Protein AF-0000000082426633 (afdb_homodimer)

Secondary structure (DSSP, 8-state):
-GGGTB--GGGGGGB--HHHHHHHH--SEEEEEE--BTTBS--SHHHHHHHHHHHHH---EEEEEESSS--HHHHHHHTT-GGGEEEEES---SHHHHHHHHTTSSB-----HHHHHHHHHTTSS-EEEEEEEEEEE-TTS-EEE-SB-BTHHHHHHHEEEEEEEEETTS---TTSEEB--PPTT------STT---SBSSB---GGGEEEEEEE---PPPPTT-PPP-HHHHHHHHHHHHHHHHHHHTTTTHHHHHTT-EEEE--SHHHHHHHHHHHTTS---EEEE-SEEEGGGGGGBTTTEEEEEESEEE--TT-HHHHHHHHHTGGGGBTTEEEEBHHHHT-HHHHHHTT-EEEEE-SEEETTS-EE-SEETBEESS--TTHHHHTTT-SEEEEE--SB-TTS-SBSEESS-S--SB-TTT--EEEETTEEEE-TT--HHHHHHHHHHHHS-HHHHHHHHHHHHHHHHHT-SSS---HHHHHHHHH-/-GGGTB--GGGGGGB--HHHHHHHH--SEEEEEE--BTTBS--SHHHHHHHHHHHHH---EEEEEESSS--HHHHHHHTT-GGGEEEEES---SHHHHHHHHTTSSB-----HHHHHHHHHTTSS-EEEEEEEEEEE-TTS-EEE-SB-BTHHHHHHHEEEEEEEEETTS---TTSEEB--PPTT------STT---SBSSB---GGGEEEEEEE---PPPPTT-PPP-HHHHHHHHHHHHHHHHHHHTTTTHHHHHTT-EEEE--SHHHHHHHHHHHTTS---EEEE-SEEEGGGGGGBTTTEEEEEESEEE--TT-HHHHHHHHHTGGGGBTTEEEEBHHHHT-HHHHHHTT-EEEEE-SEEETTS-EE-SEETTEESS--TTHHHHTTT-SEEEEE--SB-TTS-SBSEESS-S--SB-TTT--EEEETTEEEE-TT--HHHHHHHHHHHHS-HHHHHHHHHHHHHHHHHT-SSS---HHHHHHHHH-

Organism: NCBI:txid62609

Sequence (982 aa):
MVMDRVKCGLLDGLVMDASDAVRRLVPRVGTIATGGMSGVAVPKEFPRALADYVGEVGGFSLTLLTGGATSAAYEDALSRIPNAVRARYPYLSGGLYKELANRGSLSFFDYGLNKFNKLVRRGFIKVDLAVFEATAVMDDCGVVPSISLDAVPSFIQGADKVVIEVNESKPVLEGLHDTYSPGDGEVIPIRNVTDRVGGARIMLPREKIGAVIITNAGEGVTKSYKPPARVESEIAEKAVEFMAEEAGRGFFGRLREAGRLVMQPGGGPLASALADAVQGSGLSLGVWAETLPVKWTELIGGPINGISASALYALPGEEPRLDKFLGDYRDFVGRVVIRGQEVSNNPEVIQRLGVISIQQALEVDIYGNANISHIGGDVYNGVGGSVDFAPSASLLIIALPSTTSDGLVSRIVPATGHVDVPEHYVDVVVTEQGVADLRGLPPRDRARAIIENCAHPRFRDGLLKYYEAVVERRGGHEPYDLGLAGKWLNDMVMDRVKCGLLDGLVMDASDAVRRLVPRVGTIATGGMSGVAVPKEFPRALADYVGEVGGFSLTLLTGGATSAAYEDALSRIPNAVRARYPYLSGGLYKELANRGSLSFFDYGLNKFNKLVRRGFIKVDLAVFEATAVMDDCGVVPSISLDAVPSFIQGADKVVIEVNESKPVLEGLHDTYSPGDGEVIPIRNVTDRVGGARIMLPREKIGAVIITNAGEGVTKSYKPPARVESEIAEKAVEFMAEEAGRGFFGRLREAGRLVMQPGGGPLASALADAVQGSGLSLGVWAETLPVKWTELIGGPINGISASALYALPGEEPRLDKFLGDYRDFVGRVVIRGQEVSNNPEVIQRLGVISIQQALEVDIYGNANISHIGGDVYNGVGGSVDFAPSASLLIIALPSTTSDGLVSRIVPATGHVDVPEHYVDVVVTEQGVADLRGLPPRDRARAIIENCAHPRFRDGLLKYYEAVVERRGGHEPYDLGLAGKWLND

Structure (mmCIF, N/CA/C/O backbone):
data_AF-0000000082426633-model_v1
#
loop_
_entity.id
_entity.type
_entity.pdbx_description
1 polymer 'Acetyl-CoA hydrolase'
#
loop_
_atom_site.group_PDB
_atom_site.id
_atom_site.type_symbol
_atom_site.label_atom_id
_atom_site.label_alt_id
_atom_site.label_comp_id
_atom_site.label_asym_id
_atom_site.label_entity_id
_atom_site.label_seq_id
_atom_site.pdbx_PDB_ins_code
_atom_site.Cartn_x
_atom_site.Cartn_y
_atom_site.Cartn_z
_atom_site.occupancy
_atom_site.B_iso_or_equiv
_atom_site.auth_seq_id
_atom_site.auth_comp_id
_atom_site.auth_asym_id
_atom_site.auth_atom_id
_atom_site.pdbx_PDB_model_num
ATOM 1 N N . MET A 1 1 ? -7.223 -34.125 -35.281 1 35.47 1 MET A N 1
ATOM 2 C CA . MET A 1 1 ? -5.934 -33.688 -35.844 1 35.47 1 MET A CA 1
ATOM 3 C C . MET A 1 1 ? -5.359 -32.531 -35.062 1 35.47 1 MET A C 1
ATOM 5 O O . MET A 1 1 ? -6.066 -31.547 -34.781 1 35.47 1 MET A O 1
ATOM 9 N N . VAL A 1 2 ? -4.359 -32.688 -34.156 1 47.91 2 VAL A N 1
ATOM 10 C CA . VAL A 1 2 ? -3.5 -31.812 -33.375 1 47.91 2 VAL A CA 1
ATOM 11 C C . VAL A 1 2 ? -3.395 -30.453 -34.062 1 47.91 2 VAL A C 1
ATOM 13 O O . VAL A 1 2 ? -3.273 -29.422 -33.406 1 47.91 2 VAL A O 1
ATOM 16 N N . MET A 1 3 ? -3.439 -30.438 -35.375 1 59.34 3 MET A N 1
ATOM 17 C CA . MET A 1 3 ? -3.068 -29.359 -36.281 1 59.34 3 MET A CA 1
ATOM 18 C C . MET A 1 3 ? -4.125 -28.266 -36.312 1 59.34 3 MET A C 1
ATOM 20 O O . MET A 1 3 ? -3.854 -27.141 -36.75 1 59.34 3 MET A O 1
ATOM 24 N N . ASP A 1 4 ? -5.219 -28.562 -35.469 1 83.56 4 ASP A N 1
ATOM 25 C CA . ASP A 1 4 ? -6.254 -27.547 -35.656 1 83.56 4 ASP A CA 1
ATOM 26 C C . ASP A 1 4 ? -6.109 -26.406 -34.656 1 83.56 4 ASP A C 1
ATOM 28 O O . ASP A 1 4 ? -6.543 -25.281 -34.938 1 83.56 4 ASP A O 1
ATOM 32 N N . ARG A 1 5 ? -5.285 -26.672 -33.625 1 94.69 5 ARG A N 1
ATOM 33 C CA . ARG A 1 5 ? -5.18 -25.641 -32.594 1 94.69 5 ARG A CA 1
ATOM 34 C C . ARG A 1 5 ? -3.889 -24.844 -32.75 1 94.69 5 ARG A C 1
ATOM 36 O O . ARG A 1 5 ? -3.727 -23.781 -32.156 1 94.69 5 ARG A O 1
ATOM 43 N N . VAL A 1 6 ? -2.922 -25.422 -33.5 1 97 6 VAL A N 1
ATOM 44 C CA . VAL A 1 6 ? -1.692 -24.703 -33.812 1 97 6 VAL A CA 1
ATOM 45 C C . VAL A 1 6 ? -1.661 -24.375 -35.312 1 97 6 VAL A C 1
ATOM 47 O O . VAL A 1 6 ? -1.228 -25.188 -36.125 1 97 6 VAL A O 1
ATOM 50 N N . LYS A 1 7 ? -1.961 -23.156 -35.656 1 96 7 LYS A N 1
ATOM 51 C CA . LYS A 1 7 ? -2.225 -22.797 -37.031 1 96 7 LYS A CA 1
ATOM 52 C C . LYS A 1 7 ? -1.036 -22.062 -37.656 1 96 7 LYS A C 1
ATOM 54 O O . LYS A 1 7 ? -0.954 -21.922 -38.875 1 96 7 LYS A O 1
ATOM 59 N N . CYS A 1 8 ? -0.202 -21.641 -36.812 1 95.44 8 CYS A N 1
ATOM 60 C CA . CYS A 1 8 ? 0.958 -20.891 -37.312 1 95.44 8 CYS A CA 1
ATOM 61 C C . CYS A 1 8 ? 2.006 -21.844 -37.875 1 95.44 8 CYS A C 1
ATOM 63 O O . CYS A 1 8 ? 2.75 -22.484 -37.156 1 95.44 8 CYS A O 1
ATOM 65 N N . GLY A 1 9 ? 2.189 -21.766 -39.156 1 94.38 9 GLY A N 1
ATOM 66 C CA . GLY A 1 9 ? 3.117 -22.656 -39.844 1 94.38 9 GLY A CA 1
ATOM 67 C C . GLY A 1 9 ? 4.547 -22.516 -39.344 1 94.38 9 GLY A C 1
ATOM 68 O O . GLY A 1 9 ? 5.32 -23.469 -39.375 1 94.38 9 GLY A O 1
ATOM 69 N N . LEU A 1 10 ? 4.902 -21.391 -38.875 1 94.12 10 LEU A N 1
ATOM 70 C CA . LEU A 1 10 ? 6.254 -21.109 -38.438 1 94.12 10 LEU A CA 1
ATOM 71 C C . LEU A 1 10 ? 6.59 -21.938 -37.188 1 94.12 10 LEU A C 1
ATOM 73 O O . LEU A 1 10 ? 7.762 -22.047 -36.812 1 94.12 10 LEU A O 1
ATOM 77 N N . LEU A 1 11 ? 5.586 -22.531 -36.531 1 95.31 11 LEU A N 1
ATOM 78 C CA . LEU A 1 11 ? 5.809 -23.219 -35.25 1 95.31 11 LEU A CA 1
ATOM 79 C C . LEU A 1 11 ? 5.738 -24.734 -35.469 1 95.31 11 LEU A C 1
ATOM 81 O O . LEU A 1 11 ? 5.918 -25.5 -34.5 1 95.31 11 LEU A O 1
ATOM 85 N N . ASP A 1 12 ? 5.586 -25.188 -36.625 1 94.38 12 ASP A N 1
ATOM 86 C CA . ASP A 1 12 ? 5.41 -26.609 -36.906 1 94.38 12 ASP A CA 1
ATOM 87 C C . ASP A 1 12 ? 6.59 -27.422 -36.375 1 94.38 12 ASP A C 1
ATOM 89 O O . ASP A 1 12 ? 6.402 -28.469 -35.781 1 94.38 12 ASP A O 1
ATOM 93 N N . GLY A 1 13 ? 7.742 -26.953 -36.594 1 95.12 13 GLY A N 1
ATOM 94 C CA . GLY A 1 13 ? 8.945 -27.672 -36.188 1 95.12 13 GLY A CA 1
ATOM 95 C C . GLY A 1 13 ? 9.172 -27.641 -34.688 1 95.12 13 GLY A C 1
ATOM 96 O O . GLY A 1 13 ? 10.055 -28.344 -34.188 1 95.12 13 GLY A O 1
ATOM 97 N N . LEU A 1 14 ? 8.391 -26.875 -34.031 1 97.06 14 LEU A N 1
ATOM 98 C CA . LEU A 1 14 ? 8.57 -26.719 -32.562 1 97.06 14 LEU A CA 1
ATOM 99 C C . LEU A 1 14 ? 7.539 -27.547 -31.812 1 97.06 14 LEU A C 1
ATOM 101 O O . LEU A 1 14 ? 7.59 -27.609 -30.578 1 97.06 14 LEU A O 1
ATOM 105 N N . VAL A 1 15 ? 6.562 -28.141 -32.469 1 97.38 15 VAL A N 1
ATOM 106 C CA . VAL A 1 15 ? 5.602 -29.016 -31.828 1 97.38 15 VAL A CA 1
ATOM 107 C C . VAL A 1 15 ? 6.281 -30.328 -31.453 1 97.38 15 VAL A C 1
ATOM 109 O O . VAL A 1 15 ? 6.848 -31.016 -32.312 1 97.38 15 VAL A O 1
ATOM 112 N N . MET A 1 16 ? 6.281 -30.672 -30.203 1 98 16 MET A N 1
ATOM 113 C CA . MET A 1 16 ? 6.969 -31.875 -29.719 1 98 16 MET A CA 1
ATOM 114 C C . MET A 1 16 ? 6.352 -32.375 -28.422 1 98 16 MET A C 1
ATOM 116 O O . MET A 1 16 ? 5.492 -31.703 -27.844 1 98 16 MET A O 1
ATOM 120 N N . ASP A 1 17 ? 6.758 -33.531 -27.969 1 97.75 17 ASP A N 1
ATOM 121 C CA . ASP A 1 17 ? 6.305 -34.094 -26.703 1 97.75 17 ASP A CA 1
ATOM 122 C C . ASP A 1 17 ? 6.926 -33.344 -25.531 1 97.75 17 ASP A C 1
ATOM 124 O O . ASP A 1 17 ? 8.039 -32.844 -25.625 1 97.75 17 ASP A O 1
ATOM 128 N N . ALA A 1 18 ? 6.227 -33.406 -24.438 1 98.62 18 ALA A N 1
ATOM 129 C CA . ALA A 1 18 ? 6.691 -32.719 -23.234 1 98.62 18 ALA A CA 1
ATOM 130 C C . ALA A 1 18 ? 8.062 -33.25 -22.812 1 98.62 18 ALA A C 1
ATOM 132 O O . ALA A 1 18 ? 8.914 -32.469 -22.359 1 98.62 18 ALA A O 1
ATOM 133 N N . SER A 1 19 ? 8.281 -34.5 -22.891 1 98.5 19 SER A N 1
ATOM 134 C CA . SER A 1 19 ? 9.555 -35.094 -22.5 1 98.5 19 SER A CA 1
ATOM 135 C C . SER A 1 19 ? 10.703 -34.531 -23.312 1 98.5 19 SER A C 1
ATOM 137 O O . SER A 1 19 ? 11.781 -34.25 -22.781 1 98.5 19 SER A O 1
ATOM 139 N N . ASP A 1 20 ? 10.516 -34.375 -24.609 1 98.56 20 ASP A N 1
ATOM 140 C CA . ASP A 1 20 ? 11.539 -33.781 -25.469 1 98.56 20 ASP A CA 1
ATOM 141 C C . ASP A 1 20 ? 11.789 -32.312 -25.109 1 98.56 20 ASP A C 1
ATOM 143 O O . ASP A 1 20 ? 12.93 -31.859 -25.094 1 98.56 20 ASP A O 1
ATOM 147 N N . ALA A 1 21 ? 10.703 -31.609 -24.906 1 98.75 21 ALA A N 1
ATOM 148 C CA . ALA A 1 21 ? 10.82 -30.203 -24.547 1 98.75 21 ALA A CA 1
ATOM 149 C C . ALA A 1 21 ? 11.656 -30.031 -23.281 1 98.75 21 ALA A C 1
ATOM 151 O O . ALA A 1 21 ? 12.539 -29.172 -23.219 1 98.75 21 ALA A O 1
ATOM 152 N N . VAL A 1 22 ? 11.383 -30.812 -22.25 1 98.75 22 VAL A N 1
ATOM 153 C CA . VAL A 1 22 ? 12.078 -30.719 -20.969 1 98.75 22 VAL A CA 1
ATOM 154 C C . VAL A 1 22 ? 13.555 -31.062 -21.156 1 98.75 22 VAL A C 1
ATOM 156 O O . VAL A 1 22 ? 14.43 -30.344 -20.656 1 98.75 22 VAL A O 1
ATOM 159 N N . ARG A 1 23 ? 13.859 -32.125 -21.859 1 98.25 23 ARG A N 1
ATOM 160 C CA . ARG A 1 23 ? 15.242 -32.562 -22.078 1 98.25 23 ARG A CA 1
ATOM 161 C C . ARG A 1 23 ? 16.031 -31.469 -22.812 1 98.25 23 ARG A C 1
ATOM 163 O O . ARG A 1 23 ? 17.219 -31.266 -22.531 1 98.25 23 ARG A O 1
ATOM 170 N N . ARG A 1 24 ? 15.367 -30.781 -23.641 1 98.12 24 ARG A N 1
ATOM 171 C CA . ARG A 1 24 ? 16.031 -29.828 -24.516 1 98.12 24 ARG A CA 1
ATOM 172 C C . ARG A 1 24 ? 16.188 -28.469 -23.812 1 98.12 24 ARG A C 1
ATOM 174 O O . ARG A 1 24 ? 17.172 -27.766 -24.031 1 98.12 24 ARG A O 1
ATOM 181 N N . LEU A 1 25 ? 15.219 -28.109 -23 1 98.69 25 LEU A N 1
ATOM 182 C CA . LEU A 1 25 ? 15.125 -26.688 -22.688 1 98.69 25 LEU A CA 1
ATOM 183 C C . LEU A 1 25 ? 15.391 -26.438 -21.203 1 98.69 25 LEU A C 1
ATOM 185 O O . LEU A 1 25 ? 15.695 -25.312 -20.797 1 98.69 25 LEU A O 1
ATOM 189 N N . VAL A 1 26 ? 15.234 -27.406 -20.344 1 98.69 26 VAL A N 1
ATOM 190 C CA . VAL A 1 26 ? 15.336 -27.172 -18.906 1 98.69 26 VAL A CA 1
ATOM 191 C C . VAL A 1 26 ? 16.797 -27 -18.516 1 98.69 26 VAL A C 1
ATOM 193 O O . VAL A 1 26 ? 17.641 -27.844 -18.828 1 98.69 26 VAL A O 1
ATOM 196 N N . PRO A 1 27 ? 17.125 -25.938 -17.797 1 98.25 27 PRO A N 1
ATOM 197 C CA . PRO A 1 27 ? 18.5 -25.734 -17.344 1 98.25 27 PRO A CA 1
ATOM 198 C C . PRO A 1 27 ? 18.844 -26.594 -16.125 1 98.25 27 PRO A C 1
ATOM 200 O O . PRO A 1 27 ? 17.984 -26.891 -15.305 1 98.25 27 PRO A O 1
ATOM 203 N N . ARG A 1 28 ? 20.078 -26.906 -16.031 1 98.12 28 ARG A N 1
ATOM 204 C CA . ARG A 1 28 ? 20.531 -27.625 -14.836 1 98.12 28 ARG A CA 1
ATOM 205 C C . ARG A 1 28 ? 20.406 -26.75 -13.594 1 98.12 28 ARG A C 1
ATOM 207 O O . ARG A 1 28 ? 20 -27.234 -12.531 1 98.12 28 ARG A O 1
ATOM 214 N N . VAL A 1 29 ? 20.891 -25.531 -13.734 1 98.31 29 VAL A N 1
ATOM 215 C CA . VAL A 1 29 ? 20.766 -24.5 -12.703 1 98.31 29 VAL A CA 1
ATOM 216 C C . VAL A 1 29 ? 20.047 -23.281 -13.281 1 98.31 29 VAL A C 1
ATOM 218 O O . VAL A 1 29 ? 20.516 -22.688 -14.25 1 98.31 29 VAL A O 1
ATOM 221 N N . GLY A 1 30 ? 18.891 -23 -12.719 1 98.25 30 GLY A N 1
ATOM 222 C CA . GLY A 1 30 ? 18.188 -21.844 -13.234 1 98.25 30 GLY A CA 1
ATOM 223 C C . GLY A 1 30 ? 16.75 -21.75 -12.766 1 98.25 30 GLY A C 1
ATOM 224 O O . GLY A 1 30 ? 16.391 -22.344 -11.742 1 98.25 30 GLY A O 1
ATOM 225 N N . THR A 1 31 ? 15.93 -20.906 -13.445 1 98.75 31 THR A N 1
ATOM 226 C CA . THR A 1 31 ? 14.586 -20.578 -13.008 1 98.75 31 THR A CA 1
ATOM 227 C C . THR A 1 31 ? 13.555 -20.984 -14.055 1 98.75 31 THR A C 1
ATOM 229 O O . THR A 1 31 ? 13.695 -20.656 -15.234 1 98.75 31 THR A O 1
ATOM 232 N N . ILE A 1 32 ? 12.555 -21.688 -13.641 1 98.88 32 ILE A N 1
ATOM 233 C CA . ILE A 1 32 ? 11.406 -22.047 -14.477 1 98.88 32 ILE A CA 1
ATOM 234 C C . ILE A 1 32 ? 10.148 -21.375 -13.93 1 98.88 32 ILE A C 1
ATOM 236 O O . ILE A 1 32 ? 9.844 -21.484 -12.742 1 98.88 32 ILE A O 1
ATOM 240 N N . ALA A 1 33 ? 9.461 -20.672 -14.781 1 98.81 33 ALA A N 1
ATOM 241 C CA . ALA A 1 33 ? 8.195 -20.031 -14.422 1 98.81 33 ALA A CA 1
ATOM 242 C C . ALA A 1 33 ? 7.016 -20.75 -15.078 1 98.81 33 ALA A C 1
ATOM 244 O O . ALA A 1 33 ? 7.031 -21.016 -16.281 1 98.81 33 ALA A O 1
ATOM 245 N N . THR A 1 34 ? 6.07 -21.125 -14.266 1 98.69 34 THR A N 1
ATOM 246 C CA . THR A 1 34 ? 4.891 -21.812 -14.758 1 98.69 34 THR A CA 1
ATOM 247 C C . THR A 1 34 ? 3.641 -20.969 -14.57 1 98.69 34 THR A C 1
ATOM 249 O O . THR A 1 34 ? 3.312 -20.578 -13.445 1 98.69 34 THR A O 1
ATOM 252 N N . GLY A 1 35 ? 2.895 -20.734 -15.656 1 98.25 35 GLY A N 1
ATOM 253 C CA . GLY A 1 35 ? 1.646 -19.984 -15.586 1 98.25 35 GLY A CA 1
ATOM 254 C C . GLY A 1 35 ? 0.526 -20.766 -14.922 1 98.25 35 GLY A C 1
ATOM 255 O O . GLY A 1 35 ? 0.66 -21.969 -14.672 1 98.25 35 GLY A O 1
ATOM 256 N N . GLY A 1 36 ? -0.575 -20.047 -14.68 1 96.88 36 GLY A N 1
ATOM 257 C CA . GLY A 1 36 ? -1.735 -20.594 -13.992 1 96.88 36 GLY A CA 1
ATOM 258 C C . GLY A 1 36 ? -1.913 -20.047 -12.586 1 96.88 36 GLY A C 1
ATOM 259 O O . GLY A 1 36 ? -0.944 -19.625 -11.953 1 96.88 36 GLY A O 1
ATOM 260 N N . MET A 1 37 ? -3.104 -20.047 -12.172 1 94.94 37 MET A N 1
ATOM 261 C CA . MET A 1 37 ? -3.436 -19.531 -10.844 1 94.94 37 MET A CA 1
ATOM 262 C C . MET A 1 37 ? -4.727 -20.172 -10.328 1 94.94 37 MET A C 1
ATOM 264 O O . MET A 1 37 ? -5.668 -20.375 -11.094 1 94.94 37 MET A O 1
ATOM 268 N N . SER A 1 38 ? -4.762 -20.422 -9.031 1 93 38 SER A N 1
ATOM 269 C CA . SER A 1 38 ? -5.918 -20.984 -8.344 1 93 38 SER A CA 1
ATOM 270 C C . SER A 1 38 ? -6.305 -22.344 -8.938 1 93 38 SER A C 1
ATOM 272 O O . SER A 1 38 ? -7.492 -22.656 -9.047 1 93 38 SER A O 1
ATOM 274 N N . GLY A 1 39 ? -5.301 -23 -9.406 1 92.88 39 GLY A N 1
ATOM 275 C CA . GLY A 1 39 ? -5.469 -24.375 -9.867 1 92.88 39 GLY A CA 1
ATOM 276 C C . GLY A 1 39 ? -5.891 -24.469 -11.32 1 92.88 39 GLY A C 1
ATOM 277 O O . GLY A 1 39 ? -6.066 -25.562 -11.852 1 92.88 39 GLY A O 1
ATOM 278 N N . VAL A 1 40 ? -6.012 -23.328 -11.969 1 95.06 40 VAL A N 1
ATOM 279 C CA . VAL A 1 40 ? -6.496 -23.375 -13.344 1 95.06 40 VAL A CA 1
ATOM 280 C C . VAL A 1 40 ? -5.398 -22.891 -14.297 1 95.06 40 VAL A C 1
ATOM 282 O O . VAL A 1 40 ? -4.535 -22.094 -13.906 1 95.06 40 VAL A O 1
ATOM 285 N N . ALA A 1 41 ? -5.461 -23.391 -15.484 1 97.25 41 ALA A N 1
ATOM 286 C CA . ALA A 1 41 ? -4.57 -23.016 -16.578 1 97.25 41 ALA A CA 1
ATOM 287 C C . ALA A 1 41 ? -3.115 -23.328 -16.234 1 97.25 41 ALA A C 1
ATOM 289 O O . ALA A 1 41 ? -2.193 -22.781 -16.844 1 97.25 41 ALA A O 1
ATOM 290 N N . VAL A 1 42 ? -2.896 -24.203 -15.25 1 97.25 42 VAL A N 1
ATOM 291 C CA . VAL A 1 42 ? -1.564 -24.719 -14.969 1 97.25 42 VAL A CA 1
ATOM 292 C C . VAL A 1 42 ? -1.208 -25.797 -15.992 1 97.25 42 VAL A C 1
ATOM 294 O O . VAL A 1 42 ? -1.999 -26.719 -16.25 1 97.25 42 VAL A O 1
ATOM 297 N N . PRO A 1 43 ? -0.02 -25.641 -16.578 1 97.88 43 PRO A N 1
ATOM 298 C CA . PRO A 1 43 ? 0.375 -26.688 -17.516 1 97.88 43 PRO A CA 1
ATOM 299 C C . PRO A 1 43 ? 0.252 -28.094 -16.938 1 97.88 43 PRO A C 1
ATOM 301 O O . PRO A 1 43 ? 0.477 -28.297 -15.734 1 97.88 43 PRO A O 1
ATOM 304 N N . LYS A 1 44 ? -0.058 -29.047 -17.812 1 97.06 44 LYS A N 1
ATOM 305 C CA . LYS A 1 44 ? -0.346 -30.406 -17.359 1 97.06 44 LYS A CA 1
ATOM 306 C C . LYS A 1 44 ? 0.806 -31.359 -17.688 1 97.06 44 LYS A C 1
ATOM 308 O O . LYS A 1 44 ? 1.3 -32.062 -16.812 1 97.06 44 LYS A O 1
ATOM 313 N N . GLU A 1 45 ? 1.22 -31.328 -18.859 1 97.88 45 GLU A N 1
ATOM 314 C CA . GLU A 1 45 ? 2.197 -32.281 -19.375 1 97.88 45 GLU A CA 1
ATOM 315 C C . GLU A 1 45 ? 3.613 -31.906 -18.953 1 97.88 45 GLU A C 1
ATOM 317 O O . GLU A 1 45 ? 4.402 -32.75 -18.562 1 97.88 45 GLU A O 1
ATOM 322 N N . PHE A 1 46 ? 3.93 -30.672 -19.031 1 98.56 46 PHE A N 1
ATOM 323 C CA . PHE A 1 46 ? 5.297 -30.219 -18.812 1 98.56 46 PHE A CA 1
ATOM 324 C C . PHE A 1 46 ? 5.746 -30.516 -17.391 1 98.56 46 PHE A C 1
ATOM 326 O O . PHE A 1 46 ? 6.816 -31.094 -17.172 1 98.56 46 PHE A O 1
ATOM 333 N N . PRO A 1 47 ? 4.961 -30.141 -16.344 1 97.88 47 PRO A N 1
ATOM 334 C CA . PRO A 1 47 ? 5.414 -30.422 -14.984 1 97.88 47 PRO A CA 1
ATOM 335 C C . PRO A 1 47 ? 5.648 -31.922 -14.734 1 97.88 47 PRO A C 1
ATOM 337 O O . PRO A 1 47 ? 6.582 -32.281 -14.016 1 97.88 47 PRO A O 1
ATOM 340 N N . ARG A 1 48 ? 4.816 -32.75 -15.305 1 97.62 48 ARG A N 1
ATOM 341 C CA . ARG A 1 48 ? 4.996 -34.219 -15.172 1 97.62 48 ARG A CA 1
ATOM 342 C C . ARG A 1 48 ? 6.297 -34.656 -15.836 1 97.62 48 ARG A C 1
ATOM 344 O O . ARG A 1 48 ? 7.062 -35.438 -15.242 1 97.62 48 ARG A O 1
ATOM 351 N N . ALA A 1 49 ? 6.473 -34.188 -17.031 1 98.75 49 ALA A N 1
ATOM 352 C CA . ALA A 1 49 ? 7.691 -34.531 -17.766 1 98.75 49 ALA A CA 1
ATOM 353 C C . ALA A 1 49 ? 8.93 -34 -17.047 1 98.75 49 ALA A C 1
ATOM 355 O O . ALA A 1 49 ? 9.977 -34.656 -17.047 1 98.75 49 ALA A O 1
ATOM 356 N N . LEU A 1 50 ? 8.836 -32.781 -16.516 1 98.81 50 LEU A N 1
ATOM 357 C CA . LEU A 1 50 ? 9.93 -32.188 -15.75 1 98.81 50 LEU A CA 1
ATOM 358 C C . LEU A 1 50 ? 10.328 -33.094 -14.586 1 98.81 50 LEU A C 1
ATOM 360 O O . LEU A 1 50 ? 11.508 -33.375 -14.398 1 98.81 50 LEU A O 1
ATOM 364 N N . ALA A 1 51 ? 9.32 -33.5 -13.789 1 98.56 51 ALA A N 1
ATOM 365 C CA . ALA A 1 51 ? 9.57 -34.344 -12.633 1 98.56 51 ALA A CA 1
ATOM 366 C C . ALA A 1 51 ? 10.227 -35.656 -13.047 1 98.56 51 ALA A C 1
ATOM 368 O O . ALA A 1 51 ? 11.156 -36.125 -12.391 1 98.56 51 ALA A O 1
ATOM 369 N N . ASP A 1 52 ? 9.711 -36.25 -14.141 1 98.44 52 ASP A N 1
ATOM 370 C CA . ASP A 1 52 ? 10.258 -37.5 -14.633 1 98.44 52 ASP A CA 1
ATOM 371 C C . ASP A 1 52 ? 11.727 -37.344 -15.016 1 98.44 52 ASP A C 1
ATOM 373 O O . ASP A 1 52 ? 12.578 -38.094 -14.586 1 98.44 52 ASP A O 1
ATOM 377 N N . TYR A 1 53 ? 12 -36.344 -15.781 1 98.56 53 TYR A N 1
ATOM 378 C CA . TYR A 1 53 ? 13.344 -36.125 -16.312 1 98.56 53 TYR A CA 1
ATOM 379 C C . TYR A 1 53 ? 14.32 -35.75 -15.203 1 98.56 53 TYR A C 1
ATOM 381 O O . TYR A 1 53 ? 15.391 -36.344 -15.078 1 98.56 53 TYR A O 1
ATOM 389 N N . VAL A 1 54 ? 13.969 -34.781 -14.414 1 98.31 54 VAL A N 1
ATOM 390 C CA . VAL A 1 54 ? 14.812 -34.25 -13.344 1 98.31 54 VAL A CA 1
ATOM 391 C C . VAL A 1 54 ? 15.039 -35.344 -12.305 1 98.31 54 VAL A C 1
ATOM 393 O O . VAL A 1 54 ? 16.141 -35.469 -11.75 1 98.31 54 VAL A O 1
ATOM 396 N N . GLY A 1 55 ? 13.945 -36.094 -12.016 1 97.56 55 GLY A N 1
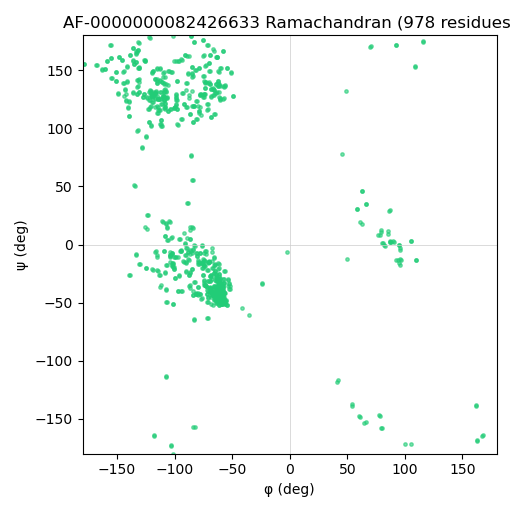ATOM 397 C CA . GLY A 1 55 ? 14.062 -37.219 -11.086 1 97.56 55 GLY A CA 1
ATOM 398 C C . GLY A 1 55 ? 14.992 -38.312 -11.57 1 97.56 55 GLY A C 1
ATOM 399 O O . GLY A 1 55 ? 15.719 -38.906 -10.773 1 97.56 55 GLY A O 1
ATOM 400 N N . GLU A 1 56 ? 14.984 -38.531 -12.797 1 97.31 56 GLU A N 1
ATOM 401 C CA . GLU A 1 56 ? 15.797 -39.594 -13.398 1 97.31 56 GLU A CA 1
ATOM 402 C C . GLU A 1 56 ? 17.25 -39.188 -13.508 1 97.31 56 GLU A C 1
ATOM 404 O O . GLU A 1 56 ? 18.156 -39.938 -13.156 1 97.31 56 GLU A O 1
ATOM 409 N N . VAL A 1 57 ? 17.5 -38.031 -13.977 1 97.19 57 VAL A N 1
ATOM 410 C CA . VAL A 1 57 ? 18.844 -37.562 -14.344 1 97.19 57 VAL A CA 1
ATOM 411 C C . VAL A 1 57 ? 19.547 -37.031 -13.109 1 97.19 57 VAL A C 1
ATOM 413 O O . VAL A 1 57 ? 20.766 -37.188 -12.961 1 97.19 57 VAL A O 1
ATOM 416 N N . GLY A 1 58 ? 18.906 -36.344 -12.258 1 96.69 58 GLY A N 1
ATOM 417 C CA . GLY A 1 58 ? 19.516 -35.719 -11.078 1 96.69 58 GLY A CA 1
ATOM 418 C C . GLY A 1 58 ? 20.422 -34.562 -11.414 1 96.69 58 GLY A C 1
ATOM 419 O O . GLY A 1 58 ? 20.641 -34.25 -12.586 1 96.69 58 GLY A O 1
ATOM 420 N N . GLY A 1 59 ? 20.844 -33.812 -10.375 1 97.31 59 GLY A N 1
ATOM 421 C CA . GLY A 1 59 ? 21.859 -32.781 -10.531 1 97.31 59 GLY A CA 1
ATOM 422 C C . GLY A 1 59 ? 21.281 -31.438 -10.93 1 97.31 59 GLY A C 1
ATOM 423 O O . GLY A 1 59 ? 21.891 -30.688 -11.695 1 97.31 59 GLY A O 1
ATOM 424 N N . PHE A 1 60 ? 20.078 -31.172 -10.523 1 98.38 60 PHE A N 1
ATOM 425 C CA . PHE A 1 60 ? 19.438 -29.906 -10.875 1 98.38 60 PHE A CA 1
ATOM 426 C C . PHE A 1 60 ? 19.297 -29.016 -9.648 1 98.38 60 PHE A C 1
ATOM 428 O O . PHE A 1 60 ? 19.25 -29.516 -8.516 1 98.38 60 PHE A O 1
ATOM 435 N N . SER A 1 61 ? 19.359 -27.719 -9.773 1 98.5 61 SER A N 1
ATOM 436 C CA . SER A 1 61 ? 19.047 -26.688 -8.789 1 98.5 61 SER A CA 1
ATOM 437 C C . SER A 1 61 ? 18.156 -25.609 -9.375 1 98.5 61 SER A C 1
ATOM 439 O O . SER A 1 61 ? 18.625 -24.656 -9.984 1 98.5 61 SER A O 1
ATOM 441 N N . LEU A 1 62 ? 16.859 -25.781 -9.078 1 98.62 62 LEU A N 1
ATOM 442 C CA . LEU A 1 62 ? 15.883 -24.984 -9.805 1 98.62 62 LEU A CA 1
ATOM 443 C C . LEU A 1 62 ? 15.156 -24.031 -8.859 1 98.62 62 LEU A C 1
ATOM 445 O O . LEU A 1 62 ? 14.898 -24.375 -7.703 1 98.62 62 LEU A O 1
ATOM 449 N N . THR A 1 63 ? 14.891 -22.875 -9.312 1 98.5 63 THR A N 1
ATOM 450 C CA . THR A 1 63 ? 13.906 -21.969 -8.742 1 98.5 63 THR A CA 1
ATOM 451 C C . THR A 1 63 ? 12.594 -22.031 -9.523 1 98.5 63 THR A C 1
ATOM 453 O O . THR A 1 63 ? 12.586 -21.969 -10.75 1 98.5 63 THR A O 1
ATOM 456 N N . LEU A 1 64 ? 11.531 -22.219 -8.812 1 98.44 64 LEU A N 1
ATOM 457 C CA . LEU A 1 64 ? 10.219 -22.328 -9.453 1 98.44 64 LEU A CA 1
ATOM 458 C C . LEU A 1 64 ? 9.367 -21.094 -9.164 1 98.44 64 LEU A C 1
ATOM 460 O O . LEU A 1 64 ? 9.172 -20.734 -8 1 98.44 64 LEU A O 1
ATOM 464 N N . LEU A 1 65 ? 8.898 -20.453 -10.219 1 98.44 65 LEU A N 1
ATOM 465 C CA . LEU A 1 65 ? 7.965 -19.328 -10.125 1 98.44 65 LEU A CA 1
ATOM 466 C C . LEU A 1 65 ? 6.582 -19.734 -10.625 1 98.44 65 LEU A C 1
ATOM 468 O O . LEU A 1 65 ? 6.461 -20.469 -11.602 1 98.44 65 LEU A O 1
ATOM 472 N N . THR A 1 66 ? 5.551 -19.297 -9.922 1 97.31 66 THR A N 1
ATOM 473 C CA . THR A 1 66 ? 4.176 -19.531 -10.352 1 97.31 66 THR A CA 1
ATOM 474 C C . THR A 1 66 ? 3.352 -18.25 -10.25 1 97.31 66 THR A C 1
ATOM 476 O O . THR A 1 66 ? 3.799 -17.266 -9.664 1 97.31 66 THR A O 1
ATOM 479 N N . GLY A 1 67 ? 2.184 -18.234 -10.883 1 94.81 67 GLY A N 1
ATOM 480 C CA . GLY A 1 67 ? 1.313 -17.078 -10.812 1 94.81 67 GLY A CA 1
ATOM 481 C C . GLY A 1 67 ? 0.594 -16.953 -9.484 1 94.81 67 GLY A C 1
ATOM 482 O O . GLY A 1 67 ? 0.065 -15.883 -9.156 1 94.81 67 GLY A O 1
ATOM 483 N N . GLY A 1 68 ? 0.523 -17.875 -8.734 1 94.06 68 GLY A N 1
ATOM 484 C CA . GLY A 1 68 ? -0.175 -18.047 -7.469 1 94.06 68 GLY A CA 1
ATOM 485 C C . GLY A 1 68 ? -0.346 -19.5 -7.062 1 94.06 68 GLY A C 1
ATOM 486 O O . GLY A 1 68 ? 0.577 -20.297 -7.211 1 94.06 68 GLY A O 1
ATOM 487 N N . ALA A 1 69 ? -1.523 -19.781 -6.543 1 93.38 69 ALA A N 1
ATOM 488 C CA . ALA A 1 69 ? -1.824 -21.156 -6.184 1 93.38 69 ALA A CA 1
ATOM 489 C C . ALA A 1 69 ? -1.846 -22.047 -7.418 1 93.38 69 ALA A C 1
ATOM 491 O O . ALA A 1 69 ? -2.355 -21.656 -8.469 1 93.38 69 ALA A O 1
ATOM 492 N N . THR A 1 70 ? -1.27 -23.234 -7.273 1 94.94 70 THR A N 1
ATOM 493 C CA . THR A 1 70 ? -1.167 -24.172 -8.391 1 94.94 70 THR A CA 1
ATOM 494 C C . THR A 1 70 ? -2.201 -25.281 -8.25 1 94.94 70 THR A C 1
ATOM 496 O O . THR A 1 70 ? -3.178 -25.141 -7.512 1 94.94 70 THR A O 1
ATOM 499 N N . SER A 1 71 ? -2.137 -26.266 -9.086 1 93.81 71 SER A N 1
ATOM 500 C CA . SER A 1 71 ? -3.057 -27.391 -9.047 1 93.81 71 SER A CA 1
ATOM 501 C C . SER A 1 71 ? -2.475 -28.547 -8.242 1 93.81 71 SER A C 1
ATOM 503 O O . SER A 1 71 ? -1.261 -28.625 -8.031 1 93.81 71 SER A O 1
ATOM 505 N N . ALA A 1 72 ? -3.375 -29.406 -7.797 1 92.56 72 ALA A N 1
ATOM 506 C CA . ALA A 1 72 ? -2.932 -30.609 -7.094 1 92.56 72 ALA A CA 1
ATOM 507 C C . ALA A 1 72 ? -1.967 -31.422 -7.949 1 92.56 72 ALA A C 1
ATOM 509 O O . ALA A 1 72 ? -0.965 -31.938 -7.445 1 92.56 72 ALA A O 1
ATOM 510 N N . ALA A 1 73 ? -2.236 -31.547 -9.211 1 93.56 73 ALA A N 1
ATOM 511 C CA . ALA A 1 73 ? -1.406 -32.312 -10.117 1 93.56 73 ALA A CA 1
ATOM 512 C C . ALA A 1 73 ? -0.01 -31.719 -10.242 1 93.56 73 ALA A C 1
ATOM 514 O O . ALA A 1 73 ? 0.986 -32.438 -10.273 1 93.56 73 ALA A O 1
ATOM 515 N N . TYR A 1 74 ? 0.074 -30.438 -10.359 1 95.75 74 TYR A N 1
ATOM 516 C CA . TYR A 1 74 ? 1.352 -29.734 -10.414 1 95.75 74 TYR A CA 1
ATOM 517 C C . TYR A 1 74 ? 2.17 -30 -9.156 1 95.75 74 TYR A C 1
ATOM 519 O O . TYR A 1 74 ? 3.35 -30.344 -9.234 1 95.75 74 TYR A O 1
ATOM 527 N N . GLU A 1 75 ? 1.536 -29.844 -7.996 1 95.44 75 GLU A N 1
ATOM 528 C CA . GLU A 1 75 ? 2.217 -30.031 -6.719 1 95.44 75 GLU A CA 1
ATOM 529 C C . GLU A 1 75 ? 2.668 -31.469 -6.539 1 95.44 75 GLU A C 1
ATOM 531 O O . GLU A 1 75 ? 3.75 -31.734 -6.008 1 95.44 75 GLU A O 1
ATOM 536 N N . ASP A 1 76 ? 1.806 -32.375 -6.969 1 95.44 76 ASP A N 1
ATOM 537 C CA . ASP A 1 76 ? 2.152 -33.781 -6.891 1 95.44 76 ASP A CA 1
ATOM 538 C C . ASP A 1 76 ? 3.391 -34.094 -7.73 1 95.44 76 ASP A C 1
ATOM 540 O O . ASP A 1 76 ? 4.285 -34.812 -7.289 1 95.44 76 ASP A O 1
ATOM 544 N N . ALA A 1 77 ? 3.412 -33.594 -8.898 1 96.69 77 ALA A N 1
ATOM 545 C CA . ALA A 1 77 ? 4.562 -33.812 -9.773 1 96.69 77 ALA A CA 1
ATOM 546 C C . ALA A 1 77 ? 5.84 -33.25 -9.141 1 96.69 77 ALA A C 1
ATOM 548 O O . ALA A 1 77 ? 6.852 -33.938 -9.062 1 96.69 77 ALA A O 1
ATOM 549 N N . LEU A 1 78 ? 5.82 -32.031 -8.688 1 97.06 78 LEU A N 1
ATOM 550 C CA . LEU A 1 78 ? 7.008 -31.375 -8.164 1 97.06 78 LEU A CA 1
ATOM 551 C C . LEU A 1 78 ? 7.461 -32.031 -6.855 1 97.06 78 LEU A C 1
ATOM 553 O O . LEU A 1 78 ? 8.648 -31.984 -6.512 1 97.06 78 LEU A O 1
ATOM 557 N N . SER A 1 79 ? 6.508 -32.594 -6.098 1 97.31 79 SER A N 1
ATOM 558 C CA . SER A 1 79 ? 6.84 -33.25 -4.832 1 97.31 79 SER A CA 1
ATOM 559 C C . SER A 1 79 ? 7.789 -34.438 -5.047 1 97.31 79 SER A C 1
ATOM 561 O O . SER A 1 79 ? 8.406 -34.906 -4.098 1 97.31 79 SER A O 1
ATOM 563 N N . ARG A 1 80 ? 7.902 -34.906 -6.273 1 97.75 80 ARG A N 1
ATOM 564 C CA . ARG A 1 80 ? 8.758 -36.031 -6.605 1 97.75 80 ARG A CA 1
ATOM 565 C C . ARG A 1 80 ? 10.219 -35.594 -6.746 1 97.75 80 ARG A C 1
ATOM 567 O O . ARG A 1 80 ? 11.117 -36.438 -6.828 1 97.75 80 ARG A O 1
ATOM 574 N N . ILE A 1 81 ? 10.461 -34.281 -6.754 1 98.19 81 ILE A N 1
ATOM 575 C CA . ILE A 1 81 ? 11.82 -33.812 -6.984 1 98.19 81 ILE A CA 1
ATOM 576 C C . ILE A 1 81 ? 12.164 -32.719 -5.984 1 98.19 81 ILE A C 1
ATOM 578 O O . ILE A 1 81 ? 12.656 -31.656 -6.367 1 98.19 81 ILE A O 1
ATOM 582 N N . PRO A 1 82 ? 11.977 -32.875 -4.707 1 96.69 82 PRO A N 1
ATOM 583 C CA . PRO A 1 82 ? 12.195 -31.828 -3.703 1 96.69 82 PRO A CA 1
ATOM 584 C C . PRO A 1 82 ? 13.656 -31.375 -3.631 1 96.69 82 PRO A C 1
ATOM 586 O O . PRO A 1 82 ? 13.93 -30.219 -3.299 1 96.69 82 PRO A O 1
ATOM 589 N N . ASN A 1 83 ? 14.586 -32.25 -3.924 1 96.75 83 ASN A N 1
ATOM 590 C CA . ASN A 1 83 ? 16 -31.922 -3.803 1 96.75 83 ASN A CA 1
ATOM 591 C C . ASN A 1 83 ? 16.484 -31.062 -4.965 1 96.75 83 ASN A C 1
ATOM 593 O O . ASN A 1 83 ? 17.578 -30.484 -4.902 1 96.75 83 ASN A O 1
ATOM 597 N N . ALA A 1 84 ? 15.641 -31.062 -6.027 1 98.31 84 ALA A N 1
ATOM 598 C CA . ALA A 1 84 ? 16.047 -30.312 -7.215 1 98.31 84 ALA A CA 1
ATOM 599 C C . ALA A 1 84 ? 15.555 -28.859 -7.141 1 98.31 84 ALA A C 1
ATOM 601 O O . ALA A 1 84 ? 15.961 -28.016 -7.941 1 98.31 84 ALA A O 1
ATOM 602 N N . VAL A 1 85 ? 14.734 -28.562 -6.191 1 98.38 85 VAL A N 1
ATOM 603 C CA . VAL A 1 85 ? 14.133 -27.234 -6.102 1 98.38 85 VAL A CA 1
ATOM 604 C C . VAL A 1 85 ? 14.742 -26.469 -4.93 1 98.38 85 VAL A C 1
ATOM 606 O O . VAL A 1 85 ? 14.57 -26.859 -3.771 1 98.38 85 VAL A O 1
ATOM 609 N N . ARG A 1 86 ? 15.406 -25.391 -5.227 1 97.69 86 ARG A N 1
ATOM 610 C CA . ARG A 1 86 ? 16.094 -24.641 -4.18 1 97.69 86 ARG A CA 1
ATOM 611 C C . ARG A 1 86 ? 15.234 -23.484 -3.686 1 97.69 86 ARG A C 1
ATOM 613 O O . ARG A 1 86 ? 15.414 -23 -2.564 1 97.69 86 ARG A O 1
ATOM 620 N N . ALA A 1 87 ? 14.328 -22.969 -4.531 1 98.12 87 ALA A N 1
ATOM 621 C CA . ALA A 1 87 ? 13.516 -21.812 -4.172 1 98.12 87 ALA A CA 1
ATOM 622 C C . ALA A 1 87 ? 12.172 -21.844 -4.895 1 98.12 87 ALA A C 1
ATOM 624 O O . ALA A 1 87 ? 12.062 -22.375 -6.004 1 98.12 87 ALA A O 1
ATOM 625 N N . ARG A 1 88 ? 11.164 -21.312 -4.262 1 97.75 88 ARG A N 1
ATOM 626 C CA . ARG A 1 88 ? 9.836 -21.156 -4.855 1 97.75 88 ARG A CA 1
ATOM 627 C C . ARG A 1 88 ? 9.258 -19.781 -4.535 1 97.75 88 ARG A C 1
ATOM 629 O O . ARG A 1 88 ? 9.328 -19.328 -3.395 1 97.75 88 ARG A O 1
ATOM 636 N N . TYR A 1 89 ? 8.766 -19.078 -5.527 1 96.81 89 TYR A N 1
ATOM 637 C CA . TYR A 1 89 ? 8.102 -17.781 -5.414 1 96.81 89 TYR A CA 1
ATOM 638 C C . TYR A 1 89 ? 6.832 -17.75 -6.262 1 96.81 89 TYR A C 1
ATOM 640 O O . TYR A 1 89 ? 6.73 -18.453 -7.27 1 96.81 89 TYR A O 1
ATOM 648 N N . PRO A 1 90 ? 5.887 -16.922 -5.93 1 96.38 90 PRO A N 1
ATOM 649 C CA . PRO A 1 90 ? 5.758 -16.109 -4.719 1 96.38 90 PRO A CA 1
ATOM 650 C C . PRO A 1 90 ? 4.762 -16.688 -3.717 1 96.38 90 PRO A C 1
ATOM 652 O O . PRO A 1 90 ? 4.406 -16.016 -2.742 1 96.38 90 PRO A O 1
ATOM 655 N N . TYR A 1 91 ? 4.23 -17.891 -3.945 1 95.06 91 TYR A N 1
ATOM 656 C CA . TYR A 1 91 ? 3.119 -18.469 -3.211 1 95.06 91 TYR A CA 1
ATOM 657 C C . TYR A 1 91 ? 3.299 -19.984 -3.066 1 95.06 91 TYR A C 1
ATOM 659 O O . TYR A 1 91 ? 3.891 -20.625 -3.934 1 95.06 91 TYR A O 1
ATOM 667 N N . LEU A 1 92 ? 2.811 -20.578 -1.956 1 95.69 92 LEU A N 1
ATOM 668 C CA . LEU A 1 92 ? 2.842 -22.016 -1.73 1 95.69 92 LEU A CA 1
ATOM 669 C C . LEU A 1 92 ? 1.43 -22.594 -1.641 1 95.69 92 LEU A C 1
ATOM 671 O O . LEU A 1 92 ? 0.583 -22.047 -0.925 1 95.69 92 LEU A O 1
ATOM 675 N N . SER A 1 93 ? 1.127 -23.594 -2.34 1 91.94 93 SER A N 1
ATOM 676 C CA . SER A 1 93 ? -0.206 -24.188 -2.379 1 91.94 93 SER A CA 1
ATOM 677 C C . SER A 1 93 ? -0.369 -25.266 -1.301 1 91.94 93 SER A C 1
ATOM 679 O O . SER A 1 93 ? -1.394 -25.953 -1.248 1 91.94 93 SER A O 1
ATOM 681 N N . GLY A 1 94 ? 0.646 -25.438 -0.431 1 90.38 94 GLY A N 1
ATOM 682 C CA . GLY A 1 94 ? 0.631 -26.469 0.606 1 90.38 94 GLY A CA 1
ATOM 683 C C . GLY A 1 94 ? 1.525 -27.641 0.292 1 90.38 94 GLY A C 1
ATOM 684 O O . GLY A 1 94 ? 2.443 -27.547 -0.525 1 90.38 94 GLY A O 1
ATOM 685 N N . GLY A 1 95 ? 1.363 -28.672 1.169 1 92.62 95 GLY A N 1
ATOM 686 C CA . GLY A 1 95 ? 2.068 -29.922 0.906 1 92.62 95 GLY A CA 1
ATOM 687 C C . GLY A 1 95 ? 3.539 -29.859 1.269 1 92.62 95 GLY A C 1
ATOM 688 O O . GLY A 1 95 ? 3.92 -29.203 2.238 1 92.62 95 GLY A O 1
ATOM 689 N N . LEU A 1 96 ? 4.297 -30.562 0.518 1 96.38 96 LEU A N 1
ATOM 690 C CA . LEU A 1 96 ? 5.699 -30.812 0.828 1 96.38 96 LEU A CA 1
ATOM 691 C C . LEU A 1 96 ? 6.5 -29.516 0.8 1 96.38 96 LEU A C 1
ATOM 693 O O . LEU A 1 96 ? 7.32 -29.266 1.688 1 96.38 96 LEU A O 1
ATOM 697 N N . TYR A 1 97 ? 6.285 -28.734 -0.175 1 96.12 97 TYR A N 1
ATOM 698 C CA . TYR A 1 97 ? 7.129 -27.547 -0.335 1 96.12 97 TYR A CA 1
ATOM 699 C C . TYR A 1 97 ? 6.832 -26.516 0.748 1 96.12 97 TYR A C 1
ATOM 701 O O . TYR A 1 97 ? 7.715 -25.75 1.131 1 96.12 97 TYR A O 1
ATOM 709 N N . LYS A 1 98 ? 5.57 -26.469 1.21 1 96.31 98 LYS A N 1
ATOM 710 C CA . LYS A 1 98 ? 5.285 -25.656 2.398 1 96.31 98 LYS A CA 1
ATOM 711 C C . LYS A 1 98 ? 6.066 -26.172 3.605 1 96.31 98 LYS A C 1
ATOM 713 O O . LYS A 1 98 ? 6.625 -25.391 4.371 1 96.31 98 LYS A O 1
ATOM 718 N N . GLU A 1 99 ? 6.098 -27.438 3.768 1 97.19 99 GLU A N 1
ATOM 719 C CA . GLU A 1 99 ? 6.859 -28.047 4.855 1 97.19 99 GLU A CA 1
ATOM 720 C C . GLU A 1 99 ? 8.344 -27.719 4.738 1 97.19 99 GLU A C 1
ATOM 722 O O . GLU A 1 99 ? 8.992 -27.391 5.734 1 97.19 99 GLU A O 1
ATOM 727 N N . LEU A 1 100 ? 8.875 -27.844 3.543 1 97.94 100 LEU A N 1
ATOM 728 C CA . LEU A 1 100 ? 10.289 -27.562 3.307 1 97.94 100 LEU A CA 1
ATOM 729 C C . LEU A 1 100 ? 10.617 -26.109 3.609 1 97.94 100 LEU A C 1
ATOM 731 O O . LEU A 1 100 ? 11.672 -25.812 4.168 1 97.94 100 LEU A O 1
ATOM 735 N N . ALA A 1 101 ? 9.727 -25.188 3.229 1 97.75 101 ALA A N 1
ATOM 736 C CA . ALA A 1 101 ? 9.914 -23.766 3.561 1 97.75 101 ALA A CA 1
ATOM 737 C C . ALA A 1 101 ? 9.938 -23.562 5.07 1 97.75 101 ALA A C 1
ATOM 739 O O . ALA A 1 101 ? 10.789 -22.828 5.586 1 97.75 101 ALA A O 1
ATOM 740 N N . ASN A 1 102 ? 9.047 -24.25 5.77 1 97.44 102 ASN A N 1
ATOM 741 C CA . ASN A 1 102 ? 8.906 -24.078 7.211 1 97.44 102 ASN A CA 1
ATOM 742 C C . ASN A 1 102 ? 10.039 -24.781 7.969 1 97.44 102 ASN A C 1
ATOM 744 O O . ASN A 1 102 ? 10.273 -24.484 9.141 1 97.44 102 ASN A O 1
ATOM 748 N N . ARG A 1 103 ? 10.734 -25.641 7.293 1 95.38 103 ARG A N 1
ATOM 749 C CA . ARG A 1 103 ? 11.891 -26.281 7.902 1 95.38 103 ARG A CA 1
ATOM 750 C C . ARG A 1 103 ? 13.18 -25.547 7.535 1 95.38 103 ARG A C 1
ATOM 752 O O . ARG A 1 103 ? 14.258 -25.891 8.039 1 95.38 103 ARG A O 1
ATOM 759 N N . GLY A 1 104 ? 13.031 -24.578 6.684 1 94.31 104 GLY A N 1
ATOM 760 C CA . GLY A 1 104 ? 14.188 -23.781 6.316 1 94.31 104 GLY A CA 1
ATOM 761 C C . GLY A 1 104 ? 15.008 -24.375 5.191 1 94.31 104 GLY A C 1
ATOM 762 O O . GLY A 1 104 ? 16.078 -23.875 4.867 1 94.31 104 GLY A O 1
ATOM 763 N N . SER A 1 105 ? 14.539 -25.406 4.535 1 95.81 105 SER A N 1
ATOM 764 C CA . SER A 1 105 ? 15.305 -26.078 3.498 1 95.81 105 SER A CA 1
ATOM 765 C C . SER A 1 105 ? 14.914 -25.594 2.107 1 95.81 105 SER A C 1
ATOM 767 O O . SER A 1 105 ? 15.547 -25.953 1.114 1 95.81 105 SER A O 1
ATOM 769 N N . LEU A 1 106 ? 13.891 -24.875 2.012 1 97.5 106 LEU A N 1
ATOM 770 C CA . LEU A 1 106 ? 13.453 -24.219 0.783 1 97.5 106 LEU A CA 1
ATOM 771 C C . LEU A 1 106 ? 13.469 -22.703 0.937 1 97.5 106 LEU A C 1
ATOM 773 O O . LEU A 1 106 ? 12.914 -22.156 1.899 1 97.5 106 LEU A O 1
ATOM 777 N N . SER A 1 107 ? 14.156 -22.031 0.025 1 97.5 107 SER A N 1
ATOM 778 C CA . SER A 1 107 ? 14.094 -20.578 -0.001 1 97.5 107 SER A CA 1
ATOM 779 C C . SER A 1 107 ? 12.734 -20.094 -0.499 1 97.5 107 SER A C 1
ATOM 781 O O . SER A 1 107 ? 12.344 -20.391 -1.631 1 97.5 107 SER A O 1
ATOM 783 N N . PHE A 1 108 ? 12.062 -19.422 0.423 1 97.69 108 PHE A N 1
ATOM 784 C CA . PHE A 1 108 ? 10.742 -18.906 0.069 1 97.69 108 PHE A CA 1
ATOM 785 C C . PHE A 1 108 ? 10.531 -17.516 0.667 1 97.69 108 PHE A C 1
ATOM 787 O O . PHE A 1 108 ? 10.617 -17.344 1.885 1 97.69 108 PHE A O 1
ATOM 794 N N . PHE A 1 109 ? 10.344 -16.531 -0.186 1 95.5 109 PHE A N 1
ATOM 795 C CA . PHE A 1 109 ? 9.867 -15.203 0.207 1 95.5 109 PHE A CA 1
ATOM 796 C C . PHE A 1 109 ? 8.57 -14.859 -0.509 1 95.5 109 PHE A C 1
ATOM 798 O O . PHE A 1 109 ? 8.469 -15.016 -1.728 1 95.5 109 PHE A O 1
ATOM 805 N N . ASP A 1 110 ? 7.594 -14.469 0.266 1 93.56 110 ASP A N 1
ATOM 806 C CA . ASP A 1 110 ? 6.312 -14.133 -0.35 1 93.56 110 ASP A CA 1
ATOM 807 C C . ASP A 1 110 ? 6.277 -12.664 -0.782 1 93.56 110 ASP A C 1
ATOM 809 O O . ASP A 1 110 ? 6.645 -11.773 -0.01 1 93.56 110 ASP A O 1
ATOM 813 N N . TYR A 1 111 ? 5.965 -12.43 -2.018 1 93.94 111 TYR A N 1
ATOM 814 C CA . TYR A 1 111 ? 5.797 -11.109 -2.615 1 93.94 111 TYR A CA 1
ATOM 815 C C . TYR A 1 111 ? 4.328 -10.82 -2.904 1 93.94 111 TYR A C 1
ATOM 817 O O . TYR A 1 111 ? 3.562 -11.734 -3.225 1 93.94 111 TYR A O 1
ATOM 825 N N . GLY A 1 112 ? 3.92 -9.523 -2.717 1 96.19 112 GLY A N 1
ATOM 826 C CA . GLY A 1 112 ? 2.725 -9.148 -3.453 1 96.19 112 GLY A CA 1
ATOM 827 C C . GLY A 1 112 ? 2.83 -9.414 -4.941 1 96.19 112 GLY A C 1
ATOM 828 O O . GLY A 1 112 ? 3.916 -9.32 -5.52 1 96.19 112 GLY A O 1
ATOM 829 N N . LEU A 1 113 ? 1.743 -9.641 -5.559 1 97.25 113 LEU A N 1
ATOM 830 C CA . LEU A 1 113 ? 1.754 -10.125 -6.934 1 97.25 113 LEU A CA 1
ATOM 831 C C . LEU A 1 113 ? 2.16 -9.016 -7.895 1 97.25 113 LEU A C 1
ATOM 833 O O . LEU A 1 113 ? 2.824 -9.266 -8.898 1 97.25 113 LEU A O 1
ATOM 837 N N . ASN A 1 114 ? 1.773 -7.805 -7.629 1 95.38 114 ASN A N 1
ATOM 838 C CA . ASN A 1 114 ? 2.219 -6.684 -8.453 1 95.38 114 ASN A CA 1
ATOM 839 C C . ASN A 1 114 ? 3.736 -6.523 -8.406 1 95.38 114 ASN A C 1
ATOM 841 O O . ASN A 1 114 ? 4.387 -6.438 -9.445 1 95.38 114 ASN A O 1
ATOM 845 N N . LYS A 1 115 ? 4.289 -6.457 -7.219 1 94.81 115 LYS A N 1
ATOM 846 C CA . LYS A 1 115 ? 5.73 -6.324 -7.035 1 94.81 115 LYS A CA 1
ATOM 847 C C . LYS A 1 115 ? 6.473 -7.508 -7.652 1 94.81 115 LYS A C 1
ATOM 849 O O . LYS A 1 115 ? 7.48 -7.32 -8.336 1 94.81 115 LYS A O 1
ATOM 854 N N . PHE A 1 116 ? 5.984 -8.688 -7.41 1 96.94 116 PHE A N 1
ATOM 855 C CA . PHE A 1 116 ? 6.586 -9.898 -7.941 1 96.94 116 PHE A CA 1
ATOM 856 C C . PHE A 1 116 ? 6.719 -9.82 -9.461 1 96.94 116 PHE A C 1
ATOM 858 O O . PHE A 1 116 ? 7.801 -10.039 -10.008 1 96.94 116 PHE A O 1
ATOM 865 N N . ASN A 1 117 ? 5.641 -9.516 -10.125 1 96.38 117 ASN A N 1
ATOM 866 C CA . ASN A 1 117 ? 5.625 -9.445 -11.586 1 96.38 117 ASN A CA 1
ATOM 867 C C . ASN A 1 117 ? 6.566 -8.367 -12.102 1 96.38 117 ASN A C 1
ATOM 869 O O . ASN A 1 117 ? 7.227 -8.547 -13.125 1 96.38 117 ASN A O 1
ATOM 873 N N . LYS A 1 118 ? 6.672 -7.281 -11.43 1 92.88 118 LYS A N 1
ATOM 874 C CA . LYS A 1 118 ? 7.594 -6.219 -11.805 1 92.88 118 LYS A CA 1
ATOM 875 C C . LYS A 1 118 ? 9.047 -6.684 -11.711 1 92.88 118 LYS A C 1
ATOM 877 O O . LYS A 1 118 ? 9.859 -6.395 -12.586 1 92.88 118 LYS A O 1
ATOM 882 N N . LEU A 1 119 ? 9.367 -7.406 -10.594 1 94.25 119 LEU A N 1
ATOM 883 C CA . LEU A 1 119 ? 10.719 -7.91 -10.391 1 94.25 119 LEU A CA 1
ATOM 884 C C . LEU A 1 119 ? 11.109 -8.898 -11.492 1 94.25 119 LEU A C 1
ATOM 886 O O . LEU A 1 119 ? 12.258 -8.922 -11.93 1 94.25 119 LEU A O 1
ATOM 890 N N . VAL A 1 120 ? 10.109 -9.664 -11.922 1 95.19 120 VAL A N 1
ATOM 891 C CA . VAL A 1 120 ? 10.352 -10.625 -13 1 95.19 120 VAL A CA 1
ATOM 892 C C . VAL A 1 120 ? 10.539 -9.875 -14.32 1 95.19 120 VAL A C 1
ATOM 894 O O . VAL A 1 120 ? 11.531 -10.086 -15.016 1 95.19 120 VAL A O 1
ATOM 897 N N . ARG A 1 121 ? 9.641 -8.992 -14.602 1 91.31 121 ARG A N 1
ATOM 898 C CA . ARG A 1 121 ? 9.656 -8.266 -15.875 1 91.31 121 ARG A CA 1
ATOM 899 C C . ARG A 1 121 ? 10.914 -7.422 -16.016 1 91.31 121 ARG A C 1
ATOM 901 O O . ARG A 1 121 ? 11.477 -7.305 -17.109 1 91.31 121 ARG A O 1
ATOM 908 N N . ARG A 1 122 ? 11.391 -6.871 -14.883 1 88.31 122 ARG A N 1
ATOM 909 C CA . ARG A 1 122 ? 12.555 -5.992 -14.906 1 88.31 122 ARG A CA 1
ATOM 910 C C . ARG A 1 122 ? 13.844 -6.797 -14.812 1 88.31 122 ARG A C 1
ATOM 912 O O . ARG A 1 122 ? 14.938 -6.227 -14.82 1 88.31 122 ARG A O 1
ATOM 919 N N . GLY A 1 123 ? 13.766 -8.086 -14.641 1 90.12 123 GLY A N 1
ATOM 920 C CA . GLY A 1 123 ? 14.914 -8.977 -14.734 1 90.12 123 GLY A CA 1
ATOM 921 C C . GLY A 1 123 ? 15.633 -9.172 -13.414 1 90.12 123 GLY A C 1
ATOM 922 O O . GLY A 1 123 ? 16.688 -9.812 -13.359 1 90.12 123 GLY A O 1
ATOM 923 N N . PHE A 1 124 ? 15.102 -8.562 -12.352 1 92.38 124 PHE A N 1
ATOM 924 C CA . PHE A 1 124 ? 15.703 -8.844 -11.055 1 92.38 124 PHE A CA 1
ATOM 925 C C . PHE A 1 124 ? 15.625 -10.336 -10.734 1 92.38 124 PHE A C 1
ATOM 927 O O . PHE A 1 124 ? 16.594 -10.914 -10.242 1 92.38 124 PHE A O 1
ATOM 934 N N . ILE A 1 125 ? 14.414 -10.898 -10.945 1 94.19 125 ILE A N 1
ATOM 935 C CA . ILE A 1 125 ? 14.289 -12.352 -10.938 1 94.19 125 ILE A CA 1
ATOM 936 C C . ILE A 1 125 ? 14.422 -12.891 -12.359 1 94.19 125 ILE A C 1
ATOM 938 O O . ILE A 1 125 ? 13.508 -12.727 -13.172 1 94.19 125 ILE A O 1
ATOM 942 N N . LYS A 1 126 ? 15.438 -13.469 -12.602 1 92.88 126 LYS A N 1
ATOM 943 C CA . LYS A 1 126 ? 15.688 -14 -13.938 1 92.88 126 LYS A CA 1
ATOM 944 C C . LYS A 1 126 ? 14.852 -15.242 -14.203 1 92.88 126 LYS A C 1
ATOM 946 O O . LYS A 1 126 ? 14.672 -16.078 -13.32 1 92.88 126 LYS A O 1
ATOM 951 N N . VAL A 1 127 ? 14.32 -15.344 -15.445 1 98 127 VAL A N 1
ATOM 952 C CA . VAL A 1 127 ? 13.57 -16.531 -15.867 1 98 127 VAL A CA 1
ATOM 953 C C . VAL A 1 127 ? 14.25 -17.156 -17.078 1 98 127 VAL A C 1
ATOM 955 O O . VAL A 1 127 ? 14.422 -16.5 -18.109 1 98 127 VAL A O 1
ATOM 958 N N . ASP A 1 128 ? 14.688 -18.406 -16.906 1 98.75 128 ASP A N 1
ATOM 959 C CA . ASP A 1 128 ? 15.297 -19.109 -18.031 1 98.75 128 ASP A CA 1
ATOM 960 C C . ASP A 1 128 ? 14.227 -19.703 -18.953 1 98.75 128 ASP A C 1
ATOM 962 O O . ASP A 1 128 ? 14.352 -19.625 -20.172 1 98.75 128 ASP A O 1
ATOM 966 N N . LEU A 1 129 ? 13.242 -20.25 -18.391 1 98.88 129 LEU A N 1
ATOM 967 C CA . LEU A 1 129 ? 12.195 -20.938 -19.125 1 98.88 129 LEU A CA 1
ATOM 968 C C . LEU A 1 129 ? 10.82 -20.641 -18.547 1 98.88 129 LEU A C 1
ATOM 970 O O . LEU A 1 129 ? 10.602 -20.781 -17.344 1 98.88 129 LEU A O 1
ATOM 974 N N . ALA A 1 130 ? 9.945 -20.125 -19.359 1 98.81 130 ALA A N 1
ATOM 975 C CA . ALA A 1 130 ? 8.547 -19.953 -18.984 1 98.81 130 ALA A CA 1
ATOM 976 C C . ALA A 1 130 ? 7.66 -20.984 -19.688 1 98.81 130 ALA A C 1
ATOM 978 O O . ALA A 1 130 ? 7.867 -21.266 -20.875 1 98.81 130 ALA A O 1
ATOM 979 N N . VAL A 1 131 ? 6.746 -21.531 -18.953 1 98.88 131 VAL A N 1
ATOM 980 C CA . VAL A 1 131 ? 5.777 -22.484 -19.5 1 98.88 131 VAL A CA 1
ATOM 981 C C . VAL A 1 131 ? 4.359 -22.031 -19.156 1 98.88 131 VAL A C 1
ATOM 983 O O . VAL A 1 131 ? 4.074 -21.703 -18 1 98.88 131 VAL A O 1
ATOM 986 N N . PHE A 1 132 ? 3.486 -21.953 -20.094 1 98.69 132 PHE A N 1
ATOM 987 C CA . PHE A 1 132 ? 2.115 -21.562 -19.797 1 98.69 132 PHE A CA 1
ATOM 988 C C . PHE A 1 132 ? 1.131 -22.281 -20.703 1 98.69 132 PHE A C 1
ATOM 990 O O . PHE A 1 132 ? 1.524 -22.844 -21.734 1 98.69 132 PHE A O 1
ATOM 997 N N . GLU A 1 133 ? -0.076 -22.359 -20.281 1 98.44 133 GLU A N 1
ATOM 998 C CA . GLU A 1 133 ? -1.14 -23.016 -21.031 1 98.44 133 GLU A CA 1
ATOM 999 C C . GLU A 1 133 ? -1.842 -22.031 -21.969 1 98.44 133 GLU A C 1
ATOM 1001 O O . GLU A 1 133 ? -2.09 -20.891 -21.609 1 98.44 133 GLU A O 1
ATOM 1006 N N . ALA A 1 134 ? -2.152 -22.453 -23.141 1 98.5 134 ALA A N 1
ATOM 1007 C CA . ALA A 1 134 ? -2.945 -21.734 -24.141 1 98.5 134 ALA A CA 1
ATOM 1008 C C . ALA A 1 134 ? -4.031 -22.641 -24.719 1 98.5 134 ALA A C 1
ATOM 1010 O O . ALA A 1 134 ? -4.047 -23.844 -24.484 1 98.5 134 ALA A O 1
ATOM 1011 N N . THR A 1 135 ? -4.953 -21.969 -25.438 1 98.19 135 THR A N 1
ATOM 1012 C CA . THR A 1 135 ? -6.008 -22.781 -26.031 1 98.19 135 THR A CA 1
ATOM 1013 C C . THR A 1 135 ? -5.809 -22.891 -27.547 1 98.19 135 THR A C 1
ATOM 1015 O O . THR A 1 135 ? -6.398 -23.75 -28.188 1 98.19 135 THR A O 1
ATOM 1018 N N . ALA A 1 136 ? -5.004 -22 -28.109 1 98.06 136 ALA A N 1
ATOM 1019 C CA . ALA A 1 136 ? -4.691 -22.078 -29.531 1 98.06 136 ALA A CA 1
ATOM 1020 C C . ALA A 1 136 ? -3.529 -21.156 -29.891 1 98.06 136 ALA A C 1
ATOM 1022 O O . ALA A 1 136 ? -3.205 -20.234 -29.125 1 98.06 136 ALA A O 1
ATOM 1023 N N . VAL A 1 137 ? -2.834 -21.5 -30.938 1 97.94 137 VAL A N 1
ATOM 1024 C CA . VAL A 1 137 ? -1.956 -20.594 -31.656 1 97.94 137 VAL A CA 1
ATOM 1025 C C . VAL A 1 137 ? -2.543 -20.297 -33.031 1 97.94 137 VAL A C 1
ATOM 1027 O O . VAL A 1 137 ? -2.703 -21.219 -33.844 1 97.94 137 VAL A O 1
ATOM 1030 N N . MET A 1 138 ? -2.789 -19.031 -33.281 1 96.88 138 MET A N 1
ATOM 1031 C CA . MET A 1 138 ? -3.512 -18.656 -34.5 1 96.88 138 MET A CA 1
ATOM 1032 C C . MET A 1 138 ? -2.557 -18.516 -35.656 1 96.88 138 MET A C 1
ATOM 1034 O O . MET A 1 138 ? -1.351 -18.734 -35.531 1 96.88 138 MET A O 1
ATOM 1038 N N . ASP A 1 139 ? -3.164 -18.172 -36.875 1 95.38 139 ASP A N 1
ATOM 1039 C CA . ASP A 1 139 ? -2.418 -18.141 -38.125 1 95.38 139 ASP A CA 1
ATOM 1040 C C . ASP A 1 139 ? -1.341 -17.062 -38.094 1 95.38 139 ASP A C 1
ATOM 1042 O O . ASP A 1 139 ? -0.285 -17.203 -38.719 1 95.38 139 ASP A O 1
ATOM 1046 N N . ASP A 1 140 ? -1.572 -15.984 -37.375 1 95.31 140 ASP A N 1
ATOM 1047 C CA . ASP A 1 140 ? -0.603 -14.898 -37.25 1 95.31 140 ASP A CA 1
ATOM 1048 C C . ASP A 1 140 ? 0.372 -15.164 -36.125 1 95.31 140 ASP A C 1
ATOM 1050 O O . ASP A 1 140 ? 1.098 -14.266 -35.688 1 95.31 140 ASP A O 1
ATOM 1054 N N . CYS A 1 141 ? 0.301 -16.328 -35.5 1 96.75 141 CYS A N 1
ATOM 1055 C CA . CYS A 1 141 ? 1.153 -16.812 -34.406 1 96.75 141 CYS A CA 1
ATOM 1056 C C . CYS A 1 141 ? 0.76 -16.172 -33.094 1 96.75 141 CYS A C 1
ATOM 1058 O O . CYS A 1 141 ? 1.479 -16.312 -32.094 1 96.75 141 CYS A O 1
ATOM 1060 N N . GLY A 1 142 ? -0.358 -15.461 -33.156 1 97.81 142 GLY A N 1
ATOM 1061 C CA . GLY A 1 142 ? -0.907 -15.008 -31.891 1 97.81 142 GLY A CA 1
ATOM 1062 C C . GLY A 1 142 ? -1.414 -16.141 -31.016 1 97.81 142 GLY A C 1
ATOM 1063 O O . GLY A 1 142 ? -2.045 -17.078 -31.516 1 97.81 142 GLY A O 1
ATOM 1064 N N . VAL A 1 143 ? -1.076 -16.125 -29.734 1 98.44 143 VAL A N 1
ATOM 1065 C CA . VAL A 1 143 ? -1.422 -17.203 -28.812 1 98.44 143 VAL A CA 1
ATOM 1066 C C . VAL A 1 143 ? -2.674 -16.828 -28.031 1 98.44 143 VAL A C 1
ATOM 1068 O O . VAL A 1 143 ? -2.727 -15.758 -27.406 1 98.44 143 VAL A O 1
ATOM 1071 N N . VAL A 1 144 ? -3.727 -17.641 -28.062 1 98.5 144 VAL A N 1
ATOM 1072 C CA . VAL A 1 144 ? -4.934 -17.438 -27.266 1 98.5 144 VAL A CA 1
ATOM 1073 C C . VAL A 1 144 ? -4.758 -18.078 -25.891 1 98.5 144 VAL A C 1
ATOM 1075 O O . VAL A 1 144 ? -4.684 -19.297 -25.781 1 98.5 144 VAL A O 1
ATOM 1078 N N . PRO A 1 145 ? -4.695 -17.234 -24.812 1 98.38 145 PRO A N 1
ATOM 1079 C CA . PRO A 1 145 ? -4.469 -17.797 -23.484 1 98.38 145 PRO A CA 1
ATOM 1080 C C . PRO A 1 145 ? -5.633 -18.656 -23 1 98.38 145 PRO A C 1
ATOM 1082 O O . PRO A 1 145 ? -6.676 -18.719 -23.656 1 98.38 145 PRO A O 1
ATOM 1085 N N . SER A 1 146 ? -5.398 -19.375 -21.953 1 97.81 146 SER A N 1
ATOM 1086 C CA . SER A 1 146 ? -6.43 -20.172 -21.281 1 97.81 146 SER A CA 1
ATOM 1087 C C . SER A 1 146 ? -7.227 -19.312 -20.312 1 97.81 146 SER A C 1
ATOM 1089 O O . SER A 1 146 ? -7.391 -18.109 -20.516 1 97.81 146 SER A O 1
ATOM 1091 N N . ILE A 1 147 ? -7.871 -19.891 -19.297 1 97.25 147 ILE A N 1
ATOM 1092 C CA . ILE A 1 147 ? -8.844 -19.203 -18.453 1 97.25 147 ILE A CA 1
ATOM 1093 C C . ILE A 1 147 ? -8.117 -18.453 -17.344 1 97.25 147 ILE A C 1
ATOM 1095 O O . ILE A 1 147 ? -8.734 -18.047 -16.344 1 97.25 147 ILE A O 1
ATOM 1099 N N . SER A 1 148 ? -6.746 -18.281 -17.484 1 97.5 148 SER A N 1
ATOM 1100 C CA . SER A 1 148 ? -5.906 -17.453 -16.625 1 97.5 148 SER A CA 1
ATOM 1101 C C . SER A 1 148 ? -4.793 -16.781 -17.422 1 97.5 148 SER A C 1
ATOM 1103 O O . SER A 1 148 ? -4.211 -17.391 -18.328 1 97.5 148 SER A O 1
ATOM 1105 N N . LEU A 1 149 ? -4.516 -15.562 -17.141 1 97.94 149 LEU A N 1
ATOM 1106 C CA . LEU A 1 149 ? -3.33 -14.867 -17.641 1 97.94 149 LEU A CA 1
ATOM 1107 C C . LEU A 1 149 ? -2.311 -14.664 -16.531 1 97.94 149 LEU A C 1
ATOM 1109 O O . LEU A 1 149 ? -1.104 -14.797 -16.75 1 97.94 149 LEU A O 1
ATOM 1113 N N . ASP A 1 150 ? -2.811 -14.367 -15.344 1 97.81 150 ASP A N 1
ATOM 1114 C CA . ASP A 1 150 ? -2.049 -14.305 -14.102 1 97.81 150 ASP A CA 1
ATOM 1115 C C . ASP A 1 150 ? -0.688 -13.648 -14.32 1 97.81 150 ASP A C 1
ATOM 1117 O O . ASP A 1 150 ? -0.615 -12.484 -14.711 1 97.81 150 ASP A O 1
ATOM 1121 N N . ALA A 1 151 ? 0.404 -14.297 -14.109 1 98.12 151 ALA A N 1
ATOM 1122 C CA . ALA A 1 151 ? 1.746 -13.734 -14.227 1 98.12 151 ALA A CA 1
ATOM 1123 C C . ALA A 1 151 ? 2.346 -14.016 -15.602 1 98.12 151 ALA A C 1
ATOM 1125 O O . ALA A 1 151 ? 3.482 -13.633 -15.883 1 98.12 151 ALA A O 1
ATOM 1126 N N . VAL A 1 152 ? 1.656 -14.578 -16.484 1 98.06 152 VAL A N 1
ATOM 1127 C CA . VAL A 1 152 ? 2.15 -15.102 -17.75 1 98.06 152 VAL A CA 1
ATOM 1128 C C . VAL A 1 152 ? 2.77 -13.977 -18.562 1 98.06 152 VAL A C 1
ATOM 1130 O O . VAL A 1 152 ? 3.873 -14.117 -19.094 1 98.06 152 VAL A O 1
ATOM 1133 N N . PRO A 1 153 ? 2.133 -12.812 -18.672 1 96.94 153 PRO A N 1
ATOM 1134 C CA . PRO A 1 153 ? 2.768 -11.75 -19.453 1 96.94 153 PRO A CA 1
ATOM 1135 C C . PRO A 1 153 ? 4.16 -11.391 -18.938 1 96.94 153 PRO A C 1
ATOM 1137 O O . PRO A 1 153 ? 5.086 -11.211 -19.719 1 96.94 153 PRO A O 1
ATOM 1140 N N . SER A 1 154 ? 4.344 -11.312 -17.625 1 96.19 154 SER A N 1
ATOM 1141 C CA . SER A 1 154 ? 5.645 -11 -17.031 1 96.19 154 SER A CA 1
ATOM 1142 C C . SER A 1 154 ? 6.637 -12.133 -17.25 1 96.19 154 SER A C 1
ATOM 1144 O O . SER A 1 154 ? 7.812 -11.891 -17.531 1 96.19 154 SER A O 1
ATOM 1146 N N . PHE A 1 155 ? 6.168 -13.406 -17.109 1 97.81 155 PHE A N 1
ATOM 1147 C CA . PHE A 1 155 ? 7.027 -14.57 -17.328 1 97.81 155 PHE A CA 1
ATOM 1148 C C . PHE A 1 155 ? 7.578 -14.578 -18.75 1 97.81 155 PHE A C 1
ATOM 1150 O O . PHE A 1 155 ? 8.781 -14.781 -18.953 1 97.81 155 PHE A O 1
ATOM 1157 N N . ILE A 1 156 ? 6.711 -14.305 -19.688 1 96.81 156 ILE A N 1
ATOM 1158 C CA . ILE A 1 156 ? 7.094 -14.328 -21.094 1 96.81 156 ILE A CA 1
ATOM 1159 C C . ILE A 1 156 ? 8.109 -13.227 -21.375 1 96.81 156 ILE A C 1
ATOM 1161 O O . ILE A 1 156 ? 9.117 -13.453 -22.031 1 96.81 156 ILE A O 1
ATOM 1165 N N . GLN A 1 157 ? 7.867 -12.07 -20.828 1 93.62 157 GLN A N 1
ATOM 1166 C CA . GLN A 1 157 ? 8.758 -10.938 -21.047 1 93.62 157 GLN A CA 1
ATOM 1167 C C . GLN A 1 157 ? 10.133 -11.188 -20.438 1 93.62 157 GLN A C 1
ATOM 1169 O O . GLN A 1 157 ? 11.156 -10.828 -21.031 1 93.62 157 GLN A O 1
ATOM 1174 N N . GLY A 1 158 ? 10.172 -11.828 -19.328 1 93.5 158 GLY A N 1
ATOM 1175 C CA . GLY A 1 158 ? 11.422 -12.023 -18.594 1 93.5 158 GLY A CA 1
ATOM 1176 C C . GLY A 1 158 ? 12.172 -13.273 -19.016 1 93.5 158 GLY A C 1
ATOM 1177 O O . GLY A 1 158 ? 13.359 -13.422 -18.719 1 93.5 158 GLY A O 1
ATOM 1178 N N . ALA A 1 159 ? 11.547 -14.164 -19.766 1 97.5 159 ALA A N 1
ATOM 1179 C CA . ALA A 1 159 ? 12.109 -15.492 -20 1 97.5 159 ALA A CA 1
ATOM 1180 C C . ALA A 1 159 ? 13.023 -15.492 -21.219 1 97.5 159 ALA A C 1
ATOM 1182 O O . ALA A 1 159 ? 12.766 -14.773 -22.203 1 97.5 159 ALA A O 1
ATOM 1183 N N . ASP A 1 160 ? 14.055 -16.312 -21.188 1 97.94 160 ASP A N 1
ATOM 1184 C CA . ASP A 1 160 ? 14.891 -16.578 -22.359 1 97.94 160 ASP A CA 1
ATOM 1185 C C . ASP A 1 160 ? 14.148 -17.438 -23.375 1 97.94 160 ASP A C 1
ATOM 1187 O O . ASP A 1 160 ? 14.195 -17.156 -24.578 1 97.94 160 ASP A O 1
ATOM 1191 N N . LYS A 1 161 ? 13.461 -18.438 -22.938 1 98.62 161 LYS A N 1
ATOM 1192 C CA . LYS A 1 161 ? 12.672 -19.328 -23.781 1 98.62 161 LYS A CA 1
ATOM 1193 C C . LYS A 1 161 ? 11.281 -19.562 -23.188 1 98.62 161 LYS A C 1
ATOM 1195 O O . LYS A 1 161 ? 11.078 -19.391 -21.984 1 98.62 161 LYS A O 1
ATOM 1200 N N . VAL A 1 162 ? 10.391 -19.922 -24.062 1 98.75 162 VAL A N 1
ATOM 1201 C CA . VAL A 1 162 ? 9 -20.141 -23.672 1 98.75 162 VAL A CA 1
ATOM 1202 C C . VAL A 1 162 ? 8.5 -21.469 -24.234 1 98.75 162 VAL A C 1
ATOM 1204 O O . VAL A 1 162 ? 8.812 -21.812 -25.375 1 98.75 162 VAL A O 1
ATOM 1207 N N . VAL A 1 163 ? 7.809 -22.203 -23.422 1 98.88 163 VAL A N 1
ATOM 1208 C CA . VAL A 1 163 ? 7.066 -23.375 -23.859 1 98.88 163 VAL A CA 1
ATOM 1209 C C . VAL A 1 163 ? 5.566 -23.094 -23.781 1 98.88 163 VAL A C 1
ATOM 1211 O O . VAL A 1 163 ? 5.055 -22.672 -22.75 1 98.88 163 VAL A O 1
ATOM 1214 N N . ILE A 1 164 ? 4.883 -23.297 -24.891 1 98.75 164 ILE A N 1
ATOM 1215 C CA . ILE A 1 164 ? 3.436 -23.141 -24.953 1 98.75 164 ILE A CA 1
ATOM 1216 C C . ILE A 1 164 ? 2.764 -24.516 -24.875 1 98.75 164 ILE A C 1
ATOM 1218 O O . ILE A 1 164 ? 3.018 -25.375 -25.719 1 98.75 164 ILE A O 1
ATOM 1222 N N . GLU A 1 165 ? 2.012 -24.75 -23.891 1 98.62 165 GLU A N 1
ATOM 1223 C CA . GLU A 1 165 ? 1.216 -25.984 -23.812 1 98.62 165 GLU A CA 1
ATOM 1224 C C . GLU A 1 165 ? -0.221 -25.719 -24.266 1 98.62 165 GLU A C 1
ATOM 1226 O O . GLU A 1 165 ? -1.023 -25.172 -23.516 1 98.62 165 GLU A O 1
ATOM 1231 N N . VAL A 1 166 ? -0.544 -26.125 -25.438 1 98.44 166 VAL A N 1
ATOM 1232 C CA . VAL A 1 166 ? -1.865 -25.922 -26.016 1 98.44 166 VAL A CA 1
ATOM 1233 C C . VAL A 1 166 ? -2.818 -27.016 -25.531 1 98.44 166 VAL A C 1
ATOM 1235 O O . VAL A 1 166 ? -2.586 -28.203 -25.766 1 98.44 166 VAL A O 1
ATOM 1238 N N . ASN A 1 167 ? -3.865 -26.594 -24.844 1 97.75 167 ASN A N 1
ATOM 1239 C CA . ASN A 1 167 ? -4.809 -27.516 -24.234 1 97.75 167 ASN A CA 1
ATOM 1240 C C . ASN A 1 167 ? -6.105 -27.609 -25.047 1 97.75 167 ASN A C 1
ATOM 1242 O O . ASN A 1 167 ? -6.902 -26.672 -25.047 1 97.75 167 ASN A O 1
ATOM 1246 N N . GLU A 1 168 ? -6.379 -28.75 -25.562 1 96.06 168 GLU A N 1
ATOM 1247 C CA . GLU A 1 168 ? -7.504 -28.969 -26.469 1 96.06 168 GLU A CA 1
ATOM 1248 C C . GLU A 1 168 ? -8.766 -29.344 -25.703 1 96.06 168 GLU A C 1
ATOM 1250 O O . GLU A 1 168 ? -9.852 -29.438 -26.281 1 96.06 168 GLU A O 1
ATOM 1255 N N . SER A 1 169 ? -8.68 -29.484 -24.391 1 94.31 169 SER A N 1
ATOM 1256 C CA . SER A 1 169 ? -9.859 -29.812 -23.594 1 94.31 169 SER A CA 1
ATOM 1257 C C . SER A 1 169 ? -10.773 -28.594 -23.438 1 94.31 169 SER A C 1
ATOM 1259 O O . SER A 1 169 ? -11.93 -28.719 -23.031 1 94.31 169 SER A O 1
ATOM 1261 N N . LYS A 1 170 ? -10.32 -27.438 -23.766 1 95.38 170 LYS A N 1
ATOM 1262 C CA . LYS A 1 170 ? -11.07 -26.188 -23.688 1 95.38 170 LYS A CA 1
ATOM 1263 C C . LYS A 1 170 ? -11.352 -25.625 -25.078 1 95.38 170 LYS A C 1
ATOM 1265 O O . LYS A 1 170 ? -10.625 -25.906 -26.031 1 95.38 170 LYS A O 1
ATOM 1270 N N . PRO A 1 171 ? -12.453 -24.875 -25.188 1 96.12 171 PRO A N 1
ATOM 1271 C CA . PRO A 1 171 ? -12.617 -24.141 -26.438 1 96.12 171 PRO A CA 1
ATOM 1272 C C . PRO A 1 171 ? -11.539 -23.094 -26.656 1 96.12 171 PRO A C 1
ATOM 1274 O O . PRO A 1 171 ? -10.766 -22.797 -25.734 1 96.12 171 PRO A O 1
ATOM 1277 N N . VAL A 1 172 ? -11.391 -22.656 -27.922 1 97.38 172 VAL A N 1
ATOM 1278 C CA . VAL A 1 172 ? -10.523 -21.516 -28.188 1 97.38 172 VAL A CA 1
ATOM 1279 C C . VAL A 1 172 ? -11.133 -20.25 -27.594 1 97.38 172 VAL A C 1
ATOM 1281 O O . VAL A 1 172 ? -12.117 -19.719 -28.109 1 97.38 172 VAL A O 1
ATOM 1284 N N . LEU A 1 173 ? -10.586 -19.734 -26.594 1 97.81 173 LEU A N 1
ATOM 1285 C CA . LEU A 1 173 ? -11.203 -18.734 -25.734 1 97.81 173 LEU A CA 1
ATOM 1286 C C . LEU A 1 173 ? -10.906 -17.328 -26.25 1 97.81 173 LEU A C 1
ATOM 1288 O O . LEU A 1 173 ? -10.695 -16.406 -25.453 1 97.81 173 LEU A O 1
ATOM 1292 N N . GLU A 1 174 ? -10.867 -17.188 -27.484 1 96 174 GLU A N 1
ATOM 1293 C CA . GLU A 1 174 ? -10.562 -15.891 -28.094 1 96 174 GLU A CA 1
ATOM 1294 C C . GLU A 1 174 ? -11.609 -14.844 -27.719 1 96 174 GLU A C 1
ATOM 1296 O O . GLU A 1 174 ? -12.812 -15.109 -27.797 1 96 174 GLU A O 1
ATOM 1301 N N . GLY A 1 175 ? -11.102 -13.703 -27.281 1 96.88 175 GLY A N 1
ATOM 1302 C CA . GLY A 1 175 ? -12 -12.602 -26.984 1 96.88 175 GLY A CA 1
ATOM 1303 C C . GLY A 1 175 ? -12.117 -12.305 -25.5 1 96.88 175 GLY A C 1
ATOM 1304 O O . GLY A 1 175 ? -12.586 -11.234 -25.109 1 96.88 175 GLY A O 1
ATOM 1305 N N . LEU A 1 176 ? -11.672 -13.156 -24.641 1 98.12 176 LEU A N 1
ATOM 1306 C CA . LEU A 1 176 ? -11.844 -12.984 -23.203 1 98.12 176 LEU A CA 1
ATOM 1307 C C . LEU A 1 176 ? -10.664 -12.219 -22.609 1 98.12 176 LEU A C 1
ATOM 1309 O O . LEU A 1 176 ? -10.758 -11.695 -21.5 1 98.12 176 LEU A O 1
ATOM 1313 N N . HIS A 1 177 ? -9.625 -12.133 -23.344 1 98.5 177 HIS A N 1
ATOM 1314 C CA . HIS A 1 177 ? -8.367 -11.727 -22.734 1 98.5 177 HIS A CA 1
ATOM 1315 C C . HIS A 1 177 ? -8.016 -10.289 -23.094 1 98.5 177 HIS A C 1
ATOM 1317 O O . HIS A 1 177 ? -8.391 -9.805 -24.172 1 98.5 177 HIS A O 1
ATOM 1323 N N . ASP A 1 178 ? -7.344 -9.656 -22.203 1 98.44 178 ASP A N 1
ATOM 1324 C CA . ASP A 1 178 ? -6.68 -8.375 -22.406 1 98.44 178 ASP A CA 1
ATOM 1325 C C . ASP A 1 178 ? -5.199 -8.453 -22.047 1 98.44 178 ASP A C 1
ATOM 1327 O O . ASP A 1 178 ? -4.828 -8.242 -20.891 1 98.44 178 ASP A O 1
ATOM 1331 N N . THR A 1 179 ? -4.383 -8.734 -23.031 1 97.38 179 THR A N 1
ATOM 1332 C CA . THR A 1 179 ? -2.957 -8.945 -22.828 1 97.38 179 THR A CA 1
ATOM 1333 C C . THR A 1 179 ? -2.203 -7.621 -22.844 1 97.38 179 THR A C 1
ATOM 1335 O O . THR A 1 179 ? -1.666 -7.223 -23.875 1 97.38 179 THR A O 1
ATOM 1338 N N . TYR A 1 180 ? -2.285 -6.879 -21.797 1 95 180 TYR A N 1
ATOM 1339 C CA . TYR A 1 180 ? -1.62 -5.594 -21.625 1 95 180 TYR A CA 1
ATOM 1340 C C . TYR A 1 180 ? -0.487 -5.699 -20.609 1 95 180 TYR A C 1
ATOM 1342 O O . TYR A 1 180 ? -0.637 -6.336 -19.562 1 95 180 TYR A O 1
ATOM 1350 N N . SER A 1 181 ? 0.672 -5.219 -20.922 1 91.25 181 SER A N 1
ATOM 1351 C CA . SER A 1 181 ? 1.784 -5.051 -19.984 1 91.25 181 SER A CA 1
ATOM 1352 C C . SER A 1 181 ? 2.121 -3.578 -19.797 1 91.25 181 SER A C 1
ATOM 1354 O O . SER A 1 181 ? 2.496 -2.889 -20.75 1 91.25 181 SER A O 1
ATOM 1356 N N . PRO A 1 182 ? 1.99 -3.139 -18.562 1 88.25 182 PRO A N 1
ATOM 1357 C CA . PRO A 1 182 ? 2.275 -1.722 -18.328 1 88.25 182 PRO A CA 1
ATOM 1358 C C . PRO A 1 182 ? 3.742 -1.368 -18.562 1 88.25 182 PRO A C 1
ATOM 1360 O O . PRO A 1 182 ? 4.633 -2.156 -18.25 1 88.25 182 PRO A O 1
ATOM 1363 N N . GLY A 1 183 ? 3.977 -0.27 -19.297 1 81.44 183 GLY A N 1
ATOM 1364 C CA . GLY A 1 183 ? 5.32 0.276 -19.406 1 81.44 183 GLY A CA 1
ATOM 1365 C C . GLY A 1 183 ? 5.699 1.146 -18.219 1 81.44 183 GLY A C 1
ATOM 1366 O O . GLY A 1 183 ? 4.832 1.746 -17.578 1 81.44 183 GLY A O 1
ATOM 1367 N N . ASP A 1 184 ? 6.973 1.212 -17.859 1 80.62 184 ASP A N 1
ATOM 1368 C CA . ASP A 1 184 ? 7.418 2.096 -16.781 1 80.62 184 ASP A CA 1
ATOM 1369 C C . ASP A 1 184 ? 7.117 3.557 -17.109 1 80.62 184 ASP A C 1
ATOM 1371 O O . ASP A 1 184 ? 7.426 4.027 -18.203 1 80.62 184 ASP A O 1
ATOM 1375 N N . GLY A 1 185 ? 6.43 4.203 -16.25 1 86.12 185 GLY A N 1
ATOM 1376 C CA . GLY A 1 185 ? 6.16 5.621 -16.406 1 86.12 185 GLY A CA 1
ATOM 1377 C C . GLY A 1 185 ? 4.922 5.902 -17.25 1 86.12 185 GLY A C 1
ATOM 1378 O O . GLY A 1 185 ? 4.578 7.062 -17.484 1 86.12 185 GLY A O 1
ATOM 1379 N N . GLU A 1 186 ? 4.254 4.867 -17.656 1 91.19 186 GLU A N 1
ATOM 1380 C CA . GLU A 1 186 ? 3.094 5.066 -18.516 1 91.19 186 GLU A CA 1
ATOM 1381 C C . GLU A 1 186 ? 1.793 4.918 -17.734 1 91.19 186 GLU A C 1
ATOM 1383 O O . GLU A 1 186 ? 1.711 4.113 -16.797 1 91.19 186 GLU A O 1
ATOM 1388 N N . VAL A 1 187 ? 0.817 5.695 -18.203 1 94.88 187 VAL A N 1
ATOM 1389 C CA . VAL A 1 187 ? -0.514 5.605 -17.609 1 94.88 187 VAL A CA 1
ATOM 1390 C C . VAL A 1 187 ? -1.194 4.312 -18.062 1 94.88 187 VAL A C 1
ATOM 1392 O O . VAL A 1 187 ? -1.132 3.955 -19.25 1 94.88 187 VAL A O 1
ATOM 1395 N N . ILE A 1 188 ? -1.734 3.531 -17.125 1 96.44 188 ILE A N 1
ATOM 1396 C CA . ILE A 1 188 ? -2.621 2.428 -17.484 1 96.44 188 ILE A CA 1
ATOM 1397 C C . ILE A 1 188 ? -4.031 2.961 -17.734 1 96.44 188 ILE A C 1
ATOM 1399 O O . ILE A 1 188 ? -4.723 3.365 -16.797 1 96.44 188 ILE A O 1
ATOM 1403 N N . PRO A 1 189 ? -4.48 3.004 -18.938 1 95.5 189 PRO A N 1
ATOM 1404 C CA . PRO A 1 189 ? -5.699 3.75 -19.266 1 95.5 189 PRO A CA 1
ATOM 1405 C C . PRO A 1 189 ? -6.969 2.941 -19.016 1 95.5 189 PRO A C 1
ATOM 1407 O O . PRO A 1 189 ? -7.797 2.799 -19.922 1 95.5 189 PRO A O 1
ATOM 1410 N N . ILE A 1 190 ? -7.148 2.461 -17.891 1 96.62 190 ILE A N 1
ATOM 1411 C CA . ILE A 1 190 ? -8.344 1.738 -17.469 1 96.62 190 ILE A CA 1
ATOM 1412 C C . ILE A 1 190 ? -9.164 2.604 -16.516 1 96.62 190 ILE A C 1
ATOM 1414 O O . ILE A 1 190 ? -8.641 3.088 -15.508 1 96.62 190 ILE A O 1
ATOM 1418 N N . ARG A 1 191 ? -10.453 2.848 -16.766 1 94.69 191 ARG A N 1
ATOM 1419 C CA . ARG A 1 191 ? -11.328 3.66 -15.93 1 94.69 191 ARG A CA 1
ATOM 1420 C C . ARG A 1 191 ? -12.57 2.877 -15.508 1 94.69 191 ARG A C 1
ATOM 1422 O O . ARG A 1 191 ? -13.289 3.279 -14.594 1 94.69 191 ARG A O 1
ATOM 1429 N N . ASN A 1 192 ? -12.828 1.801 -16.328 1 95.25 192 ASN A N 1
ATOM 1430 C CA . ASN A 1 192 ? -13.938 0.905 -16.031 1 95.25 192 ASN A CA 1
ATOM 1431 C C . ASN A 1 192 ? -13.484 -0.55 -15.953 1 95.25 192 ASN A C 1
ATOM 1433 O O . ASN A 1 192 ? -12.484 -0.923 -16.578 1 95.25 192 ASN A O 1
ATOM 1437 N N . VAL A 1 193 ? -14.219 -1.382 -15.312 1 97.06 193 VAL A N 1
ATOM 1438 C CA . VAL A 1 193 ? -13.867 -2.766 -15 1 97.06 193 VAL A CA 1
ATOM 1439 C C . VAL A 1 193 ? -13.641 -3.543 -16.297 1 97.06 193 VAL A C 1
ATOM 1441 O O . VAL A 1 193 ? -12.727 -4.371 -16.375 1 97.06 193 VAL A O 1
ATOM 1444 N N . THR A 1 194 ? -14.352 -3.225 -17.391 1 97.44 194 THR A N 1
ATOM 1445 C CA . THR A 1 194 ? -14.289 -4.066 -18.578 1 97.44 194 THR A CA 1
ATOM 1446 C C . THR A 1 194 ? -13.508 -3.371 -19.688 1 97.44 194 THR A C 1
ATOM 1448 O O . THR A 1 194 ? -13.531 -3.814 -20.844 1 97.44 194 THR A O 1
ATOM 1451 N N . ASP A 1 195 ? -12.883 -2.197 -19.391 1 97.44 195 ASP A N 1
ATOM 1452 C CA . ASP A 1 195 ? -12.047 -1.541 -20.406 1 97.44 195 ASP A CA 1
ATOM 1453 C C . ASP A 1 195 ? -10.961 -2.482 -20.906 1 97.44 195 ASP A C 1
ATOM 1455 O O . ASP A 1 195 ? -10.359 -3.227 -20.125 1 97.44 195 ASP A O 1
ATOM 1459 N N . ARG A 1 196 ? -10.75 -2.473 -22.203 1 97.44 196 ARG A N 1
ATOM 1460 C CA . ARG A 1 196 ? -9.656 -3.217 -22.828 1 97.44 196 ARG A CA 1
ATOM 1461 C C . ARG A 1 196 ? -8.578 -2.275 -23.344 1 97.44 196 ARG A C 1
ATOM 1463 O O . ARG A 1 196 ? -8.891 -1.268 -23.984 1 97.44 196 ARG A O 1
ATOM 1470 N N . VAL A 1 197 ? -7.391 -2.627 -23.031 1 96.94 197 VAL A N 1
ATOM 1471 C CA . VAL A 1 197 ? -6.312 -1.713 -23.391 1 96.94 197 VAL A CA 1
ATOM 1472 C C . VAL A 1 197 ? -5.176 -2.486 -24.047 1 96.94 197 VAL A C 1
ATOM 1474 O O . VAL A 1 197 ? -4.195 -1.892 -24.5 1 96.94 197 VAL A O 1
ATOM 1477 N N . GLY A 1 198 ? -5.227 -3.818 -24.047 1 96.75 198 GLY A N 1
ATOM 1478 C CA . GLY A 1 198 ? -4.254 -4.684 -24.703 1 96.75 198 GLY A CA 1
ATOM 1479 C C . GLY A 1 198 ? -4.863 -5.543 -25.797 1 96.75 198 GLY A C 1
ATOM 1480 O O . GLY A 1 198 ? -5.91 -5.199 -26.344 1 96.75 198 GLY A O 1
ATOM 1481 N N . GLY A 1 199 ? -4.148 -6.523 -26.188 1 96.12 199 GLY A N 1
ATOM 1482 C CA . GLY A 1 199 ? -4.613 -7.41 -27.25 1 96.12 199 GLY A CA 1
ATOM 1483 C C . GLY A 1 199 ? -5.395 -8.602 -26.719 1 96.12 199 GLY A C 1
ATOM 1484 O O . GLY A 1 199 ? -5.359 -8.898 -25.531 1 96.12 199 GLY A O 1
ATOM 1485 N N . ALA A 1 200 ? -6.121 -9.219 -27.656 1 96.19 200 ALA A N 1
ATOM 1486 C CA . ALA A 1 200 ? -6.906 -10.406 -27.328 1 96.19 200 ALA A CA 1
ATOM 1487 C C . ALA A 1 200 ? -6.023 -11.648 -27.266 1 96.19 200 ALA A C 1
ATOM 1489 O O . ALA A 1 200 ? -6.434 -12.688 -26.75 1 96.19 200 ALA A O 1
ATOM 1490 N N . ARG A 1 201 ? -4.801 -11.523 -27.844 1 97.94 201 ARG A N 1
ATOM 1491 C CA . ARG A 1 201 ? -3.85 -12.625 -27.938 1 97.94 201 ARG A CA 1
ATOM 1492 C C . ARG A 1 201 ? -2.467 -12.195 -27.469 1 97.94 201 ARG A C 1
ATOM 1494 O O . ARG A 1 201 ? -2.166 -11 -27.422 1 97.94 201 ARG A O 1
ATOM 1501 N N . ILE A 1 202 ? -1.715 -13.156 -26.969 1 97.94 202 ILE A N 1
ATOM 1502 C CA . ILE A 1 202 ? -0.313 -12.906 -26.656 1 97.94 202 ILE A CA 1
ATOM 1503 C C . ILE A 1 202 ? 0.525 -12.984 -27.938 1 97.94 202 ILE A C 1
ATOM 1505 O O . ILE A 1 202 ? 0.465 -13.984 -28.656 1 97.94 202 ILE A O 1
ATOM 1509 N N . MET A 1 203 ? 1.213 -11.961 -28.219 1 95.56 203 MET A N 1
ATOM 1510 C CA . MET A 1 203 ? 2.174 -11.969 -29.312 1 95.56 203 MET A CA 1
ATOM 1511 C C . MET A 1 203 ? 3.588 -12.219 -28.797 1 95.56 203 MET A C 1
ATOM 1513 O O . MET A 1 203 ? 4.094 -11.453 -27.969 1 95.56 203 MET A O 1
ATOM 1517 N N . LEU A 1 204 ? 4.168 -13.258 -29.172 1 92.56 204 LEU A N 1
ATOM 1518 C CA . LEU A 1 204 ? 5.504 -13.648 -28.734 1 92.56 204 LEU A CA 1
ATOM 1519 C C . LEU A 1 204 ? 6.496 -13.594 -29.891 1 92.56 204 LEU A C 1
ATOM 1521 O O . LEU A 1 204 ? 6.168 -13.961 -31.016 1 92.56 204 LEU A O 1
ATOM 1525 N N . PRO A 1 205 ? 7.707 -13.141 -29.562 1 93.19 205 PRO A N 1
ATOM 1526 C CA . PRO A 1 205 ? 8.742 -13.336 -30.578 1 93.19 205 PRO A CA 1
ATOM 1527 C C . PRO A 1 205 ? 9.016 -14.805 -30.891 1 93.19 205 PRO A C 1
ATOM 1529 O O . PRO A 1 205 ? 9.125 -15.617 -29.953 1 93.19 205 PRO A O 1
ATOM 1532 N N . ARG A 1 206 ? 9.133 -15.039 -32.125 1 93.25 206 ARG A N 1
ATOM 1533 C CA . ARG A 1 206 ? 9.336 -16.422 -32.562 1 93.25 206 ARG A CA 1
ATOM 1534 C C . ARG A 1 206 ? 10.586 -17.016 -31.906 1 93.25 206 ARG A C 1
ATOM 1536 O O . ARG A 1 206 ? 10.609 -18.203 -31.562 1 93.25 206 ARG A O 1
ATOM 1543 N N . GLU A 1 207 ? 11.594 -16.203 -31.766 1 95.38 207 GLU A N 1
ATOM 1544 C CA . GLU A 1 207 ? 12.883 -16.672 -31.281 1 95.38 207 GLU A CA 1
ATOM 1545 C C . GLU A 1 207 ? 12.781 -17.125 -29.812 1 95.38 207 GLU A C 1
ATOM 1547 O O . GLU A 1 207 ? 13.641 -17.859 -29.328 1 95.38 207 GLU A O 1
ATOM 1552 N N . LYS A 1 208 ? 11.766 -16.688 -29.094 1 96.88 208 LYS A N 1
ATOM 1553 C CA . LYS A 1 208 ? 11.594 -17.047 -27.688 1 96.88 208 LYS A CA 1
ATOM 1554 C C . LYS A 1 208 ? 10.883 -18.391 -27.547 1 96.88 208 LYS A C 1
ATOM 1556 O O . LYS A 1 208 ? 10.953 -19.031 -26.5 1 96.88 208 LYS A O 1
ATOM 1561 N N . ILE A 1 209 ? 10.195 -18.781 -28.578 1 98.38 209 ILE A N 1
ATOM 1562 C CA . ILE A 1 209 ? 9.414 -20.016 -28.469 1 98.38 209 ILE A CA 1
ATOM 1563 C C . ILE A 1 209 ? 10.328 -21.219 -28.656 1 98.38 209 ILE A C 1
ATOM 1565 O O . ILE A 1 209 ? 10.938 -21.391 -29.719 1 98.38 209 ILE A O 1
ATOM 1569 N N . GLY A 1 210 ? 10.391 -22.031 -27.641 1 98.5 210 GLY A N 1
ATOM 1570 C CA . GLY A 1 210 ? 11.266 -23.203 -27.672 1 98.5 210 GLY A CA 1
ATOM 1571 C C . GLY A 1 210 ? 10.531 -24.484 -28 1 98.5 210 GLY A C 1
ATOM 1572 O O . GLY A 1 210 ? 11.125 -25.422 -28.531 1 98.5 210 GLY A O 1
ATOM 1573 N N . ALA A 1 211 ? 9.25 -24.547 -27.641 1 98.69 211 ALA A N 1
ATOM 1574 C CA . ALA A 1 211 ? 8.461 -25.75 -27.891 1 98.69 211 ALA A CA 1
ATOM 1575 C C . ALA A 1 211 ? 6.969 -25.453 -27.781 1 98.69 211 ALA A C 1
ATOM 1577 O O . ALA A 1 211 ? 6.562 -24.516 -27.094 1 98.69 211 ALA A O 1
ATOM 1578 N N . VAL A 1 212 ? 6.234 -26.172 -28.484 1 98.44 212 VAL A N 1
ATOM 1579 C CA . VAL A 1 212 ? 4.785 -26.25 -28.359 1 98.44 212 VAL A CA 1
ATOM 1580 C C . VAL A 1 212 ? 4.367 -27.672 -28.016 1 98.44 212 VAL A C 1
ATOM 1582 O O . VAL A 1 212 ? 4.738 -28.609 -28.719 1 98.44 212 VAL A O 1
ATOM 1585 N N . ILE A 1 213 ? 3.676 -27.797 -26.922 1 98.31 213 ILE A N 1
ATOM 1586 C CA . ILE A 1 213 ? 3.174 -29.078 -26.453 1 98.31 213 ILE A CA 1
ATOM 1587 C C . ILE A 1 213 ? 1.652 -29.125 -26.578 1 98.31 213 ILE A C 1
ATOM 1589 O O . ILE A 1 213 ? 0.977 -28.141 -26.266 1 98.31 213 ILE A O 1
ATOM 1593 N N . ILE A 1 214 ? 1.129 -30.234 -26.984 1 97.31 214 ILE A N 1
ATOM 1594 C CA . ILE A 1 214 ? -0.319 -30.391 -27.078 1 97.31 214 ILE A CA 1
ATOM 1595 C C . ILE A 1 214 ? -0.819 -31.312 -25.969 1 97.31 214 ILE A C 1
ATOM 1597 O O . ILE A 1 214 ? -0.203 -32.344 -25.688 1 97.31 214 ILE A O 1
ATOM 1601 N N . THR A 1 215 ? -1.845 -30.859 -25.297 1 96.75 215 THR A N 1
ATOM 1602 C CA . THR A 1 215 ? -2.463 -31.688 -24.266 1 96.75 215 THR A CA 1
ATOM 1603 C C . THR A 1 215 ? -3.984 -31.625 -24.359 1 96.75 215 THR A C 1
ATOM 1605 O O . THR A 1 215 ? -4.535 -30.75 -25.016 1 96.75 215 THR A O 1
ATOM 1608 N N . ASN A 1 216 ? -4.664 -32.656 -23.797 1 95.38 216 ASN A N 1
ATOM 1609 C CA . ASN A 1 216 ? -6.117 -32.688 -23.656 1 95.38 216 ASN A CA 1
ATOM 1610 C C . ASN A 1 216 ? -6.543 -32.906 -22.203 1 95.38 216 ASN A C 1
ATOM 1612 O O . ASN A 1 216 ? -7.703 -33.25 -21.938 1 95.38 216 ASN A O 1
ATOM 1616 N N . ALA A 1 217 ? -5.609 -32.75 -21.344 1 94.19 217 ALA A N 1
ATOM 1617 C CA . ALA A 1 217 ? -5.902 -32.969 -19.938 1 94.19 217 ALA A CA 1
ATOM 1618 C C . ALA A 1 217 ? -6.812 -31.875 -19.391 1 94.19 217 ALA A C 1
ATOM 1620 O O . ALA A 1 217 ? -6.633 -30.703 -19.703 1 94.19 217 ALA A O 1
ATOM 1621 N N . GLY A 1 218 ? -7.785 -32.25 -18.547 1 90.19 218 GLY A N 1
ATOM 1622 C CA . GLY A 1 218 ? -8.719 -31.297 -17.953 1 90.19 218 GLY A CA 1
ATOM 1623 C C . GLY A 1 218 ? -8.117 -30.469 -16.828 1 90.19 218 GLY A C 1
ATOM 1624 O O . GLY A 1 218 ? -6.949 -30.656 -16.484 1 90.19 218 GLY A O 1
ATOM 1625 N N . GLU A 1 219 ? -9.016 -29.531 -16.375 1 87.81 219 GLU A N 1
ATOM 1626 C CA . GLU A 1 219 ? -8.562 -28.656 -15.297 1 87.81 219 GLU A CA 1
ATOM 1627 C C . GLU A 1 219 ? -8.477 -29.422 -13.969 1 87.81 219 GLU A C 1
ATOM 1629 O O . GLU A 1 219 ? -9.281 -30.312 -13.703 1 87.81 219 GLU A O 1
ATOM 1634 N N . GLY A 1 220 ? -7.445 -29.078 -13.32 1 75.81 220 GLY A N 1
ATOM 1635 C CA . GLY A 1 220 ? -7.359 -29.578 -11.953 1 75.81 220 GLY A CA 1
ATOM 1636 C C . GLY A 1 220 ? -8.016 -28.656 -10.945 1 75.81 220 GLY A C 1
ATOM 1637 O O . GLY A 1 220 ? -8.469 -27.562 -11.289 1 75.81 220 GLY A O 1
ATOM 1638 N N . VAL A 1 221 ? -8.281 -29.281 -9.766 1 71.69 221 VAL A N 1
ATOM 1639 C CA . VAL A 1 221 ? -8.812 -28.484 -8.664 1 71.69 221 VAL A CA 1
ATOM 1640 C C . VAL A 1 221 ? -7.676 -28.094 -7.715 1 71.69 221 VAL A C 1
ATOM 1642 O O . VAL A 1 221 ? -6.645 -28.766 -7.656 1 71.69 221 VAL A O 1
ATOM 1645 N N . THR A 1 222 ? -7.844 -26.797 -7.258 1 69.62 222 THR A N 1
ATOM 1646 C CA . THR A 1 222 ? -6.91 -26.438 -6.203 1 69.62 222 THR A CA 1
ATOM 1647 C C . THR A 1 222 ? -7.309 -27.078 -4.879 1 69.62 222 THR A C 1
ATOM 1649 O O . THR A 1 222 ? -8.492 -27.156 -4.551 1 69.62 222 THR A O 1
ATOM 1652 N N . LYS A 1 223 ? -6.461 -27.781 -4.195 1 66.25 223 LYS A N 1
ATOM 1653 C CA . LYS A 1 223 ? -6.742 -28.359 -2.887 1 66.25 223 LYS A CA 1
ATOM 1654 C C . LYS A 1 223 ? -6.91 -27.281 -1.826 1 66.25 223 LYS A C 1
ATOM 1656 O O . LYS A 1 223 ? -7.418 -27.547 -0.735 1 66.25 223 LYS A O 1
ATOM 1661 N N . SER A 1 224 ? -6.711 -26.094 -2.266 1 65.81 224 SER A N 1
ATOM 1662 C CA . SER A 1 224 ? -6.613 -25.016 -1.29 1 65.81 224 SER A CA 1
ATOM 1663 C C . SER A 1 224 ? -7.992 -24.469 -0.942 1 65.81 224 SER A C 1
ATOM 1665 O O . SER A 1 224 ? -8.156 -23.781 0.078 1 65.81 224 SER A O 1
ATOM 1667 N N . TYR A 1 225 ? -9.016 -24.891 -1.656 1 72.69 225 TYR A N 1
ATOM 1668 C CA . TYR A 1 225 ? -10.312 -24.281 -1.367 1 72.69 225 TYR A CA 1
ATOM 1669 C C . TYR A 1 225 ? -11.336 -25.344 -0.974 1 72.69 225 TYR A C 1
ATOM 1671 O O . TYR A 1 225 ? -11.391 -26.422 -1.581 1 72.69 225 TYR A O 1
ATOM 1679 N N . LYS A 1 226 ? -12.117 -25.141 0.175 1 74.25 226 LYS A N 1
ATOM 1680 C CA . LYS A 1 226 ? -13.266 -25.938 0.604 1 74.25 226 LYS A CA 1
ATOM 1681 C C . LYS A 1 226 ? -14.578 -25.266 0.218 1 74.25 226 LYS A C 1
ATOM 1683 O O . LYS A 1 226 ? -14.609 -24.062 -0.061 1 74.25 226 LYS A O 1
ATOM 1688 N N . PRO A 1 227 ? -15.688 -26.094 0.13 1 76.38 227 PRO A N 1
ATOM 1689 C CA . PRO A 1 227 ? -16.984 -25.453 -0.067 1 76.38 227 PRO A CA 1
ATOM 1690 C C . PRO A 1 227 ? -17.359 -24.516 1.086 1 76.38 227 PRO A C 1
ATOM 1692 O O . PRO A 1 227 ? -16.953 -24.75 2.227 1 76.38 227 PRO A O 1
ATOM 1695 N N . PRO A 1 228 ? -18.094 -23.484 0.684 1 81.81 228 PRO A N 1
ATOM 1696 C CA . PRO A 1 228 ? -18.516 -22.578 1.755 1 81.81 228 PRO A CA 1
ATOM 1697 C C . PRO A 1 228 ? -19.375 -23.266 2.814 1 81.81 228 PRO A C 1
ATOM 1699 O O . PRO A 1 228 ? -20.219 -24.109 2.484 1 81.81 228 PRO A O 1
ATOM 1702 N N . ALA A 1 229 ? -19.047 -22.938 3.98 1 88.25 229 ALA A N 1
ATOM 1703 C CA . ALA A 1 229 ? -19.859 -23.375 5.117 1 88.25 229 ALA A CA 1
ATOM 1704 C C . ALA A 1 229 ? -20.766 -22.266 5.609 1 88.25 229 ALA A C 1
ATOM 1706 O O . ALA A 1 229 ? -20.828 -21.188 5 1 88.25 229 ALA A O 1
ATOM 1707 N N . ARG A 1 230 ? -21.547 -22.531 6.629 1 92.62 230 ARG A N 1
ATOM 1708 C CA . ARG A 1 230 ? -22.5 -21.578 7.18 1 92.62 230 ARG A CA 1
ATOM 1709 C C . ARG A 1 230 ? -21.797 -20.312 7.656 1 92.62 230 ARG A C 1
ATOM 1711 O O . ARG A 1 230 ? -22.312 -19.203 7.469 1 92.62 230 ARG A O 1
ATOM 1718 N N . VAL A 1 231 ? -20.656 -20.469 8.188 1 95.94 231 VAL A N 1
ATOM 1719 C CA . VAL A 1 231 ? -19.922 -19.344 8.75 1 95.94 231 VAL A CA 1
ATOM 1720 C C . VAL A 1 231 ? -19.562 -18.359 7.645 1 95.94 231 VAL A C 1
ATOM 1722 O O . VAL A 1 231 ? -19.703 -17.141 7.809 1 95.94 231 VAL A O 1
ATOM 1725 N N . GLU A 1 232 ? -19.094 -18.828 6.48 1 95.81 232 GLU A N 1
ATOM 1726 C CA . GLU A 1 232 ? -18.766 -17.969 5.355 1 95.81 232 GLU A CA 1
ATOM 1727 C C . GLU A 1 232 ? -20 -17.219 4.848 1 95.81 232 GLU A C 1
ATOM 1729 O O . GLU A 1 232 ? -19.922 -16.062 4.461 1 95.81 232 GLU A O 1
ATOM 1734 N N . SER A 1 233 ? -21.141 -17.938 4.816 1 96.75 233 SER A N 1
ATOM 1735 C CA . SER A 1 233 ? -22.375 -17.297 4.371 1 96.75 233 SER A CA 1
ATOM 1736 C C . SER A 1 233 ? -22.781 -16.156 5.297 1 96.75 233 SER A C 1
ATOM 1738 O O . SER A 1 233 ? -23.188 -15.094 4.832 1 96.75 233 SER A O 1
ATOM 1740 N N . GLU A 1 234 ? -22.672 -16.375 6.59 1 98.12 234 GLU A N 1
ATOM 1741 C CA . GLU A 1 234 ? -23.016 -15.344 7.566 1 98.12 234 GLU A CA 1
ATOM 1742 C C . GLU A 1 234 ? -22.094 -14.125 7.422 1 98.12 234 GLU A C 1
ATOM 1744 O O . GLU A 1 234 ? -22.562 -12.984 7.457 1 98.12 234 GLU A O 1
ATOM 1749 N N . ILE A 1 235 ? -20.875 -14.367 7.289 1 98.44 235 ILE A N 1
ATOM 1750 C CA . ILE A 1 235 ? -19.891 -13.297 7.113 1 98.44 235 ILE A CA 1
ATOM 1751 C C . ILE A 1 235 ? -20.203 -12.516 5.84 1 98.44 235 ILE A C 1
ATOM 1753 O O . ILE A 1 235 ? -20.219 -11.281 5.848 1 98.44 235 ILE A O 1
ATOM 1757 N N . ALA A 1 236 ? -20.453 -13.258 4.75 1 98.12 236 ALA A N 1
ATOM 1758 C CA . ALA A 1 236 ? -20.75 -12.641 3.463 1 98.12 236 ALA A CA 1
ATOM 1759 C C . ALA A 1 236 ? -21.984 -11.75 3.564 1 98.12 236 ALA A C 1
ATOM 1761 O O . ALA A 1 236 ? -21.984 -10.625 3.061 1 98.12 236 ALA A O 1
ATOM 1762 N N . GLU A 1 237 ? -23 -12.234 4.215 1 98.06 237 GLU A N 1
ATOM 1763 C CA . GLU A 1 237 ? -24.234 -11.469 4.375 1 98.06 237 GLU A CA 1
ATOM 1764 C C . GLU A 1 237 ? -23.969 -10.172 5.141 1 98.06 237 GLU A C 1
ATOM 1766 O O . GLU A 1 237 ? -24.438 -9.102 4.734 1 98.06 237 GLU A O 1
ATOM 1771 N N . LYS A 1 238 ? -23.219 -10.227 6.199 1 98.5 238 LYS A N 1
ATOM 1772 C CA . LYS A 1 238 ? -22.922 -9.055 7.016 1 98.5 238 LYS A CA 1
ATOM 1773 C C . LYS A 1 238 ? -22.078 -8.055 6.242 1 98.5 238 LYS A C 1
ATOM 1775 O O . LYS A 1 238 ? -22.312 -6.844 6.324 1 98.5 238 LYS A O 1
ATOM 1780 N N . ALA A 1 239 ? -21.094 -8.531 5.535 1 98.12 239 ALA A N 1
ATOM 1781 C CA . ALA A 1 239 ? -20.234 -7.656 4.734 1 98.12 239 ALA A CA 1
ATOM 1782 C C . ALA A 1 239 ? -21.047 -6.93 3.664 1 98.12 239 ALA A C 1
ATOM 1784 O O . ALA A 1 239 ? -20.906 -5.715 3.484 1 98.12 239 ALA A O 1
ATOM 1785 N N . VAL A 1 240 ? -21.906 -7.637 2.98 1 97.44 240 VAL A N 1
ATOM 1786 C CA . VAL A 1 240 ? -22.703 -7.066 1.896 1 97.44 240 VAL A CA 1
ATOM 1787 C C . VAL A 1 240 ? -23.719 -6.078 2.463 1 97.44 240 VAL A C 1
ATOM 1789 O O . VAL A 1 240 ? -23.969 -5.027 1.871 1 97.44 240 VAL A O 1
ATOM 1792 N N . GLU A 1 241 ? -24.281 -6.465 3.582 1 96.75 241 GLU A N 1
ATOM 1793 C CA . GLU A 1 241 ? -25.203 -5.535 4.246 1 96.75 241 GLU A CA 1
ATOM 1794 C C . GLU A 1 241 ? -24.484 -4.234 4.605 1 96.75 241 GLU A C 1
ATOM 1796 O O . GLU A 1 241 ? -25.031 -3.146 4.371 1 96.75 241 GLU A O 1
ATOM 1801 N N . PHE A 1 242 ? -23.328 -4.305 5.156 1 96.56 242 PHE A N 1
ATOM 1802 C CA . PHE A 1 242 ? -22.547 -3.121 5.488 1 96.56 242 PHE A CA 1
ATOM 1803 C C . PHE A 1 242 ? -22.281 -2.287 4.242 1 96.56 242 PHE A C 1
ATOM 1805 O O . PHE A 1 242 ? -22.422 -1.062 4.266 1 96.56 242 PHE A O 1
ATOM 1812 N N . MET A 1 243 ? -21.859 -2.949 3.18 1 94.19 243 MET A N 1
ATOM 1813 C CA . MET A 1 243 ? -21.562 -2.266 1.927 1 94.19 243 MET A CA 1
ATOM 1814 C C . MET A 1 243 ? -22.781 -1.535 1.394 1 94.19 243 MET A C 1
ATOM 1816 O O . MET A 1 243 ? -22.688 -0.403 0.918 1 94.19 243 MET A O 1
ATOM 1820 N N . ALA A 1 244 ? -23.875 -2.232 1.438 1 92.06 244 ALA A N 1
ATOM 1821 C CA . ALA A 1 244 ? -25.125 -1.627 0.965 1 92.06 244 ALA A CA 1
ATOM 1822 C C . ALA A 1 244 ? -25.469 -0.387 1.783 1 92.06 244 ALA A C 1
ATOM 1824 O O . ALA A 1 244 ? -25.875 0.638 1.227 1 92.06 244 ALA A O 1
ATOM 1825 N N . GLU A 1 245 ? -25.281 -0.53 3.076 1 91.75 245 GLU A N 1
ATOM 1826 C CA . GLU A 1 245 ? -25.547 0.607 3.953 1 91.75 245 GLU A CA 1
ATOM 1827 C C . GLU A 1 245 ? -24.609 1.769 3.648 1 91.75 245 GLU A C 1
ATOM 1829 O O . GLU A 1 245 ? -25.031 2.922 3.576 1 91.75 245 GLU A O 1
ATOM 1834 N N . GLU A 1 246 ? -23.344 1.451 3.51 1 89.31 246 GLU A N 1
ATOM 1835 C CA . GLU A 1 246 ? -22.344 2.477 3.219 1 89.31 246 GLU A CA 1
ATOM 1836 C C . GLU A 1 246 ? -22.625 3.143 1.873 1 89.31 246 GLU A C 1
ATOM 1838 O O . GLU A 1 246 ? -22.406 4.348 1.717 1 89.31 246 GLU A O 1
ATOM 1843 N N . ALA A 1 247 ? -22.953 2.373 0.953 1 84.94 247 ALA A N 1
ATOM 1844 C CA . ALA A 1 247 ? -23.312 2.918 -0.355 1 84.94 247 ALA A CA 1
ATOM 1845 C C . ALA A 1 247 ? -24.469 3.908 -0.242 1 84.94 247 ALA A C 1
ATOM 1847 O O . ALA A 1 247 ? -24.5 4.914 -0.954 1 84.94 247 ALA A O 1
ATOM 1848 N N . GLY A 1 248 ? -25.312 3.682 0.643 1 80.5 248 GLY A N 1
ATOM 1849 C CA . GLY A 1 248 ? -26.453 4.562 0.858 1 80.5 248 GLY A CA 1
ATOM 1850 C C . GLY A 1 248 ? -26.078 5.855 1.557 1 80.5 248 GLY A C 1
ATOM 1851 O O . GLY A 1 248 ? -26.734 6.887 1.35 1 80.5 248 GLY A O 1
ATOM 1852 N N . ARG A 1 249 ? -24.984 5.871 2.359 1 79.56 249 ARG A N 1
ATOM 1853 C CA . ARG A 1 249 ? -24.578 7.035 3.139 1 79.56 249 ARG A CA 1
ATOM 1854 C C . ARG A 1 249 ? -23.75 7.996 2.287 1 79.56 249 ARG A C 1
ATOM 1856 O O . ARG A 1 249 ? -23.359 9.062 2.76 1 79.56 249 ARG A O 1
ATOM 1863 N N . GLY A 1 250 ? -23.438 7.711 1.144 1 72.56 250 GLY A N 1
ATOM 1864 C CA . GLY A 1 250 ? -22.797 8.648 0.225 1 72.56 250 GLY A CA 1
ATOM 1865 C C . GLY A 1 250 ? -21.281 8.523 0.198 1 72.56 250 GLY A C 1
ATOM 1866 O O . GLY A 1 250 ? -20.609 9.281 -0.501 1 72.56 250 GLY A O 1
ATOM 1867 N N . PHE A 1 251 ? -20.641 7.727 0.948 1 73.94 251 PHE A N 1
ATOM 1868 C CA . PHE A 1 251 ? -19.188 7.59 0.983 1 73.94 251 PHE A CA 1
ATOM 1869 C C . PHE A 1 251 ? -18.625 7.332 -0.413 1 73.94 251 PHE A C 1
ATOM 1871 O O . PHE A 1 251 ? -17.578 7.867 -0.781 1 73.94 251 PHE A O 1
ATOM 1878 N N . PHE A 1 252 ? -19.375 6.629 -1.103 1 71.88 252 PHE A N 1
ATOM 1879 C CA . PHE A 1 252 ? -18.969 6.312 -2.467 1 71.88 252 PHE A CA 1
ATOM 1880 C C . PHE A 1 252 ? -19.75 7.152 -3.473 1 71.88 252 PHE A C 1
ATOM 1882 O O . PHE A 1 252 ? -19.891 6.762 -4.633 1 71.88 252 PHE A O 1
ATOM 1889 N N . GLY A 1 253 ? -20.297 8.219 -2.971 1 66.5 253 GLY A N 1
ATOM 1890 C CA . GLY A 1 253 ? -21.359 8.984 -3.617 1 66.5 253 GLY A CA 1
ATOM 1891 C C . GLY A 1 253 ? -21.219 9.031 -5.129 1 66.5 253 GLY A C 1
ATOM 1892 O O . GLY A 1 253 ? -22.031 8.461 -5.852 1 66.5 253 GLY A O 1
ATOM 1893 N N . ARG A 1 254 ? -20.172 9.547 -5.578 1 67.75 254 ARG A N 1
ATOM 1894 C CA . ARG A 1 254 ? -20.047 9.766 -7.016 1 67.75 254 ARG A CA 1
ATOM 1895 C C . ARG A 1 254 ? -19.922 8.445 -7.766 1 67.75 254 ARG A C 1
ATOM 1897 O O . ARG A 1 254 ? -20.516 8.273 -8.836 1 67.75 254 ARG A O 1
ATOM 1904 N N . LEU A 1 255 ? -19.234 7.516 -7.172 1 72.69 255 LEU A N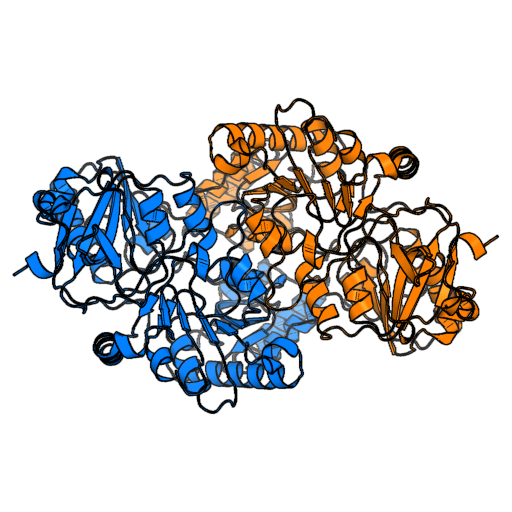 1
ATOM 1905 C CA . LEU A 1 255 ? -19.062 6.215 -7.812 1 72.69 255 LEU A CA 1
ATOM 1906 C C . LEU A 1 255 ? -20.375 5.449 -7.859 1 72.69 255 LEU A C 1
ATOM 1908 O O . LEU A 1 255 ? -20.703 4.828 -8.875 1 72.69 255 LEU A O 1
ATOM 1912 N N . ARG A 1 256 ? -21.125 5.582 -6.848 1 75.56 256 ARG A N 1
ATOM 1913 C CA . ARG A 1 256 ? -22.422 4.914 -6.809 1 75.56 256 ARG A CA 1
ATOM 1914 C C . ARG A 1 256 ? -23.391 5.527 -7.82 1 75.56 256 ARG A C 1
ATOM 1916 O O . ARG A 1 256 ? -24.047 4.809 -8.57 1 75.56 256 ARG A O 1
ATOM 1923 N N . GLU A 1 257 ? -23.359 6.812 -7.828 1 75.25 257 GLU A N 1
ATOM 1924 C CA . GLU A 1 257 ? -24.266 7.516 -8.734 1 75.25 257 GLU A CA 1
ATOM 1925 C C . GLU A 1 257 ? -23.938 7.203 -10.195 1 75.25 257 GLU A C 1
ATOM 1927 O O . GLU A 1 257 ? -24.828 7.117 -11.031 1 75.25 257 GLU A O 1
ATOM 1932 N N . ALA A 1 258 ? -22.734 6.91 -10.398 1 74.25 258 ALA A N 1
ATOM 1933 C CA . ALA A 1 258 ? -22.281 6.629 -11.758 1 74.25 258 ALA A CA 1
ATOM 1934 C C . ALA A 1 258 ? -22.391 5.141 -12.07 1 74.25 258 ALA A C 1
ATOM 1936 O O . ALA A 1 258 ? -22.031 4.707 -13.172 1 74.25 258 ALA A O 1
ATOM 1937 N N . GLY A 1 259 ? -22.875 4.371 -11.109 1 80.44 259 GLY A N 1
ATOM 1938 C CA . GLY A 1 259 ? -22.938 2.936 -11.32 1 80.44 259 GLY A CA 1
ATOM 1939 C C . GLY A 1 259 ? -21.578 2.285 -11.422 1 80.44 259 GLY A C 1
ATOM 1940 O O . GLY A 1 259 ? -21.391 1.331 -12.18 1 80.44 259 GLY A O 1
ATOM 1941 N N . ARG A 1 260 ? -20.625 2.834 -10.625 1 86.5 260 ARG A N 1
ATOM 1942 C CA . ARG A 1 260 ? -19.25 2.402 -10.797 1 86.5 260 ARG A CA 1
ATOM 1943 C C . ARG A 1 260 ? -18.672 1.854 -9.5 1 86.5 260 ARG A C 1
ATOM 1945 O O . ARG A 1 260 ? -17.469 1.908 -9.273 1 86.5 260 ARG A O 1
ATOM 1952 N N . LEU A 1 261 ? -19.656 1.38 -8.664 1 93.81 261 LEU A N 1
ATOM 1953 C CA . LEU A 1 261 ? -19.125 0.7 -7.48 1 93.81 261 LEU A CA 1
ATOM 1954 C C . LEU A 1 261 ? -18.406 -0.584 -7.871 1 93.81 261 LEU A C 1
ATOM 1956 O O . LEU A 1 261 ? -18.906 -1.362 -8.688 1 93.81 261 LEU A O 1
ATOM 1960 N N . VAL A 1 262 ? -17.219 -0.759 -7.418 1 96.69 262 VAL A N 1
ATOM 1961 C CA . VAL A 1 262 ? -16.375 -1.9 -7.789 1 96.69 262 VAL A CA 1
ATOM 1962 C C . VAL A 1 262 ? -16 -2.686 -6.535 1 96.69 262 VAL A C 1
ATOM 1964 O O . VAL A 1 262 ? -15.578 -2.102 -5.535 1 96.69 262 VAL A O 1
ATOM 1967 N N . MET A 1 263 ? -16.141 -3.953 -6.57 1 97.44 263 MET A N 1
ATOM 1968 C CA . MET A 1 263 ? -15.797 -4.824 -5.453 1 97.44 263 MET A CA 1
ATOM 1969 C C . MET A 1 263 ? -14.68 -5.789 -5.836 1 97.44 263 MET A C 1
ATOM 1971 O O . MET A 1 263 ? -14.609 -6.238 -6.984 1 97.44 263 MET A O 1
ATOM 1975 N N . GLN A 1 264 ? -13.812 -6.059 -4.973 1 98.44 264 GLN A N 1
ATOM 1976 C CA . GLN A 1 264 ? -12.875 -7.172 -5.008 1 98.44 264 GLN A CA 1
ATOM 1977 C C . GLN A 1 264 ? -13.18 -8.188 -3.912 1 98.44 264 GLN A C 1
ATOM 1979 O O . GLN A 1 264 ? -12.898 -7.941 -2.736 1 98.44 264 GLN A O 1
ATOM 1984 N N . PRO A 1 265 ? -13.789 -9.367 -4.168 1 96.5 265 PRO A N 1
ATOM 1985 C CA . PRO A 1 265 ? -14.328 -10.273 -3.16 1 96.5 265 PRO A CA 1
ATOM 1986 C C . PRO A 1 265 ? -13.289 -11.25 -2.619 1 96.5 265 PRO A C 1
ATOM 1988 O O . PRO A 1 265 ? -13.633 -12.203 -1.91 1 96.5 265 PRO A O 1
ATOM 1991 N N . GLY A 1 266 ? -12.07 -11.109 -2.787 1 90.06 266 GLY A N 1
ATOM 1992 C CA . GLY A 1 266 ? -11.094 -12.094 -2.342 1 90.06 266 GLY A CA 1
ATOM 1993 C C . GLY A 1 266 ? -11.211 -13.422 -3.055 1 90.06 266 GLY A C 1
ATOM 1994 O O . GLY A 1 266 ? -11.57 -13.477 -4.234 1 90.06 266 GLY A O 1
ATOM 1995 N N . GLY A 1 267 ? -10.797 -14.523 -2.43 1 88.12 267 GLY A N 1
ATOM 1996 C CA . GLY A 1 267 ? -10.844 -15.852 -3.016 1 88.12 267 GLY A CA 1
ATOM 1997 C C . GLY A 1 267 ? -11.461 -16.891 -2.102 1 88.12 267 GLY A C 1
ATOM 1998 O O . GLY A 1 267 ? -11.945 -16.562 -1.017 1 88.12 267 GLY A O 1
ATOM 1999 N N . GLY A 1 268 ? -11.641 -18.031 -2.605 1 87.94 268 GLY A N 1
ATOM 2000 C CA . GLY A 1 268 ? -12.055 -19.156 -1.789 1 87.94 268 GLY A CA 1
ATOM 2001 C C . GLY A 1 268 ? -13.539 -19.172 -1.5 1 87.94 268 GLY A C 1
ATOM 2002 O O . GLY A 1 268 ? -14.328 -18.594 -2.25 1 87.94 268 GLY A O 1
ATOM 2003 N N . PRO A 1 269 ? -13.859 -19.875 -0.426 1 91.62 269 PRO A N 1
ATOM 2004 C CA . PRO A 1 269 ? -15.273 -20.062 -0.097 1 91.62 269 PRO A CA 1
ATOM 2005 C C . PRO A 1 269 ? -15.984 -18.75 0.226 1 91.62 269 PRO A C 1
ATOM 2007 O O . PRO A 1 269 ? -17.172 -18.609 -0.078 1 91.62 269 PRO A O 1
ATOM 2010 N N . LEU A 1 270 ? -15.328 -17.875 0.847 1 94.88 270 LEU A N 1
ATOM 2011 C CA . LEU A 1 270 ? -15.977 -16.594 1.165 1 94.88 270 LEU A CA 1
ATOM 2012 C C . LEU A 1 270 ? -16.359 -15.852 -0.107 1 94.88 270 LEU A C 1
ATOM 2014 O O . LEU A 1 270 ? -17.453 -15.273 -0.179 1 94.88 270 LEU A O 1
ATOM 2018 N N . ALA A 1 271 ? -15.492 -15.844 -1.051 1 95.44 271 ALA A N 1
ATOM 2019 C CA . ALA A 1 271 ? -15.805 -15.195 -2.32 1 95.44 271 ALA A CA 1
ATOM 2020 C C . ALA A 1 271 ? -17.062 -15.789 -2.945 1 95.44 271 ALA A C 1
ATOM 2022 O O . ALA A 1 271 ? -17.875 -15.062 -3.52 1 95.44 271 ALA A O 1
ATOM 2023 N N . SER A 1 272 ? -17.172 -17.094 -2.875 1 94.88 272 SER A N 1
ATOM 2024 C CA . SER A 1 272 ? -18.359 -17.75 -3.4 1 94.88 272 SER A CA 1
ATOM 2025 C C . SER A 1 272 ? -19.609 -17.359 -2.613 1 94.88 272 SER A C 1
ATOM 2027 O O . SER A 1 272 ? -20.672 -17.125 -3.195 1 94.88 272 SER A O 1
ATOM 2029 N N . ALA A 1 273 ? -19.453 -17.312 -1.314 1 96 273 ALA A N 1
ATOM 2030 C CA . ALA A 1 273 ? -20.562 -16.906 -0.462 1 96 273 ALA A CA 1
ATOM 2031 C C . ALA A 1 273 ? -20.984 -15.469 -0.753 1 96 273 ALA A C 1
ATOM 2033 O O . ALA A 1 273 ? -22.172 -15.133 -0.695 1 96 273 ALA A O 1
ATOM 2034 N N . LEU A 1 274 ? -20.047 -14.617 -0.995 1 97.5 274 LEU A N 1
ATOM 2035 C CA . LEU A 1 274 ? -20.312 -13.227 -1.319 1 97.5 274 LEU A CA 1
ATOM 2036 C C . LEU A 1 274 ? -21.156 -13.117 -2.586 1 97.5 274 LEU A C 1
ATOM 2038 O O . LEU A 1 274 ? -22.031 -12.242 -2.689 1 97.5 274 LEU A O 1
ATOM 2042 N N . ALA A 1 275 ? -20.906 -13.977 -3.586 1 96.81 275 ALA A N 1
ATOM 2043 C CA . ALA A 1 275 ? -21.703 -13.984 -4.812 1 96.81 275 ALA A CA 1
ATOM 2044 C C . ALA A 1 275 ? -23.172 -14.203 -4.504 1 96.81 275 ALA A C 1
ATOM 2046 O O . ALA A 1 275 ? -24.047 -13.562 -5.094 1 96.81 275 ALA A O 1
ATOM 2047 N N . ASP A 1 276 ? -23.422 -15.125 -3.584 1 95.94 276 ASP A N 1
ATOM 2048 C CA . ASP A 1 276 ? -24.797 -15.391 -3.18 1 95.94 276 ASP A CA 1
ATOM 2049 C C . ASP A 1 276 ? -25.406 -14.18 -2.463 1 95.94 276 ASP A C 1
ATOM 2051 O O . ASP A 1 276 ? -26.547 -13.812 -2.721 1 95.94 276 ASP A O 1
ATOM 2055 N N . ALA A 1 277 ? -24.594 -13.586 -1.599 1 96.81 277 ALA A N 1
ATOM 2056 C CA . ALA A 1 277 ? -25.094 -12.508 -0.741 1 96.81 277 ALA A CA 1
ATOM 2057 C C . ALA A 1 277 ? -25.406 -11.258 -1.558 1 96.81 277 ALA A C 1
ATOM 2059 O O . ALA A 1 277 ? -26.297 -10.484 -1.202 1 96.81 277 ALA A O 1
ATOM 2060 N N . VAL A 1 278 ? -24.703 -11.016 -2.607 1 96.75 278 VAL A N 1
ATOM 2061 C CA . VAL A 1 278 ? -24.875 -9.797 -3.389 1 96.75 278 VAL A CA 1
ATOM 2062 C C . VAL A 1 278 ? -26.203 -9.852 -4.141 1 96.75 278 VAL A C 1
ATOM 2064 O O . VAL A 1 278 ? -26.766 -8.805 -4.5 1 96.75 278 VAL A O 1
ATOM 2067 N N . GLN A 1 279 ? -26.625 -11.188 -4.277 1 92.88 279 GLN A N 1
ATOM 2068 C CA . GLN A 1 279 ? -27.906 -11.352 -4.953 1 92.88 279 GLN A CA 1
ATOM 2069 C C . GLN A 1 279 ? -29.031 -10.75 -4.133 1 92.88 279 GLN A C 1
ATOM 2071 O O . GLN A 1 279 ? -29.188 -11.062 -2.949 1 92.88 279 GLN A O 1
ATOM 2076 N N . GLY A 1 280 ? -29.719 -9.734 -4.43 1 87.75 280 GLY A N 1
ATOM 2077 C CA . GLY A 1 280 ? -30.844 -9.125 -3.736 1 87.75 280 GLY A CA 1
ATOM 2078 C C . GLY A 1 280 ? -30.438 -7.984 -2.818 1 87.75 280 GLY A C 1
ATOM 2079 O O . GLY A 1 280 ? -31.25 -7.492 -2.033 1 87.75 280 GLY A O 1
ATOM 2080 N N . SER A 1 281 ? -29.188 -7.707 -2.752 1 90.94 281 SER A N 1
ATOM 2081 C CA . SER A 1 281 ? -28.672 -6.668 -1.866 1 90.94 281 SER A CA 1
ATOM 2082 C C . SER A 1 281 ? -29.078 -5.277 -2.354 1 90.94 281 SER A C 1
ATOM 2084 O O . SER A 1 281 ? -28.984 -4.301 -1.61 1 90.94 281 SER A O 1
ATOM 2086 N N . GLY A 1 282 ? -29.547 -5.188 -3.586 1 89.31 282 GLY A N 1
ATOM 2087 C CA . GLY A 1 282 ? -29.844 -3.906 -4.199 1 89.31 282 GLY A CA 1
ATOM 2088 C C . GLY A 1 282 ? -28.625 -3.193 -4.738 1 89.31 282 GLY A C 1
ATOM 2089 O O . GLY A 1 282 ? -28.734 -2.121 -5.336 1 89.31 282 GLY A O 1
ATOM 2090 N N . LEU A 1 283 ? -27.453 -3.812 -4.629 1 91.44 283 LEU A N 1
ATOM 2091 C CA . LEU A 1 283 ? -26.219 -3.213 -5.129 1 91.44 283 LEU A CA 1
ATOM 2092 C C . LEU A 1 283 ? -26.031 -3.506 -6.613 1 91.44 283 LEU A C 1
ATOM 2094 O O . LEU A 1 283 ? -26.484 -4.539 -7.109 1 91.44 283 LEU A O 1
ATOM 2098 N N . SER A 1 284 ? -25.5 -2.59 -7.324 1 93.56 284 SER A N 1
ATOM 2099 C CA . SER A 1 284 ? -24.984 -2.746 -8.68 1 93.56 284 SER A CA 1
ATOM 2100 C C . SER A 1 284 ? -23.469 -2.557 -8.711 1 93.56 284 SER A C 1
ATOM 2102 O O . SER A 1 284 ? -22.969 -1.469 -8.414 1 93.56 284 SER A O 1
ATOM 2104 N N . LEU A 1 285 ? -22.797 -3.633 -9.07 1 95.44 285 LEU A N 1
ATOM 2105 C CA . LEU A 1 285 ? -21.359 -3.631 -8.844 1 95.44 285 LEU A CA 1
ATOM 2106 C C . LEU A 1 285 ? -20.609 -4.109 -10.094 1 95.44 285 LEU A C 1
ATOM 2108 O O . LEU A 1 285 ? -21.125 -4.934 -10.852 1 95.44 285 LEU A O 1
ATOM 2112 N N . GLY A 1 286 ? -19.453 -3.473 -10.367 1 97.12 286 GLY A N 1
ATOM 2113 C CA . GLY A 1 286 ? -18.406 -4.164 -11.094 1 97.12 286 GLY A CA 1
ATOM 2114 C C . GLY A 1 286 ? -17.516 -5.004 -10.203 1 97.12 286 GLY A C 1
ATOM 2115 O O . GLY A 1 286 ? -17.391 -4.73 -9 1 97.12 286 GLY A O 1
ATOM 2116 N N . VAL A 1 287 ? -16.922 -6.059 -10.766 1 98.5 287 VAL A N 1
ATOM 2117 C CA . VAL A 1 287 ? -16 -6.891 -10 1 98.5 287 VAL A CA 1
ATOM 2118 C C . VAL A 1 287 ? -14.586 -6.73 -10.555 1 98.5 287 VAL A C 1
ATOM 2120 O O . VAL A 1 287 ? -14.375 -6.844 -11.766 1 98.5 287 VAL A O 1
ATOM 2123 N N . TRP A 1 288 ? -13.656 -6.387 -9.719 1 98.5 288 TRP A N 1
ATOM 2124 C CA . TRP A 1 288 ? -12.227 -6.305 -10.023 1 98.5 288 TRP A CA 1
ATOM 2125 C C . TRP A 1 288 ? -11.422 -7.246 -9.133 1 98.5 288 TRP A C 1
ATOM 2127 O O . TRP A 1 288 ? -11.141 -6.922 -7.977 1 98.5 288 TRP A O 1
ATOM 2137 N N . ALA A 1 289 ? -11.008 -8.391 -9.688 1 97.75 289 ALA A N 1
ATOM 2138 C CA . ALA A 1 289 ? -10.445 -9.438 -8.836 1 97.75 289 ALA A CA 1
ATOM 2139 C C . ALA A 1 289 ? -9.125 -9.953 -9.406 1 97.75 289 ALA A C 1
ATOM 2141 O O . ALA A 1 289 ? -8.859 -9.82 -10.602 1 97.75 289 ALA A O 1
ATOM 2142 N N . GLU A 1 290 ? -8.25 -10.445 -8.5 1 96.62 290 GLU A N 1
ATOM 2143 C CA . GLU A 1 290 ? -7.105 -11.25 -8.906 1 96.62 290 GLU A CA 1
ATOM 2144 C C . GLU A 1 290 ? -7.543 -12.633 -9.375 1 96.62 290 GLU A C 1
ATOM 2146 O O . GLU A 1 290 ? -7.402 -12.969 -10.555 1 96.62 290 GLU A O 1
ATOM 2151 N N . THR A 1 291 ? -8.117 -13.445 -8.562 1 95.94 291 THR A N 1
ATOM 2152 C CA . THR A 1 291 ? -8.797 -14.695 -8.875 1 95.94 291 THR A CA 1
ATOM 2153 C C . THR A 1 291 ? -10.266 -14.625 -8.469 1 95.94 291 THR A C 1
ATOM 2155 O O . THR A 1 291 ? -10.625 -13.891 -7.543 1 95.94 291 THR A O 1
ATOM 2158 N N . LEU A 1 292 ? -11.109 -15.328 -9.188 1 97.56 292 LEU A N 1
ATOM 2159 C CA . LEU A 1 292 ? -12.547 -15.195 -8.945 1 97.56 292 LEU A CA 1
ATOM 2160 C C . LEU A 1 292 ? -13.266 -16.5 -9.25 1 97.56 292 LEU A C 1
ATOM 2162 O O . LEU A 1 292 ? -13.07 -17.094 -10.305 1 97.56 292 LEU A O 1
ATOM 2166 N N . PRO A 1 293 ? -14.109 -16.969 -8.305 1 96.25 293 PRO A N 1
ATOM 2167 C CA . PRO A 1 293 ? -14.969 -18.094 -8.672 1 96.25 293 PRO A CA 1
ATOM 2168 C C . PRO A 1 293 ? -15.844 -17.812 -9.883 1 96.25 293 PRO A C 1
ATOM 2170 O O . PRO A 1 293 ? -16.469 -16.734 -9.961 1 96.25 293 PRO A O 1
ATOM 2173 N N . VAL A 1 294 ? -15.898 -18.75 -10.742 1 96.56 294 VAL A N 1
ATOM 2174 C CA . VAL A 1 294 ? -16.625 -18.609 -12 1 96.56 294 VAL A CA 1
ATOM 2175 C C . VAL A 1 294 ? -18.109 -18.375 -11.727 1 96.56 294 VAL A C 1
ATOM 2177 O O . VAL A 1 294 ? -18.812 -17.797 -12.555 1 96.56 294 VAL A O 1
ATOM 2180 N N . LYS A 1 295 ? -18.531 -18.734 -10.555 1 95.44 295 LYS A N 1
ATOM 2181 C CA . LYS A 1 295 ? -19.906 -18.547 -10.117 1 95.44 295 LYS A CA 1
ATOM 2182 C C . LYS A 1 295 ? -20.344 -17.094 -10.297 1 95.44 295 LYS A C 1
ATOM 2184 O O . LYS A 1 295 ? -21.516 -16.828 -10.594 1 95.44 295 LYS A O 1
ATOM 2189 N N . TRP A 1 296 ? -19.516 -16.156 -10.141 1 97.88 296 TRP A N 1
ATOM 2190 C CA . TRP A 1 296 ? -19.828 -14.727 -10.234 1 97.88 296 TRP A CA 1
ATOM 2191 C C . TRP A 1 296 ? -20.312 -14.359 -11.633 1 97.88 296 TRP A C 1
ATOM 2193 O O . TRP A 1 296 ? -21.094 -13.422 -11.797 1 97.88 296 TRP A O 1
ATOM 2203 N N . THR A 1 297 ? -19.875 -15.039 -12.664 1 98.12 297 THR A N 1
ATOM 2204 C CA . THR A 1 297 ? -20.266 -14.734 -14.039 1 98.12 297 THR A CA 1
ATOM 2205 C C . THR A 1 297 ? -21.75 -14.977 -14.242 1 98.12 297 THR A C 1
ATOM 2207 O O . THR A 1 297 ? -22.359 -14.383 -15.141 1 98.12 297 THR A O 1
ATOM 2210 N N . GLU A 1 298 ? -22.328 -15.805 -13.414 1 97 298 GLU A N 1
ATOM 2211 C CA . GLU A 1 298 ? -23.75 -16.109 -13.508 1 97 298 GLU A CA 1
ATOM 2212 C C . GLU A 1 298 ? -24.609 -14.906 -13.078 1 97 298 GLU A C 1
ATOM 2214 O O . GLU A 1 298 ? -25.812 -14.867 -13.336 1 97 298 GLU A O 1
ATOM 2219 N N . LEU A 1 299 ? -23.969 -13.977 -12.422 1 97.38 299 LEU A N 1
ATOM 2220 C CA . LEU A 1 299 ? -24.703 -12.836 -11.875 1 97.38 299 LEU A CA 1
ATOM 2221 C C . LEU A 1 299 ? -24.672 -11.664 -12.852 1 97.38 299 LEU A C 1
ATOM 2223 O O . LEU A 1 299 ? -25.297 -10.633 -12.602 1 97.38 299 LEU A O 1
ATOM 2227 N N . ILE A 1 300 ? -23.969 -11.758 -13.938 1 96.94 300 ILE A N 1
ATOM 2228 C CA . ILE A 1 300 ? -23.906 -10.703 -14.953 1 96.94 300 ILE A CA 1
ATOM 2229 C C . ILE A 1 300 ? -25.297 -10.484 -15.539 1 96.94 300 ILE A C 1
ATOM 2231 O O . ILE A 1 300 ? -26 -11.445 -15.883 1 96.94 300 ILE A O 1
ATOM 2235 N N . GLY A 1 301 ? -25.625 -9.258 -15.734 1 92.31 301 GLY A N 1
ATOM 2236 C CA . GLY A 1 301 ? -26.969 -8.914 -16.172 1 92.31 301 GLY A CA 1
ATOM 2237 C C . GLY A 1 301 ? -27.922 -8.617 -15.031 1 92.31 301 GLY A C 1
ATOM 2238 O O . GLY A 1 301 ? -29.016 -8.102 -15.25 1 92.31 301 GLY A O 1
ATOM 2239 N N . GLY A 1 302 ? -27.578 -8.938 -13.797 1 95.12 302 GLY A N 1
ATOM 2240 C CA . GLY A 1 302 ? -28.219 -8.539 -12.555 1 95.12 302 GLY A CA 1
ATOM 2241 C C . GLY A 1 302 ? -27.422 -7.531 -11.758 1 95.12 302 GLY A C 1
ATOM 2242 O O . GLY A 1 302 ? -27.172 -6.422 -12.234 1 95.12 302 GLY A O 1
ATOM 2243 N N . PRO A 1 303 ? -26.984 -8.047 -10.578 1 95.19 303 PRO A N 1
ATOM 2244 C CA . PRO A 1 303 ? -26.266 -7.086 -9.734 1 95.19 303 PRO A CA 1
ATOM 2245 C C . PRO A 1 303 ? -24.859 -6.781 -10.25 1 95.19 303 PRO A C 1
ATOM 2247 O O . PRO A 1 303 ? -24.219 -5.824 -9.805 1 95.19 303 PRO A O 1
ATOM 2250 N N . ILE A 1 304 ? -24.391 -7.586 -11.172 1 96.94 304 ILE A N 1
ATOM 2251 C CA . ILE A 1 304 ? -23.016 -7.422 -11.633 1 96.94 304 ILE A CA 1
ATOM 2252 C C . ILE A 1 304 ? -23.016 -6.883 -13.062 1 96.94 304 ILE A C 1
ATOM 2254 O O . ILE A 1 304 ? -23.594 -7.492 -13.961 1 96.94 304 ILE A O 1
ATOM 2258 N N . ASN A 1 305 ? -22.281 -5.824 -13.258 1 95.75 305 ASN A N 1
ATOM 2259 C CA . ASN A 1 305 ? -22.312 -5.176 -14.57 1 95.75 305 ASN A CA 1
ATOM 2260 C C . ASN A 1 305 ? -21.078 -5.551 -15.398 1 95.75 305 ASN A C 1
ATOM 2262 O O . ASN A 1 305 ? -21.047 -5.309 -16.609 1 95.75 305 ASN A O 1
ATOM 2266 N N . GLY A 1 306 ? -20.078 -6.074 -14.828 1 97.75 306 GLY A N 1
ATOM 2267 C CA . GLY A 1 306 ? -18.844 -6.484 -15.5 1 97.75 306 GLY A CA 1
ATOM 2268 C C . GLY A 1 306 ? -17.828 -7.105 -14.562 1 97.75 306 GLY A C 1
ATOM 2269 O O . GLY A 1 306 ? -17.859 -6.855 -13.352 1 97.75 306 GLY A O 1
ATOM 2270 N N . ILE A 1 307 ? -16.984 -7.91 -15.156 1 98.62 307 ILE A N 1
ATOM 2271 C CA . ILE A 1 307 ? -15.992 -8.617 -14.359 1 98.62 307 ILE A CA 1
ATOM 2272 C C . ILE A 1 307 ? -14.617 -8.484 -15.016 1 98.62 307 ILE A C 1
ATOM 2274 O O . ILE A 1 307 ? -14.492 -8.648 -16.234 1 98.62 307 ILE A O 1
ATOM 2278 N N . SER A 1 308 ? -13.664 -8.102 -14.281 1 98.69 308 SER A N 1
ATOM 2279 C CA . SER A 1 308 ? -12.25 -8.25 -14.617 1 98.69 308 SER A CA 1
ATOM 2280 C C . SER A 1 308 ? -11.539 -9.133 -13.602 1 98.69 308 SER A C 1
ATOM 2282 O O . SER A 1 308 ? -11.688 -8.953 -12.391 1 98.69 308 SER A O 1
ATOM 2284 N N . ALA A 1 309 ? -10.812 -10.141 -14.047 1 98.25 309 ALA A N 1
ATOM 2285 C CA . ALA A 1 309 ? -10.023 -11.031 -13.188 1 98.25 309 ALA A CA 1
ATOM 2286 C C . ALA A 1 309 ? -8.773 -11.523 -13.914 1 98.25 309 ALA A C 1
ATOM 2288 O O . ALA A 1 309 ? -8.664 -11.383 -15.133 1 98.25 309 ALA A O 1
ATOM 2289 N N . SER A 1 310 ? -7.805 -12 -13.141 1 97.88 310 SER A N 1
ATOM 2290 C CA . SER A 1 310 ? -6.645 -12.617 -13.773 1 97.88 310 SER A CA 1
ATOM 2291 C C . SER A 1 310 ? -6.883 -14.102 -14.039 1 97.88 310 SER A C 1
ATOM 2293 O O . SER A 1 310 ? -6.242 -14.688 -14.914 1 97.88 310 SER A O 1
ATOM 2295 N N . ALA A 1 311 ? -7.77 -14.695 -13.219 1 97.31 311 ALA A N 1
ATOM 2296 C CA . ALA A 1 311 ? -8.102 -16.109 -13.367 1 97.31 311 ALA A CA 1
ATOM 2297 C C . ALA A 1 311 ? -9.531 -16.391 -12.891 1 97.31 311 ALA A C 1
ATOM 2299 O O . ALA A 1 311 ? -9.992 -15.805 -11.914 1 97.31 311 ALA A O 1
ATOM 2300 N N . LEU A 1 312 ? -10.242 -17.2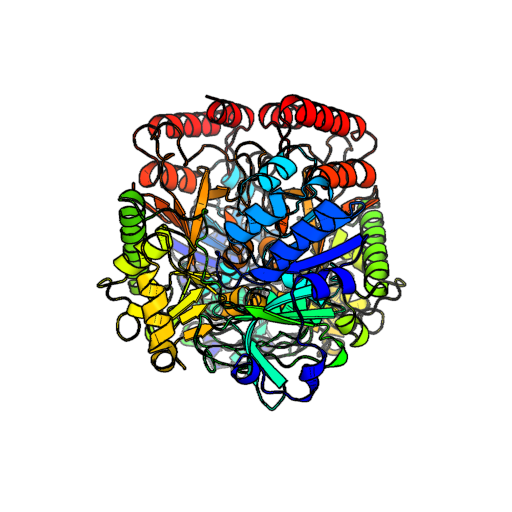5 -13.594 1 97.06 312 LEU A N 1
ATOM 2301 C CA . LEU A 1 312 ? -11.539 -17.766 -13.18 1 97.06 312 LEU A CA 1
ATOM 2302 C C . LEU A 1 312 ? -11.438 -19.234 -12.805 1 97.06 312 LEU A C 1
ATOM 2304 O O . LEU A 1 312 ? -10.875 -20.047 -13.555 1 97.06 312 LEU A O 1
ATOM 2308 N N . TYR A 1 313 ? -11.922 -19.531 -11.633 1 95.31 313 TYR A N 1
ATOM 2309 C CA . TYR A 1 313 ? -11.781 -20.891 -11.141 1 95.31 313 TYR A CA 1
ATOM 2310 C C . TYR A 1 313 ? -13.094 -21.406 -10.555 1 95.31 313 TYR A C 1
ATOM 2312 O O . TYR A 1 313 ? -14.062 -20.641 -10.43 1 95.31 313 TYR A O 1
ATOM 2320 N N . ALA A 1 314 ? -13.18 -22.703 -10.375 1 93.38 314 ALA A N 1
ATOM 2321 C CA . ALA A 1 314 ? -14.312 -23.312 -9.695 1 93.38 314 ALA A CA 1
ATOM 2322 C C . ALA A 1 314 ? -13.875 -23.969 -8.383 1 93.38 314 ALA A C 1
ATOM 2324 O O . ALA A 1 314 ? -12.797 -24.547 -8.305 1 93.38 314 ALA A O 1
ATOM 2325 N N . LEU A 1 315 ? -14.695 -23.797 -7.379 1 90.81 315 LEU A N 1
ATOM 2326 C CA . LEU A 1 315 ? -14.477 -24.547 -6.148 1 90.81 315 LEU A CA 1
ATOM 2327 C C . LEU A 1 315 ? -14.789 -26.016 -6.348 1 90.81 315 LEU A C 1
ATOM 2329 O O . LEU A 1 315 ? -15.5 -26.391 -7.285 1 90.81 315 LEU A O 1
ATOM 2333 N N . PRO A 1 316 ? -14.164 -26.828 -5.484 1 87.44 316 PRO A N 1
ATOM 2334 C CA . PRO A 1 316 ? -14.578 -28.234 -5.543 1 87.44 316 PRO A CA 1
ATOM 2335 C C . PRO A 1 316 ? -16.094 -28.406 -5.508 1 87.44 316 PRO A C 1
ATOM 2337 O O . PRO A 1 316 ? -16.766 -27.828 -4.656 1 87.44 316 PRO A O 1
ATOM 2340 N N . GLY A 1 317 ? -16.578 -29.125 -6.457 1 87.44 317 GLY A N 1
ATOM 2341 C CA . GLY A 1 317 ? -18.016 -29.344 -6.535 1 87.44 317 GLY A CA 1
ATOM 2342 C C . GLY A 1 317 ? -18.719 -28.391 -7.488 1 87.44 317 GLY A C 1
ATOM 2343 O O . GLY A 1 317 ? -19.859 -28.625 -7.879 1 87.44 317 GLY A O 1
ATOM 2344 N N . GLU A 1 318 ? -17.969 -27.344 -7.879 1 89.94 318 GLU A N 1
ATOM 2345 C CA . GLU A 1 318 ? -18.562 -26.359 -8.773 1 89.94 318 GLU A CA 1
ATOM 2346 C C . GLU A 1 318 ? -17.984 -26.469 -10.18 1 89.94 318 GLU A C 1
ATOM 2348 O O . GLU A 1 318 ? -18.125 -25.547 -10.992 1 89.94 318 GLU A O 1
ATOM 2353 N N . GLU A 1 319 ? -17.359 -27.562 -10.508 1 90.38 319 GLU A N 1
ATOM 2354 C CA . GLU A 1 319 ? -16.703 -27.781 -11.789 1 90.38 319 GLU A CA 1
ATOM 2355 C C . GLU A 1 319 ? -17.688 -27.641 -12.945 1 90.38 319 GLU A C 1
ATOM 2357 O O . GLU A 1 319 ? -17.359 -27.125 -14.008 1 90.38 319 GLU A O 1
ATOM 2362 N N . PRO A 1 320 ? -18.953 -28.078 -12.742 1 93.62 320 PRO A N 1
ATOM 2363 C CA . PRO A 1 320 ? -19.906 -27.938 -13.836 1 93.62 320 PRO A CA 1
ATOM 2364 C C . PRO A 1 320 ? -20.156 -26.469 -14.211 1 93.62 320 PRO A C 1
ATOM 2366 O O . PRO A 1 320 ? -20.453 -26.172 -15.367 1 93.62 320 PRO A O 1
ATOM 2369 N N . ARG A 1 321 ? -20.016 -25.609 -13.281 1 94.62 321 ARG A N 1
ATOM 2370 C CA . ARG A 1 321 ? -20.156 -24.188 -13.57 1 94.62 321 ARG A CA 1
ATOM 2371 C C . ARG A 1 321 ? -19.062 -23.703 -14.516 1 94.62 321 ARG A C 1
ATOM 2373 O O . ARG A 1 321 ? -19.312 -22.875 -15.391 1 94.62 321 ARG A O 1
ATOM 2380 N N . LEU A 1 322 ? -17.891 -24.172 -14.266 1 95.38 322 LEU A N 1
ATOM 2381 C CA . LEU A 1 322 ? -16.781 -23.812 -15.133 1 95.38 322 LEU A CA 1
ATOM 2382 C C . LEU A 1 322 ? -16.984 -24.375 -16.547 1 95.38 322 LEU A C 1
ATOM 2384 O O . LEU A 1 322 ? -16.766 -23.672 -17.531 1 95.38 322 LEU A O 1
ATOM 2388 N N . ASP A 1 323 ? -17.438 -25.609 -16.609 1 95 323 ASP A N 1
ATOM 2389 C CA . ASP A 1 323 ? -17.719 -26.219 -17.906 1 95 323 ASP A CA 1
ATOM 2390 C C . ASP A 1 323 ? -18.766 -25.422 -18.672 1 95 323 ASP A C 1
ATOM 2392 O O . ASP A 1 323 ? -18.609 -25.188 -19.875 1 95 323 ASP A O 1
ATOM 2396 N N . LYS A 1 324 ? -19.781 -25.062 -17.953 1 96.88 324 LYS A N 1
ATOM 2397 C CA . LYS A 1 324 ? -20.844 -24.25 -18.562 1 96.88 324 LYS A CA 1
ATOM 2398 C C . LYS A 1 324 ? -20.281 -22.922 -19.078 1 96.88 324 LYS A C 1
ATOM 2400 O O . LYS A 1 324 ? -20.594 -22.516 -20.188 1 96.88 324 LYS A O 1
ATOM 2405 N N . PHE A 1 325 ? -19.547 -22.219 -18.312 1 97.31 325 PHE A N 1
ATOM 2406 C CA . PHE A 1 325 ? -18.938 -20.953 -18.703 1 97.31 325 PHE A CA 1
ATOM 2407 C C . PHE A 1 325 ? -18.094 -21.125 -19.969 1 97.31 325 PHE A C 1
ATOM 2409 O O . PHE A 1 325 ? -18.203 -20.328 -20.891 1 97.31 325 PHE A O 1
ATOM 2416 N N . LEU A 1 326 ? -17.25 -22.172 -19.953 1 97.12 326 LEU A N 1
ATOM 2417 C CA . LEU A 1 326 ? -16.391 -22.438 -21.109 1 97.12 326 LEU A CA 1
ATOM 2418 C C . LEU A 1 326 ? -17.219 -22.719 -22.359 1 97.12 326 LEU A C 1
ATOM 2420 O O . LEU A 1 326 ? -16.891 -22.234 -23.438 1 97.12 326 LEU A O 1
ATOM 2424 N N . GLY A 1 327 ? -18.203 -23.469 -22.172 1 96.56 327 GLY A N 1
ATOM 2425 C CA . GLY A 1 327 ? -19.078 -23.766 -23.312 1 96.56 327 GLY A CA 1
ATOM 2426 C C . GLY A 1 327 ? -19.75 -22.531 -23.875 1 96.56 327 GLY A C 1
ATOM 2427 O O . GLY A 1 327 ? -20 -22.453 -25.078 1 96.56 327 GLY A O 1
ATOM 2428 N N . ASP A 1 328 ? -20.062 -21.516 -23.016 1 97.06 328 ASP A N 1
ATOM 2429 C CA . ASP A 1 328 ? -20.828 -20.328 -23.391 1 97.06 328 ASP A CA 1
ATOM 2430 C C . ASP A 1 328 ? -19.938 -19.094 -23.391 1 97.06 328 ASP A C 1
ATOM 2432 O O . ASP A 1 328 ? -20.422 -17.969 -23.25 1 97.06 328 ASP A O 1
ATOM 2436 N N . TYR A 1 329 ? -18.672 -19.25 -23.453 1 97 329 TYR A N 1
ATOM 2437 C CA . TYR A 1 329 ? -17.75 -18.156 -23.172 1 97 329 TYR A CA 1
ATOM 2438 C C . TYR A 1 329 ? -18.016 -16.969 -24.094 1 97 329 TYR A C 1
ATOM 2440 O O . TYR A 1 329 ? -17.797 -15.82 -23.703 1 97 329 TYR A O 1
ATOM 2448 N N . ARG A 1 330 ? -18.516 -17.125 -25.328 1 97.38 330 ARG A N 1
ATOM 2449 C CA . ARG A 1 330 ? -18.766 -16.047 -26.297 1 97.38 330 ARG A CA 1
ATOM 2450 C C . ARG A 1 330 ? -19.781 -15.047 -25.75 1 97.38 330 ARG A C 1
ATOM 2452 O O . ARG A 1 330 ? -19.703 -13.852 -26.047 1 97.38 330 ARG A O 1
ATOM 2459 N N . ASP A 1 331 ? -20.672 -15.523 -24.938 1 96.75 331 ASP A N 1
ATOM 2460 C CA . ASP A 1 331 ? -21.703 -14.664 -24.344 1 96.75 331 ASP A CA 1
ATOM 2461 C C . ASP A 1 331 ? -21.094 -13.711 -23.328 1 96.75 331 ASP A C 1
ATOM 2463 O O . ASP A 1 331 ? -21.719 -12.727 -22.922 1 96.75 331 ASP A O 1
ATOM 2467 N N . PHE A 1 332 ? -19.906 -14 -22.938 1 97.44 332 PHE A N 1
ATOM 2468 C CA . PHE A 1 332 ? -19.281 -13.227 -21.875 1 97.44 332 PHE A CA 1
ATOM 2469 C C . PHE A 1 332 ? -18.25 -12.258 -22.438 1 97.44 332 PHE A C 1
ATOM 2471 O O . PHE A 1 332 ? -17.719 -11.406 -21.719 1 97.44 332 PHE A O 1
ATOM 2478 N N . VAL A 1 333 ? -17.922 -12.422 -23.75 1 97 333 VAL A N 1
ATOM 2479 C CA . VAL A 1 333 ? -16.984 -11.508 -24.391 1 97 333 VAL A CA 1
ATOM 2480 C C . VAL A 1 333 ? -17.5 -10.07 -24.281 1 97 333 VAL A C 1
ATOM 2482 O O . VAL A 1 333 ? -18.656 -9.789 -24.578 1 97 333 VAL A O 1
ATOM 2485 N N . GLY A 1 334 ? -16.641 -9.203 -23.719 1 96 334 GLY A N 1
ATOM 2486 C CA . GLY A 1 334 ? -17.031 -7.816 -23.516 1 96 334 GLY A CA 1
ATOM 2487 C C . GLY A 1 334 ? -17.562 -7.551 -22.109 1 96 334 GLY A C 1
ATOM 2488 O O . GLY A 1 334 ? -17.656 -6.398 -21.688 1 96 334 GLY A O 1
ATOM 2489 N N . ARG A 1 335 ? -17.938 -8.57 -21.406 1 97.94 335 ARG A N 1
ATOM 2490 C CA . ARG A 1 335 ? -18.484 -8.438 -2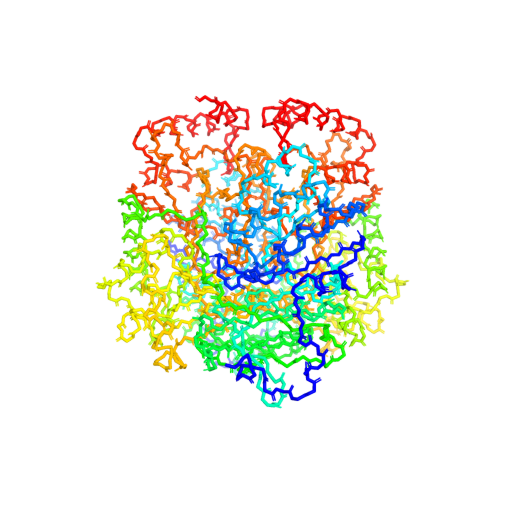0.062 1 97.94 335 ARG A CA 1
ATOM 2491 C C . ARG A 1 335 ? -17.531 -9.031 -19.031 1 97.94 335 ARG A C 1
ATOM 2493 O O . ARG A 1 335 ? -17.594 -8.68 -17.844 1 97.94 335 ARG A O 1
ATOM 2500 N N . VAL A 1 336 ? -16.75 -9.969 -19.469 1 98.56 336 VAL A N 1
ATOM 2501 C CA . VAL A 1 336 ? -15.688 -10.562 -18.656 1 98.56 336 VAL A CA 1
ATOM 2502 C C . VAL A 1 336 ? -14.336 -10.344 -19.344 1 98.56 336 VAL A C 1
ATOM 2504 O O . VAL A 1 336 ? -14.18 -10.602 -20.531 1 98.56 336 VAL A O 1
ATOM 2507 N N . VAL A 1 337 ? -13.422 -9.812 -18.609 1 98.75 337 VAL A N 1
ATOM 2508 C CA . VAL A 1 337 ? -12.078 -9.586 -19.125 1 98.75 337 VAL A CA 1
ATOM 2509 C C . VAL A 1 337 ? -11.062 -10.32 -18.266 1 98.75 337 VAL A C 1
ATOM 2511 O O . VAL A 1 337 ? -11.039 -10.141 -17.047 1 98.75 337 VAL A O 1
ATOM 2514 N N . ILE A 1 338 ? -10.258 -11.164 -18.828 1 98.62 338 ILE A N 1
ATOM 2515 C CA . ILE A 1 338 ? -9.156 -11.836 -18.141 1 98.62 338 ILE A CA 1
ATOM 2516 C C . ILE A 1 338 ? -7.848 -11.109 -18.453 1 98.62 338 ILE A C 1
ATOM 2518 O O . ILE A 1 338 ? -7.453 -10.992 -19.609 1 98.62 338 ILE A O 1
ATOM 2522 N N . ARG A 1 339 ? -7.129 -10.609 -17.469 1 98.31 339 ARG A N 1
ATOM 2523 C CA . ARG A 1 339 ? -5.93 -9.805 -17.688 1 98.31 339 ARG A CA 1
ATOM 2524 C C . ARG A 1 339 ? -4.809 -10.227 -16.734 1 98.31 339 ARG A C 1
ATOM 2526 O O . ARG A 1 339 ? -5.035 -10.984 -15.797 1 98.31 339 ARG A O 1
ATOM 2533 N N . GLY A 1 340 ? -3.617 -9.75 -16.953 1 97.69 340 GLY A N 1
ATOM 2534 C CA . GLY A 1 340 ? -2.467 -10.109 -16.141 1 97.69 340 GLY A CA 1
ATOM 2535 C C . GLY A 1 340 ? -2.463 -9.438 -14.781 1 97.69 340 GLY A C 1
ATOM 2536 O O . GLY A 1 340 ? -3.092 -8.398 -14.602 1 97.69 340 GLY A O 1
ATOM 2537 N N . GLN A 1 341 ? -1.658 -9.984 -13.867 1 97.5 341 GLN A N 1
ATOM 2538 C CA . GLN A 1 341 ? -1.6 -9.547 -12.477 1 97.5 341 GLN A CA 1
ATOM 2539 C C . GLN A 1 341 ? -0.984 -8.156 -12.359 1 97.5 341 GLN A C 1
ATOM 2541 O O . GLN A 1 341 ? -1.256 -7.43 -11.406 1 97.5 341 GLN A O 1
ATOM 2546 N N . GLU A 1 342 ? -0.122 -7.758 -13.289 1 95.56 342 GLU A N 1
ATOM 2547 C CA . GLU A 1 342 ? 0.451 -6.418 -13.242 1 95.56 342 GLU A CA 1
ATOM 2548 C C . GLU A 1 342 ? -0.62 -5.352 -13.453 1 95.56 342 GLU A C 1
ATOM 2550 O O . GLU A 1 342 ? -0.39 -4.168 -13.18 1 95.56 342 GLU A O 1
ATOM 2555 N N . VAL A 1 343 ? -1.757 -5.805 -13.992 1 97.31 343 VAL A N 1
ATOM 2556 C CA . VAL A 1 343 ? -2.869 -4.875 -14.148 1 97.31 343 VAL A CA 1
ATOM 2557 C C . VAL A 1 343 ? -3.889 -5.09 -13.031 1 97.31 343 VAL A C 1
ATOM 2559 O O . VAL A 1 343 ? -4.211 -4.16 -12.289 1 97.31 343 VAL A O 1
ATOM 2562 N N . SER A 1 344 ? -4.312 -6.332 -12.844 1 97.81 344 SER A N 1
ATOM 2563 C CA . SER A 1 344 ? -5.363 -6.621 -11.875 1 97.81 344 SER A CA 1
ATOM 2564 C C . SER A 1 344 ? -4.941 -6.223 -10.469 1 97.81 344 SER A C 1
ATOM 2566 O O . SER A 1 344 ? -5.781 -5.836 -9.648 1 97.81 344 SER A O 1
ATOM 2568 N N . ASN A 1 345 ? -3.633 -6.32 -10.164 1 97.56 345 ASN A N 1
ATOM 2569 C CA . ASN A 1 345 ? -3.137 -6.051 -8.82 1 97.56 345 ASN A CA 1
ATOM 2570 C C . ASN A 1 345 ? -2.389 -4.719 -8.758 1 97.56 345 ASN A C 1
ATOM 2572 O O . ASN A 1 345 ? -1.687 -4.445 -7.781 1 97.56 345 ASN A O 1
ATOM 2576 N N . ASN A 1 346 ? -2.541 -3.871 -9.781 1 97.5 346 ASN A N 1
ATOM 2577 C CA . ASN A 1 346 ? -1.797 -2.619 -9.875 1 97.5 346 ASN A CA 1
ATOM 2578 C C . ASN A 1 346 ? -2.391 -1.546 -8.969 1 97.5 346 ASN A C 1
ATOM 2580 O O . ASN A 1 346 ? -3.58 -1.24 -9.055 1 97.5 346 ASN A O 1
ATOM 2584 N N . PRO A 1 347 ? -1.48 -0.923 -8.133 1 96.5 347 PRO A N 1
ATOM 2585 C CA . PRO A 1 347 ? -1.983 0.121 -7.238 1 96.5 347 PRO A CA 1
ATOM 2586 C C . PRO A 1 347 ? -2.674 1.258 -7.988 1 96.5 347 PRO A C 1
ATOM 2588 O O . PRO A 1 347 ? -3.654 1.822 -7.492 1 96.5 347 PRO A O 1
ATOM 2591 N N . GLU A 1 348 ? -2.203 1.636 -9.172 1 96.62 348 GLU A N 1
ATOM 2592 C CA . GLU A 1 348 ? -2.785 2.713 -9.969 1 96.62 348 GLU A CA 1
ATOM 2593 C C . GLU A 1 348 ? -4.246 2.426 -10.297 1 96.62 348 GLU A C 1
ATOM 2595 O O . GLU A 1 348 ? -5.117 3.27 -10.078 1 96.62 348 GLU A O 1
ATOM 2600 N N . VAL A 1 349 ? -4.477 1.248 -10.703 1 97.12 349 VAL A N 1
ATOM 2601 C CA . VAL A 1 349 ? -5.812 0.902 -11.188 1 97.12 349 VAL A CA 1
ATOM 2602 C C . VAL A 1 349 ? -6.746 0.682 -10 1 97.12 349 VAL A C 1
ATOM 2604 O O . VAL A 1 349 ? -7.883 1.162 -10 1 97.12 349 VAL A O 1
ATOM 2607 N N . ILE A 1 350 ? -6.254 -0.014 -8.961 1 97.25 350 ILE A N 1
ATOM 2608 C CA . ILE A 1 350 ? -7.055 -0.309 -7.781 1 97.25 350 ILE A CA 1
ATOM 2609 C C . ILE A 1 350 ? -7.535 0.993 -7.141 1 97.25 350 ILE A C 1
ATOM 2611 O O . ILE A 1 350 ? -8.719 1.143 -6.836 1 97.25 350 ILE A O 1
ATOM 2615 N N . GLN A 1 351 ? -6.617 1.902 -6.953 1 95 351 GLN A N 1
ATOM 2616 C CA . GLN A 1 351 ? -6.949 3.184 -6.344 1 95 351 GLN A CA 1
ATOM 2617 C C . GLN A 1 351 ? -7.934 3.965 -7.211 1 95 351 GLN A C 1
ATOM 2619 O O . GLN A 1 351 ? -8.891 4.555 -6.699 1 95 351 GLN A O 1
ATOM 2624 N N . ARG A 1 352 ? -7.738 4.035 -8.461 1 94.38 352 ARG A N 1
ATOM 2625 C CA . ARG A 1 352 ? -8.547 4.809 -9.398 1 94.38 352 ARG A CA 1
ATOM 2626 C C . ARG A 1 352 ? -9.992 4.305 -9.414 1 94.38 352 ARG A C 1
ATOM 2628 O O . ARG A 1 352 ? -10.93 5.102 -9.414 1 94.38 352 ARG A O 1
ATOM 2635 N N . LEU A 1 353 ? -10.133 2.996 -9.383 1 95.31 353 LEU A N 1
ATOM 2636 C CA . LEU A 1 353 ? -11.453 2.391 -9.516 1 95.31 353 LEU A CA 1
ATOM 2637 C C . LEU A 1 353 ? -12.227 2.486 -8.203 1 95.31 353 LEU A C 1
ATOM 2639 O O . LEU A 1 353 ? -13.414 2.146 -8.148 1 95.31 353 LEU A O 1
ATOM 2643 N N . GLY A 1 354 ? -11.57 2.938 -7.145 1 93.88 354 GLY A N 1
ATOM 2644 C CA . GLY A 1 354 ? -12.258 3.031 -5.863 1 93.88 354 GLY A CA 1
ATOM 2645 C C . GLY A 1 354 ? -12.719 1.688 -5.336 1 93.88 354 GLY A C 1
ATOM 2646 O O . GLY A 1 354 ? -13.859 1.553 -4.883 1 93.88 354 GLY A O 1
ATOM 2647 N N . VAL A 1 355 ? -11.875 0.671 -5.371 1 96.38 355 VAL A N 1
ATOM 2648 C CA . VAL A 1 355 ? -12.219 -0.723 -5.109 1 96.38 355 VAL A CA 1
ATOM 2649 C C . VAL A 1 355 ? -12.57 -0.902 -3.633 1 96.38 355 VAL A C 1
ATOM 2651 O O . VAL A 1 355 ? -11.836 -0.445 -2.754 1 96.38 355 VAL A O 1
ATOM 2654 N N . ILE A 1 356 ? -13.711 -1.477 -3.361 1 96.94 356 ILE A N 1
ATOM 2655 C CA . ILE A 1 356 ? -14.039 -2.031 -2.051 1 96.94 356 ILE A CA 1
ATOM 2656 C C . ILE A 1 356 ? -13.484 -3.451 -1.94 1 96.94 356 ILE A C 1
ATOM 2658 O O . ILE A 1 356 ? -14.016 -4.379 -2.557 1 96.94 356 ILE A O 1
ATOM 2662 N N . SER A 1 357 ? -12.453 -3.578 -1.203 1 98.19 357 SER A N 1
ATOM 2663 C CA . SER A 1 357 ? -11.75 -4.852 -1.15 1 98.19 357 SER A CA 1
ATOM 2664 C C . SER A 1 357 ? -12.148 -5.656 0.084 1 98.19 357 SER A C 1
ATOM 2666 O O . SER A 1 357 ? -12.117 -5.137 1.202 1 98.19 357 SER A O 1
ATOM 2668 N N . ILE A 1 358 ? -12.562 -6.875 -0.115 1 98.31 358 ILE A N 1
ATOM 2669 C CA . ILE A 1 358 ? -12.82 -7.82 0.965 1 98.31 358 ILE A CA 1
ATOM 2670 C C . ILE A 1 358 ? -11.703 -8.867 1.013 1 98.31 358 ILE A C 1
ATOM 2672 O O . ILE A 1 358 ? -11.547 -9.656 0.08 1 98.31 358 ILE A O 1
ATOM 2676 N N . GLN A 1 359 ? -10.984 -8.852 2.074 1 97.44 359 GLN A N 1
ATOM 2677 C CA . GLN A 1 359 ? -9.844 -9.75 2.227 1 97.44 359 GLN A CA 1
ATOM 2678 C C . GLN A 1 359 ? -10.016 -10.664 3.438 1 97.44 359 GLN A C 1
ATOM 2680 O O . GLN A 1 359 ? -10.656 -10.281 4.422 1 97.44 359 GLN A O 1
ATOM 2685 N N . GLN A 1 360 ? -9.492 -11.797 3.33 1 96.69 360 GLN A N 1
ATOM 2686 C CA . GLN A 1 360 ? -9.523 -12.742 4.441 1 96.69 360 GLN A CA 1
ATOM 2687 C C . GLN A 1 360 ? -8.227 -12.695 5.246 1 96.69 360 GLN A C 1
ATOM 2689 O O . GLN A 1 360 ? -7.203 -12.219 4.75 1 96.69 360 GLN A O 1
ATOM 2694 N N . ALA A 1 361 ? -8.305 -13.125 6.457 1 97.44 361 ALA A N 1
ATOM 2695 C CA . ALA A 1 361 ? -7.141 -13.203 7.336 1 97.44 361 ALA A CA 1
ATOM 2696 C C . ALA A 1 361 ? -7.18 -14.461 8.195 1 97.44 361 ALA A C 1
ATOM 2698 O O . ALA A 1 361 ? -8.242 -15.047 8.406 1 97.44 361 ALA A O 1
ATOM 2699 N N . LEU A 1 362 ? -5.992 -14.93 8.609 1 97.06 362 LEU A N 1
ATOM 2700 C CA . LEU A 1 36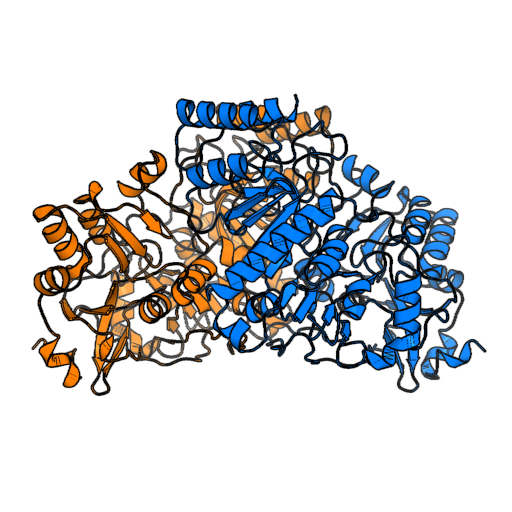2 ? -5.879 -16.016 9.578 1 97.06 362 LEU A CA 1
ATOM 2701 C C . LEU A 1 362 ? -6.285 -15.547 10.969 1 97.06 362 LEU A C 1
ATOM 2703 O O . LEU A 1 362 ? -6.965 -16.281 11.703 1 97.06 362 LEU A O 1
ATOM 2707 N N . GLU A 1 363 ? -5.918 -14.391 11.305 1 97.56 363 GLU A N 1
ATOM 2708 C CA . GLU A 1 363 ? -6.297 -13.75 12.562 1 97.56 363 GLU A CA 1
ATOM 2709 C C . GLU A 1 363 ? -6.164 -12.234 12.477 1 97.56 363 GLU A C 1
ATOM 2711 O O . GLU A 1 363 ? -5.469 -11.719 11.602 1 97.56 363 GLU A O 1
ATOM 2716 N N . VAL A 1 364 ? -6.852 -11.547 13.312 1 98.44 364 VAL A N 1
ATOM 2717 C CA . VAL A 1 364 ? -6.801 -10.102 13.469 1 98.44 364 VAL A CA 1
ATOM 2718 C C . VAL A 1 364 ? -6.641 -9.742 14.945 1 98.44 364 VAL A C 1
ATOM 2720 O O . VAL A 1 364 ? -7.289 -10.336 15.805 1 98.44 364 VAL A O 1
ATOM 2723 N N . ASP A 1 365 ? -5.711 -8.875 15.234 1 97.5 365 ASP A N 1
ATOM 2724 C CA . ASP A 1 365 ? -5.598 -8.492 16.641 1 97.5 365 ASP A CA 1
ATOM 2725 C C . ASP A 1 365 ? -6.605 -7.398 17 1 97.5 365 ASP A C 1
ATOM 2727 O O . ASP A 1 365 ? -7.332 -6.914 16.125 1 97.5 365 ASP A O 1
ATOM 2731 N N . ILE A 1 366 ? -6.707 -7.027 18.219 1 98.12 366 ILE A N 1
ATOM 2732 C CA . ILE A 1 366 ? -7.797 -6.199 18.719 1 98.12 366 ILE A CA 1
ATOM 2733 C C . ILE A 1 366 ? -7.617 -4.762 18.234 1 98.12 366 ILE A C 1
ATOM 2735 O O . ILE A 1 366 ? -8.508 -3.926 18.422 1 98.12 366 ILE A O 1
ATOM 2739 N N . TYR A 1 367 ? -6.535 -4.402 17.562 1 98.12 367 TYR A N 1
ATOM 2740 C CA . TYR A 1 367 ? -6.328 -3.053 17.047 1 98.12 367 TYR A CA 1
ATOM 2741 C C . TYR A 1 367 ? -6.566 -3 15.539 1 98.12 367 TYR A C 1
ATOM 2743 O O . TYR A 1 367 ? -6.562 -1.922 14.938 1 98.12 367 TYR A O 1
ATOM 2751 N N . GLY A 1 368 ? -6.738 -4.156 14.898 1 98.44 368 GLY A N 1
ATOM 2752 C CA . GLY A 1 368 ? -7.062 -4.211 13.484 1 98.44 368 GLY A CA 1
ATOM 2753 C C . GLY A 1 368 ? -5.891 -4.629 12.617 1 98.44 368 GLY A C 1
ATOM 2754 O O . GLY A 1 368 ? -5.973 -4.582 11.391 1 98.44 368 GLY A O 1
ATOM 2755 N N . ASN A 1 369 ? -4.707 -4.969 13.195 1 98.12 369 ASN A N 1
ATOM 2756 C CA . ASN A 1 369 ? -3.631 -5.57 12.414 1 98.12 369 ASN A CA 1
ATOM 2757 C C . ASN A 1 369 ? -3.99 -6.98 11.961 1 98.12 369 ASN A C 1
ATOM 2759 O O . ASN A 1 369 ? -4.445 -7.801 12.758 1 98.12 369 ASN A O 1
ATOM 2763 N N . ALA A 1 370 ? -3.752 -7.262 10.703 1 98.56 370 ALA A N 1
ATOM 2764 C CA . ALA A 1 370 ? -4.188 -8.547 10.156 1 98.56 370 ALA A CA 1
ATOM 2765 C C . ALA A 1 370 ? -2.994 -9.43 9.812 1 98.56 370 ALA A C 1
ATOM 2767 O O . ALA A 1 370 ? -2.041 -8.969 9.18 1 98.56 370 ALA A O 1
ATOM 2768 N N . ASN A 1 371 ? -3.035 -10.656 10.25 1 97.38 371 ASN A N 1
ATOM 2769 C CA . ASN A 1 371 ? -2.137 -11.734 9.852 1 97.38 371 ASN A CA 1
ATOM 2770 C C . ASN A 1 371 ? -2.779 -12.641 8.812 1 97.38 371 ASN A C 1
ATOM 2772 O O . ASN A 1 371 ? -3.764 -13.328 9.102 1 97.38 371 ASN A O 1
ATOM 2776 N N . ILE A 1 372 ? -2.156 -12.672 7.684 1 96.62 372 ILE A N 1
ATOM 2777 C CA . ILE A 1 372 ? -2.775 -13.414 6.59 1 96.62 372 ILE A CA 1
ATOM 2778 C C . ILE A 1 372 ? -1.899 -14.609 6.211 1 96.62 372 ILE A C 1
ATOM 2780 O O . ILE A 1 372 ? -2.357 -15.531 5.531 1 96.62 372 ILE A O 1
ATOM 2784 N N . SER A 1 373 ? -0.713 -14.703 6.73 1 96.56 373 SER A N 1
ATOM 2785 C CA . SER A 1 373 ? 0.223 -15.586 6.035 1 96.56 373 SER A CA 1
ATOM 2786 C C . SER A 1 373 ? 0.893 -16.547 7.004 1 96.56 373 SER A C 1
ATOM 2788 O O . SER A 1 373 ? 1.498 -17.547 6.582 1 96.56 373 SER A O 1
ATOM 2790 N N . HIS A 1 374 ? 0.85 -16.297 8.289 1 95.75 374 HIS A N 1
ATOM 2791 C CA . HIS A 1 374 ? 1.662 -17.141 9.156 1 95.75 374 HIS A CA 1
ATOM 2792 C C . HIS A 1 374 ? 0.846 -17.656 10.336 1 95.75 374 HIS A C 1
ATOM 2794 O O . HIS A 1 374 ? -0.034 -16.969 10.844 1 95.75 374 HIS A O 1
ATOM 2800 N N . ILE A 1 375 ? 1.021 -18.812 10.68 1 92.25 375 ILE A N 1
ATOM 2801 C CA . ILE A 1 375 ? 0.58 -19.406 11.938 1 92.25 375 ILE A CA 1
ATOM 2802 C C . ILE A 1 375 ? 1.794 -19.766 12.789 1 92.25 375 ILE A C 1
ATOM 2804 O O . ILE A 1 375 ? 2.539 -20.688 12.445 1 92.25 375 ILE A O 1
ATOM 2808 N N . GLY A 1 376 ? 1.833 -19.172 13.734 1 83.06 376 GLY A N 1
ATOM 2809 C CA . GLY A 1 376 ? 3.111 -19.406 14.391 1 83.06 376 GLY A CA 1
ATOM 2810 C C . GLY A 1 376 ? 4.297 -19.266 13.453 1 83.06 376 GLY A C 1
ATOM 2811 O O . GLY A 1 376 ? 4.121 -19.047 12.25 1 83.06 376 GLY A O 1
ATOM 2812 N N . GLY A 1 377 ? 5.297 -18.734 13.484 1 90.75 377 GLY A N 1
ATOM 2813 C CA . GLY A 1 377 ? 6.488 -18.547 12.672 1 90.75 377 GLY A CA 1
ATOM 2814 C C . GLY A 1 377 ? 6.449 -19.328 11.375 1 90.75 377 GLY A C 1
ATOM 2815 O O . GLY A 1 377 ? 7.301 -19.141 10.5 1 90.75 377 GLY A O 1
ATOM 2816 N N . ASP A 1 378 ? 5.348 -20.266 11.133 1 95.75 378 ASP A N 1
ATOM 2817 C CA . ASP A 1 378 ? 5.207 -21.062 9.922 1 95.75 378 ASP A CA 1
ATOM 2818 C C . ASP A 1 378 ? 4.387 -20.328 8.867 1 95.75 378 ASP A C 1
ATOM 2820 O O . ASP A 1 378 ? 3.314 -19.797 9.172 1 95.75 378 ASP A O 1
ATOM 2824 N N . VAL A 1 379 ? 4.902 -20.328 7.672 1 97.19 379 VAL A N 1
ATOM 2825 C CA . VAL A 1 379 ? 4.133 -19.75 6.582 1 97.19 379 VAL A CA 1
ATOM 2826 C C . VAL A 1 379 ? 2.992 -20.672 6.191 1 97.19 379 VAL A C 1
ATOM 2828 O O . VAL A 1 379 ? 3.172 -21.891 6.137 1 97.19 379 VAL A O 1
ATOM 2831 N N . TYR A 1 380 ? 1.823 -20.125 6.008 1 95.38 380 TYR A N 1
ATOM 2832 C CA . TYR A 1 380 ? 0.678 -20.906 5.547 1 95.38 380 TYR A CA 1
ATOM 2833 C C . TYR A 1 380 ? 0.691 -21.047 4.031 1 95.38 380 TYR A C 1
ATOM 2835 O O . TYR A 1 380 ? 0.939 -22.141 3.506 1 95.38 380 TYR A O 1
ATOM 2843 N N . ASN A 1 381 ? 0.558 -19.969 3.217 1 93.12 381 ASN A N 1
ATOM 2844 C CA . ASN A 1 381 ? 0.635 -20.016 1.761 1 93.12 381 ASN A CA 1
ATOM 2845 C C . ASN A 1 381 ? 1.407 -18.828 1.203 1 93.12 381 ASN A C 1
ATOM 2847 O O . ASN A 1 381 ? 1.983 -18.906 0.117 1 93.12 381 ASN A O 1
ATOM 2851 N N . GLY A 1 382 ? 1.443 -17.703 1.924 1 94.12 382 GLY A N 1
ATOM 2852 C CA . GLY A 1 382 ? 1.919 -16.422 1.438 1 94.12 382 GLY A CA 1
ATOM 2853 C C . GLY A 1 382 ? 0.835 -15.359 1.397 1 94.12 382 GLY A C 1
ATOM 2854 O O . GLY A 1 382 ? -0.333 -15.641 1.666 1 94.12 382 GLY A O 1
ATOM 2855 N N . VAL A 1 383 ? 1.17 -14.141 1.087 1 95.38 383 VAL A N 1
ATOM 2856 C CA . VAL A 1 383 ? 0.253 -13.008 1.202 1 95.38 383 VAL A CA 1
ATOM 2857 C C . VAL A 1 383 ? -0.578 -12.883 -0.073 1 95.38 383 VAL A C 1
ATOM 2859 O O . VAL A 1 383 ? -1.685 -12.344 -0.05 1 95.38 383 VAL A O 1
ATOM 2862 N N . GLY A 1 384 ? -0.053 -13.414 -1.218 1 92.5 384 GLY A N 1
ATOM 2863 C CA . GLY A 1 384 ? -0.753 -13.227 -2.479 1 92.5 384 GLY A CA 1
ATOM 2864 C C . GLY A 1 384 ? -1.04 -11.773 -2.797 1 92.5 384 GLY A C 1
ATOM 2865 O O . GLY A 1 384 ? -0.166 -10.922 -2.652 1 92.5 384 GLY A O 1
ATOM 2866 N N . GLY A 1 385 ? -2.279 -11.547 -3.33 1 95.31 385 GLY A N 1
ATOM 2867 C CA . GLY A 1 385 ? -2.654 -10.203 -3.75 1 95.31 385 GLY A CA 1
ATOM 2868 C C . GLY A 1 385 ? -3.143 -9.336 -2.605 1 95.31 385 GLY A C 1
ATOM 2869 O O . GLY A 1 385 ? -3.408 -8.148 -2.793 1 95.31 385 GLY A O 1
ATOM 2870 N N . SER A 1 386 ? -3.203 -9.859 -1.394 1 96.25 386 SER A N 1
ATOM 2871 C CA . SER A 1 386 ? -3.756 -9.117 -0.267 1 96.25 386 SER A CA 1
ATOM 2872 C C . SER A 1 386 ? -2.98 -7.824 -0.026 1 96.25 386 SER A C 1
ATOM 2874 O O . SER A 1 386 ? -3.576 -6.766 0.181 1 96.25 386 SER A O 1
ATOM 2876 N N . VAL A 1 387 ? -1.639 -7.875 -0.117 1 97.12 387 VAL A N 1
ATOM 2877 C CA . VAL A 1 387 ? -0.805 -6.723 0.215 1 97.12 387 VAL A CA 1
ATOM 2878 C C . VAL A 1 387 ? -0.767 -5.754 -0.966 1 97.12 387 VAL A C 1
ATOM 2880 O O . VAL A 1 387 ? -0.182 -4.672 -0.871 1 97.12 387 VAL A O 1
ATOM 2883 N N . ASP A 1 388 ? -1.356 -6.184 -2.117 1 97.44 388 ASP A N 1
ATOM 2884 C CA . ASP A 1 388 ? -1.534 -5.277 -3.25 1 97.44 388 ASP A CA 1
ATOM 2885 C C . ASP A 1 388 ? -2.805 -4.445 -3.096 1 97.44 388 ASP A C 1
ATOM 2887 O O . ASP A 1 388 ? -2.785 -3.23 -3.291 1 97.44 388 ASP A O 1
ATOM 2891 N N . PHE A 1 389 ? -3.873 -5.07 -2.689 1 98.06 389 PHE A N 1
ATOM 2892 C CA . PHE A 1 389 ? -5.18 -4.43 -2.623 1 98.06 389 PHE A CA 1
ATOM 2893 C C . PHE A 1 389 ? -5.301 -3.576 -1.366 1 98.06 389 PHE A C 1
ATOM 2895 O O . PHE A 1 389 ? -5.891 -2.492 -1.399 1 98.06 389 PHE A O 1
ATOM 2902 N N . ALA A 1 390 ? -4.746 -4.02 -0.303 1 97.88 390 ALA A N 1
ATOM 2903 C CA . ALA A 1 390 ? -4.996 -3.439 1.015 1 97.88 390 ALA A CA 1
ATOM 2904 C C . ALA A 1 390 ? -4.613 -1.962 1.045 1 97.88 390 ALA A C 1
ATOM 2906 O O . ALA A 1 390 ? -5.434 -1.109 1.393 1 97.88 390 ALA A O 1
ATOM 2907 N N . PRO A 1 391 ? -3.414 -1.595 0.612 1 97.5 391 PRO A N 1
ATOM 2908 C CA . PRO A 1 391 ? -3.047 -0.183 0.745 1 97.5 391 PRO A CA 1
ATOM 2909 C C . PRO A 1 391 ? -3.758 0.71 -0.268 1 97.5 391 PRO A C 1
ATOM 2911 O O . PRO A 1 391 ? -3.812 1.93 -0.091 1 97.5 391 PRO A O 1
ATOM 2914 N N . SER A 1 392 ? -4.301 0.154 -1.342 1 96.44 392 SER A N 1
ATOM 2915 C CA . SER A 1 392 ? -4.781 0.969 -2.453 1 96.44 392 SER A CA 1
ATOM 2916 C C . SER A 1 392 ? -6.305 0.955 -2.531 1 96.44 392 SER A C 1
ATOM 2918 O O . SER A 1 392 ? -6.898 1.703 -3.309 1 96.44 392 SER A O 1
ATOM 2920 N N . ALA A 1 393 ? -6.953 0.151 -1.697 1 96.62 393 ALA A N 1
ATOM 2921 C CA . ALA A 1 393 ? -8.414 0.063 -1.698 1 96.62 393 ALA A CA 1
ATOM 2922 C C . ALA A 1 393 ? -9.039 1.346 -1.16 1 96.62 393 ALA A C 1
ATOM 2924 O O . ALA A 1 393 ? -8.445 2.025 -0.317 1 96.62 393 ALA A O 1
ATOM 2925 N N . SER A 1 394 ? -10.219 1.665 -1.663 1 94.12 394 SER A N 1
ATOM 2926 C CA . SER A 1 394 ? -11 2.773 -1.121 1 94.12 394 SER A CA 1
ATOM 2927 C C . SER A 1 394 ? -11.578 2.424 0.245 1 94.12 394 SER A C 1
ATOM 2929 O O . SER A 1 394 ? -11.766 3.305 1.089 1 94.12 394 SER A O 1
ATOM 2931 N N . LEU A 1 395 ? -11.938 1.245 0.37 1 96.25 395 LEU A N 1
ATOM 2932 C CA . LEU A 1 395 ? -12.414 0.645 1.609 1 96.25 395 LEU A CA 1
ATOM 2933 C C . LEU A 1 395 ? -11.922 -0.791 1.748 1 96.25 395 LEU A C 1
ATOM 2935 O O . LEU A 1 395 ? -12.102 -1.604 0.84 1 96.25 395 LEU A O 1
ATOM 2939 N N . LEU A 1 396 ? -11.266 -1.075 2.814 1 98.12 396 LEU A N 1
ATOM 2940 C CA . LEU A 1 396 ? -10.781 -2.43 3.057 1 98.12 396 LEU A CA 1
ATOM 2941 C C . LEU A 1 396 ? -11.578 -3.102 4.172 1 98.12 396 LEU A C 1
ATOM 2943 O O . LEU A 1 396 ? -11.633 -2.59 5.293 1 98.12 396 LEU A O 1
ATOM 2947 N N . ILE A 1 397 ? -12.18 -4.191 3.875 1 98.62 397 ILE A N 1
ATOM 2948 C CA . ILE A 1 397 ? -12.891 -5.043 4.824 1 98.62 397 ILE A CA 1
ATOM 2949 C C . ILE A 1 397 ? -12.094 -6.324 5.059 1 98.62 397 ILE A C 1
ATOM 2951 O O . ILE A 1 397 ? -11.805 -7.062 4.113 1 98.62 397 ILE A O 1
ATOM 2955 N N . ILE A 1 398 ? -11.672 -6.547 6.27 1 98.88 398 ILE A N 1
ATOM 2956 C CA . ILE A 1 398 ? -11.094 -7.832 6.633 1 98.88 398 ILE A CA 1
ATOM 2957 C C . ILE A 1 398 ? -12.18 -8.758 7.172 1 98.88 398 ILE A C 1
ATOM 2959 O O . ILE A 1 398 ? -12.844 -8.43 8.156 1 98.88 398 ILE A O 1
ATOM 2963 N N . ALA A 1 399 ? -12.352 -9.891 6.512 1 98.62 399 ALA A N 1
ATOM 2964 C CA . ALA A 1 399 ? -13.383 -10.852 6.867 1 98.62 399 ALA A CA 1
ATOM 2965 C C . ALA A 1 399 ? -12.773 -12.188 7.301 1 98.62 399 ALA A C 1
ATOM 2967 O O . ALA A 1 399 ? -11.906 -12.734 6.609 1 98.62 399 ALA A O 1
ATOM 2968 N N . LEU A 1 400 ? -13.164 -12.719 8.398 1 98.38 400 LEU A N 1
ATOM 2969 C CA . LEU A 1 400 ? -12.656 -13.992 8.906 1 98.38 400 LEU A CA 1
ATOM 2970 C C . LEU A 1 400 ? -13.625 -14.594 9.93 1 98.38 400 LEU A C 1
ATOM 2972 O O . LEU A 1 400 ? -14.352 -13.867 10.602 1 98.38 400 LEU A O 1
ATOM 2976 N N . PRO A 1 401 ? -13.641 -15.953 10.031 1 98.19 401 PRO A N 1
ATOM 2977 C CA . PRO A 1 401 ? -14.367 -16.531 11.164 1 98.19 401 PRO A CA 1
ATOM 2978 C C . PRO A 1 401 ? -13.805 -16.078 12.508 1 98.19 401 PRO A C 1
ATOM 2980 O O . PRO A 1 401 ? -12.609 -15.789 12.625 1 98.19 401 PRO A O 1
ATOM 2983 N N . SER A 1 402 ? -14.633 -16.047 13.508 1 98.56 402 SER A N 1
ATOM 2984 C CA . SER A 1 402 ? -14.203 -15.578 14.82 1 98.56 402 SER A CA 1
ATOM 2985 C C . SER A 1 402 ? -13.367 -16.641 15.531 1 98.56 402 SER A C 1
ATOM 2987 O O . SER A 1 402 ? -12.656 -16.344 16.5 1 98.56 402 SER A O 1
ATOM 2989 N N . THR A 1 403 ? -13.5 -17.938 15.094 1 97.69 403 THR A N 1
ATOM 2990 C CA . THR A 1 403 ? -12.727 -19.031 15.664 1 97.69 403 THR A CA 1
ATOM 2991 C C . THR A 1 403 ? -12.242 -19.984 14.57 1 97.69 403 THR A C 1
ATOM 2993 O O . THR A 1 403 ? -12.688 -19.891 13.422 1 97.69 403 THR A O 1
ATOM 2996 N N . THR A 1 404 ? -11.25 -20.812 14.938 1 95.38 404 THR A N 1
ATOM 2997 C CA . THR A 1 404 ? -10.953 -21.969 14.086 1 95.38 404 THR A CA 1
ATOM 2998 C C . THR A 1 404 ? -12.188 -22.859 13.93 1 95.38 404 THR A C 1
ATOM 3000 O O . THR A 1 404 ? -13.156 -22.703 14.664 1 95.38 404 THR A O 1
ATOM 3003 N N . SER A 1 405 ? -12.078 -23.75 12.969 1 91.81 405 SER A N 1
ATOM 3004 C CA . SER A 1 405 ? -13.242 -24.547 12.602 1 91.81 405 SER A CA 1
ATOM 3005 C C . SER A 1 405 ? -13.727 -25.391 13.773 1 91.81 405 SER A C 1
ATOM 3007 O O . SER A 1 405 ? -14.922 -25.672 13.898 1 91.81 405 SER A O 1
ATOM 3009 N N . ASP A 1 406 ? -12.812 -25.703 14.695 1 93.5 406 ASP A N 1
ATOM 3010 C CA . ASP A 1 406 ? -13.172 -26.531 15.844 1 93.5 406 ASP A CA 1
ATOM 3011 C C . ASP A 1 406 ? -13.688 -25.672 17 1 93.5 406 ASP A C 1
ATOM 3013 O O . ASP A 1 406 ? -14.094 -26.203 18.031 1 93.5 406 ASP A O 1
ATOM 3017 N N . GLY A 1 407 ? -13.594 -24.422 16.828 1 93.5 407 GLY A N 1
ATOM 3018 C CA . GLY A 1 407 ? -14.125 -23.5 17.828 1 93.5 407 GLY A CA 1
ATOM 3019 C C . GLY A 1 407 ? -13.203 -23.344 19.016 1 93.5 407 GLY A C 1
ATOM 3020 O O . GLY A 1 407 ? -13.578 -22.703 20.016 1 93.5 407 GLY A O 1
ATOM 3021 N N . LEU A 1 408 ? -11.953 -23.812 18.953 1 93.75 408 LEU A N 1
ATOM 3022 C CA . LEU A 1 408 ? -11.117 -23.922 20.141 1 93.75 408 LEU A CA 1
ATOM 3023 C C . LEU A 1 408 ? -10.125 -22.75 20.219 1 93.75 408 LEU A C 1
ATOM 3025 O O . LEU A 1 408 ? -9.562 -22.484 21.281 1 93.75 408 LEU A O 1
ATOM 3029 N N . VAL A 1 409 ? -9.906 -22.172 19.094 1 95 409 VAL A N 1
ATOM 3030 C CA . VAL A 1 409 ? -8.914 -21.094 19.062 1 95 409 VAL A CA 1
ATOM 3031 C C . VAL A 1 409 ? -9.555 -19.828 18.5 1 95 409 VAL A C 1
ATOM 3033 O O . VAL A 1 409 ? -10.188 -19.859 17.438 1 95 409 VAL A O 1
ATOM 3036 N N . SER A 1 410 ? -9.445 -18.719 19.234 1 97.38 410 SER A N 1
ATOM 3037 C CA . SER A 1 410 ? -9.945 -17.422 18.766 1 97.38 410 SER A CA 1
ATOM 3038 C C . SER A 1 410 ? -9.102 -16.891 17.609 1 97.38 410 SER A C 1
ATOM 3040 O O . SER A 1 410 ? -7.875 -17 17.641 1 97.38 410 SER A O 1
ATOM 3042 N N . ARG A 1 411 ? -9.773 -16.328 16.594 1 97.88 411 ARG A N 1
ATOM 3043 C CA . ARG A 1 411 ? -9.055 -15.695 15.477 1 97.88 411 ARG A CA 1
ATOM 3044 C C . ARG A 1 411 ? -9.016 -14.18 15.641 1 97.88 411 ARG A C 1
ATOM 3046 O O . ARG A 1 411 ? -8.375 -13.484 14.852 1 97.88 411 ARG A O 1
ATOM 3053 N N . ILE A 1 412 ? -9.797 -13.664 16.609 1 98.5 412 ILE A N 1
ATOM 3054 C CA . ILE A 1 412 ? -9.547 -12.344 17.172 1 98.5 412 ILE A CA 1
ATOM 3055 C C . ILE A 1 412 ? -8.594 -12.469 18.359 1 98.5 412 ILE A C 1
ATOM 3057 O O . ILE A 1 412 ? -8.898 -13.148 19.344 1 98.5 412 ILE A O 1
ATOM 3061 N N . VAL A 1 413 ? -7.391 -11.828 18.266 1 96.38 413 VAL A N 1
ATOM 3062 C CA . VAL A 1 413 ? -6.352 -12.086 19.25 1 96.38 413 VAL A CA 1
ATOM 3063 C C . VAL A 1 413 ? -5.887 -10.766 19.875 1 96.38 413 VAL A C 1
ATOM 3065 O O . VAL A 1 413 ? -6.109 -9.695 19.297 1 96.38 413 VAL A O 1
ATOM 3068 N N . PRO A 1 414 ? -5.312 -10.805 21.047 1 94.94 414 PRO A N 1
ATOM 3069 C CA . PRO A 1 414 ? -4.816 -9.57 21.672 1 94.94 414 PRO A CA 1
ATOM 3070 C C . PRO A 1 414 ? -3.775 -8.859 20.812 1 94.94 414 PRO A C 1
ATOM 3072 O O . PRO A 1 414 ? -3.854 -7.641 20.625 1 94.94 414 PRO A O 1
ATOM 3075 N N . ALA A 1 415 ? -2.791 -9.547 20.375 1 92.06 415 ALA A N 1
ATOM 3076 C CA . ALA A 1 415 ? -1.733 -9.117 19.469 1 92.06 415 ALA A CA 1
ATOM 3077 C C . ALA A 1 415 ? -1.336 -10.234 18.516 1 92.06 415 ALA A C 1
ATOM 3079 O O . ALA A 1 415 ? -1.253 -11.398 18.922 1 92.06 415 ALA A O 1
ATOM 3080 N N . THR A 1 416 ? -1.227 -9.914 17.281 1 91.19 416 THR A N 1
ATOM 3081 C CA . THR A 1 416 ? -0.779 -10.938 16.344 1 91.19 416 THR A CA 1
ATOM 3082 C C . THR A 1 416 ? 0.745 -11.008 16.312 1 91.19 416 THR A C 1
ATOM 3084 O O . THR A 1 416 ? 1.424 -9.992 16.484 1 91.19 416 THR A O 1
ATOM 3087 N N . GLY A 1 417 ? 1.275 -12.203 16.094 1 85.88 417 GLY A N 1
ATOM 3088 C CA . GLY A 1 417 ? 2.717 -12.391 16.031 1 85.88 417 GLY A CA 1
ATOM 3089 C C . GLY A 1 417 ? 3.307 -11.992 14.688 1 85.88 417 GLY A C 1
ATOM 3090 O O . GLY A 1 417 ? 4.527 -11.875 14.555 1 85.88 417 GLY A O 1
ATOM 3091 N N . HIS A 1 418 ? 2.465 -11.82 13.758 1 93.69 418 HIS A N 1
ATOM 3092 C CA . HIS A 1 418 ? 2.873 -11.469 12.406 1 93.69 418 HIS A CA 1
ATOM 3093 C C . HIS A 1 418 ? 1.879 -10.508 11.766 1 93.69 418 HIS A C 1
ATOM 3095 O O . HIS A 1 418 ? 0.669 -10.742 11.797 1 93.69 418 HIS A O 1
ATOM 3101 N N . VAL A 1 419 ? 2.342 -9.383 11.227 1 96.75 419 VAL A N 1
ATOM 3102 C CA . VAL A 1 419 ? 1.463 -8.391 10.617 1 96.75 419 VAL A CA 1
ATOM 3103 C C . VAL A 1 419 ? 1.745 -8.289 9.117 1 96.75 419 VAL A C 1
ATOM 3105 O O . VAL A 1 419 ? 2.834 -7.879 8.711 1 96.75 419 VAL A O 1
ATOM 3108 N N . ASP A 1 420 ? 0.786 -8.703 8.32 1 97.88 420 ASP A N 1
ATOM 3109 C CA . ASP A 1 420 ? 0.876 -8.555 6.867 1 97.88 420 ASP A CA 1
ATOM 3110 C C . ASP A 1 420 ? 0.195 -7.266 6.406 1 97.88 420 ASP A C 1
ATOM 3112 O O . ASP A 1 420 ? 0.652 -6.621 5.461 1 97.88 420 ASP A O 1
ATOM 3116 N N . VAL A 1 421 ? -0.944 -6.973 7.02 1 98.25 421 VAL A N 1
ATOM 3117 C CA . VAL A 1 421 ? -1.704 -5.754 6.75 1 98.25 421 VAL A CA 1
ATOM 3118 C C . VAL A 1 421 ? -1.874 -4.957 8.039 1 98.25 421 VAL A C 1
ATOM 3120 O O . VAL A 1 421 ? -2.676 -5.32 8.906 1 98.25 421 VAL A O 1
ATOM 3123 N N .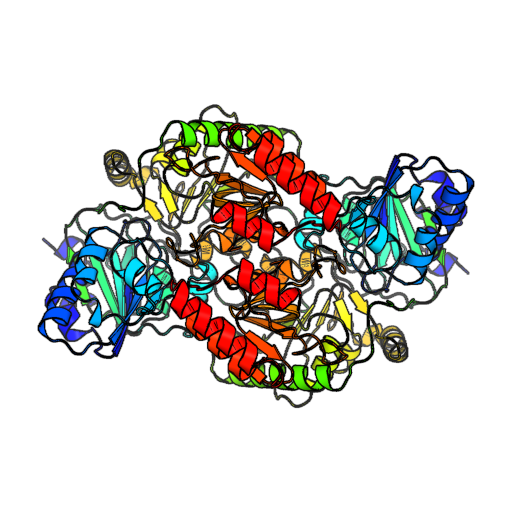 PRO A 1 422 ? -1.161 -3.889 8.18 1 98.06 422 PRO A N 1
ATOM 3124 C CA . PRO A 1 422 ? -1.231 -3.092 9.406 1 98.06 422 PRO A CA 1
ATOM 3125 C C . PRO A 1 422 ? -2.562 -2.361 9.562 1 98.06 422 PRO A C 1
ATOM 3127 O O . PRO A 1 422 ? -3.281 -2.166 8.578 1 98.06 422 PRO A O 1
ATOM 3130 N N . GLU A 1 423 ? -2.848 -1.922 10.711 1 97.62 423 GLU A N 1
ATOM 3131 C CA . GLU A 1 423 ? -4.09 -1.273 11.125 1 97.62 423 GLU A CA 1
ATOM 3132 C C . GLU A 1 423 ? -4.379 -0.047 10.258 1 97.62 423 GLU A C 1
ATOM 3134 O O . GLU A 1 423 ? -5.539 0.32 10.07 1 97.62 423 GLU A O 1
ATOM 3139 N N . HIS A 1 424 ? -3.361 0.521 9.648 1 96.19 424 HIS A N 1
ATOM 3140 C CA . HIS A 1 424 ? -3.504 1.77 8.906 1 96.19 424 HIS A CA 1
ATOM 3141 C C . HIS A 1 424 ? -4.395 1.585 7.68 1 96.19 424 HIS A C 1
ATOM 3143 O O . HIS A 1 424 ? -4.996 2.545 7.195 1 96.19 424 HIS A O 1
ATOM 3149 N N . TYR A 1 425 ? -4.461 0.385 7.219 1 97.75 425 TYR A N 1
ATOM 3150 C CA . TYR A 1 425 ? -5.184 0.121 5.98 1 97.75 425 TYR A CA 1
ATOM 3151 C C . TYR A 1 425 ? -6.559 -0.472 6.27 1 97.75 425 TYR A C 1
ATOM 3153 O O . TYR A 1 425 ? -7.438 -0.462 5.406 1 97.75 425 TYR A O 1
ATOM 3161 N N . VAL A 1 426 ? -6.773 -1.02 7.445 1 98.62 426 VAL A N 1
ATOM 3162 C CA . VAL A 1 426 ? -7.973 -1.79 7.758 1 98.62 426 VAL A CA 1
ATOM 3163 C C . VAL A 1 426 ? -9.102 -0.847 8.18 1 98.62 426 VAL A C 1
ATOM 3165 O O . VAL A 1 426 ? -8.984 -0.144 9.18 1 98.62 426 VAL A O 1
ATOM 3168 N N . ASP A 1 427 ? -10.195 -0.854 7.434 1 98.12 427 ASP A N 1
ATOM 3169 C CA . ASP A 1 427 ? -11.32 0.043 7.699 1 98.12 427 ASP A CA 1
ATOM 3170 C C . ASP A 1 427 ? -12.406 -0.662 8.508 1 98.12 427 ASP A C 1
ATOM 3172 O O . ASP A 1 427 ? -13.055 -0.044 9.352 1 98.12 427 ASP A O 1
ATOM 3176 N N . VAL A 1 428 ? -12.625 -1.936 8.141 1 98.75 428 VAL A N 1
ATOM 3177 C CA . VAL A 1 428 ? -13.734 -2.689 8.719 1 98.75 428 VAL A CA 1
ATOM 3178 C C . VAL A 1 428 ? -13.297 -4.133 8.977 1 98.75 428 VAL A C 1
ATOM 3180 O O . VAL A 1 428 ? -12.562 -4.715 8.18 1 98.75 428 VAL A O 1
ATOM 3183 N N . VAL A 1 429 ? -13.711 -4.68 10.062 1 98.94 429 VAL A N 1
ATOM 3184 C CA . VAL A 1 429 ? -13.539 -6.102 10.359 1 98.94 429 VAL A CA 1
ATOM 3185 C C . VAL A 1 429 ? -14.906 -6.773 10.469 1 98.94 429 VAL A C 1
ATOM 3187 O O . VAL A 1 429 ? -15.812 -6.246 11.109 1 98.94 429 VAL A O 1
ATOM 3190 N N . VAL A 1 430 ? -15.062 -7.883 9.797 1 98.88 430 VAL A N 1
ATOM 3191 C CA . VAL A 1 430 ? -16.328 -8.602 9.797 1 98.88 430 VAL A CA 1
ATOM 3192 C C . VAL A 1 430 ? -16.094 -10.062 10.188 1 98.88 430 VAL A C 1
ATOM 3194 O O . VAL A 1 430 ? -15.219 -10.719 9.641 1 98.88 430 VAL A O 1
ATOM 3197 N N . THR A 1 431 ? -16.797 -10.594 11.172 1 98.88 431 THR A N 1
ATOM 3198 C CA . THR A 1 431 ? -16.938 -12.016 11.469 1 98.88 431 THR A CA 1
ATOM 3199 C C . THR A 1 431 ? -18.406 -12.422 11.445 1 98.88 431 THR A C 1
ATOM 3201 O O . THR A 1 431 ? -19.281 -11.602 11.156 1 98.88 431 THR A O 1
ATOM 3204 N N . GLU A 1 432 ? -18.609 -13.758 11.68 1 98.5 432 GLU A N 1
ATOM 3205 C CA . GLU A 1 432 ? -20 -14.203 11.75 1 98.5 432 GLU A CA 1
ATOM 3206 C C . GLU A 1 432 ? -20.703 -13.602 12.961 1 98.5 432 GLU A C 1
ATOM 3208 O O . GLU A 1 432 ? -21.938 -13.625 13.031 1 98.5 432 GLU A O 1
ATOM 3213 N N . GLN A 1 433 ? -19.938 -12.977 13.891 1 98.69 433 GLN A N 1
ATOM 3214 C CA . GLN A 1 433 ? -20.5 -12.367 15.094 1 98.69 433 GLN A CA 1
ATOM 3215 C C . GLN A 1 433 ? -21.031 -10.961 14.797 1 98.69 433 GLN A C 1
ATOM 3217 O O . GLN A 1 433 ? -21.938 -10.484 15.469 1 98.69 433 GLN A O 1
ATOM 3222 N N . GLY A 1 434 ? -20.391 -10.289 13.875 1 98.75 434 GLY A N 1
ATOM 3223 C CA . GLY A 1 434 ? -20.812 -8.93 13.586 1 98.75 434 GLY A CA 1
ATOM 3224 C C . GLY A 1 434 ? -19.766 -8.133 12.828 1 98.75 434 GLY A C 1
ATOM 3225 O O . GLY A 1 434 ? -18.859 -8.703 12.219 1 98.75 434 GLY A O 1
ATOM 3226 N N . VAL A 1 435 ? -20 -6.793 12.75 1 98.81 435 VAL A N 1
ATOM 3227 C CA . VAL A 1 435 ? -19.188 -5.863 11.977 1 98.81 435 VAL A CA 1
ATOM 3228 C C . VAL A 1 435 ? -18.609 -4.797 12.898 1 98.81 435 VAL A C 1
ATOM 3230 O O . VAL A 1 435 ? -19.312 -4.227 13.727 1 98.81 435 VAL A O 1
ATOM 3233 N N . ALA A 1 436 ? -17.328 -4.562 12.812 1 98.88 436 ALA A N 1
ATOM 3234 C CA . ALA A 1 436 ? -16.672 -3.439 13.484 1 98.88 436 ALA A CA 1
ATOM 3235 C C . ALA A 1 436 ? -16.172 -2.418 12.469 1 98.88 436 ALA A C 1
ATOM 3237 O O . ALA A 1 436 ? -15.211 -2.684 11.734 1 98.88 436 ALA A O 1
ATOM 3238 N N . ASP A 1 437 ? -16.812 -1.26 12.352 1 98.06 437 ASP A N 1
ATOM 3239 C CA . ASP A 1 437 ? -16.312 -0.13 11.57 1 98.06 437 ASP A CA 1
ATOM 3240 C C . ASP A 1 437 ? -15.242 0.633 12.336 1 98.06 437 ASP A C 1
ATOM 3242 O O . ASP A 1 437 ? -15.531 1.271 13.352 1 98.06 437 ASP A O 1
ATOM 3246 N N . LEU A 1 438 ? -13.992 0.629 11.836 1 98.56 438 LEU A N 1
ATOM 3247 C CA . LEU A 1 438 ? -12.836 1.102 12.594 1 98.56 438 LEU A CA 1
ATOM 3248 C C . LEU A 1 438 ? -12.422 2.5 12.141 1 98.56 438 LEU A C 1
ATOM 3250 O O . LEU A 1 438 ? -11.523 3.105 12.727 1 98.56 438 LEU A O 1
ATOM 3254 N N . ARG A 1 439 ? -12.953 3.092 11.109 1 96.38 439 ARG A N 1
ATOM 3255 C CA . ARG A 1 439 ? -12.562 4.383 10.547 1 96.38 439 ARG A CA 1
ATOM 3256 C C . ARG A 1 439 ? -12.758 5.504 11.562 1 96.38 439 ARG A C 1
ATOM 3258 O O . ARG A 1 439 ? -13.812 5.605 12.188 1 96.38 439 ARG A O 1
ATOM 3265 N N . GLY A 1 440 ? -11.648 6.238 11.742 1 95.44 440 GLY A N 1
ATOM 3266 C CA . GLY A 1 440 ? -11.711 7.41 12.602 1 95.44 440 GLY A CA 1
ATOM 3267 C C . GLY A 1 440 ? -11.578 7.078 14.078 1 95.44 440 GLY A C 1
ATOM 3268 O O . GLY A 1 440 ? -11.578 7.973 14.922 1 95.44 440 GLY A O 1
ATOM 3269 N N . LEU A 1 441 ? -11.445 5.781 14.414 1 97.69 441 LEU A N 1
ATOM 3270 C CA . LEU A 1 441 ? -11.359 5.375 15.812 1 97.69 441 LEU A CA 1
ATOM 3271 C C . LEU A 1 441 ? -9.906 5.281 16.266 1 97.69 441 LEU A C 1
ATOM 3273 O O . LEU A 1 441 ? -9.078 4.691 15.57 1 97.69 441 LEU A O 1
ATOM 3277 N N . PRO A 1 442 ? -9.578 5.922 17.422 1 97.62 442 PRO A N 1
ATOM 3278 C CA . PRO A 1 442 ? -8.258 5.645 17.984 1 97.62 442 PRO A CA 1
ATOM 3279 C C . PRO A 1 442 ? -8.086 4.184 18.406 1 97.62 442 PRO A C 1
ATOM 3281 O O . PRO A 1 442 ? -9.07 3.471 18.578 1 97.62 442 PRO A O 1
ATOM 3284 N N . PRO A 1 443 ? -6.832 3.678 18.578 1 97.44 443 PRO A N 1
ATOM 3285 C CA . PRO A 1 443 ? -6.578 2.266 18.859 1 97.44 443 PRO A CA 1
ATOM 3286 C C . PRO A 1 443 ? -7.387 1.749 20.047 1 97.44 443 PRO A C 1
ATOM 3288 O O . PRO A 1 443 ? -7.895 0.625 20.016 1 97.44 443 PRO A O 1
ATOM 3291 N N . ARG A 1 444 ? -7.582 2.502 21.094 1 97.44 444 ARG A N 1
ATOM 3292 C CA . ARG A 1 444 ? -8.328 2.061 22.266 1 97.44 444 ARG A CA 1
ATOM 3293 C C . ARG A 1 444 ? -9.781 1.773 21.922 1 97.44 444 ARG A C 1
ATOM 3295 O O . ARG A 1 444 ? -10.352 0.779 22.375 1 97.44 444 ARG A O 1
ATOM 3302 N N . ASP A 1 445 ? -10.352 2.637 21.125 1 98 445 ASP A N 1
ATOM 3303 C CA . ASP A 1 445 ? -11.734 2.434 20.703 1 98 445 ASP A CA 1
ATOM 3304 C C . ASP A 1 445 ? -11.828 1.312 19.672 1 98 445 ASP A C 1
ATOM 3306 O O . ASP A 1 445 ? -12.82 0.586 19.625 1 98 445 ASP A O 1
ATOM 3310 N N . ARG A 1 446 ? -10.836 1.161 18.797 1 98.56 446 ARG A N 1
ATOM 3311 C CA . ARG A 1 446 ? -10.805 0.038 17.859 1 98.56 446 ARG A CA 1
ATOM 3312 C C . ARG A 1 446 ? -10.852 -1.292 18.609 1 98.56 446 ARG A C 1
ATOM 3314 O O . ARG A 1 446 ? -11.578 -2.207 18.203 1 98.56 446 ARG A O 1
ATOM 3321 N N . ALA A 1 447 ? -10.039 -1.351 19.672 1 98.38 447 ALA A N 1
ATOM 3322 C CA . ALA A 1 447 ? -9.984 -2.578 20.453 1 98.38 447 ALA A CA 1
ATOM 3323 C C . ALA A 1 447 ? -11.375 -2.961 20.969 1 98.38 447 ALA A C 1
ATOM 3325 O O . ALA A 1 447 ? -11.812 -4.098 20.797 1 98.38 447 ALA A O 1
ATOM 3326 N N . ARG A 1 448 ? -12.062 -2.027 21.531 1 98.31 448 ARG A N 1
ATOM 3327 C CA . ARG A 1 448 ? -13.398 -2.287 22.062 1 98.31 448 ARG A CA 1
ATOM 3328 C C . ARG A 1 448 ? -14.367 -2.672 20.953 1 98.31 448 ARG A C 1
ATOM 3330 O O . ARG A 1 448 ? -15.148 -3.613 21.109 1 98.31 448 ARG A O 1
ATOM 3337 N N . ALA A 1 449 ? -14.289 -1.913 19.828 1 98.81 449 ALA A N 1
ATOM 3338 C CA . ALA A 1 449 ? -15.18 -2.182 18.719 1 98.81 449 ALA A CA 1
ATOM 3339 C C . ALA A 1 449 ? -15 -3.605 18.188 1 98.81 449 ALA A C 1
ATOM 3341 O O . ALA A 1 449 ? -15.977 -4.316 17.953 1 98.81 449 ALA A O 1
ATOM 3342 N N . ILE A 1 450 ? -13.773 -4.059 18.062 1 98.94 450 ILE A N 1
ATOM 3343 C CA . ILE A 1 450 ? -13.484 -5.379 17.516 1 98.94 450 ILE A CA 1
ATOM 3344 C C . ILE A 1 450 ? -13.898 -6.453 18.516 1 98.94 450 ILE A C 1
ATOM 3346 O O . ILE A 1 450 ? -14.555 -7.43 18.156 1 98.94 450 ILE A O 1
ATOM 3350 N N . ILE A 1 451 ? -13.547 -6.266 19.797 1 98.81 451 ILE A N 1
ATOM 3351 C CA . ILE A 1 451 ? -13.844 -7.262 20.828 1 98.81 451 ILE A CA 1
ATOM 3352 C C . ILE A 1 451 ? -15.359 -7.422 20.969 1 98.81 451 ILE A C 1
ATOM 3354 O O . ILE A 1 451 ? -15.875 -8.539 20.938 1 98.81 451 ILE A O 1
ATOM 3358 N N . GLU A 1 452 ? -16.078 -6.359 21.016 1 98.62 452 GLU A N 1
ATOM 3359 C CA . GLU A 1 452 ? -17.516 -6.379 21.312 1 98.62 452 GLU A CA 1
ATOM 3360 C C . GLU A 1 452 ? -18.312 -6.883 20.109 1 98.62 452 GLU A C 1
ATOM 3362 O O . GLU A 1 452 ? -19.344 -7.547 20.281 1 98.62 452 GLU A O 1
ATOM 3367 N N . ASN A 1 453 ? -17.781 -6.609 18.906 1 98.81 453 ASN A N 1
ATOM 3368 C CA . ASN A 1 453 ? -18.641 -6.863 17.75 1 98.81 453 ASN A CA 1
ATOM 3369 C C . ASN A 1 453 ? -18.156 -8.086 16.969 1 98.81 453 ASN A C 1
ATOM 3371 O O . ASN A 1 453 ? -18.953 -8.703 16.25 1 98.81 453 ASN A O 1
ATOM 3375 N N . CYS A 1 454 ? -16.875 -8.453 17.047 1 98.88 454 CYS A N 1
ATOM 3376 C CA . CYS A 1 454 ? -16.359 -9.422 16.094 1 98.88 454 CYS A CA 1
ATOM 3377 C C . CYS A 1 454 ? -15.859 -10.672 16.797 1 98.88 454 CYS A C 1
ATOM 3379 O O . CYS A 1 454 ? -15.688 -11.719 16.172 1 98.88 454 CYS A O 1
ATOM 3381 N N . ALA A 1 455 ? -15.523 -10.633 18.062 1 98.81 455 ALA A N 1
ATOM 3382 C CA . ALA A 1 455 ? -15 -11.789 18.797 1 98.81 455 ALA A CA 1
ATOM 3383 C C . ALA A 1 455 ? -16.109 -12.789 19.109 1 98.81 455 ALA A C 1
ATOM 3385 O O . ALA A 1 455 ? -17.25 -12.406 19.391 1 98.81 455 ALA A O 1
ATOM 3386 N N . HIS A 1 456 ? -15.758 -14.109 19.078 1 98.5 456 HIS A N 1
ATOM 3387 C CA . HIS A 1 456 ? -16.688 -15.133 19.547 1 98.5 456 HIS A CA 1
ATOM 3388 C C . HIS A 1 456 ? -17.016 -14.953 21.031 1 98.5 456 HIS A C 1
ATOM 3390 O O . HIS A 1 456 ? -16.125 -14.648 21.828 1 98.5 456 HIS A O 1
ATOM 3396 N N . PRO A 1 457 ? -18.25 -15.18 21.359 1 98 457 PRO A N 1
ATOM 3397 C CA . PRO A 1 457 ? -18.656 -14.977 22.75 1 98 457 PRO A CA 1
ATOM 3398 C C . PRO A 1 457 ? -17.781 -15.75 23.734 1 98 457 PRO A C 1
ATOM 3400 O O . PRO A 1 457 ? -17.516 -15.273 24.844 1 98 457 PRO A O 1
ATOM 3403 N N . ARG A 1 458 ? -17.25 -16.875 23.344 1 96.69 458 ARG A N 1
ATOM 3404 C CA . ARG A 1 458 ? -16.422 -17.719 24.188 1 96.69 458 ARG A CA 1
ATOM 3405 C C . ARG A 1 458 ? -15.125 -17.016 24.594 1 96.69 458 ARG A C 1
ATOM 3407 O O . ARG A 1 458 ? -14.555 -17.312 25.641 1 96.69 458 ARG A O 1
ATOM 3414 N N . PHE A 1 459 ? -14.688 -16.109 23.812 1 97.62 459 PHE A N 1
ATOM 3415 C CA . PHE A 1 459 ? -13.367 -15.539 24.031 1 97.62 459 PHE A CA 1
ATOM 3416 C C . PHE A 1 459 ? -13.461 -14.047 24.359 1 97.62 459 PHE A C 1
ATOM 3418 O O . PHE A 1 459 ? -12.461 -13.406 24.672 1 97.62 459 PHE A O 1
ATOM 3425 N N . ARG A 1 460 ? -14.617 -13.453 24.297 1 97.62 460 ARG A N 1
ATOM 3426 C CA . ARG A 1 460 ? -14.82 -12.016 24.438 1 97.62 460 ARG A CA 1
ATOM 3427 C C . ARG A 1 460 ? -14.391 -11.523 25.812 1 97.62 460 ARG A C 1
ATOM 3429 O O . ARG A 1 460 ? -13.648 -10.547 25.922 1 97.62 460 ARG A O 1
ATOM 3436 N N . ASP A 1 461 ? -14.805 -12.219 26.828 1 96.94 461 ASP A N 1
ATOM 3437 C CA . ASP A 1 461 ? -14.469 -11.82 28.203 1 96.94 461 ASP A CA 1
ATOM 3438 C C . ASP A 1 461 ? -12.961 -11.867 28.422 1 96.94 461 ASP A C 1
ATOM 3440 O O . ASP A 1 461 ? -12.398 -10.977 29.078 1 96.94 461 ASP A O 1
ATOM 3444 N N . GLY A 1 462 ? -12.367 -12.938 27.922 1 95.88 462 GLY A N 1
ATOM 3445 C CA . GLY A 1 462 ? -10.922 -13.047 28.031 1 95.88 462 GLY A CA 1
ATOM 3446 C C . GLY A 1 462 ? -10.18 -11.914 27.344 1 95.88 462 GLY A C 1
ATOM 3447 O O . GLY A 1 462 ? -9.211 -11.383 27.875 1 95.88 462 GLY A O 1
ATOM 3448 N N . LEU A 1 463 ? -10.633 -11.523 26.203 1 97.25 463 LEU A N 1
ATOM 3449 C CA . LEU A 1 463 ? -10.023 -10.43 25.438 1 97.25 463 LEU A CA 1
ATOM 3450 C C . LEU A 1 463 ? -10.211 -9.102 26.172 1 97.25 463 LEU A C 1
ATOM 3452 O O . LEU A 1 463 ? -9.289 -8.281 26.203 1 97.25 463 LEU A O 1
ATOM 3456 N N . LEU A 1 464 ? -11.406 -8.922 26.719 1 96.75 464 LEU A N 1
ATOM 3457 C CA . LEU A 1 464 ? -11.672 -7.695 27.469 1 96.75 464 LEU A CA 1
ATOM 3458 C C . LEU A 1 464 ? -10.781 -7.617 28.703 1 96.75 464 LEU A C 1
ATOM 3460 O O . LEU A 1 464 ? -10.258 -6.547 29.031 1 96.75 464 LEU A O 1
ATOM 3464 N N . LYS A 1 465 ? -10.633 -8.734 29.375 1 95.25 465 LYS A N 1
ATOM 3465 C CA . LYS A 1 465 ? -9.766 -8.789 30.547 1 95.25 465 LYS A CA 1
ATOM 3466 C C . LYS A 1 465 ? -8.32 -8.461 30.172 1 95.25 465 LYS A C 1
ATOM 3468 O O . LYS A 1 465 ? -7.648 -7.703 30.891 1 95.25 465 LYS A O 1
ATOM 3473 N N . TYR A 1 466 ? -7.84 -9.023 29.094 1 94.25 466 TYR A N 1
ATOM 3474 C CA . TYR A 1 466 ? -6.512 -8.688 28.594 1 94.25 466 TYR A CA 1
ATOM 3475 C C . TYR A 1 466 ? -6.387 -7.191 28.344 1 94.25 466 TYR A C 1
ATOM 3477 O O . TYR A 1 466 ? -5.43 -6.555 28.781 1 94.25 466 TYR A O 1
ATOM 3485 N N . TYR A 1 467 ? -7.383 -6.672 27.625 1 96 467 TYR A N 1
ATOM 3486 C CA . TYR A 1 467 ? -7.328 -5.273 27.219 1 96 467 TYR A CA 1
ATOM 3487 C C . TYR A 1 467 ? -7.301 -4.355 28.438 1 96 467 TYR A C 1
ATOM 3489 O O . TYR A 1 467 ? -6.484 -3.43 28.5 1 96 467 TYR A O 1
ATOM 3497 N N . GLU A 1 468 ? -8.109 -4.613 29.359 1 95.81 468 GLU A N 1
ATOM 3498 C CA . GLU A 1 468 ? -8.18 -3.805 30.578 1 95.81 468 GLU A CA 1
ATOM 3499 C C . GLU A 1 468 ? -6.871 -3.885 31.359 1 95.81 468 GLU A C 1
ATOM 3501 O O . GLU A 1 468 ? -6.402 -2.879 31.891 1 95.81 468 GLU A O 1
ATOM 3506 N N . ALA A 1 469 ? -6.285 -5.02 31.375 1 94.25 469 ALA A N 1
ATOM 3507 C CA . ALA A 1 469 ? -5.035 -5.223 32.125 1 94.25 469 ALA A CA 1
ATOM 3508 C C . ALA A 1 469 ? -3.9 -4.414 31.484 1 94.25 469 ALA A C 1
ATOM 3510 O O . ALA A 1 469 ? -3.105 -3.795 32.188 1 94.25 469 ALA A O 1
ATOM 3511 N N . VAL A 1 470 ? -3.844 -4.449 30.172 1 93.62 470 VAL A N 1
ATOM 3512 C CA . VAL A 1 470 ? -2.732 -3.764 29.516 1 93.62 470 VAL A CA 1
ATOM 3513 C C . VAL A 1 470 ? -2.957 -2.254 29.578 1 93.62 470 VAL A C 1
ATOM 3515 O O . VAL A 1 470 ? -1.999 -1.48 29.656 1 93.62 470 VAL A O 1
ATOM 3518 N N . VAL A 1 471 ? -4.184 -1.789 29.5 1 94.81 471 VAL A N 1
ATOM 3519 C CA . VAL A 1 471 ? -4.48 -0.367 29.641 1 94.81 471 VAL A CA 1
ATOM 3520 C C . VAL A 1 471 ? -4.035 0.116 31.031 1 94.81 471 VAL A C 1
ATOM 3522 O O . VAL A 1 471 ? -3.42 1.179 31.141 1 94.81 471 VAL A O 1
ATOM 3525 N N . GLU A 1 472 ? -4.336 -0.656 32 1 93.19 472 GLU A N 1
ATOM 3526 C CA . GLU A 1 472 ? -3.99 -0.293 33.375 1 93.19 472 GLU A CA 1
ATOM 3527 C C . GLU A 1 472 ? -2.479 -0.338 33.594 1 93.19 472 GLU A C 1
ATOM 3529 O O . GLU A 1 472 ? -1.911 0.551 34.219 1 93.19 472 GLU A O 1
ATOM 3534 N N . ARG A 1 473 ? -1.812 -1.286 33.062 1 89.44 473 ARG A N 1
ATOM 3535 C CA . ARG A 1 473 ? -0.399 -1.534 33.344 1 89.44 473 ARG A CA 1
ATOM 3536 C C . ARG A 1 473 ? 0.488 -0.609 32.531 1 89.44 473 ARG A C 1
ATOM 3538 O O . ARG A 1 473 ? 1.505 -0.114 33 1 89.44 473 ARG A O 1
ATOM 3545 N N . ARG A 1 474 ? 0.136 -0.448 31.266 1 88.31 474 ARG A N 1
ATOM 3546 C CA . ARG A 1 474 ? 1.06 0.198 30.344 1 88.31 474 ARG A CA 1
ATOM 3547 C C . ARG A 1 474 ? 0.531 1.56 29.906 1 88.31 474 ARG A C 1
ATOM 3549 O O . ARG A 1 474 ? 1.307 2.498 29.703 1 88.31 474 ARG A O 1
ATOM 3556 N N . GLY A 1 475 ? -0.83 1.615 29.781 1 93.19 475 GLY A N 1
ATOM 3557 C CA . GLY A 1 475 ? -1.392 2.807 29.172 1 93.19 475 GLY A CA 1
ATOM 3558 C C . GLY A 1 475 ? -0.911 3.025 27.75 1 93.19 475 GLY A C 1
ATOM 3559 O O . GLY A 1 475 ? -0.739 2.068 26.984 1 93.19 475 GLY A O 1
ATOM 3560 N N . GLY A 1 476 ? -0.79 4.309 27.312 1 95.38 476 GLY A N 1
ATOM 3561 C CA . GLY A 1 476 ? -0.309 4.629 25.984 1 95.38 476 GLY A CA 1
ATOM 3562 C C . GLY A 1 476 ? -1.424 4.766 24.969 1 95.38 476 GLY A C 1
ATOM 3563 O O . GLY A 1 476 ? -2.594 4.539 25.281 1 95.38 476 GLY A O 1
ATOM 3564 N N . HIS A 1 477 ? -1.056 5.207 23.812 1 97.31 477 HIS A N 1
ATOM 3565 C CA . HIS A 1 477 ? -1.972 5.371 22.703 1 97.31 477 HIS A CA 1
ATOM 3566 C C . HIS A 1 477 ? -2.514 4.023 22.234 1 97.31 477 HIS A C 1
ATOM 3568 O O . HIS A 1 477 ? -3.699 3.904 21.906 1 97.31 477 HIS A O 1
ATOM 3574 N N . GLU A 1 478 ? -1.682 3.061 22.125 1 96.81 478 GLU A N 1
ATOM 3575 C CA . GLU A 1 478 ? -1.998 1.687 21.75 1 96.81 478 GLU A CA 1
ATOM 3576 C C . GLU A 1 478 ? -1.418 0.691 22.75 1 96.81 478 GLU A C 1
ATOM 3578 O O . GLU A 1 478 ? -0.375 0.085 22.5 1 96.81 478 GLU A O 1
ATOM 3583 N N . PRO A 1 479 ? -2.133 0.478 23.844 1 93.94 479 PRO A N 1
ATOM 3584 C CA . PRO A 1 479 ? -1.624 -0.395 24.891 1 93.94 479 PRO A CA 1
ATOM 3585 C C . PRO A 1 479 ? -1.46 -1.843 24.438 1 93.94 479 PRO A C 1
ATOM 3587 O O . PRO A 1 479 ? -2.369 -2.408 23.828 1 93.94 479 PRO A O 1
ATOM 3590 N N . TYR A 1 480 ? -0.296 -2.365 24.719 1 86.12 480 TYR A N 1
ATOM 3591 C CA . TYR A 1 480 ? -0.07 -3.781 24.453 1 86.12 480 TYR A CA 1
ATOM 3592 C C . TYR A 1 480 ? 1.032 -4.336 25.344 1 86.12 480 TYR A C 1
ATOM 3594 O O . TYR A 1 480 ? 1.77 -3.574 25.969 1 86.12 480 TYR A O 1
ATOM 3602 N N . ASP A 1 481 ? 1.057 -5.551 25.484 1 85.19 481 ASP A N 1
ATOM 3603 C CA . ASP A 1 481 ? 2.096 -6.312 26.172 1 85.19 481 ASP A CA 1
ATOM 3604 C C . ASP A 1 481 ? 2.418 -7.602 25.422 1 85.19 481 ASP A C 1
ATOM 3606 O O . ASP A 1 481 ? 1.618 -8.539 25.422 1 85.19 481 ASP A O 1
ATOM 3610 N N . LEU A 1 482 ? 3.676 -7.625 24.828 1 81.06 482 LEU A N 1
ATOM 3611 C CA . LEU A 1 482 ? 4.039 -8.766 24 1 81.06 482 LEU A CA 1
ATOM 3612 C C . LEU A 1 482 ? 4.133 -10.039 24.844 1 81.06 482 LEU A C 1
ATOM 3614 O O . LEU A 1 482 ? 3.82 -11.133 24.359 1 81.06 482 LEU A O 1
ATOM 3618 N N . GLY A 1 483 ? 4.586 -9.906 26.016 1 81 483 GLY A N 1
ATOM 3619 C CA . GLY A 1 483 ? 4.66 -11.062 26.906 1 81 483 GLY A CA 1
ATOM 3620 C C . GLY A 1 483 ? 3.301 -11.656 27.219 1 81 483 GLY A C 1
ATOM 3621 O O . GLY A 1 483 ? 3.104 -12.867 27.078 1 81 483 GLY A O 1
ATOM 3622 N N . LEU A 1 484 ? 2.33 -10.797 27.562 1 80.62 484 LEU A N 1
ATOM 3623 C CA . LEU A 1 484 ? 0.976 -11.25 27.859 1 80.62 484 LEU A CA 1
ATOM 3624 C C . LEU A 1 484 ? 0.285 -11.773 26.609 1 80.62 484 LEU A C 1
ATOM 3626 O O . LEU A 1 484 ? -0.459 -12.75 26.672 1 80.62 484 LEU A O 1
ATOM 3630 N N . ALA A 1 485 ? 0.527 -11.117 25.516 1 81.31 485 ALA A N 1
ATOM 3631 C CA . ALA A 1 485 ? -0.036 -11.578 24.25 1 81.31 485 ALA A CA 1
ATOM 3632 C C . ALA A 1 485 ? 0.502 -12.953 23.875 1 81.31 485 ALA A C 1
ATOM 3634 O O . ALA A 1 485 ? -0.244 -13.812 23.391 1 81.31 485 ALA A O 1
ATOM 3635 N N . GLY A 1 486 ? 1.804 -13.094 24.062 1 77.69 486 GLY A N 1
ATOM 3636 C CA . GLY A 1 486 ? 2.406 -14.398 23.812 1 77.69 486 GLY A CA 1
ATOM 3637 C C . GLY A 1 486 ? 1.802 -15.508 24.641 1 77.69 486 GLY A C 1
ATOM 3638 O O . GLY A 1 486 ? 1.595 -16.625 24.141 1 77.69 486 GLY A O 1
ATOM 3639 N N . LYS A 1 487 ? 1.488 -15.227 25.875 1 78.5 487 LYS A N 1
ATOM 3640 C CA . LYS A 1 487 ? 0.855 -16.219 26.75 1 78.5 487 LYS A CA 1
ATOM 3641 C C . LYS A 1 487 ? -0.516 -16.625 26.219 1 78.5 487 LYS A C 1
ATOM 3643 O O . LYS A 1 487 ? -0.87 -17.797 26.234 1 78.5 487 LYS A O 1
ATOM 3648 N N . TRP A 1 488 ? -1.268 -15.703 25.734 1 78.88 488 TRP A N 1
ATOM 3649 C CA . TRP A 1 488 ? -2.574 -15.969 25.156 1 78.88 488 TRP A CA 1
ATOM 3650 C C . TRP A 1 488 ? -2.447 -16.891 23.938 1 78.88 488 TRP A C 1
ATOM 3652 O O . TRP A 1 488 ? -3.219 -17.844 23.797 1 78.88 488 TRP A O 1
ATOM 3662 N N . LEU A 1 489 ? -1.484 -16.578 23.125 1 70.75 489 LEU A N 1
ATOM 3663 C CA . LEU A 1 489 ? -1.334 -17.328 21.891 1 70.75 489 LEU A CA 1
ATOM 3664 C C . LEU A 1 489 ? -0.886 -18.75 22.156 1 70.75 489 LEU A C 1
ATOM 3666 O O . LEU A 1 489 ? -1.176 -19.656 21.375 1 70.75 489 LEU A O 1
ATOM 3670 N N . ASN A 1 490 ? -0.187 -18.938 23.297 1 68.94 490 ASN A N 1
ATOM 3671 C CA . ASN A 1 490 ? 0.337 -20.25 23.625 1 68.94 490 ASN A CA 1
ATOM 3672 C C . ASN A 1 490 ? -0.668 -21.062 24.438 1 68.94 490 ASN A C 1
ATOM 3674 O O . ASN A 1 490 ? -0.543 -22.297 24.547 1 68.94 490 ASN A O 1
ATOM 3678 N N . ASP A 1 491 ? -1.624 -20.422 25.141 1 67.69 491 ASP A N 1
ATOM 3679 C CA . ASP A 1 491 ? -2.643 -21.125 25.922 1 67.69 491 ASP A CA 1
ATOM 3680 C C . ASP A 1 491 ? -3.775 -21.625 25.016 1 67.69 491 ASP A C 1
ATOM 3682 O O . ASP A 1 491 ? -4.375 -22.656 25.297 1 67.69 491 ASP A O 1
ATOM 3686 N N . MET B 1 1 ? -0.14 49.25 2.1 1 35.91 1 MET B N 1
ATOM 3687 C CA . MET B 1 1 ? -1.598 49.156 2.084 1 35.91 1 MET B CA 1
ATOM 3688 C C . MET B 1 1 ? -2.064 47.719 1.882 1 35.91 1 MET B C 1
ATOM 3690 O O . MET B 1 1 ? -1.502 47 1.065 1 35.91 1 MET B O 1
ATOM 3694 N N . VAL B 1 2 ? -2.627 47.031 2.889 1 48.5 2 VAL B N 1
ATOM 3695 C CA . VAL B 1 2 ? -3.287 45.75 2.992 1 48.5 2 VAL B CA 1
ATOM 3696 C C . VAL B 1 2 ? -3.869 45.344 1.636 1 48.5 2 VAL B C 1
ATOM 3698 O O . VAL B 1 2 ? -3.857 44.156 1.267 1 48.5 2 VAL B O 1
ATOM 3701 N N . MET B 1 3 ? -4.32 46.312 0.87 1 59.69 3 MET B N 1
ATOM 3702 C CA . MET B 1 3 ? -5.184 46.219 -0.304 1 59.69 3 MET B CA 1
ATOM 3703 C C . MET B 1 3 ? -4.414 45.719 -1.519 1 59.69 3 MET B C 1
ATOM 3705 O O . MET B 1 3 ? -5.008 45.219 -2.477 1 59.69 3 MET B O 1
ATOM 3709 N N . ASP B 1 4 ? -3.039 45.5 -1.214 1 83.75 4 ASP B N 1
ATOM 3710 C CA . ASP B 1 4 ? -2.324 45.156 -2.441 1 83.75 4 ASP B CA 1
ATOM 3711 C C . ASP B 1 4 ? -2.275 43.656 -2.656 1 83.75 4 ASP B C 1
ATOM 3713 O O . ASP B 1 4 ? -2.15 43.188 -3.791 1 83.75 4 ASP B O 1
ATOM 3717 N N . ARG B 1 5 ? -2.594 42.906 -1.56 1 94.75 5 ARG B N 1
ATOM 3718 C CA . ARG B 1 5 ? -2.49 41.469 -1.709 1 94.75 5 ARG B CA 1
ATOM 3719 C C . ARG B 1 5 ? -3.865 40.812 -1.908 1 94.75 5 ARG B C 1
ATOM 3721 O O . ARG B 1 5 ? -3.971 39.656 -2.285 1 94.75 5 ARG B O 1
ATOM 3728 N N . VAL B 1 6 ? -4.918 41.594 -1.547 1 96.94 6 VAL B N 1
ATOM 3729 C CA . VAL B 1 6 ? -6.285 41.125 -1.799 1 96.94 6 VAL B CA 1
ATOM 3730 C C . VAL B 1 6 ? -6.926 42 -2.877 1 96.94 6 VAL B C 1
ATOM 3732 O O . VAL B 1 6 ? -7.488 43.062 -2.576 1 96.94 6 VAL B O 1
ATOM 3735 N N . LYS B 1 7 ? -6.988 41.531 -4.074 1 95.94 7 LYS B N 1
ATOM 3736 C CA . LYS B 1 7 ? -7.328 42.344 -5.219 1 95.94 7 LYS B CA 1
ATOM 3737 C C . LYS B 1 7 ? -8.766 42.125 -5.664 1 95.94 7 LYS B C 1
ATOM 3739 O O . LYS B 1 7 ? -9.328 42.906 -6.426 1 95.94 7 LYS B O 1
ATOM 3744 N N . CYS B 1 8 ? -9.297 41.094 -5.195 1 95.44 8 CYS B N 1
ATOM 3745 C CA . CYS B 1 8 ? -10.664 40.75 -5.578 1 95.44 8 CYS B CA 1
ATOM 3746 C C . CYS B 1 8 ? -11.672 41.625 -4.828 1 95.44 8 CYS B C 1
ATOM 3748 O O . CYS B 1 8 ? -11.961 41.375 -3.656 1 95.44 8 CYS B O 1
ATOM 3750 N N . GLY B 1 9 ? -12.312 42.469 -5.539 1 94.25 9 GLY B N 1
ATOM 3751 C CA . GLY B 1 9 ? -13.25 43.375 -4.926 1 94.25 9 GLY B CA 1
ATOM 3752 C C . GLY B 1 9 ? -14.406 42.688 -4.23 1 94.25 9 GLY B C 1
ATOM 3753 O O . GLY B 1 9 ? -14.953 43.219 -3.256 1 94.25 9 GLY B O 1
ATOM 3754 N N . LEU B 1 10 ? -14.75 41.562 -4.652 1 94 10 LEU B N 1
ATOM 3755 C CA . LEU B 1 10 ? -15.867 40.781 -4.098 1 94 10 LEU B CA 1
ATOM 3756 C C . LEU B 1 10 ? -15.57 40.375 -2.664 1 94 10 LEU B C 1
ATOM 3758 O O . LEU B 1 10 ? -16.484 39.969 -1.932 1 94 10 LEU B O 1
ATOM 3762 N N . LEU B 1 11 ? -14.305 40.438 -2.227 1 95.25 11 LEU B N 1
ATOM 3763 C CA . LEU B 1 11 ? -13.922 39.938 -0.915 1 95.25 11 LEU B CA 1
ATOM 3764 C C . LEU B 1 11 ? -13.664 41.062 0.059 1 95.25 11 LEU B C 1
ATOM 3766 O O . LEU B 1 11 ? -13.344 40.844 1.227 1 95.25 11 LEU B O 1
ATOM 3770 N N . ASP B 1 12 ? -13.883 42.25 -0.333 1 94.38 12 ASP B N 1
ATOM 3771 C CA . ASP B 1 12 ? -13.57 43.438 0.489 1 94.38 12 ASP B CA 1
ATOM 3772 C C . ASP B 1 12 ? -14.312 43.375 1.823 1 94.38 12 ASP B C 1
ATOM 3774 O O . ASP B 1 12 ? -13.734 43.656 2.875 1 94.38 12 ASP B O 1
ATOM 3778 N N . GLY B 1 13 ? -15.523 43 1.793 1 95.06 13 GLY B N 1
ATOM 3779 C CA . GLY B 1 13 ? -16.344 42.969 2.994 1 95.06 13 GLY B CA 1
ATOM 3780 C C . GLY B 1 13 ? -16 41.812 3.91 1 95.06 13 GLY B C 1
ATOM 3781 O O . GLY B 1 13 ? -16.484 41.75 5.039 1 95.06 13 GLY B O 1
ATOM 3782 N N . LEU B 1 14 ? -15.164 40.969 3.441 1 97 14 LEU B N 1
ATOM 3783 C CA . LEU B 1 14 ? -14.82 39.781 4.211 1 97 14 LEU B CA 1
ATOM 3784 C C . LEU B 1 14 ? -13.445 39.906 4.859 1 97 14 LEU B C 1
ATOM 3786 O O . LEU B 1 14 ? -13.023 39.031 5.629 1 97 14 LEU B O 1
ATOM 3790 N N . VAL B 1 15 ? -12.703 40.969 4.547 1 97.38 15 VAL B N 1
ATOM 3791 C CA . VAL B 1 15 ? -11.43 41.25 5.207 1 97.38 15 VAL B CA 1
ATOM 3792 C C . VAL B 1 15 ? -11.68 41.688 6.641 1 97.38 15 VAL B C 1
ATOM 3794 O O . VAL B 1 15 ? -12.391 42.688 6.875 1 97.38 15 VAL B O 1
ATOM 3797 N N . MET B 1 16 ? -11.156 41 7.605 1 98 16 MET B N 1
ATOM 3798 C CA . MET B 1 16 ? -11.398 41.312 9.008 1 98 16 MET B CA 1
ATOM 3799 C C . MET B 1 16 ? -10.266 40.781 9.891 1 98 16 MET B C 1
ATOM 3801 O O . MET B 1 16 ? -9.383 40.062 9.414 1 98 16 MET B O 1
ATOM 3805 N N . ASP B 1 17 ? -10.266 41.125 11.148 1 97.75 17 ASP B N 1
ATOM 3806 C CA . ASP B 1 17 ? -9.289 40.656 12.109 1 97.75 17 ASP B CA 1
ATOM 3807 C C . ASP B 1 17 ? -9.547 39.188 12.469 1 97.75 17 ASP B C 1
ATOM 3809 O O . ASP B 1 17 ? -10.695 38.719 12.445 1 97.75 17 ASP B O 1
ATOM 3813 N N . ALA B 1 18 ? -8.492 38.562 12.852 1 98.62 18 ALA B N 1
ATOM 3814 C CA . ALA B 1 18 ? -8.594 37.125 13.203 1 98.62 18 ALA B CA 1
ATOM 3815 C C . ALA B 1 18 ? -9.594 36.906 14.336 1 98.62 18 ALA B C 1
ATOM 3817 O O . ALA B 1 18 ? -10.336 35.938 14.336 1 98.62 18 ALA B O 1
ATOM 3818 N N . SER B 1 19 ? -9.594 37.781 15.32 1 98.5 19 SER B N 1
ATOM 3819 C CA . SER B 1 19 ? -10.508 37.656 16.453 1 98.5 19 SER B CA 1
ATOM 3820 C C . SER B 1 19 ? -11.961 37.688 15.984 1 98.5 19 SER B C 1
ATOM 3822 O O . SER B 1 19 ? -12.789 36.906 16.484 1 98.5 19 SER B O 1
ATOM 3824 N N . ASP B 1 20 ? -12.289 38.562 15.07 1 98.56 20 ASP B N 1
ATOM 3825 C CA . ASP B 1 20 ? -13.648 38.625 14.539 1 98.56 20 ASP B CA 1
ATOM 3826 C C . ASP B 1 20 ? -14 37.375 13.75 1 98.56 20 ASP B C 1
ATOM 3828 O O . ASP B 1 20 ? -15.117 36.875 13.859 1 98.56 20 ASP B O 1
ATOM 3832 N N . ALA B 1 21 ? -13.07 36.938 12.93 1 98.75 21 ALA B N 1
ATOM 3833 C CA . ALA B 1 21 ? -13.289 35.75 12.141 1 98.75 21 ALA B CA 1
ATOM 3834 C C . ALA B 1 21 ? -13.609 34.562 13.039 1 98.75 21 ALA B C 1
ATOM 3836 O O . ALA B 1 21 ? -14.547 33.781 12.773 1 98.75 21 ALA B O 1
ATOM 3837 N N . VAL B 1 22 ? -12.836 34.344 14.109 1 98.75 22 VAL B N 1
ATOM 3838 C CA . VAL B 1 22 ? -13.008 33.219 15.023 1 98.75 22 VAL B CA 1
ATOM 3839 C C . VAL B 1 22 ? -14.367 33.344 15.711 1 98.75 22 VAL B C 1
ATOM 3841 O O . VAL B 1 22 ? -15.102 32.344 15.789 1 98.75 22 VAL B O 1
ATOM 3844 N N . ARG B 1 23 ? -14.719 34.5 16.234 1 98.25 23 ARG B N 1
ATOM 3845 C CA . ARG B 1 23 ? -15.992 34.719 16.922 1 98.25 23 ARG B CA 1
ATOM 3846 C C . ARG B 1 23 ? -17.172 34.406 16 1 98.25 23 ARG B C 1
ATOM 3848 O O . ARG B 1 23 ? -18.172 33.844 16.453 1 98.25 23 ARG B O 1
ATOM 3855 N N . ARG B 1 24 ? -16.984 34.656 14.789 1 98.12 24 ARG B N 1
ATOM 3856 C CA . ARG B 1 24 ? -18.094 34.562 13.836 1 98.12 24 ARG B CA 1
ATOM 3857 C C . ARG B 1 24 ? -18.219 33.125 13.297 1 98.12 24 ARG B C 1
ATOM 3859 O O . ARG B 1 24 ? -19.312 32.656 13.016 1 98.12 24 ARG B O 1
ATOM 3866 N N . LEU B 1 25 ? -17.094 32.469 13.125 1 98.69 25 LEU B N 1
ATOM 3867 C CA . LEU B 1 25 ? -17.125 31.312 12.219 1 98.69 25 LEU B CA 1
ATOM 3868 C C . LEU B 1 25 ? -16.859 30.016 12.977 1 98.69 25 LEU B C 1
ATOM 3870 O O . LEU B 1 25 ? -17.188 28.938 12.492 1 98.69 25 LEU B O 1
ATOM 3874 N N . VAL B 1 26 ? -16.234 30.047 14.102 1 98.69 26 VAL B N 1
ATOM 3875 C CA . VAL B 1 26 ? -15.836 28.812 14.789 1 98.69 26 VAL B CA 1
ATOM 3876 C C . VAL B 1 26 ? -17.062 28.156 15.43 1 98.69 26 VAL B C 1
ATOM 3878 O O . VAL B 1 26 ? -17.797 28.797 16.188 1 98.69 26 VAL B O 1
ATOM 3881 N N . PRO B 1 27 ? -17.266 26.891 15.18 1 98.25 27 PRO B N 1
ATOM 3882 C CA . PRO B 1 27 ? -18.391 26.188 15.805 1 98.25 27 PRO B CA 1
ATOM 3883 C C . PRO B 1 27 ? -18.109 25.797 17.25 1 98.25 27 PRO B C 1
ATOM 3885 O O . PRO B 1 27 ? -16.953 25.531 17.609 1 98.25 27 PRO B O 1
ATOM 3888 N N . ARG B 1 28 ? -19.141 25.719 18 1 98.12 28 ARG B N 1
ATOM 3889 C CA . ARG B 1 28 ? -18.984 25.234 19.375 1 98.12 28 ARG B CA 1
ATOM 3890 C C . ARG B 1 28 ? -18.562 23.766 19.391 1 98.12 28 ARG B C 1
ATOM 3892 O O . ARG B 1 28 ? -17.719 23.375 20.203 1 98.12 28 ARG B O 1
ATOM 3899 N N . VAL B 1 29 ? -19.266 22.984 18.578 1 98.31 29 VAL B N 1
ATOM 3900 C CA . VAL B 1 29 ? -18.953 21.578 18.359 1 98.31 29 VAL B CA 1
ATOM 3901 C C . VAL B 1 29 ? -18.734 21.328 16.875 1 98.31 29 VAL B C 1
ATOM 3903 O O . VAL B 1 29 ? -19.625 21.562 16.062 1 98.31 29 VAL B O 1
ATOM 3906 N N . GLY B 1 30 ? -17.516 20.922 16.547 1 98.25 30 GLY B N 1
ATOM 3907 C CA . GLY B 1 30 ? -17.266 20.672 15.141 1 98.25 30 GLY B CA 1
ATOM 3908 C C . GLY B 1 30 ? -15.797 20.516 14.805 1 98.25 30 GLY B C 1
ATOM 3909 O O . GLY B 1 30 ? -14.992 20.203 15.68 1 98.25 30 GLY B O 1
ATOM 3910 N N . THR B 1 31 ? -15.453 20.594 13.492 1 98.75 31 THR B N 1
ATOM 3911 C CA . THR B 1 31 ? -14.117 20.281 12.992 1 98.75 31 THR B CA 1
ATOM 3912 C C . THR B 1 31 ? -13.5 21.5 12.32 1 98.75 31 THR B C 1
ATOM 3914 O O . THR B 1 31 ? -14.125 22.125 11.461 1 98.75 31 THR B O 1
ATOM 3917 N N . ILE B 1 32 ? -12.312 21.844 12.695 1 98.88 32 ILE B N 1
ATOM 3918 C CA . ILE B 1 32 ? -11.516 22.875 12.07 1 98.88 32 ILE B CA 1
ATOM 3919 C C . ILE B 1 32 ? -10.273 22.266 11.422 1 98.88 32 ILE B C 1
ATOM 3921 O O . ILE B 1 32 ? -9.531 21.516 12.07 1 98.88 32 ILE B O 1
ATOM 3925 N N . ALA B 1 33 ? -10.086 22.531 10.156 1 98.81 33 ALA B N 1
ATOM 3926 C CA . ALA B 1 33 ? -8.914 22.078 9.422 1 98.81 33 ALA B CA 1
ATOM 3927 C C . ALA B 1 33 ? -7.957 23.234 9.141 1 98.81 33 ALA B C 1
ATOM 3929 O O . ALA B 1 33 ? -8.367 24.297 8.664 1 98.81 33 ALA B O 1
ATOM 3930 N N . THR B 1 34 ? -6.719 23.047 9.523 1 98.69 34 THR B N 1
ATOM 3931 C CA . THR B 1 34 ? -5.703 24.078 9.312 1 98.69 34 THR B CA 1
ATOM 3932 C C . THR B 1 34 ? -4.645 23.594 8.328 1 98.69 34 THR B C 1
ATOM 3934 O O . THR B 1 34 ? -4 22.562 8.555 1 98.69 34 THR B O 1
ATOM 3937 N N . GLY B 1 35 ? -4.41 24.359 7.266 1 98.25 35 GLY B N 1
ATOM 3938 C CA . GLY B 1 35 ? -3.373 24.047 6.297 1 98.25 35 GLY B CA 1
ATOM 3939 C C . GLY B 1 35 ? -1.97 24.25 6.832 1 98.25 35 GLY B C 1
ATOM 3940 O O . GLY B 1 35 ? -1.79 24.828 7.91 1 98.25 35 GLY B O 1
ATOM 3941 N N . GLY B 1 36 ? -1.001 23.797 6.027 1 96.81 36 GLY B N 1
ATOM 3942 C CA . GLY B 1 36 ? 0.407 23.859 6.387 1 96.81 36 GLY B CA 1
ATOM 3943 C C . GLY B 1 36 ? 0.997 22.5 6.707 1 96.81 36 GLY B C 1
ATOM 3944 O O . GLY B 1 36 ? 0.277 21.594 7.121 1 96.81 36 GLY B O 1
ATOM 3945 N N . MET B 1 37 ? 2.242 22.406 6.504 1 94.88 37 MET B N 1
ATOM 3946 C CA . MET B 1 37 ? 2.947 21.156 6.746 1 94.88 37 MET B CA 1
ATOM 3947 C C . MET B 1 37 ? 4.426 21.406 7.023 1 94.88 37 MET B C 1
ATOM 3949 O O . MET B 1 37 ? 5.039 22.266 6.398 1 94.88 37 MET B O 1
ATOM 3953 N N . SER B 1 38 ? 4.984 20.609 7.93 1 92.88 38 SER B N 1
ATOM 3954 C CA . SER B 1 38 ? 6.395 20.672 8.312 1 92.88 38 SER B CA 1
ATOM 3955 C C . SER B 1 38 ? 6.758 22.062 8.836 1 92.88 38 SER B C 1
ATOM 3957 O O . SER B 1 38 ? 7.859 22.562 8.57 1 92.88 38 SER B O 1
ATOM 3959 N N . GLY B 1 39 ? 5.781 22.672 9.43 1 92.69 39 GLY B N 1
ATOM 3960 C CA . GLY B 1 39 ? 5.996 23.938 10.117 1 92.69 39 GLY B CA 1
ATOM 3961 C C . GLY B 1 39 ? 5.867 25.141 9.211 1 92.69 39 GLY B C 1
ATOM 3962 O O . GLY B 1 39 ? 6.023 26.281 9.656 1 92.69 39 GLY B O 1
ATOM 3963 N N . VAL B 1 40 ? 5.535 24.891 7.961 1 94.94 40 VAL B N 1
ATOM 3964 C CA . VAL B 1 40 ? 5.477 26.016 7.027 1 94.94 40 VAL B CA 1
ATOM 3965 C C . VAL B 1 40 ? 4.043 26.203 6.547 1 94.94 40 VAL B C 1
ATOM 3967 O O . VAL B 1 40 ? 3.258 25.266 6.508 1 94.94 40 VAL B O 1
ATOM 3970 N N . ALA B 1 41 ? 3.744 27.422 6.227 1 97.12 41 ALA B N 1
ATOM 3971 C CA . ALA B 1 41 ? 2.459 27.828 5.66 1 97.12 41 ALA B CA 1
ATOM 3972 C C . ALA B 1 41 ? 1.316 27.547 6.633 1 97.12 41 ALA B C 1
ATOM 3974 O O . ALA B 1 41 ? 0.152 27.484 6.23 1 97.12 41 ALA B O 1
ATOM 3975 N N . VAL B 1 42 ? 1.631 27.344 7.902 1 97.19 42 VAL B N 1
ATOM 3976 C CA . VAL B 1 42 ? 0.61 27.25 8.945 1 97.19 42 VAL B CA 1
ATOM 3977 C C . VAL B 1 42 ? 0.095 28.641 9.289 1 97.19 42 VAL B C 1
ATOM 3979 O O . VAL B 1 42 ? 0.883 29.562 9.531 1 97.19 42 VAL B O 1
ATOM 3982 N N . PRO B 1 43 ? -1.227 28.766 9.281 1 97.88 43 PRO B N 1
ATOM 3983 C CA . PRO B 1 43 ? -1.756 30.078 9.664 1 97.88 43 PRO B CA 1
ATOM 3984 C C . PRO B 1 43 ? -1.184 30.594 10.984 1 97.88 43 PRO B C 1
ATOM 3986 O O . PRO B 1 43 ? -0.907 29.797 11.891 1 97.88 43 PRO B O 1
ATOM 3989 N N . LYS B 1 44 ? -1.065 31.906 11.07 1 97 44 LYS B N 1
ATOM 3990 C CA . LYS B 1 44 ? -0.402 32.5 12.227 1 97 44 LYS B CA 1
ATOM 3991 C C . LYS B 1 44 ? -1.412 33.188 13.156 1 97 44 LYS B C 1
ATOM 3993 O O . LYS B 1 44 ? -1.425 32.906 14.359 1 97 44 LYS B O 1
ATOM 3998 N N . GLU B 1 45 ? -2.229 33.969 12.625 1 97.88 45 GLU B N 1
ATOM 3999 C CA . GLU B 1 45 ? -3.137 34.781 13.406 1 97.88 45 GLU B CA 1
ATOM 4000 C C . GLU B 1 45 ? -4.344 34 13.891 1 97.88 45 GLU B C 1
ATOM 4002 O O . GLU B 1 45 ? -4.77 34.125 15.039 1 97.88 45 GLU B O 1
ATOM 4007 N N . PHE B 1 46 ? -4.875 33.188 13.055 1 98.56 46 PHE B N 1
ATOM 4008 C CA . PHE B 1 46 ? -6.121 32.5 13.352 1 98.56 46 PHE B CA 1
ATOM 4009 C C . PHE B 1 46 ? -5.949 31.562 14.547 1 98.56 46 PHE B C 1
ATOM 4011 O O . PHE B 1 46 ? -6.746 31.594 15.484 1 98.56 46 PHE B O 1
ATOM 4018 N N . PRO B 1 47 ? -4.918 30.688 14.57 1 97.88 47 PRO B N 1
ATOM 4019 C CA . PRO B 1 47 ? -4.777 29.781 15.719 1 97.88 47 PRO B CA 1
ATOM 4020 C C . PRO B 1 47 ? -4.633 30.531 17.031 1 97.88 47 PRO B C 1
ATOM 4022 O O . PRO B 1 47 ? -5.152 30.094 18.062 1 97.88 47 PRO B O 1
ATOM 4025 N N . ARG B 1 48 ? -3.934 31.672 17.031 1 97.56 48 ARG B N 1
ATOM 4026 C CA . ARG B 1 48 ? -3.793 32.469 18.219 1 97.56 48 ARG B CA 1
ATOM 4027 C C . ARG B 1 48 ? -5.141 33.031 18.672 1 97.56 48 ARG B C 1
ATOM 4029 O O . ARG B 1 48 ? -5.484 32.969 19.859 1 97.56 48 ARG B O 1
ATOM 4036 N N . ALA B 1 49 ? -5.836 33.562 17.703 1 98.75 49 ALA B N 1
ATOM 4037 C CA . ALA B 1 49 ? -7.156 34.125 18 1 98.75 49 ALA B CA 1
ATOM 4038 C C . ALA B 1 49 ? -8.109 33.031 18.484 1 98.75 49 ALA B C 1
ATOM 4040 O O . ALA B 1 49 ? -8.945 33.281 19.359 1 98.75 49 ALA B O 1
ATOM 4041 N N . LEU B 1 50 ? -8.039 31.859 17.859 1 98.81 50 LEU B N 1
ATOM 4042 C CA . LEU B 1 50 ? -8.852 30.719 18.266 1 98.81 50 LEU B CA 1
ATOM 4043 C C . LEU B 1 50 ? -8.625 30.391 19.734 1 98.81 50 LEU B C 1
ATOM 4045 O O . LEU B 1 50 ? -9.578 30.234 20.5 1 98.81 50 LEU B O 1
ATOM 4049 N N . ALA B 1 51 ? -7.336 30.25 20.109 1 98.56 51 ALA B N 1
ATOM 4050 C CA . ALA B 1 51 ? -6.984 29.906 21.484 1 98.56 51 ALA B CA 1
ATOM 4051 C C . ALA B 1 51 ? -7.504 30.953 22.469 1 98.56 51 ALA B C 1
ATOM 4053 O O . ALA B 1 51 ? -8.023 30.625 23.531 1 98.56 51 ALA B O 1
ATOM 4054 N N . ASP B 1 52 ? -7.344 32.219 22.062 1 98.44 52 ASP B N 1
ATOM 4055 C CA . ASP B 1 52 ? -7.809 33.312 22.922 1 98.44 52 ASP B CA 1
ATOM 4056 C C . ASP B 1 52 ? -9.32 33.25 23.125 1 98.44 52 ASP B C 1
ATOM 4058 O O . ASP B 1 52 ? -9.797 33.281 24.266 1 98.44 52 ASP B O 1
ATOM 4062 N N . TYR B 1 53 ? -10.031 33.125 22.078 1 98.56 53 TYR B N 1
ATOM 4063 C CA . TYR B 1 53 ? -11.492 33.125 22.125 1 98.56 53 TYR B CA 1
ATOM 4064 C C . TYR B 1 53 ? -12.031 31.906 22.844 1 98.56 53 TYR B C 1
ATOM 4066 O O . TYR B 1 53 ? -12.852 32 23.75 1 98.56 53 TYR B O 1
ATOM 4074 N N . VAL B 1 54 ? -11.586 30.734 22.422 1 98.31 54 VAL B N 1
ATOM 4075 C CA . VAL B 1 54 ? -12.047 29.469 22.984 1 98.31 54 VAL B CA 1
ATOM 4076 C C . VAL B 1 54 ? -11.672 29.375 24.453 1 98.31 54 VAL B C 1
ATOM 4078 O O . VAL B 1 54 ? -12.445 28.859 25.266 1 98.31 54 VAL B O 1
ATOM 4081 N N . GLY B 1 55 ? -10.438 29.844 24.75 1 97.44 55 GLY B N 1
ATOM 4082 C CA . GLY B 1 55 ? -10.008 29.859 26.141 1 97.44 55 GLY B CA 1
ATOM 4083 C C . GLY B 1 55 ? -10.844 30.766 27.016 1 97.44 55 GLY B C 1
ATOM 4084 O O . GLY B 1 55 ? -11.094 30.453 28.188 1 97.44 55 GLY B O 1
ATOM 4085 N N . GLU B 1 56 ? -11.25 31.828 26.5 1 97.25 56 GLU B N 1
ATOM 4086 C CA . GLU B 1 56 ? -12.023 32.812 27.234 1 97.25 56 GLU B CA 1
ATOM 4087 C C . GLU B 1 56 ? -13.477 32.375 27.406 1 97.25 56 GLU B C 1
ATOM 4089 O O . GLU B 1 56 ? -14.031 32.438 28.5 1 97.25 56 GLU B O 1
ATOM 4094 N N . VAL B 1 57 ? -14.07 31.922 26.391 1 97.12 57 VAL B N 1
ATOM 4095 C CA . VAL B 1 57 ? -15.508 31.672 26.359 1 97.12 57 VAL B CA 1
ATOM 4096 C C . VAL B 1 57 ? -15.797 30.266 26.891 1 97.12 57 VAL B C 1
ATOM 4098 O O . VAL B 1 57 ? -16.828 30.047 27.547 1 97.12 57 VAL B O 1
ATOM 4101 N N . GLY B 1 58 ? -15.023 29.297 26.641 1 96.56 58 GLY B N 1
ATOM 4102 C CA . GLY B 1 58 ? -15.234 27.922 27.078 1 96.56 58 GLY B CA 1
ATOM 4103 C C . GLY B 1 58 ? -16.391 27.25 26.359 1 96.56 58 GLY B C 1
ATOM 4104 O O . GLY B 1 58 ? -17.078 27.859 25.547 1 96.56 58 GLY B O 1
ATOM 4105 N N . GLY B 1 59 ? -16.531 25.922 26.562 1 97.25 59 GLY B N 1
ATOM 4106 C CA . GLY B 1 59 ? -17.688 25.188 26.078 1 97.25 59 GLY B CA 1
ATOM 4107 C C . GLY B 1 59 ? -17.547 24.703 24.656 1 97.25 59 GLY B C 1
ATOM 4108 O O . GLY B 1 59 ? -18.516 24.656 23.906 1 97.25 59 GLY B O 1
ATOM 4109 N N . PHE B 1 60 ? -16.344 24.453 24.25 1 98.38 60 PHE B N 1
ATOM 4110 C CA . PHE B 1 60 ? -16.109 24 22.891 1 98.38 60 PHE B CA 1
ATOM 4111 C C . PHE B 1 60 ? -15.688 22.531 22.875 1 98.38 60 PHE B C 1
ATOM 4113 O O . PHE B 1 60 ? -15.133 22.031 23.844 1 98.38 60 PHE B O 1
ATOM 4120 N N . SER B 1 61 ? -16.016 21.766 21.859 1 98.5 61 SER B N 1
ATOM 4121 C CA . SER B 1 61 ? -15.555 20.422 21.547 1 98.5 61 SER B CA 1
ATOM 4122 C C . SER B 1 61 ? -15.133 20.297 20.094 1 98.5 61 SER B C 1
ATOM 4124 O O . SER B 1 61 ? -15.969 20.031 19.219 1 98.5 61 SER B O 1
ATOM 4126 N N . LEU B 1 62 ? -13.82 20.406 19.906 1 98.62 62 LEU B N 1
ATOM 4127 C CA . LEU B 1 62 ? -13.336 20.594 18.547 1 98.62 62 LEU B CA 1
ATOM 4128 C C . LEU B 1 62 ? -12.492 19.406 18.109 1 98.62 62 LEU B C 1
ATOM 4130 O O . LEU B 1 62 ? -11.766 18.812 18.906 1 98.62 62 LEU B O 1
ATOM 4134 N N . THR B 1 63 ? -12.633 19.016 16.891 1 98.5 63 THR B N 1
ATOM 4135 C CA . THR B 1 63 ? -11.68 18.172 16.188 1 98.5 63 THR B CA 1
ATOM 4136 C C . THR B 1 63 ? -10.758 19.016 15.305 1 98.5 63 THR B C 1
ATOM 4138 O O . THR B 1 63 ? -11.227 19.875 14.555 1 98.5 63 THR B O 1
ATOM 4141 N N . LEU B 1 64 ? -9.492 18.797 15.445 1 98.38 64 LEU B N 1
ATOM 4142 C CA . LEU B 1 64 ? -8.516 19.562 14.68 1 98.38 64 LEU B CA 1
ATOM 4143 C C . LEU B 1 64 ? -7.848 18.703 13.617 1 98.38 64 LEU B C 1
ATOM 4145 O O . LEU B 1 64 ? -7.305 17.641 13.938 1 98.38 64 LEU B O 1
ATOM 4149 N N . LEU B 1 65 ? -7.922 19.141 12.367 1 98.44 65 LEU B N 1
ATOM 4150 C CA . LEU B 1 65 ? -7.23 18.5 11.25 1 98.44 65 LEU B CA 1
ATOM 4151 C C . LEU B 1 65 ? -6.082 19.375 10.75 1 98.44 65 LEU B C 1
ATOM 4153 O O . LEU B 1 65 ? -6.207 20.594 10.703 1 98.44 65 LEU B O 1
ATOM 4157 N N . THR B 1 66 ? -4.957 18.75 10.445 1 97.31 66 THR B N 1
ATOM 4158 C CA . THR B 1 66 ? -3.822 19.469 9.867 1 97.31 66 THR B CA 1
ATOM 4159 C C . THR B 1 66 ? -3.264 18.703 8.672 1 97.31 66 THR B C 1
ATOM 4161 O O . THR B 1 66 ? -3.643 17.562 8.422 1 97.31 66 THR B O 1
ATOM 4164 N N . GLY B 1 67 ? -2.42 19.359 7.879 1 95 67 GLY B N 1
ATOM 4165 C CA . GLY B 1 67 ? -1.81 18.703 6.73 1 95 67 GLY B CA 1
ATOM 4166 C C . GLY B 1 67 ? -0.687 17.766 7.109 1 95 67 GLY B C 1
ATOM 4167 O O . GLY B 1 67 ? -0.278 16.922 6.305 1 95 67 GLY B O 1
ATOM 4168 N N . GLY B 1 68 ? -0.188 17.828 8.195 1 94 68 GLY B N 1
ATOM 4169 C CA . GLY B 1 68 ? 0.944 17.109 8.766 1 94 68 GLY B CA 1
ATOM 4170 C C . GLY B 1 68 ? 1.515 17.781 10 1 94 68 GLY B C 1
ATOM 4171 O O . GLY B 1 68 ? 0.766 18.25 10.867 1 94 68 GLY B O 1
ATOM 4172 N N . ALA B 1 69 ? 2.838 17.797 10.062 1 93.12 69 ALA B N 1
ATOM 4173 C CA . ALA B 1 69 ? 3.496 18.484 11.172 1 93.12 69 ALA B CA 1
ATOM 4174 C C . ALA B 1 69 ? 3.211 19.984 11.133 1 93.12 69 ALA B C 1
ATOM 4176 O O . ALA B 1 69 ? 3.203 20.594 10.062 1 93.12 69 ALA B O 1
ATOM 4177 N N . THR B 1 70 ? 2.949 20.531 12.297 1 94.81 70 THR B N 1
ATOM 4178 C CA . THR B 1 70 ? 2.605 21.938 12.398 1 94.81 70 THR B CA 1
ATOM 4179 C C . THR B 1 70 ? 3.793 22.75 12.922 1 94.81 70 THR B C 1
ATOM 4181 O O . THR B 1 70 ? 4.93 22.281 12.891 1 94.81 70 THR B O 1
ATOM 4184 N N . SER B 1 71 ? 3.594 24 13.188 1 93.44 71 SER B N 1
ATOM 4185 C CA . SER B 1 71 ? 4.645 24.875 13.703 1 93.44 71 SER B CA 1
ATOM 4186 C C . SER B 1 71 ? 4.613 24.938 15.227 1 93.44 71 SER B C 1
ATOM 4188 O O . SER B 1 71 ? 3.592 24.625 15.844 1 93.44 71 SER B O 1
ATOM 4190 N N . ALA B 1 72 ? 5.746 25.328 15.773 1 92.38 72 ALA B N 1
ATOM 4191 C CA . ALA B 1 72 ? 5.812 25.516 17.219 1 92.38 72 ALA B CA 1
ATOM 4192 C C . ALA B 1 72 ? 4.758 26.516 17.688 1 92.38 72 ALA B C 1
ATOM 4194 O O . ALA B 1 72 ? 4.117 26.312 18.719 1 92.38 72 ALA B O 1
ATOM 4195 N N . ALA B 1 73 ? 4.559 27.578 16.953 1 93.31 73 ALA B N 1
ATOM 4196 C CA . ALA B 1 73 ? 3.604 28.625 17.312 1 93.31 73 ALA B CA 1
ATOM 4197 C C . ALA B 1 73 ? 2.178 28.078 17.328 1 93.31 73 ALA B C 1
ATOM 4199 O O . ALA B 1 73 ? 1.385 28.406 18.203 1 93.31 73 ALA B O 1
ATOM 4200 N N . TYR B 1 74 ? 1.833 27.297 16.344 1 95.5 74 TYR B N 1
ATOM 4201 C CA . TYR B 1 74 ? 0.525 26.656 16.281 1 95.5 74 TYR B CA 1
ATOM 4202 C C . TYR B 1 74 ? 0.292 25.766 17.5 1 95.5 74 TYR B C 1
ATOM 4204 O O . TYR B 1 74 ? -0.753 25.844 18.141 1 95.5 74 TYR B O 1
ATOM 4212 N N . GLU B 1 75 ? 1.271 24.922 17.797 1 95.25 75 GLU B N 1
ATOM 4213 C CA . GLU B 1 75 ? 1.157 23.984 18.922 1 95.25 75 GLU B CA 1
ATOM 4214 C C . GLU B 1 75 ? 1.066 24.734 20.25 1 95.25 75 GLU B C 1
ATOM 4216 O O . GLU B 1 75 ? 0.323 24.328 21.141 1 95.25 75 GLU B O 1
ATOM 4221 N N . ASP B 1 76 ? 1.85 25.781 20.344 1 95.25 76 ASP B N 1
ATOM 4222 C CA . ASP B 1 76 ? 1.813 26.594 21.562 1 95.25 76 ASP B CA 1
ATOM 4223 C C . ASP B 1 76 ? 0.43 27.203 21.766 1 95.25 76 ASP B C 1
ATOM 4225 O O . ASP B 1 76 ? -0.092 27.203 22.891 1 95.25 76 ASP B O 1
ATOM 4229 N N . ALA B 1 77 ? -0.11 27.719 20.734 1 96.56 77 ALA B N 1
ATOM 4230 C CA . ALA B 1 77 ? -1.444 28.312 20.828 1 96.56 77 ALA B CA 1
ATOM 4231 C C . ALA B 1 77 ? -2.475 27.266 21.266 1 96.56 77 ALA B C 1
ATOM 4233 O O . ALA B 1 77 ? -3.248 27.5 22.188 1 96.56 77 ALA B O 1
ATOM 4234 N N . LEU B 1 78 ? -2.502 26.141 20.625 1 96.94 78 LEU B N 1
ATOM 4235 C CA . LEU B 1 78 ? -3.512 25.125 20.875 1 96.94 78 LEU B CA 1
ATOM 4236 C C . LEU B 1 78 ? -3.324 24.5 22.266 1 96.94 78 LEU B C 1
ATOM 4238 O O . LEU B 1 78 ? -4.281 24.016 22.859 1 96.94 78 LEU B O 1
ATOM 4242 N N . SER B 1 79 ? -2.066 24.484 22.766 1 97.19 79 SER B N 1
ATOM 4243 C CA . SER B 1 79 ? -1.785 23.922 24.078 1 97.19 79 SER B CA 1
ATOM 4244 C C . SER B 1 79 ? -2.521 24.688 25.172 1 97.19 79 SER B C 1
ATOM 4246 O O . SER B 1 79 ? -2.643 24.203 26.297 1 97.19 79 SER B O 1
ATOM 4248 N N . ARG B 1 80 ? -3.004 25.875 24.875 1 97.62 80 ARG B N 1
ATOM 4249 C CA . ARG B 1 80 ? -3.709 26.719 25.844 1 97.62 80 ARG B CA 1
ATOM 4250 C C . ARG B 1 80 ? -5.164 26.281 25.984 1 97.62 80 ARG B C 1
ATOM 4252 O O . ARG B 1 80 ? -5.867 26.734 26.891 1 97.62 80 ARG B O 1
ATOM 4259 N N . ILE B 1 81 ? -5.621 25.391 25.109 1 98.12 81 ILE B N 1
ATOM 4260 C CA . ILE B 1 81 ? -7.031 25.016 25.141 1 98.12 81 ILE B CA 1
ATOM 4261 C C . ILE B 1 81 ? -7.164 23.5 25.016 1 98.12 81 ILE B C 1
ATOM 4263 O O . ILE B 1 81 ? -7.945 23 24.203 1 98.12 81 ILE B O 1
ATOM 4267 N N . PRO B 1 82 ? -6.496 22.703 25.781 1 96.69 82 PRO B N 1
ATOM 4268 C CA . PRO B 1 82 ? -6.504 21.234 25.672 1 96.69 82 PRO B CA 1
ATOM 4269 C C . PRO B 1 82 ? -7.887 20.641 25.922 1 96.69 82 PRO B C 1
ATOM 4271 O O . PRO B 1 82 ? -8.219 19.594 25.344 1 96.69 82 PRO B O 1
ATOM 4274 N N . ASN B 1 83 ? -8.695 21.25 26.719 1 96.75 83 ASN B N 1
ATOM 4275 C CA . ASN B 1 83 ? -10 20.703 27.094 1 96.75 83 ASN B CA 1
ATOM 4276 C C . ASN B 1 83 ? -11.023 20.922 25.984 1 96.75 83 ASN B C 1
ATOM 4278 O O . ASN B 1 83 ? -12.094 20.312 25.984 1 96.75 83 ASN B O 1
ATOM 4282 N N . ALA B 1 84 ? -10.641 21.828 25.062 1 98.31 84 ALA B N 1
ATOM 4283 C CA . ALA B 1 84 ? -11.578 22.141 23.984 1 98.31 84 ALA B CA 1
ATOM 4284 C C . ALA B 1 84 ? -11.367 21.234 22.781 1 98.31 84 ALA B C 1
ATOM 4286 O O . ALA B 1 84 ? -12.188 21.203 21.859 1 98.31 84 ALA B O 1
ATOM 4287 N N . VAL B 1 85 ? -10.32 20.469 22.797 1 98.31 85 VAL B N 1
ATOM 4288 C CA . VAL B 1 85 ? -9.977 19.641 21.641 1 98.31 85 VAL B CA 1
ATOM 4289 C C . VAL B 1 85 ? -10.227 18.172 21.969 1 98.31 85 VAL B C 1
ATOM 4291 O O . VAL B 1 85 ? -9.578 17.609 22.844 1 98.31 85 VAL B O 1
ATOM 4294 N N . ARG B 1 86 ? -11.125 17.578 21.25 1 97.69 86 ARG B N 1
ATOM 4295 C CA . ARG B 1 86 ? -11.492 16.203 21.547 1 97.69 86 ARG B CA 1
ATOM 4296 C C . ARG B 1 86 ? -10.734 15.219 20.672 1 97.69 86 ARG B C 1
ATOM 4298 O O . ARG B 1 86 ? -10.562 14.055 21.016 1 97.69 86 ARG B O 1
ATOM 4305 N N . ALA B 1 87 ? -10.32 15.656 19.469 1 98.06 87 ALA B N 1
ATOM 4306 C CA . ALA B 1 87 ? -9.648 14.781 18.516 1 98.06 87 ALA B CA 1
ATOM 4307 C C . ALA B 1 87 ? -8.688 15.562 17.625 1 98.06 87 ALA B C 1
ATOM 4309 O O . ALA B 1 87 ? -8.914 16.75 17.359 1 98.06 87 ALA B O 1
ATOM 4310 N N . ARG B 1 88 ? -7.625 14.93 17.219 1 97.69 88 ARG B N 1
ATOM 4311 C CA . ARG B 1 88 ? -6.668 15.484 16.266 1 97.69 88 ARG B CA 1
ATOM 4312 C C . ARG B 1 88 ? -6.262 14.453 15.227 1 97.69 88 ARG B C 1
ATOM 4314 O O . ARG B 1 88 ? -5.984 13.305 15.562 1 97.69 88 ARG B O 1
ATOM 4321 N N . TYR B 1 89 ? -6.301 14.812 13.969 1 96.88 89 TYR B N 1
ATOM 4322 C CA . TYR B 1 89 ? -5.875 14 12.828 1 96.88 89 TYR B CA 1
ATOM 4323 C C . TYR B 1 89 ? -5.035 14.82 11.859 1 96.88 89 TYR B C 1
ATOM 4325 O O . TYR B 1 89 ? -5.188 16.047 11.773 1 96.88 89 TYR B O 1
ATOM 4333 N N . PRO B 1 90 ? -4.199 14.203 11.094 1 96.44 90 PRO B N 1
ATOM 4334 C CA . PRO B 1 90 ? -3.783 12.797 11.109 1 96.44 90 PRO B CA 1
ATOM 4335 C C . PRO B 1 90 ? -2.404 12.594 11.734 1 96.44 90 PRO B C 1
ATOM 4337 O O . PRO B 1 90 ? -1.842 11.5 11.664 1 96.44 90 PRO B O 1
ATOM 4340 N N . TYR B 1 91 ? -1.782 13.633 12.281 1 94.94 91 TYR B N 1
ATOM 4341 C CA . TYR B 1 91 ? -0.393 13.672 12.727 1 94.94 91 TYR B CA 1
ATOM 4342 C C . TYR B 1 91 ? -0.243 14.523 13.984 1 94.94 91 TYR B C 1
ATOM 4344 O O . TYR B 1 91 ? -1.008 15.461 14.195 1 94.94 91 TYR B O 1
ATOM 4352 N N . LEU B 1 92 ? 0.728 14.195 14.867 1 95.44 92 LEU B N 1
ATOM 4353 C CA . LEU B 1 92 ? 1.035 14.969 16.062 1 95.44 92 LEU B CA 1
ATOM 4354 C C . LEU B 1 92 ? 2.457 15.516 16 1 95.44 92 LEU B C 1
ATOM 4356 O O . LEU B 1 92 ? 3.395 14.789 15.664 1 95.44 92 LEU B O 1
ATOM 4360 N N . SER B 1 93 ? 2.654 16.75 16.25 1 91.25 93 SER B N 1
ATOM 4361 C CA . SER B 1 93 ? 3.961 17.391 16.156 1 91.25 93 SER B CA 1
ATOM 4362 C C . SER B 1 93 ? 4.68 17.359 17.5 1 91.25 93 SER B C 1
ATOM 4364 O O . SER B 1 93 ? 5.703 18.016 17.688 1 91.25 93 SER B O 1
ATOM 4366 N N . GLY B 1 94 ? 4.148 16.594 18.5 1 89.31 94 GLY B N 1
ATOM 4367 C CA . GLY B 1 94 ? 4.715 16.516 19.844 1 89.31 94 GLY B CA 1
ATOM 4368 C C . GLY B 1 94 ? 3.986 17.391 20.844 1 89.31 94 GLY B C 1
ATOM 4369 O O . GLY B 1 94 ? 2.836 17.781 20.625 1 89.31 94 GLY B O 1
ATOM 4370 N N . GLY B 1 95 ? 4.641 17.453 22.047 1 92.12 95 GLY B N 1
ATOM 4371 C CA . GLY B 1 95 ? 4.109 18.344 23.062 1 92.12 95 GLY B CA 1
ATOM 4372 C C . GLY B 1 95 ? 2.898 17.781 23.781 1 92.12 95 GLY B C 1
ATOM 4373 O O . GLY B 1 95 ? 2.809 16.578 24 1 92.12 95 GLY B O 1
ATOM 4374 N N . LEU B 1 96 ? 2.051 18.672 24.156 1 96.19 96 LEU B N 1
ATOM 4375 C CA . LEU B 1 96 ? 0.932 18.359 25.031 1 96.19 96 LEU B CA 1
ATOM 4376 C C . LEU B 1 96 ? -0.033 17.391 24.359 1 96.19 96 LEU B C 1
ATOM 4378 O O . LEU B 1 96 ? -0.49 16.422 24.984 1 96.19 96 LEU B O 1
ATOM 4382 N N . TYR B 1 97 ? -0.336 17.625 23.172 1 95.94 97 TYR B N 1
ATOM 4383 C CA . TYR B 1 97 ? -1.372 16.812 22.531 1 95.94 97 TYR B CA 1
ATOM 4384 C C . TYR B 1 97 ? -0.88 15.398 22.266 1 95.94 97 TYR B C 1
ATOM 4386 O O . TYR B 1 97 ? -1.674 14.453 22.25 1 95.94 97 TYR B O 1
ATOM 4394 N N . LYS B 1 98 ? 0.426 15.234 22.016 1 96.19 98 LYS B N 1
ATOM 4395 C CA . LYS B 1 98 ? 0.989 13.891 22 1 96.19 98 LYS B CA 1
ATOM 4396 C C . LYS B 1 98 ? 0.816 13.203 23.344 1 96.19 98 LYS B C 1
ATOM 4398 O O . LYS B 1 98 ? 0.453 12.023 23.406 1 96.19 98 LYS B O 1
ATOM 4403 N N . GLU B 1 99 ? 1.072 13.914 24.391 1 97.06 99 GLU B N 1
ATOM 4404 C CA . GLU B 1 99 ? 0.89 13.383 25.734 1 97.06 99 GLU B CA 1
ATOM 4405 C C . GLU B 1 99 ? -0.565 12.992 25.984 1 97.06 99 GLU B C 1
ATOM 4407 O O . GLU B 1 99 ? -0.845 11.938 26.547 1 97.06 99 GLU B O 1
ATOM 4412 N N . LEU B 1 100 ? -1.469 13.859 25.594 1 97.88 100 LEU B N 1
ATOM 4413 C CA . LEU B 1 100 ? -2.893 13.609 25.781 1 97.88 100 LEU B CA 1
ATOM 4414 C C . LEU B 1 100 ? -3.338 12.375 25 1 97.88 100 LEU B C 1
ATOM 4416 O O . LEU B 1 100 ? -4.148 11.586 25.5 1 97.88 100 LEU B O 1
ATOM 4420 N N . ALA B 1 101 ? -2.836 12.203 23.781 1 97.69 101 ALA B N 1
ATOM 4421 C CA . ALA B 1 101 ? -3.131 11 23 1 97.69 101 ALA B CA 1
ATOM 4422 C C . ALA B 1 101 ? -2.633 9.75 23.719 1 97.69 101 ALA B C 1
ATOM 4424 O O . ALA B 1 101 ? -3.344 8.742 23.797 1 97.69 101 ALA B O 1
ATOM 4425 N N . ASN B 1 102 ? -1.436 9.828 24.281 1 97.44 102 ASN B N 1
ATOM 4426 C CA . ASN B 1 102 ? -0.804 8.688 24.922 1 97.44 102 ASN B CA 1
ATOM 4427 C C . ASN B 1 102 ? -1.438 8.383 26.281 1 97.44 102 ASN B C 1
ATOM 4429 O O . ASN B 1 102 ? -1.285 7.285 26.812 1 97.44 102 ASN B O 1
ATOM 4433 N N . ARG B 1 103 ? -2.152 9.344 26.797 1 95.38 103 ARG B N 1
ATOM 4434 C CA . ARG B 1 103 ? -2.867 9.117 28.047 1 95.38 103 ARG B CA 1
ATOM 4435 C C . ARG B 1 103 ? -4.305 8.688 27.781 1 95.38 103 ARG B C 1
ATOM 4437 O O . ARG B 1 103 ? -5.039 8.352 28.719 1 95.38 103 ARG B O 1
ATOM 4444 N N . GLY B 1 104 ? -4.668 8.703 26.531 1 94.25 104 GLY B N 1
ATOM 4445 C CA . GLY B 1 104 ? -5.996 8.242 26.156 1 94.25 104 GLY B CA 1
ATOM 4446 C C . GLY B 1 104 ? -7.055 9.328 26.281 1 94.25 104 GLY B C 1
ATOM 4447 O O . GLY B 1 104 ? -8.25 9.055 26.141 1 94.25 104 GLY B O 1
ATOM 4448 N N . SER B 1 105 ? -6.688 10.562 26.469 1 95.81 105 SER B N 1
ATOM 4449 C CA . SER B 1 105 ? -7.652 11.641 26.672 1 95.81 105 SER B CA 1
ATOM 4450 C C . SER B 1 105 ? -7.898 12.406 25.375 1 95.81 105 SER B C 1
ATOM 4452 O O . SER B 1 105 ? -8.781 13.266 25.312 1 95.81 105 SER B O 1
ATOM 4454 N N . LEU B 1 106 ? -7.133 12.18 24.406 1 97.5 106 LEU B N 1
ATOM 4455 C CA . LEU B 1 106 ? -7.301 12.727 23.062 1 97.5 106 LEU B CA 1
ATOM 4456 C C . LEU B 1 106 ? -7.527 11.617 22.047 1 97.5 106 LEU B C 1
ATOM 4458 O O . LEU B 1 106 ? -6.762 10.648 22 1 97.5 106 LEU B O 1
ATOM 4462 N N . SER B 1 107 ? -8.625 11.727 21.312 1 97.5 107 SER B N 1
ATOM 4463 C CA . SER B 1 107 ? -8.828 10.797 20.203 1 97.5 107 SER B CA 1
ATOM 4464 C C . SER B 1 107 ? -7.863 11.086 19.047 1 97.5 107 SER B C 1
ATOM 4466 O O . SER B 1 107 ? -7.871 12.18 18.484 1 97.5 107 SER B O 1
ATOM 4468 N N . PHE B 1 108 ? -7.02 10.078 18.812 1 97.69 108 PHE B N 1
ATOM 4469 C CA . PHE B 1 108 ? -6.047 10.227 17.75 1 97.69 108 PHE B CA 1
ATOM 4470 C C . PHE B 1 108 ? -5.875 8.914 16.984 1 97.69 108 PHE B C 1
ATOM 4472 O O . PHE B 1 108 ? -5.52 7.891 17.578 1 97.69 108 PHE B O 1
ATOM 4479 N N . PHE B 1 109 ? -6.203 8.922 15.711 1 95.56 109 PHE B N 1
ATOM 4480 C CA . PHE B 1 109 ? -5.867 7.852 14.781 1 95.56 109 PHE B CA 1
ATOM 4481 C C . PHE B 1 109 ? -5.004 8.383 13.641 1 95.56 109 PHE B C 1
ATOM 4483 O O . PHE B 1 109 ? -5.336 9.398 13.023 1 95.56 109 PHE B O 1
ATOM 4490 N N . ASP B 1 110 ? -3.889 7.742 13.43 1 93.62 110 ASP B N 1
ATOM 4491 C CA . ASP B 1 110 ? -3.014 8.203 12.359 1 93.62 110 ASP B CA 1
ATOM 4492 C C . ASP B 1 110 ? -3.398 7.566 11.023 1 93.62 110 ASP B C 1
ATOM 4494 O O . ASP B 1 110 ? -3.639 6.359 10.953 1 93.62 110 ASP B O 1
ATOM 4498 N N . TYR B 1 111 ? -3.572 8.383 10.031 1 94.06 111 TYR B N 1
ATOM 4499 C CA . TYR B 1 111 ? -3.867 7.988 8.656 1 94.06 111 TYR B CA 1
ATOM 4500 C C . TYR B 1 111 ? -2.684 8.273 7.742 1 94.06 111 TYR B C 1
ATOM 4502 O O . TYR B 1 111 ? -1.952 9.242 7.949 1 94.06 111 TYR B O 1
ATOM 4510 N N . GLY B 1 112 ? -2.467 7.352 6.73 1 96.25 112 GLY B N 1
ATOM 4511 C CA . GLY B 1 112 ? -1.723 7.855 5.586 1 96.25 112 GLY B CA 1
ATOM 4512 C C . GLY B 1 112 ? -2.334 9.102 4.977 1 96.25 112 GLY B C 1
ATOM 4513 O O . GLY B 1 112 ? -3.557 9.273 4.992 1 96.25 112 GLY B O 1
ATOM 4514 N N . LEU B 1 113 ? -1.543 9.898 4.395 1 97.31 113 LEU B N 1
ATOM 4515 C CA . LEU B 1 113 ? -1.987 11.227 3.979 1 97.31 113 LEU B CA 1
ATOM 4516 C C . LEU B 1 113 ? -2.908 11.133 2.766 1 97.31 113 LEU B C 1
ATOM 4518 O O . LEU B 1 113 ? -3.848 11.922 2.633 1 97.31 113 LEU B O 1
ATOM 4522 N N . ASN B 1 114 ? -2.668 10.211 1.876 1 95.5 114 ASN B N 1
ATOM 4523 C CA . ASN B 1 114 ? -3.574 10.008 0.75 1 95.5 114 ASN B CA 1
ATOM 4524 C C . ASN B 1 114 ? -4.969 9.602 1.22 1 95.5 114 ASN B C 1
ATOM 4526 O O . ASN B 1 114 ? -5.965 10.195 0.806 1 95.5 114 ASN B O 1
ATOM 4530 N N . LYS B 1 115 ? -5.039 8.586 2.053 1 95.06 115 LYS B N 1
ATOM 4531 C CA . LYS B 1 115 ? -6.309 8.109 2.596 1 95.06 115 LYS B CA 1
ATOM 4532 C C . LYS B 1 115 ? -7.012 9.203 3.391 1 95.06 115 LYS B C 1
ATOM 4534 O O . LYS B 1 115 ? -8.219 9.414 3.236 1 95.06 115 LYS B O 1
ATOM 4539 N N . PHE B 1 116 ? -6.273 9.883 4.219 1 97 116 PHE B N 1
ATOM 4540 C CA . PHE B 1 116 ? -6.809 10.961 5.035 1 97 116 PHE B CA 1
ATOM 4541 C C . PHE B 1 116 ? -7.508 12 4.168 1 97 116 PHE B C 1
ATOM 4543 O O . PHE B 1 116 ? -8.664 12.359 4.418 1 97 116 PHE B O 1
ATOM 4550 N N . ASN B 1 117 ? -6.828 12.484 3.16 1 96.44 117 ASN B N 1
ATOM 4551 C CA . ASN B 1 117 ? -7.367 13.516 2.283 1 96.44 117 ASN B CA 1
ATOM 4552 C C . ASN B 1 117 ? -8.609 13.023 1.537 1 96.44 117 ASN B C 1
ATOM 4554 O O . ASN B 1 117 ? -9.562 13.781 1.345 1 96.44 117 ASN B O 1
ATOM 4558 N N . LYS B 1 118 ? -8.633 11.805 1.159 1 92.94 118 LYS B N 1
ATOM 4559 C CA . LYS B 1 118 ? -9.805 11.227 0.502 1 92.94 118 LYS B CA 1
ATOM 4560 C C . LYS B 1 118 ? -11.008 11.203 1.439 1 92.94 118 LYS B C 1
ATOM 4562 O O . LYS B 1 118 ? -12.125 11.516 1.028 1 92.94 118 LYS B O 1
ATOM 4567 N N . LEU B 1 119 ? -10.766 10.805 2.723 1 94.38 119 LEU B N 1
ATOM 4568 C CA . LEU B 1 119 ? -11.836 10.742 3.711 1 94.38 119 LEU B CA 1
ATOM 4569 C C . LEU B 1 119 ? -12.43 12.133 3.955 1 94.38 119 LEU B C 1
ATOM 4571 O O . LEU B 1 119 ? -13.641 12.266 4.152 1 94.38 119 LEU B O 1
ATOM 4575 N N . VAL B 1 120 ? -11.539 13.125 3.914 1 95.25 120 VAL B N 1
ATOM 4576 C CA . VAL B 1 120 ? -11.992 14.5 4.094 1 95.25 120 VAL B CA 1
ATOM 4577 C C . VAL B 1 120 ? -12.789 14.953 2.869 1 95.25 120 VAL B C 1
ATOM 4579 O O . VAL B 1 120 ? -13.914 15.438 2.994 1 95.25 120 VAL B O 1
ATOM 4582 N N . ARG B 1 121 ? -12.234 14.742 1.715 1 91.31 121 ARG B N 1
ATOM 4583 C CA . ARG B 1 121 ? -12.844 15.203 0.471 1 91.31 121 ARG B CA 1
ATOM 4584 C C . ARG B 1 121 ? -14.195 14.531 0.245 1 91.31 121 ARG B C 1
ATOM 4586 O O . ARG B 1 121 ? -15.133 15.156 -0.255 1 91.31 121 ARG B O 1
ATOM 4593 N N . ARG B 1 122 ? -14.297 13.258 0.652 1 88.25 122 ARG B N 1
ATOM 4594 C CA . ARG B 1 122 ? -15.516 12.492 0.429 1 88.25 122 ARG B CA 1
ATOM 4595 C C . ARG B 1 122 ? -16.531 12.727 1.551 1 88.25 122 ARG B C 1
ATOM 4597 O O . ARG B 1 122 ? -17.625 12.172 1.534 1 88.25 122 ARG B O 1
ATOM 4604 N N . GLY B 1 123 ? -16.156 13.461 2.576 1 90.06 123 GLY B N 1
ATOM 4605 C CA . GLY B 1 123 ? -17.094 13.914 3.6 1 90.06 123 GLY B CA 1
ATOM 4606 C C . GLY B 1 123 ? -17.219 12.945 4.762 1 90.06 123 GLY B C 1
ATOM 4607 O O . GLY B 1 123 ? -18.047 13.141 5.652 1 90.06 123 GLY B O 1
ATOM 4608 N N . PHE B 1 124 ? -16.438 11.852 4.719 1 92.38 124 PHE B N 1
ATOM 4609 C CA . PHE B 1 124 ? -16.453 10.977 5.883 1 92.38 124 PHE B CA 1
ATOM 4610 C C . PHE B 1 124 ? -16 11.727 7.129 1 92.38 124 PHE B C 1
ATOM 4612 O O . PHE B 1 124 ? -16.594 11.57 8.203 1 92.38 124 PHE B O 1
ATOM 4619 N N . ILE B 1 125 ? -14.891 12.461 6.965 1 94.19 125 ILE B N 1
ATOM 4620 C CA . ILE B 1 125 ? -14.508 13.422 7.992 1 94.19 125 ILE B CA 1
ATOM 4621 C C . ILE B 1 125 ? -15.055 14.805 7.637 1 94.19 125 ILE B C 1
ATOM 4623 O O . ILE B 1 125 ? -14.555 15.461 6.715 1 94.19 125 ILE B O 1
ATOM 4627 N N . LYS B 1 126 ? -15.969 15.188 8.305 1 92.81 126 LYS B N 1
ATOM 4628 C CA . LYS B 1 126 ? -16.594 16.469 8.031 1 92.81 126 LYS B CA 1
ATOM 4629 C C . LYS B 1 126 ? -15.711 17.625 8.484 1 92.81 126 LYS B C 1
ATOM 4631 O O . LYS B 1 126 ? -15.062 17.547 9.523 1 92.81 126 LYS B O 1
ATOM 4636 N N . VAL B 1 127 ? -15.688 18.703 7.668 1 98.06 127 VAL B N 1
ATOM 4637 C CA . VAL B 1 127 ? -14.953 19.922 8.016 1 98.06 127 VAL B CA 1
ATOM 4638 C C . VAL B 1 127 ? -15.914 21.109 8.047 1 98.06 127 VAL B C 1
ATOM 4640 O O . VAL B 1 127 ? -16.562 21.406 7.047 1 98.06 127 VAL B O 1
ATOM 4643 N N . ASP B 1 128 ? -16.031 21.719 9.219 1 98.75 128 ASP B N 1
ATOM 4644 C CA . ASP B 1 128 ? -16.891 22.906 9.336 1 98.75 128 ASP B CA 1
ATOM 4645 C C . ASP B 1 128 ? -16.156 24.156 8.852 1 98.75 128 ASP B C 1
ATOM 4647 O O . ASP B 1 128 ? -16.734 24.984 8.148 1 98.75 128 ASP B O 1
ATOM 4651 N N . LEU B 1 129 ? -14.945 24.266 9.211 1 98.88 129 LEU B N 1
ATOM 4652 C CA . LEU B 1 129 ? -14.141 25.453 8.906 1 98.88 129 LEU B CA 1
ATOM 4653 C C . LEU B 1 129 ? -12.727 25.062 8.5 1 98.88 129 LEU B C 1
ATOM 4655 O O . LEU B 1 129 ? -12.062 24.297 9.211 1 98.88 129 LEU B O 1
ATOM 4659 N N . ALA B 1 130 ? -12.32 25.484 7.344 1 98.81 130 ALA B N 1
ATOM 4660 C CA . ALA B 1 130 ? -10.93 25.328 6.918 1 98.81 130 ALA B CA 1
ATOM 4661 C C . ALA B 1 130 ? -10.211 26.688 6.934 1 98.81 130 ALA B C 1
ATOM 4663 O O . ALA B 1 130 ? -10.789 27.703 6.562 1 98.81 130 ALA B O 1
ATOM 4664 N N . VAL B 1 131 ? -9 26.672 7.418 1 98.88 131 VAL B N 1
ATOM 4665 C CA . VAL B 1 131 ? -8.156 27.859 7.445 1 98.88 131 VAL B CA 1
ATOM 4666 C C . VAL B 1 131 ? -6.812 27.547 6.785 1 98.88 131 VAL B C 1
ATOM 4668 O O . VAL B 1 131 ? -6.184 26.531 7.082 1 98.88 131 VAL B O 1
ATOM 4671 N N . PHE B 1 132 ? -6.371 28.328 5.871 1 98.69 132 PHE B N 1
ATOM 4672 C CA . PHE B 1 132 ? -5.078 28.094 5.25 1 98.69 132 PHE B CA 1
ATOM 4673 C C . PHE B 1 132 ? -4.395 29.406 4.891 1 98.69 132 PHE B C 1
ATOM 4675 O O . PHE B 1 132 ? -5.035 30.453 4.871 1 98.69 132 PHE B O 1
ATOM 4682 N N . GLU B 1 133 ? -3.125 29.359 4.734 1 98.44 133 GLU B N 1
ATOM 4683 C CA . GLU B 1 133 ? -2.318 30.531 4.402 1 98.44 133 GLU B CA 1
ATOM 4684 C C . GLU B 1 133 ? -2.197 30.703 2.891 1 98.44 133 GLU B C 1
ATOM 4686 O O . GLU B 1 133 ? -2.037 29.719 2.158 1 98.44 133 GLU B O 1
ATOM 4691 N N . ALA B 1 134 ? -2.279 31.891 2.418 1 98.5 134 ALA B N 1
ATOM 4692 C CA . ALA B 1 134 ? -2.053 32.281 1.033 1 98.5 134 ALA B CA 1
ATOM 4693 C C . ALA B 1 134 ? -1.122 33.5 0.959 1 98.5 134 ALA B C 1
ATOM 4695 O O . ALA B 1 134 ? -0.802 34.094 1.982 1 98.5 134 ALA B O 1
ATOM 4696 N N . THR B 1 135 ? -0.668 33.75 -0.275 1 98.19 135 THR B N 1
ATOM 4697 C CA . THR B 1 135 ? 0.212 34.906 -0.417 1 98.19 135 THR B CA 1
ATOM 4698 C C . THR B 1 135 ? -0.51 36.062 -1.115 1 98.19 135 THR B C 1
ATOM 4700 O O . THR B 1 135 ? -0.06 37.219 -1.061 1 98.19 135 THR B O 1
ATOM 4703 N N . ALA B 1 136 ? -1.604 35.75 -1.779 1 98.06 136 ALA B N 1
ATOM 4704 C CA . ALA B 1 136 ? -2.406 36.812 -2.414 1 98.06 136 ALA B CA 1
ATOM 4705 C C . ALA B 1 136 ? -3.758 36.25 -2.863 1 98.06 136 ALA B C 1
ATOM 4707 O O . ALA B 1 136 ? -3.932 35.031 -2.994 1 98.06 136 ALA B O 1
ATOM 4708 N N . VAL B 1 137 ? -4.727 37.125 -2.951 1 97.94 137 VAL B N 1
ATOM 4709 C CA . VAL B 1 137 ? -5.957 36.906 -3.707 1 97.94 137 VAL B CA 1
ATOM 4710 C C . VAL B 1 137 ? -5.984 37.844 -4.918 1 97.94 137 VAL B C 1
ATOM 4712 O O . VAL B 1 137 ? -5.98 39.062 -4.77 1 97.94 137 VAL B O 1
ATOM 4715 N N . MET B 1 138 ? -6.07 37.219 -6.066 1 96.81 138 MET B N 1
ATOM 4716 C CA . MET B 1 138 ? -5.926 38 -7.301 1 96.81 138 MET B CA 1
ATOM 4717 C C . MET B 1 138 ? -7.258 38.594 -7.715 1 96.81 138 MET B C 1
ATOM 4719 O O . MET B 1 138 ? -8.266 38.438 -7.035 1 96.81 138 MET B O 1
ATOM 4723 N N . ASP B 1 139 ? -7.211 39.375 -8.875 1 95.38 139 ASP B N 1
ATOM 4724 C CA . ASP B 1 139 ? -8.359 40.156 -9.344 1 95.38 139 ASP B CA 1
ATOM 4725 C C . ASP B 1 139 ? -9.523 39.219 -9.719 1 95.38 139 ASP B C 1
ATOM 4727 O O . ASP B 1 139 ? -10.688 39.594 -9.57 1 95.38 139 ASP B O 1
ATOM 4731 N N . ASP B 1 140 ? -9.242 38.031 -10.188 1 95.25 140 ASP B N 1
ATOM 4732 C CA . ASP B 1 140 ? -10.266 37.062 -10.555 1 95.25 140 ASP B CA 1
ATOM 4733 C C . ASP B 1 140 ? -10.688 36.25 -9.352 1 95.25 140 ASP B C 1
ATOM 4735 O O . ASP B 1 140 ? -11.352 35.219 -9.5 1 95.25 140 ASP B O 1
ATOM 4739 N N . CYS B 1 141 ? -10.18 36.562 -8.172 1 96.75 141 CYS B N 1
ATOM 4740 C CA . CYS B 1 141 ? -10.477 35.938 -6.887 1 96.75 141 CYS B CA 1
ATOM 4741 C C . CYS B 1 141 ? -9.734 34.594 -6.746 1 96.75 141 CYS B C 1
ATOM 4743 O O . CYS B 1 141 ? -10.008 33.844 -5.82 1 96.75 141 CYS B O 1
ATOM 4745 N N . GLY B 1 142 ? -8.867 34.375 -7.723 1 97.81 142 GLY B N 1
ATOM 4746 C CA . GLY B 1 142 ? -7.977 33.25 -7.539 1 97.81 142 GLY B CA 1
ATOM 4747 C C . GLY B 1 142 ? -6.996 33.438 -6.398 1 97.81 142 GLY B C 1
ATOM 4748 O O . GLY B 1 142 ? -6.441 34.5 -6.227 1 97.81 142 GLY B O 1
ATOM 4749 N N . VAL B 1 143 ? -6.828 32.406 -5.566 1 98.44 143 VAL B N 1
ATOM 4750 C CA . VAL B 1 143 ? -5.98 32.5 -4.379 1 98.44 143 VAL B CA 1
ATOM 4751 C C . VAL B 1 143 ? -4.613 31.891 -4.676 1 98.44 143 VAL B C 1
ATOM 4753 O O . VAL B 1 143 ? -4.52 30.75 -5.125 1 98.44 143 VAL B O 1
ATOM 4756 N N . VAL B 1 144 ? -3.527 32.625 -4.488 1 98.5 144 VAL B N 1
ATOM 4757 C CA . VAL B 1 144 ? -2.168 32.125 -4.637 1 98.5 144 VAL B CA 1
ATOM 4758 C C . VAL B 1 144 ? -1.701 31.5 -3.326 1 98.5 144 VAL B C 1
ATOM 4760 O O . VAL B 1 144 ? -1.508 32.188 -2.33 1 98.5 144 VAL B O 1
ATOM 4763 N N . PRO B 1 145 ? -1.503 30.156 -3.307 1 98.38 145 PRO B N 1
ATOM 4764 C CA . PRO B 1 145 ? -1.114 29.484 -2.059 1 98.38 145 PRO B CA 1
ATOM 4765 C C . PRO B 1 145 ? 0.276 29.906 -1.58 1 98.38 145 PRO B C 1
ATOM 4767 O O . PRO B 1 145 ? 0.994 30.609 -2.293 1 98.38 145 PRO B O 1
ATOM 4770 N N . SER B 1 146 ? 0.582 29.578 -0.373 1 97.81 146 SER B N 1
ATOM 4771 C CA . SER B 1 146 ? 1.906 29.766 0.207 1 97.81 146 SER B CA 1
ATOM 4772 C C . SER B 1 146 ? 2.852 28.641 -0.168 1 97.81 146 SER B C 1
ATOM 4774 O O . SER B 1 146 ? 2.711 28.031 -1.233 1 97.81 146 SER B O 1
ATOM 4776 N N . ILE B 1 147 ? 3.91 28.375 0.583 1 97.19 147 ILE B N 1
ATOM 4777 C CA . ILE B 1 147 ? 4.988 27.484 0.198 1 97.19 147 ILE B CA 1
ATOM 4778 C C . ILE B 1 147 ? 4.613 26.047 0.552 1 97.19 147 ILE B C 1
ATOM 4780 O O . ILE B 1 147 ? 5.473 25.156 0.597 1 97.19 147 ILE B O 1
ATOM 4784 N N . SER B 1 148 ? 3.268 25.797 0.837 1 97.5 148 SER B N 1
ATOM 4785 C CA . SER B 1 148 ? 2.678 24.484 1.027 1 97.5 148 SER B CA 1
ATOM 4786 C C . SER B 1 148 ? 1.25 24.422 0.494 1 97.5 148 SER B C 1
ATOM 4788 O O . SER B 1 148 ? 0.491 25.391 0.644 1 97.5 148 SER B O 1
ATOM 4790 N N . LEU B 1 149 ? 0.884 23.359 -0.139 1 98 149 LEU B N 1
ATOM 4791 C CA . LEU B 1 149 ? -0.503 23.078 -0.482 1 98 149 LEU B CA 1
ATOM 4792 C C . LEU B 1 149 ? -1.053 21.953 0.39 1 98 149 LEU B C 1
ATOM 4794 O O . LEU B 1 149 ? -2.205 22 0.826 1 98 149 LEU B O 1
ATOM 4798 N N . ASP B 1 150 ? -0.206 20.969 0.632 1 97.81 150 ASP B N 1
ATOM 4799 C CA . ASP B 1 150 ? -0.446 19.875 1.577 1 97.81 150 ASP B CA 1
ATOM 4800 C C . ASP B 1 150 ? -1.882 19.359 1.474 1 97.81 150 ASP B C 1
ATOM 4802 O O . ASP B 1 150 ? -2.297 18.875 0.425 1 97.81 150 ASP B O 1
ATOM 4806 N N . ALA B 1 151 ? -2.697 19.453 2.479 1 98.12 151 ALA B N 1
ATOM 4807 C CA . ALA B 1 151 ? -4.062 18.938 2.5 1 98.12 151 ALA B CA 1
ATOM 4808 C C . ALA B 1 151 ? -5.07 20.031 2.156 1 98.12 151 ALA B C 1
ATOM 4810 O O . ALA B 1 151 ? -6.277 19.781 2.131 1 98.12 151 ALA B O 1
ATOM 4811 N N . VAL B 1 152 ? -4.668 21.172 1.819 1 98.06 152 VAL B N 1
ATOM 4812 C CA . VAL B 1 152 ? -5.496 22.359 1.672 1 98.06 152 VAL B CA 1
ATOM 4813 C C . VAL B 1 152 ? -6.562 22.125 0.607 1 98.06 152 VAL B C 1
ATOM 4815 O O . VAL B 1 152 ? -7.742 22.422 0.821 1 98.06 152 VAL B O 1
ATOM 4818 N N . PRO B 1 153 ? -6.223 21.547 -0.547 1 96.94 153 PRO B N 1
ATOM 4819 C CA . PRO B 1 153 ? -7.277 21.312 -1.537 1 96.94 153 PRO B CA 1
ATOM 4820 C C . PRO B 1 153 ? -8.414 20.453 -0.991 1 96.94 153 PRO B C 1
ATOM 4822 O O . PRO B 1 153 ? -9.586 20.766 -1.23 1 96.94 153 PRO B O 1
ATOM 4825 N N . SER B 1 154 ? -8.117 19.422 -0.23 1 96.19 154 SER B N 1
ATOM 4826 C CA . SER B 1 154 ? -9.133 18.547 0.356 1 96.19 154 SER B CA 1
ATOM 4827 C C . SER B 1 154 ? -9.93 19.281 1.435 1 96.19 154 SER B C 1
ATOM 4829 O O . SER B 1 154 ? -11.148 19.125 1.533 1 96.19 154 SER B O 1
ATOM 4831 N N . PHE B 1 155 ? -9.219 20.094 2.275 1 97.88 155 PHE B N 1
ATOM 4832 C CA . PHE B 1 155 ? -9.875 20.859 3.326 1 97.88 155 PHE B CA 1
ATOM 4833 C C . PHE B 1 155 ? -10.906 21.812 2.736 1 97.88 155 PHE B C 1
ATOM 4835 O O . PHE B 1 155 ? -12.039 21.891 3.217 1 97.88 155 PHE B O 1
ATOM 4842 N N . ILE B 1 156 ? -10.516 22.469 1.684 1 96.81 156 ILE B N 1
ATOM 4843 C CA . ILE B 1 156 ? -11.375 23.469 1.048 1 96.81 156 ILE B CA 1
ATOM 4844 C C . ILE B 1 156 ? -12.602 22.766 0.451 1 96.81 156 ILE B C 1
ATOM 4846 O O . ILE B 1 156 ? -13.727 23.234 0.619 1 96.81 156 ILE B O 1
ATOM 4850 N N . GLN B 1 157 ? -12.383 21.656 -0.185 1 93.69 157 GLN B N 1
ATOM 4851 C CA . GLN B 1 157 ? -13.477 20.922 -0.81 1 93.69 157 GLN B CA 1
ATOM 4852 C C . GLN B 1 157 ? -14.461 20.406 0.236 1 93.69 157 GLN B C 1
ATOM 4854 O O . GLN B 1 157 ? -15.68 20.422 0.021 1 93.69 157 GLN B O 1
ATOM 4859 N N . GLY B 1 158 ? -13.977 19.984 1.349 1 93.56 158 GLY B N 1
ATOM 4860 C CA . GLY B 1 158 ? -14.812 19.359 2.365 1 93.56 158 GLY B CA 1
ATOM 4861 C C . GLY B 1 158 ? -15.43 20.359 3.32 1 93.56 158 GLY B C 1
ATOM 4862 O O . GLY B 1 158 ? -16.375 20.047 4.039 1 93.56 158 GLY B O 1
ATOM 4863 N N . ALA B 1 159 ? -14.977 21.609 3.328 1 97.5 159 ALA B N 1
ATOM 4864 C CA . ALA B 1 159 ? -15.344 22.562 4.383 1 97.5 159 ALA B CA 1
ATOM 4865 C C . ALA B 1 159 ? -16.625 23.297 4.027 1 97.5 159 ALA B C 1
ATOM 4867 O O . ALA B 1 159 ? -16.875 23.594 2.857 1 97.5 159 ALA B O 1
ATOM 4868 N N . ASP B 1 160 ? -17.406 23.625 5.043 1 97.94 160 ASP B N 1
ATOM 4869 C CA . ASP B 1 160 ? -18.562 24.516 4.887 1 97.94 160 ASP B CA 1
ATOM 4870 C C . ASP B 1 160 ? -18.109 25.969 4.66 1 97.94 160 ASP B C 1
ATOM 4872 O O . ASP B 1 160 ? -18.641 26.656 3.797 1 97.94 160 ASP B O 1
ATOM 4876 N N . LYS B 1 161 ? -17.141 26.406 5.395 1 98.62 161 LYS B N 1
ATOM 4877 C CA . LYS B 1 161 ? -16.578 27.75 5.281 1 98.62 161 LYS B CA 1
ATOM 4878 C C . LYS B 1 161 ? -15.055 27.703 5.262 1 98.62 161 LYS B C 1
ATOM 4880 O O . LYS B 1 161 ? -14.453 26.734 5.746 1 98.62 161 LYS B O 1
ATOM 4885 N N . VAL B 1 162 ? -14.5 28.734 4.703 1 98.75 162 VAL B N 1
ATOM 4886 C CA . VAL B 1 162 ? -13.047 28.828 4.559 1 98.75 162 VAL B CA 1
ATOM 4887 C C . VAL B 1 162 ? -12.57 30.203 5.027 1 98.75 162 VAL B C 1
ATOM 4889 O O . VAL B 1 162 ? -13.211 31.219 4.758 1 98.75 162 VAL B O 1
ATOM 4892 N N . VAL B 1 163 ? -11.508 30.203 5.777 1 98.88 163 VAL B N 1
ATOM 4893 C CA . VAL B 1 163 ? -10.789 31.422 6.125 1 98.88 163 VAL B CA 1
ATOM 4894 C C . VAL B 1 163 ? -9.445 31.453 5.402 1 98.88 163 VAL B C 1
ATOM 4896 O O . VAL B 1 163 ? -8.664 30.5 5.484 1 98.88 163 VAL B O 1
ATOM 4899 N N . ILE B 1 164 ? -9.195 32.5 4.664 1 98.75 164 ILE B N 1
ATOM 4900 C CA . ILE B 1 164 ? -7.926 32.688 3.977 1 98.75 164 ILE B CA 1
ATOM 4901 C C . ILE B 1 164 ? -7.051 33.656 4.777 1 98.75 164 ILE B C 1
ATOM 4903 O O . ILE B 1 164 ? -7.441 34.781 5.035 1 98.75 164 ILE B O 1
ATOM 4907 N N . GLU B 1 165 ? -5.953 33.219 5.242 1 98.62 165 GLU B N 1
ATOM 4908 C CA . GLU B 1 165 ? -4.988 34.094 5.883 1 98.62 165 GLU B CA 1
ATOM 4909 C C . GLU B 1 165 ? -3.891 34.531 4.91 1 98.62 165 GLU B C 1
ATOM 4911 O O . GLU B 1 165 ? -2.977 33.75 4.625 1 98.62 165 GLU B O 1
ATOM 4916 N N . VAL B 1 166 ? -3.951 35.688 4.422 1 98.44 166 VAL B N 1
ATOM 4917 C CA . VAL B 1 166 ? -3 36.219 3.451 1 98.44 166 VAL B CA 1
ATOM 4918 C C . VAL B 1 166 ? -1.759 36.75 4.172 1 98.44 166 VAL B C 1
ATOM 4920 O O . VAL B 1 166 ? -1.849 37.656 5 1 98.44 166 VAL B O 1
ATOM 4923 N N . ASN B 1 167 ? -0.627 36.156 3.857 1 97.69 167 ASN B N 1
ATOM 4924 C CA . ASN B 1 167 ? 0.622 36.469 4.539 1 97.69 167 ASN B CA 1
ATOM 4925 C C . ASN B 1 167 ? 1.52 37.344 3.67 1 97.69 167 ASN B C 1
ATOM 4927 O O . ASN B 1 167 ? 2.088 36.875 2.682 1 97.69 167 ASN B O 1
ATOM 4931 N N . GLU B 1 168 ? 1.781 38.531 4.113 1 96 168 GLU B N 1
ATOM 4932 C CA . GLU B 1 168 ? 2.504 39.531 3.338 1 96 168 GLU B CA 1
ATOM 4933 C C . GLU B 1 168 ? 4.008 39.438 3.578 1 96 168 GLU B C 1
ATOM 4935 O O . GLU B 1 168 ? 4.793 40.125 2.904 1 96 168 GLU B O 1
ATOM 4940 N N . SER B 1 169 ? 4.441 38.562 4.449 1 94.25 169 SER B N 1
ATOM 4941 C CA . SER B 1 169 ? 5.867 38.375 4.695 1 94.25 169 SER B CA 1
ATOM 4942 C C . SER B 1 169 ? 6.543 37.625 3.551 1 94.25 169 SER B C 1
ATOM 4944 O O . SER B 1 169 ? 7.77 37.625 3.449 1 94.25 169 SER B O 1
ATOM 4946 N N . LYS B 1 170 ? 5.809 37.031 2.697 1 95.31 170 LYS B N 1
ATOM 4947 C CA . LYS B 1 170 ? 6.301 36.281 1.546 1 95.31 170 LYS B CA 1
ATOM 4948 C C . LYS B 1 170 ? 5.945 36.969 0.238 1 95.31 170 LYS B C 1
ATOM 4950 O O . LYS B 1 170 ? 4.977 37.75 0.179 1 95.31 170 LYS B O 1
ATOM 4955 N N . PRO B 1 171 ? 6.777 36.781 -0.785 1 96.06 171 PRO B N 1
ATOM 4956 C CA . PRO B 1 171 ? 6.328 37.25 -2.096 1 96.06 171 PRO B CA 1
ATOM 4957 C C . PRO B 1 171 ? 5.078 36.531 -2.59 1 96.06 171 PRO B C 1
ATOM 4959 O O . PRO B 1 171 ? 4.668 35.531 -2 1 96.06 171 PRO B O 1
ATOM 4962 N N . VAL B 1 172 ? 4.402 37.156 -3.572 1 97.31 172 VAL B N 1
ATOM 4963 C CA . VAL B 1 172 ? 3.309 36.438 -4.238 1 97.31 172 VAL B CA 1
ATOM 4964 C C . VAL B 1 172 ? 3.863 35.281 -5.059 1 97.31 172 VAL B C 1
ATOM 4966 O O . VAL B 1 172 ? 4.469 35.5 -6.113 1 97.31 172 VAL B O 1
ATOM 4969 N N . LEU B 1 173 ? 3.652 34.125 -4.664 1 97.81 173 LEU B N 1
ATOM 4970 C CA . LEU B 1 173 ? 4.355 32.938 -5.148 1 97.81 173 LEU B CA 1
ATOM 4971 C C . LEU B 1 173 ? 3.648 32.344 -6.367 1 97.81 173 LEU B C 1
ATOM 4973 O O . LEU B 1 173 ? 3.59 31.109 -6.523 1 97.81 173 LEU B O 1
ATOM 4977 N N . GLU B 1 174 ? 3.127 33.156 -7.16 1 95.94 174 GLU B N 1
ATOM 4978 C CA . GLU B 1 174 ? 2.395 32.688 -8.336 1 95.94 174 GLU B CA 1
ATOM 4979 C C . GLU B 1 174 ? 3.305 31.922 -9.289 1 95.94 174 GLU B C 1
ATOM 4981 O O . GLU B 1 174 ? 4.418 32.344 -9.586 1 95.94 174 GLU B O 1
ATOM 4986 N N . GLY B 1 175 ? 2.803 30.766 -9.688 1 96.88 175 GLY B N 1
ATOM 4987 C CA . GLY B 1 175 ? 3.533 29.984 -10.664 1 96.88 175 GLY B CA 1
ATOM 4988 C C . GLY B 1 175 ? 4.145 28.719 -10.086 1 96.88 175 GLY B C 1
ATOM 4989 O O . GLY B 1 175 ? 4.523 27.812 -10.828 1 96.88 175 GLY B O 1
ATOM 4990 N N . LEU B 1 176 ? 4.211 28.578 -8.812 1 98.12 176 LEU B N 1
ATOM 4991 C CA . LEU B 1 176 ? 4.871 27.438 -8.188 1 98.12 176 LEU B CA 1
ATOM 4992 C C . LEU B 1 176 ? 3.887 26.281 -7.969 1 98.12 176 LEU B C 1
ATOM 4994 O O . LEU B 1 176 ? 4.293 25.141 -7.758 1 98.12 176 LEU B O 1
ATOM 4998 N N . HIS B 1 177 ? 2.641 26.594 -8.062 1 98.5 177 HIS B N 1
ATOM 4999 C CA . HIS B 1 177 ? 1.656 25.641 -7.547 1 98.5 177 HIS B CA 1
ATOM 5000 C C . HIS B 1 177 ? 0.942 24.922 -8.68 1 98.5 177 HIS B C 1
ATOM 5002 O O . HIS B 1 177 ? 0.806 25.453 -9.781 1 98.5 177 HIS B O 1
ATOM 5008 N N . ASP B 1 178 ? 0.559 23.719 -8.391 1 98.44 178 ASP B N 1
ATOM 5009 C CA . ASP B 1 178 ? -0.35 22.922 -9.211 1 98.44 178 ASP B CA 1
ATOM 5010 C C . ASP B 1 178 ? -1.548 22.453 -8.391 1 98.44 178 ASP B C 1
ATOM 5012 O O . ASP B 1 178 ? -1.492 21.391 -7.75 1 98.44 178 ASP B O 1
ATOM 5016 N N . THR B 1 179 ? -2.613 23.219 -8.445 1 97.38 179 THR B N 1
ATOM 5017 C CA . THR B 1 179 ? -3.799 22.953 -7.637 1 97.38 179 THR B CA 1
ATOM 5018 C C . THR B 1 179 ? -4.723 21.969 -8.344 1 97.38 179 THR B C 1
ATOM 5020 O O . THR B 1 179 ? -5.645 22.375 -9.055 1 97.38 179 THR B O 1
ATOM 5023 N N . TYR B 1 180 ? -4.398 20.734 -8.32 1 95 180 TYR B N 1
ATOM 5024 C CA . TYR B 1 180 ? -5.16 19.641 -8.922 1 95 180 TYR B CA 1
ATOM 5025 C C . TYR B 1 180 ? -5.801 18.766 -7.852 1 95 180 TYR B C 1
ATOM 5027 O O . TYR B 1 180 ? -5.168 18.438 -6.848 1 95 180 TYR B O 1
ATOM 5035 N N . SER B 1 181 ? -7.066 18.469 -7.953 1 91.25 181 SER B N 1
ATOM 5036 C CA . SER B 1 181 ? -7.766 17.484 -7.137 1 91.25 181 SER B CA 1
ATOM 5037 C C . SER B 1 181 ? -8.25 16.312 -7.984 1 91.25 181 SER B C 1
ATOM 5039 O O . SER B 1 181 ? -9.062 16.5 -8.891 1 91.25 181 SER B O 1
ATOM 5041 N N . PRO B 1 182 ? -7.75 15.148 -7.656 1 88.38 182 PRO B N 1
ATOM 5042 C CA . PRO B 1 182 ? -8.164 14 -8.461 1 88.38 182 PRO B CA 1
ATOM 5043 C C . PRO B 1 182 ? -9.656 13.688 -8.32 1 88.38 182 PRO B C 1
ATOM 5045 O O . PRO B 1 182 ? -10.211 13.797 -7.227 1 88.38 182 PRO B O 1
ATOM 5048 N N . GLY B 1 183 ? -10.328 13.469 -9.469 1 81.56 183 GLY B N 1
ATOM 5049 C CA . GLY B 1 183 ? -11.68 12.945 -9.43 1 81.56 183 GLY B CA 1
ATOM 5050 C C . GLY B 1 183 ? -11.742 11.438 -9.266 1 81.56 183 GLY B C 1
ATOM 5051 O O . GLY B 1 183 ? -10.82 10.727 -9.664 1 81.56 183 GLY B O 1
ATOM 5052 N N . ASP B 1 184 ? -12.789 10.914 -8.641 1 80.69 184 ASP B N 1
ATOM 5053 C CA . ASP B 1 184 ? -12.953 9.469 -8.516 1 80.69 184 ASP B CA 1
ATOM 5054 C C . ASP B 1 184 ? -13.047 8.805 -9.891 1 80.69 184 ASP B C 1
ATOM 5056 O O . ASP B 1 184 ? -13.828 9.242 -10.742 1 80.69 184 ASP B O 1
ATOM 5060 N N . GLY B 1 185 ? -12.203 7.883 -10.117 1 86.06 185 GLY B N 1
ATOM 5061 C CA . GLY B 1 185 ? -12.266 7.121 -11.352 1 86.06 185 GLY B CA 1
ATOM 5062 C C . GLY B 1 185 ? -11.492 7.766 -12.484 1 86.06 185 GLY B C 1
ATOM 5063 O O . GLY B 1 185 ? -11.461 7.242 -13.602 1 86.06 185 GLY B O 1
ATOM 5064 N N . GLU B 1 186 ? -10.859 8.852 -12.219 1 91.12 186 GLU B N 1
ATOM 5065 C CA . GLU B 1 186 ? -10.148 9.562 -13.281 1 91.12 186 GLU B CA 1
ATOM 5066 C C . GLU B 1 186 ? -8.648 9.305 -13.203 1 91.12 186 GLU B C 1
ATOM 5068 O O . GLU B 1 186 ? -8.094 9.148 -12.117 1 91.12 186 GLU B O 1
ATOM 5073 N N . VAL B 1 187 ? -8.062 9.32 -14.398 1 94.94 187 VAL B N 1
ATOM 5074 C CA . VAL B 1 187 ? -6.617 9.18 -14.484 1 94.94 187 VAL B CA 1
ATOM 5075 C C . VAL B 1 187 ? -5.938 10.469 -14.055 1 94.94 187 VAL B C 1
ATOM 5077 O O . VAL B 1 187 ? -6.359 11.562 -14.438 1 94.94 187 VAL B O 1
ATOM 5080 N N . ILE B 1 188 ? -4.965 10.391 -13.133 1 96.44 188 ILE B N 1
ATOM 5081 C CA . ILE B 1 188 ? -4.094 11.523 -12.852 1 96.44 188 ILE B CA 1
ATOM 5082 C C . ILE B 1 188 ? -2.996 11.609 -13.914 1 96.44 188 ILE B C 1
ATOM 5084 O O . ILE B 1 188 ? -2.09 10.773 -13.938 1 96.44 188 ILE B O 1
ATOM 5088 N N . PRO B 1 189 ? -3.039 12.547 -14.781 1 95.5 189 PRO B N 1
ATOM 5089 C CA . PRO B 1 189 ? -2.18 12.508 -15.969 1 95.5 189 PRO B CA 1
ATOM 5090 C C . PRO B 1 189 ? -0.79 13.078 -15.711 1 95.5 189 PRO B C 1
ATOM 5092 O O . PRO B 1 189 ? -0.349 13.992 -16.422 1 95.5 189 PRO B O 1
ATOM 5095 N N . ILE B 1 190 ? -0.129 12.602 -14.789 1 96.69 190 ILE B N 1
ATOM 5096 C CA . ILE B 1 190 ? 1.244 12.969 -14.469 1 96.69 190 ILE B CA 1
ATOM 5097 C C . ILE B 1 190 ? 2.191 11.844 -14.875 1 96.69 190 ILE B C 1
ATOM 5099 O O . ILE B 1 190 ? 2.004 10.688 -14.469 1 96.69 190 ILE B O 1
ATOM 5103 N N . ARG B 1 191 ? 3.242 12.078 -15.672 1 95 191 ARG B N 1
ATOM 5104 C CA . ARG B 1 191 ? 4.211 11.086 -16.125 1 95 191 ARG B CA 1
ATOM 5105 C C . ARG B 1 191 ? 5.633 11.516 -15.781 1 95 191 ARG B C 1
ATOM 5107 O O . ARG B 1 191 ? 6.559 10.695 -15.82 1 95 191 ARG B O 1
ATOM 5114 N N . ASN B 1 192 ? 5.75 12.859 -15.539 1 95.31 192 ASN B N 1
ATOM 5115 C CA . ASN B 1 192 ? 7.031 13.422 -15.117 1 95.31 192 ASN B CA 1
ATOM 5116 C C . ASN B 1 192 ? 6.895 14.242 -13.836 1 95.31 192 ASN B C 1
ATOM 5118 O O . ASN B 1 192 ? 5.816 14.766 -13.539 1 95.31 192 ASN B O 1
ATOM 5122 N N . VAL B 1 193 ? 7.949 14.445 -13.133 1 97.12 193 VAL B N 1
ATOM 5123 C CA . VAL B 1 193 ? 7.988 15.062 -11.812 1 97.12 193 VAL B CA 1
ATOM 5124 C C . VAL B 1 193 ? 7.426 16.484 -11.883 1 97.12 193 VAL B C 1
ATOM 5126 O O . VAL B 1 193 ? 6.711 16.922 -10.977 1 97.12 193 VAL B O 1
ATOM 5129 N N . THR B 1 194 ? 7.617 17.203 -12.984 1 97.5 194 THR B N 1
ATOM 5130 C CA . THR B 1 194 ? 7.262 18.609 -13.016 1 97.5 194 THR B CA 1
ATOM 5131 C C . THR B 1 194 ? 6.02 18.844 -13.875 1 97.5 194 THR B C 1
ATOM 5133 O O . THR B 1 194 ? 5.688 19.984 -14.203 1 97.5 194 THR B O 1
ATOM 5136 N N . ASP B 1 195 ? 5.344 17.75 -14.344 1 97.5 195 ASP B N 1
ATOM 5137 C CA . ASP B 1 195 ? 4.098 17.906 -15.086 1 97.5 195 ASP B CA 1
ATOM 5138 C C . ASP B 1 195 ? 3.08 18.703 -14.273 1 97.5 195 ASP B C 1
ATOM 5140 O O . ASP B 1 195 ? 2.951 18.516 -13.062 1 97.5 195 ASP B O 1
ATOM 5144 N N . ARG B 1 196 ? 2.408 19.625 -14.93 1 97.44 196 ARG B N 1
ATOM 5145 C CA . ARG B 1 196 ? 1.312 20.375 -14.336 1 97.44 196 ARG B CA 1
ATOM 5146 C C . ARG B 1 196 ? -0.03 19.953 -14.922 1 97.44 196 ARG B C 1
ATOM 5148 O O . ARG B 1 196 ? -0.165 19.828 -16.141 1 97.44 196 ARG B O 1
ATOM 5155 N N . VAL B 1 197 ? -0.94 19.75 -14.039 1 96.94 197 VAL B N 1
ATOM 5156 C CA . VAL B 1 197 ? -2.215 19.219 -14.516 1 96.94 197 VAL B CA 1
ATOM 5157 C C . VAL B 1 197 ? -3.365 20.016 -13.898 1 96.94 197 VAL B C 1
ATOM 5159 O O . VAL B 1 197 ? -4.531 19.781 -14.234 1 96.94 197 VAL B O 1
ATOM 5162 N N . GLY B 1 198 ? -3.082 20.891 -12.938 1 96.75 198 GLY B N 1
ATOM 5163 C CA . GLY B 1 198 ? -4.059 21.766 -12.312 1 96.75 198 GLY B CA 1
ATOM 5164 C C . GLY B 1 198 ? -3.764 23.234 -12.523 1 96.75 198 GLY B C 1
ATOM 5165 O O . GLY B 1 198 ? -3.078 23.609 -13.484 1 96.75 198 GLY B O 1
ATOM 5166 N N . GLY B 1 199 ? -4.375 24.047 -11.758 1 96.19 199 GLY B N 1
ATOM 5167 C CA . GLY B 1 199 ? -4.195 25.484 -11.875 1 96.19 199 GLY B CA 1
ATOM 5168 C C . GLY B 1 199 ? -3.076 26.016 -11 1 96.19 199 GLY B C 1
ATOM 5169 O O . GLY B 1 199 ? -2.604 25.328 -10.094 1 96.19 199 GLY B O 1
ATOM 5170 N N . ALA B 1 200 ? -2.664 27.234 -11.344 1 96.19 200 ALA B N 1
ATOM 5171 C CA . ALA B 1 200 ? -1.616 27.906 -10.57 1 96.19 200 ALA B CA 1
ATOM 5172 C C . ALA B 1 200 ? -2.184 28.531 -9.297 1 96.19 200 ALA B C 1
ATOM 5174 O O . ALA B 1 200 ? -1.431 28.906 -8.398 1 96.19 200 ALA B O 1
ATOM 5175 N N . ARG B 1 201 ? -3.531 28.672 -9.266 1 97.94 201 ARG B N 1
ATOM 5176 C CA . ARG B 1 201 ? -4.238 29.281 -8.148 1 97.94 201 A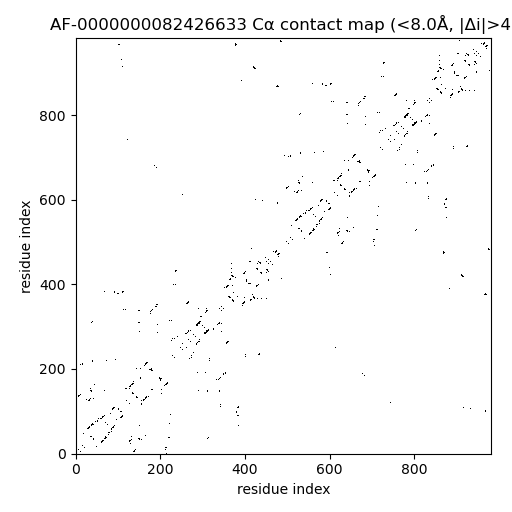RG B CA 1
ATOM 5177 C C . ARG B 1 201 ? -5.398 28.422 -7.68 1 97.94 201 ARG B C 1
ATOM 5179 O O . ARG B 1 201 ? -5.867 27.547 -8.422 1 97.94 201 ARG B O 1
ATOM 5186 N N . ILE B 1 202 ? -5.734 28.562 -6.414 1 97.94 202 ILE B N 1
ATOM 5187 C CA . ILE B 1 202 ? -6.941 27.922 -5.902 1 97.94 202 ILE B CA 1
ATOM 5188 C C . ILE B 1 202 ? -8.164 28.766 -6.25 1 97.94 202 ILE B C 1
ATOM 5190 O O . ILE B 1 202 ? -8.203 29.969 -5.953 1 97.94 202 ILE B O 1
ATOM 5194 N N . MET B 1 203 ? -9.07 28.188 -6.906 1 95.56 203 MET B N 1
ATOM 5195 C CA . MET B 1 203 ? -10.359 28.828 -7.168 1 95.56 203 MET B CA 1
ATOM 5196 C C . MET B 1 203 ? -11.414 28.359 -6.172 1 95.56 203 MET B C 1
ATOM 5198 O O . MET B 1 203 ? -11.703 27.172 -6.086 1 95.56 203 MET B O 1
ATOM 5202 N N . LEU B 1 204 ? -11.906 29.219 -5.398 1 92.62 204 LEU B N 1
ATOM 5203 C CA . LEU B 1 204 ? -12.891 28.922 -4.363 1 92.62 204 LEU B CA 1
ATOM 5204 C C . LEU B 1 204 ? -14.234 29.562 -4.691 1 92.62 204 LEU B C 1
ATOM 5206 O O . LEU B 1 204 ? -14.289 30.688 -5.184 1 92.62 204 LEU B O 1
ATOM 5210 N N . PRO B 1 205 ? -15.297 28.812 -4.395 1 93.12 205 PRO B N 1
ATOM 5211 C CA . PRO B 1 205 ? -16.578 29.516 -4.445 1 93.12 205 PRO B CA 1
ATOM 5212 C C . PRO B 1 205 ? -16.688 30.656 -3.434 1 93.12 205 PRO B C 1
ATOM 5214 O O . PRO B 1 205 ? -16.297 30.484 -2.27 1 93.12 205 PRO B O 1
ATOM 5217 N N . ARG B 1 206 ? -17.203 31.688 -3.918 1 93.25 206 ARG B N 1
ATOM 5218 C CA . ARG B 1 206 ? -17.312 32.875 -3.068 1 93.25 206 ARG B CA 1
ATOM 5219 C C . ARG B 1 206 ? -18.109 32.594 -1.806 1 93.25 206 ARG B C 1
ATOM 5221 O O . ARG B 1 206 ? -17.797 33.094 -0.729 1 93.25 206 ARG B O 1
ATOM 5228 N N . GLU B 1 207 ? -19.109 31.781 -1.941 1 95.38 207 GLU B N 1
ATOM 5229 C CA . GLU B 1 207 ? -20.016 31.5 -0.835 1 95.38 207 GLU B CA 1
ATOM 5230 C C . GLU B 1 207 ? -19.312 30.734 0.281 1 95.38 207 GLU B C 1
ATOM 5232 O O . GLU B 1 207 ? -19.781 30.703 1.419 1 95.38 207 GLU B O 1
ATOM 5237 N N . LYS B 1 208 ? -18.203 30.094 -0.008 1 96.88 208 LYS B N 1
ATOM 5238 C CA . LYS B 1 208 ? -17.469 29.328 0.988 1 96.88 208 LYS B CA 1
ATOM 5239 C C . LYS B 1 208 ? -16.531 30.219 1.789 1 96.88 208 LYS B C 1
ATOM 5241 O O . LYS B 1 208 ? -16.094 29.844 2.881 1 96.88 208 LYS B O 1
ATOM 5246 N N . ILE B 1 209 ? -16.203 31.344 1.244 1 98.38 209 ILE B N 1
ATOM 5247 C CA . ILE B 1 209 ? -15.242 32.219 1.915 1 98.38 209 ILE B CA 1
ATOM 5248 C C . ILE B 1 209 ? -15.922 32.969 3.039 1 98.38 209 ILE B C 1
ATOM 5250 O O . ILE B 1 209 ? -16.844 33.75 2.793 1 98.38 209 ILE B O 1
ATOM 5254 N N . GLY B 1 210 ? -15.461 32.75 4.238 1 98.5 210 GLY B N 1
ATOM 5255 C CA . GLY B 1 210 ? -16.062 33.375 5.398 1 98.5 210 GLY B CA 1
ATOM 5256 C C . GLY B 1 210 ? -15.289 34.594 5.883 1 98.5 210 GLY B C 1
ATOM 5257 O O . GLY B 1 210 ? -15.867 35.5 6.496 1 98.5 210 GLY B O 1
ATOM 5258 N N . ALA B 1 211 ? -13.984 34.594 5.652 1 98.69 211 ALA B N 1
ATOM 5259 C CA . ALA B 1 211 ? -13.141 35.688 6.105 1 98.69 211 ALA B CA 1
ATOM 5260 C C . ALA B 1 211 ? -11.789 35.688 5.391 1 98.69 211 ALA B C 1
ATOM 5262 O O . ALA B 1 211 ? -11.328 34.625 4.941 1 98.69 211 ALA B O 1
ATOM 5263 N N . VAL B 1 212 ? -11.258 36.781 5.242 1 98.44 212 VAL B N 1
ATOM 5264 C CA . VAL B 1 212 ? -9.875 37 4.832 1 98.44 212 VAL B CA 1
ATOM 5265 C C . VAL B 1 212 ? -9.117 37.75 5.918 1 98.44 212 VAL B C 1
ATOM 5267 O O . VAL B 1 212 ? -9.555 38.812 6.352 1 98.44 212 VAL B O 1
ATOM 5270 N N . ILE B 1 213 ? -8.062 37.156 6.379 1 98.31 213 ILE B N 1
ATOM 5271 C CA . ILE B 1 213 ? -7.211 37.75 7.406 1 98.31 213 ILE B CA 1
ATOM 5272 C C . ILE B 1 213 ? -5.859 38.125 6.805 1 98.31 213 ILE B C 1
ATOM 5274 O O . ILE B 1 213 ? -5.297 37.375 6.008 1 98.31 213 ILE B O 1
ATOM 5278 N N . ILE B 1 214 ? -5.34 39.25 7.195 1 97.25 214 ILE B N 1
ATOM 5279 C CA . ILE B 1 214 ? -4.027 39.656 6.715 1 97.25 214 ILE B CA 1
ATOM 5280 C C . ILE B 1 214 ? -3 39.531 7.84 1 97.25 214 ILE B C 1
ATOM 5282 O O . ILE B 1 214 ? -3.277 39.875 8.984 1 97.25 214 ILE B O 1
ATOM 5286 N N . THR B 1 215 ? -1.887 38.906 7.512 1 96.69 215 THR B N 1
ATOM 5287 C CA . THR B 1 215 ? -0.797 38.812 8.477 1 96.69 215 THR B CA 1
ATOM 5288 C C . THR B 1 215 ? 0.543 39.094 7.816 1 96.69 215 THR B C 1
ATOM 5290 O O . THR B 1 215 ? 0.647 39.125 6.586 1 96.69 215 THR B O 1
ATOM 5293 N N . ASN B 1 216 ? 1.555 39.469 8.656 1 95.31 216 ASN B N 1
ATOM 5294 C CA . ASN B 1 216 ? 2.932 39.656 8.203 1 95.31 216 ASN B CA 1
ATOM 5295 C C . ASN B 1 216 ? 3.9 38.812 9.031 1 95.31 216 ASN B C 1
ATOM 5297 O O . ASN B 1 216 ? 5.113 39.031 8.984 1 95.31 216 ASN B O 1
ATOM 5301 N N . ALA B 1 217 ? 3.346 37.906 9.734 1 94.06 217 ALA B N 1
ATOM 5302 C CA . ALA B 1 217 ? 4.18 37.062 10.586 1 94.06 217 ALA B CA 1
ATOM 5303 C C . ALA B 1 217 ? 5.016 36.094 9.75 1 94.06 217 ALA B C 1
ATOM 5305 O O . ALA B 1 217 ? 4.527 35.531 8.773 1 94.06 217 ALA B O 1
ATOM 5306 N N . GLY B 1 218 ? 6.289 35.906 10.125 1 89.88 218 GLY B N 1
ATOM 5307 C CA . GLY B 1 218 ? 7.191 35 9.406 1 89.88 218 GLY B CA 1
ATOM 5308 C C . GLY B 1 218 ? 6.922 33.531 9.672 1 89.88 218 GLY B C 1
ATOM 5309 O O . GLY B 1 218 ? 6.023 33.188 10.445 1 89.88 218 GLY B O 1
ATOM 5310 N N . GLU B 1 219 ? 7.746 32.719 8.906 1 87.31 219 GLU B N 1
ATOM 5311 C CA . GLU B 1 219 ? 7.582 31.297 9.055 1 87.31 219 GLU B CA 1
ATOM 5312 C C . GLU B 1 219 ? 8.148 30.797 10.383 1 87.31 219 GLU B C 1
ATOM 5314 O O . GLU B 1 219 ? 9.141 31.344 10.875 1 87.31 219 GLU B O 1
ATOM 5319 N N . GLY B 1 220 ? 7.398 29.922 10.914 1 75.12 220 GLY B N 1
ATOM 5320 C CA . GLY B 1 220 ? 7.938 29.234 12.07 1 75.12 220 GLY B CA 1
ATOM 5321 C C . GLY B 1 220 ? 8.75 28 11.703 1 75.12 220 GLY B C 1
ATOM 5322 O O . GLY B 1 220 ? 8.836 27.641 10.531 1 75.12 220 GLY B O 1
ATOM 5323 N N . VAL B 1 221 ? 9.547 27.578 12.703 1 70.19 221 VAL B N 1
ATOM 5324 C CA . VAL B 1 221 ? 10.297 26.344 12.531 1 70.19 221 VAL B CA 1
ATOM 5325 C C . VAL B 1 221 ? 9.562 25.188 13.211 1 70.19 221 VAL B C 1
ATOM 5327 O O . VAL B 1 221 ? 8.789 25.406 14.148 1 70.19 221 VAL B O 1
ATOM 5330 N N . THR B 1 222 ? 9.641 24.047 12.445 1 68.94 222 THR B N 1
ATOM 5331 C CA . THR B 1 222 ? 9.125 22.875 13.125 1 68.94 222 THR B CA 1
ATOM 5332 C C . THR B 1 222 ? 10.094 22.391 14.195 1 68.94 222 THR B C 1
ATOM 5334 O O . THR B 1 222 ? 11.312 22.391 13.992 1 68.94 222 THR B O 1
ATOM 5337 N N . LYS B 1 223 ? 9.68 22.219 15.406 1 65.06 223 LYS B N 1
ATOM 5338 C CA . LYS B 1 223 ? 10.523 21.703 16.484 1 65.06 223 LYS B CA 1
ATOM 5339 C C . LYS B 1 223 ? 10.891 20.234 16.234 1 65.06 223 LYS B C 1
ATOM 5341 O O . LYS B 1 223 ? 11.82 19.719 16.859 1 65.06 223 LYS B O 1
ATOM 5346 N N . SER B 1 224 ? 10.297 19.734 15.234 1 64.62 224 SER B N 1
ATOM 5347 C CA . SER B 1 224 ? 10.391 18.281 15.055 1 64.62 224 SER B CA 1
ATOM 5348 C C . SER B 1 224 ? 11.672 17.906 14.32 1 64.62 224 SER B C 1
ATOM 5350 O O . SER B 1 224 ? 12.094 16.75 14.359 1 64.62 224 SER B O 1
ATOM 5352 N N . TYR B 1 225 ? 12.398 18.891 13.836 1 72.56 225 TYR B N 1
ATOM 5353 C CA . TYR B 1 225 ? 13.578 18.5 13.062 1 72.56 225 TYR B CA 1
ATOM 5354 C C . TYR B 1 225 ? 14.844 19.078 13.68 1 72.56 225 TYR B C 1
ATOM 5356 O O . TYR B 1 225 ? 14.859 20.234 14.109 1 72.56 225 TYR B O 1
ATOM 5364 N N . LYS B 1 226 ? 15.953 18.234 13.883 1 74 226 LYS B N 1
ATOM 5365 C CA . LYS B 1 226 ? 17.297 18.641 14.289 1 74 226 LYS B CA 1
ATOM 5366 C C . LYS B 1 226 ? 18.234 18.703 13.086 1 74 226 LYS B C 1
ATOM 5368 O O . LYS B 1 226 ? 17.953 18.125 12.039 1 74 226 LYS B O 1
ATOM 5373 N N . PRO B 1 227 ? 19.359 19.5 13.242 1 76.25 227 PRO B N 1
ATOM 5374 C CA . PRO B 1 227 ? 20.359 19.438 12.172 1 76.25 227 PRO B CA 1
ATOM 5375 C C . PRO B 1 227 ? 20.969 18.047 12.008 1 76.25 227 PRO B C 1
ATOM 5377 O O . PRO B 1 227 ? 21.062 17.297 12.977 1 76.25 227 PRO B O 1
ATOM 5380 N N . PRO B 1 228 ? 21.312 17.812 10.75 1 81.5 228 PRO B N 1
ATOM 5381 C CA . PRO B 1 228 ? 21.922 16.5 10.539 1 81.5 228 PRO B CA 1
ATOM 5382 C C . PRO B 1 228 ? 23.219 16.312 11.328 1 81.5 228 PRO B C 1
ATOM 5384 O O . PRO B 1 228 ? 24.016 17.25 11.445 1 81.5 228 PRO B O 1
ATOM 5387 N N . ALA B 1 229 ? 23.312 15.172 11.875 1 88.06 229 ALA B N 1
ATOM 5388 C CA . ALA B 1 229 ? 24.547 14.75 12.539 1 88.06 229 ALA B CA 1
ATOM 5389 C C . ALA B 1 229 ? 25.359 13.812 11.656 1 88.06 229 ALA B C 1
ATOM 5391 O O . ALA B 1 229 ? 25.016 13.609 10.484 1 88.06 229 ALA B O 1
ATOM 5392 N N . ARG B 1 230 ? 26.469 13.391 12.156 1 92.44 230 ARG B N 1
ATOM 5393 C CA . ARG B 1 230 ? 27.391 12.531 11.414 1 92.44 230 ARG B CA 1
ATOM 5394 C C . ARG B 1 230 ? 26.703 11.227 11 1 92.44 230 ARG B C 1
ATOM 5396 O O . ARG B 1 230 ? 26.906 10.734 9.891 1 92.44 230 ARG B O 1
ATOM 5403 N N . VAL B 1 231 ? 25.875 10.734 11.844 1 95.88 231 VAL B N 1
ATOM 5404 C CA . VAL B 1 231 ? 25.219 9.453 11.594 1 95.88 231 VAL B CA 1
ATOM 5405 C C . VAL B 1 231 ? 24.312 9.57 10.383 1 95.88 231 VAL B C 1
ATOM 5407 O O . VAL B 1 231 ? 24.281 8.68 9.531 1 95.88 231 VAL B O 1
ATOM 5410 N N . GLU B 1 232 ? 23.531 10.656 10.25 1 95.81 232 GLU B N 1
ATOM 5411 C CA . GLU B 1 232 ? 22.672 10.859 9.094 1 95.81 232 GLU B CA 1
ATOM 5412 C C . GLU B 1 232 ? 23.484 10.969 7.805 1 95.81 232 GLU B C 1
ATOM 5414 O O . GLU B 1 232 ? 23.062 10.477 6.754 1 95.81 232 GLU B O 1
ATOM 5419 N N . SER B 1 233 ? 24.625 11.656 7.895 1 96.69 233 SER B N 1
ATOM 5420 C CA . SER B 1 233 ? 25.469 11.789 6.719 1 96.69 233 SER B CA 1
ATOM 5421 C C . SER B 1 233 ? 25.984 10.43 6.25 1 96.69 233 SER B C 1
ATOM 5423 O O . SER B 1 233 ? 26 10.141 5.051 1 96.69 233 SER B O 1
ATOM 5425 N N . GLU B 1 234 ? 26.406 9.594 7.18 1 98.06 234 GLU B N 1
ATOM 5426 C CA . GLU B 1 234 ? 26.906 8.266 6.844 1 98.06 234 GLU B CA 1
ATOM 5427 C C . GLU B 1 234 ? 25.797 7.418 6.207 1 98.06 234 GLU B C 1
ATOM 5429 O O . GLU B 1 234 ? 26.047 6.727 5.215 1 98.06 234 GLU B O 1
ATOM 5434 N N . ILE B 1 235 ? 24.672 7.457 6.758 1 98.44 235 ILE B N 1
ATOM 5435 C CA . ILE B 1 235 ? 23.531 6.719 6.234 1 98.44 235 ILE B CA 1
ATOM 5436 C C . ILE B 1 235 ? 23.203 7.199 4.82 1 98.44 235 ILE B C 1
ATOM 5438 O O . ILE B 1 235 ? 23 6.391 3.914 1 98.44 235 ILE B O 1
ATOM 5442 N N . ALA B 1 236 ? 23.156 8.531 4.664 1 98.12 236 ALA B N 1
ATOM 5443 C CA . ALA B 1 236 ? 22.844 9.133 3.365 1 98.12 236 ALA B CA 1
ATOM 5444 C C . ALA B 1 236 ? 23.844 8.688 2.307 1 98.12 236 ALA B C 1
ATOM 5446 O O . ALA B 1 236 ? 23.469 8.32 1.192 1 98.12 236 ALA B O 1
ATOM 5447 N N . GLU B 1 237 ? 25.094 8.703 2.658 1 98.06 237 GLU B N 1
ATOM 5448 C CA . GLU B 1 237 ? 26.141 8.297 1.729 1 98.06 237 GLU B CA 1
ATOM 5449 C C . GLU B 1 237 ? 25.969 6.84 1.302 1 98.06 237 GLU B C 1
ATOM 5451 O O . GLU B 1 237 ? 26.062 6.523 0.114 1 98.06 237 GLU B O 1
ATOM 5456 N N . LYS B 1 238 ? 25.688 5.969 2.225 1 98.5 238 LYS B N 1
ATOM 5457 C CA . LYS B 1 238 ? 25.516 4.551 1.934 1 98.5 238 LYS B CA 1
ATOM 5458 C C . LYS B 1 238 ? 24.281 4.312 1.068 1 98.5 238 LYS B C 1
ATOM 5460 O O . LYS B 1 238 ? 24.312 3.504 0.139 1 98.5 238 LYS B O 1
ATOM 5465 N N . ALA B 1 239 ? 23.203 4.977 1.379 1 98.12 239 ALA B N 1
ATOM 5466 C CA . ALA B 1 239 ? 21.984 4.844 0.599 1 98.12 239 ALA B CA 1
ATOM 5467 C C . ALA B 1 239 ? 22.188 5.301 -0.841 1 98.12 239 ALA B C 1
ATOM 5469 O O . ALA B 1 239 ? 21.781 4.617 -1.783 1 98.12 239 ALA B O 1
ATOM 5470 N N . VAL B 1 240 ? 22.844 6.422 -1.023 1 97.5 240 VAL B N 1
ATOM 5471 C CA . VAL B 1 240 ? 23.062 6.988 -2.35 1 97.5 240 VAL B CA 1
ATOM 5472 C C . VAL B 1 240 ? 24.031 6.105 -3.135 1 97.5 240 VAL B C 1
ATOM 5474 O O . VAL B 1 240 ? 23.859 5.895 -4.336 1 97.5 240 VAL B O 1
ATOM 5477 N N . GLU B 1 241 ? 25.031 5.629 -2.428 1 96.81 241 GLU B N 1
ATOM 5478 C CA . GLU B 1 241 ? 25.953 4.695 -3.076 1 96.81 241 GLU B CA 1
ATOM 5479 C C . GLU B 1 241 ? 25.219 3.453 -3.57 1 96.81 241 GLU B C 1
ATOM 5481 O O . GLU B 1 241 ? 25.422 3.01 -4.699 1 96.81 241 GLU B O 1
ATOM 5486 N N . PHE B 1 242 ? 24.375 2.891 -2.773 1 96.56 242 PHE B N 1
ATOM 5487 C CA . PHE B 1 242 ? 23.578 1.737 -3.166 1 96.56 242 PHE B CA 1
ATOM 5488 C C . PHE B 1 242 ? 22.719 2.062 -4.383 1 96.56 242 PHE B C 1
ATOM 5490 O O . PHE B 1 242 ? 22.656 1.273 -5.328 1 96.56 242 PHE B O 1
ATOM 5497 N N . MET B 1 243 ? 22.062 3.201 -4.34 1 94.25 243 MET B N 1
ATOM 5498 C CA . MET B 1 243 ? 21.188 3.625 -5.441 1 94.25 243 MET B CA 1
ATOM 5499 C C . MET B 1 243 ? 21.984 3.758 -6.734 1 94.25 243 MET B C 1
ATOM 5501 O O . MET B 1 243 ? 21.516 3.35 -7.801 1 94.25 243 MET B O 1
ATOM 5505 N N . ALA B 1 244 ? 23.125 4.371 -6.613 1 92.12 244 ALA B N 1
ATOM 5506 C CA . ALA B 1 244 ? 23.984 4.543 -7.789 1 92.12 244 ALA B CA 1
ATOM 5507 C C . ALA B 1 244 ? 24.391 3.193 -8.375 1 92.12 244 ALA B C 1
ATOM 5509 O O . ALA B 1 244 ? 24.359 3.006 -9.594 1 92.12 244 ALA B O 1
ATOM 5510 N N . GLU B 1 245 ? 24.719 2.295 -7.461 1 91.81 245 GLU B N 1
ATOM 5511 C CA . GLU B 1 245 ? 25.078 0.953 -7.902 1 91.81 245 GLU B CA 1
ATOM 5512 C C . GLU B 1 245 ? 23.906 0.256 -8.578 1 91.81 245 GLU B C 1
ATOM 5514 O O . GLU B 1 245 ? 24.062 -0.367 -9.633 1 91.81 245 GLU B O 1
ATOM 5519 N N . GLU B 1 246 ? 22.766 0.348 -7.957 1 89.44 246 GLU B N 1
ATOM 5520 C CA . GLU B 1 246 ? 21.562 -0.282 -8.5 1 89.44 246 GLU B CA 1
ATOM 5521 C C . GLU B 1 246 ? 21.188 0.324 -9.852 1 89.44 246 GLU B C 1
ATOM 5523 O O . GLU B 1 246 ? 20.719 -0.384 -10.742 1 89.44 246 GLU B O 1
ATOM 5528 N N . ALA B 1 247 ? 21.281 1.562 -9.938 1 85 247 ALA B N 1
ATOM 5529 C CA . ALA B 1 247 ? 21.016 2.232 -11.203 1 85 247 ALA B CA 1
ATOM 5530 C C . ALA B 1 247 ? 21.922 1.702 -12.305 1 85 247 ALA B C 1
ATOM 5532 O O . ALA B 1 247 ? 21.516 1.583 -13.461 1 85 247 ALA B O 1
ATOM 5533 N N . GLY B 1 248 ? 23.078 1.334 -11.961 1 80.62 248 GLY B N 1
ATOM 5534 C CA . GLY B 1 248 ? 24.031 0.793 -12.914 1 80.62 248 GLY B CA 1
ATOM 5535 C C . GLY B 1 248 ? 23.719 -0.632 -13.328 1 80.62 248 GLY B C 1
ATOM 5536 O O . GLY B 1 248 ? 24.031 -1.046 -14.445 1 80.62 248 GLY B O 1
ATOM 5537 N N . ARG B 1 249 ? 23.016 -1.422 -12.477 1 79.5 249 ARG B N 1
ATOM 5538 C CA . ARG B 1 249 ? 22.719 -2.828 -12.727 1 79.5 249 ARG B CA 1
ATOM 5539 C C . ARG B 1 249 ? 21.484 -2.982 -13.602 1 79.5 249 ARG B C 1
ATOM 5541 O O . ARG B 1 249 ? 21.109 -4.098 -13.969 1 79.5 249 ARG B O 1
ATOM 5548 N N . GLY B 1 250 ? 20.828 -2.027 -13.945 1 72.38 250 GLY B N 1
ATOM 5549 C CA . GLY B 1 250 ? 19.75 -2.086 -14.914 1 72.38 250 GLY B CA 1
ATOM 5550 C C . GLY B 1 250 ? 18.375 -2.234 -14.281 1 72.38 250 GLY B C 1
ATOM 5551 O O . GLY B 1 250 ? 17.359 -2.312 -14.977 1 72.38 250 GLY B O 1
ATOM 5552 N N . PHE B 1 251 ? 18.188 -2.391 -13.031 1 74.06 251 PHE B N 1
ATOM 5553 C CA . PHE B 1 251 ? 16.906 -2.564 -12.367 1 74.06 251 PHE B CA 1
ATOM 5554 C C . PHE B 1 251 ? 15.938 -1.454 -12.766 1 74.06 251 PHE B C 1
ATOM 5556 O O . PHE B 1 251 ? 14.75 -1.706 -12.984 1 74.06 251 PHE B O 1
ATOM 5563 N N . PHE B 1 252 ? 16.484 -0.362 -12.922 1 72.5 252 PHE B N 1
ATOM 5564 C CA . PHE B 1 252 ? 15.672 0.786 -13.312 1 72.5 252 PHE B CA 1
ATOM 5565 C C . PHE B 1 252 ? 15.883 1.118 -14.781 1 72.5 252 PHE B C 1
ATOM 5567 O O . PHE B 1 252 ? 15.688 2.26 -15.203 1 72.5 252 PHE B O 1
ATOM 5574 N N . GLY B 1 253 ? 16.359 0.151 -15.492 1 67.38 253 GLY B N 1
ATOM 5575 C CA . GLY B 1 253 ? 16.984 0.349 -16.797 1 67.38 253 GLY B CA 1
ATOM 5576 C C . GLY B 1 253 ? 16.25 1.359 -17.656 1 67.38 253 GLY B C 1
ATOM 5577 O O . GLY B 1 253 ? 16.797 2.402 -18 1 67.38 253 GLY B O 1
ATOM 5578 N N . ARG B 1 254 ? 15.039 1.168 -17.859 1 68.38 254 ARG B N 1
ATOM 5579 C CA . ARG B 1 254 ? 14.336 2.047 -18.781 1 68.38 254 ARG B CA 1
ATOM 5580 C C . ARG B 1 254 ? 14.188 3.449 -18.203 1 68.38 254 ARG B C 1
ATOM 5582 O O . ARG B 1 254 ? 14.336 4.441 -18.922 1 68.38 254 ARG B O 1
ATOM 5589 N N . LEU B 1 255 ? 13.961 3.51 -16.938 1 73.88 255 LEU B N 1
ATOM 5590 C CA . LEU B 1 255 ? 13.789 4.805 -16.281 1 73.88 255 LEU B CA 1
ATOM 5591 C C . LEU B 1 255 ? 15.109 5.566 -16.25 1 73.88 255 LEU B C 1
ATOM 5593 O O . LEU B 1 255 ? 15.141 6.777 -16.5 1 73.88 255 LEU B O 1
ATOM 5597 N N . ARG B 1 256 ? 16.141 4.863 -16.062 1 76.44 256 ARG B N 1
ATOM 5598 C CA . ARG B 1 256 ? 17.469 5.492 -16.031 1 76.44 256 ARG B CA 1
ATOM 5599 C C . ARG B 1 256 ? 17.844 6 -17.422 1 76.44 256 ARG B C 1
ATOM 5601 O O . ARG B 1 256 ? 18.297 7.137 -17.562 1 76.44 256 ARG B O 1
ATOM 5608 N N . GLU B 1 257 ? 17.594 5.164 -18.359 1 76.44 257 GLU B N 1
ATOM 5609 C CA . GLU B 1 257 ? 17.953 5.523 -19.734 1 76.44 257 GLU B CA 1
ATOM 5610 C C . GLU B 1 257 ? 17.156 6.742 -20.203 1 76.44 257 GLU B C 1
ATOM 5612 O O . GLU B 1 257 ? 17.672 7.574 -20.938 1 76.44 257 GLU B O 1
ATOM 5617 N N . ALA B 1 258 ? 16.031 6.875 -19.641 1 75.38 258 ALA B N 1
ATOM 5618 C CA . ALA B 1 258 ? 15.164 7.984 -20.031 1 75.38 258 ALA B CA 1
ATOM 5619 C C . ALA B 1 258 ? 15.414 9.211 -19.156 1 75.38 258 ALA B C 1
ATOM 5621 O O . ALA B 1 258 ? 14.766 10.242 -19.328 1 75.38 258 ALA B O 1
ATOM 5622 N N . GLY B 1 259 ? 16.359 9.094 -18.234 1 81.12 259 GLY B N 1
ATOM 5623 C CA . GLY B 1 259 ? 16.594 10.203 -17.328 1 81.12 259 GLY B CA 1
ATOM 5624 C C . GLY B 1 259 ? 15.438 10.469 -16.391 1 81.12 259 GLY B C 1
ATOM 5625 O O . GLY B 1 259 ? 15.156 11.617 -16.047 1 81.12 259 GLY B O 1
ATOM 5626 N N . ARG B 1 260 ? 14.773 9.359 -15.977 1 86.88 260 ARG B N 1
ATOM 5627 C CA . ARG B 1 260 ? 13.523 9.539 -15.234 1 86.88 260 ARG B CA 1
ATOM 5628 C C . ARG B 1 260 ? 13.586 8.836 -13.883 1 86.88 260 ARG B C 1
ATOM 5630 O O . ARG B 1 260 ? 12.555 8.43 -13.344 1 86.88 260 ARG B O 1
ATOM 5637 N N . LEU B 1 261 ? 14.867 8.688 -13.422 1 93.88 261 LEU B N 1
ATOM 5638 C CA . LEU B 1 261 ? 14.953 8.172 -12.062 1 93.88 261 LEU B CA 1
ATOM 5639 C C . LEU B 1 261 ? 14.375 9.18 -11.062 1 93.88 261 LEU B C 1
ATOM 5641 O O . LEU B 1 261 ? 14.672 10.375 -11.141 1 93.88 261 LEU B O 1
ATOM 5645 N N . VAL B 1 262 ? 13.492 8.75 -10.234 1 96.69 262 VAL B N 1
ATOM 5646 C CA . VAL B 1 262 ? 12.805 9.625 -9.289 1 96.69 262 VAL B CA 1
ATOM 5647 C C . VAL B 1 262 ? 13.055 9.148 -7.863 1 96.69 262 VAL B C 1
ATOM 5649 O O . VAL B 1 262 ? 12.945 7.957 -7.57 1 96.69 262 VAL B O 1
ATOM 5652 N N . MET B 1 263 ? 13.398 10.031 -7.004 1 97.5 263 MET B N 1
ATOM 5653 C CA . MET B 1 263 ? 13.648 9.719 -5.602 1 97.5 263 MET B CA 1
ATOM 5654 C C . MET B 1 263 ? 12.656 10.43 -4.695 1 97.5 263 MET B C 1
ATOM 5656 O O . MET B 1 263 ? 12.234 11.555 -4.984 1 97.5 263 MET B O 1
ATOM 5660 N N . GLN B 1 264 ? 12.234 9.82 -3.686 1 98.44 264 GLN B N 1
ATOM 5661 C CA . GLN B 1 264 ? 11.555 10.406 -2.535 1 98.44 264 GLN B CA 1
ATOM 5662 C C . GLN B 1 264 ? 12.422 10.312 -1.281 1 98.44 264 GLN B C 1
ATOM 5664 O O . GLN B 1 264 ? 12.562 9.242 -0.693 1 98.44 264 GLN B O 1
ATOM 5669 N N . PRO B 1 265 ? 13.086 11.383 -0.786 1 96.56 265 PRO B N 1
ATOM 5670 C CA . PRO B 1 265 ? 14.125 11.336 0.249 1 96.56 265 PRO B CA 1
ATOM 5671 C C . PRO B 1 265 ? 13.547 11.383 1.663 1 96.56 265 PRO B C 1
ATOM 5673 O O . PRO B 1 265 ? 14.297 11.523 2.633 1 96.56 265 PRO B O 1
ATOM 5676 N N . GLY B 1 266 ? 12.336 11.227 1.913 1 90.12 266 GLY B N 1
ATOM 5677 C CA . GLY B 1 266 ? 11.781 11.359 3.25 1 90.12 266 GLY B CA 1
ATOM 5678 C C . GLY B 1 266 ? 11.859 12.773 3.789 1 90.12 266 GLY B C 1
ATOM 5679 O O . GLY B 1 266 ? 11.75 13.742 3.033 1 90.12 266 GLY B O 1
ATOM 5680 N N . GLY B 1 267 ? 11.922 12.953 5.113 1 87.94 267 GLY B N 1
ATOM 5681 C CA . GLY B 1 267 ? 11.969 14.258 5.75 1 87.94 267 GLY B CA 1
ATOM 5682 C C . GLY B 1 267 ? 13.062 14.367 6.801 1 87.94 267 GLY B C 1
ATOM 5683 O O . GLY B 1 267 ? 13.844 13.438 6.992 1 87.94 267 GLY B O 1
ATOM 5684 N N . GLY B 1 268 ? 13.211 15.508 7.297 1 87.69 268 GLY B N 1
ATOM 5685 C CA . GLY B 1 268 ? 14.094 15.719 8.438 1 87.69 268 GLY B CA 1
ATOM 5686 C C . GLY B 1 268 ? 15.562 15.781 8.055 1 87.69 268 GLY B C 1
ATOM 5687 O O . GLY B 1 268 ? 15.898 16.094 6.914 1 87.69 268 GLY B O 1
ATOM 5688 N N . PRO B 1 269 ? 16.375 15.5 9.055 1 91.44 269 PRO B N 1
ATOM 5689 C CA . PRO B 1 269 ? 17.812 15.641 8.852 1 91.44 269 PRO B CA 1
ATOM 5690 C C . PRO B 1 269 ? 18.359 14.672 7.809 1 91.44 269 PRO B C 1
ATOM 5692 O O . PRO B 1 269 ? 19.312 15.008 7.086 1 91.44 269 PRO B O 1
ATOM 5695 N N . LEU B 1 270 ? 17.844 13.516 7.75 1 94.75 270 LEU B N 1
ATOM 5696 C CA . LEU B 1 270 ? 18.312 12.562 6.754 1 94.75 270 LEU B CA 1
ATOM 5697 C C . LEU B 1 270 ? 18.078 13.086 5.344 1 94.75 270 LEU B C 1
ATOM 5699 O O . LEU B 1 270 ? 18.938 12.945 4.469 1 94.75 270 LEU B O 1
ATOM 5703 N N . ALA B 1 271 ? 16.922 13.625 5.125 1 95.38 271 ALA B N 1
ATOM 5704 C CA . ALA B 1 271 ? 16.625 14.188 3.812 1 95.38 271 ALA B CA 1
ATOM 5705 C C . ALA B 1 271 ? 17.641 15.258 3.43 1 95.38 271 ALA B C 1
ATOM 5707 O O . ALA B 1 271 ? 18.047 15.344 2.27 1 95.38 271 ALA B O 1
ATOM 5708 N N . SER B 1 272 ? 18 16.078 4.383 1 94.75 272 SER B N 1
ATOM 5709 C CA . SER B 1 272 ? 19.016 17.109 4.129 1 94.75 272 SER B CA 1
ATOM 5710 C C . SER B 1 272 ? 20.375 16.484 3.822 1 94.75 272 SER B C 1
ATOM 5712 O O . SER B 1 272 ? 21.078 16.938 2.932 1 94.75 272 SER B O 1
ATOM 5714 N N . ALA B 1 273 ? 20.703 15.469 4.586 1 95.94 273 ALA B N 1
ATOM 5715 C CA . ALA B 1 273 ? 21.953 14.766 4.355 1 95.94 273 ALA B CA 1
ATOM 5716 C C . ALA B 1 273 ? 21.984 14.117 2.979 1 95.94 273 ALA B C 1
ATOM 5718 O O . ALA B 1 273 ? 23.031 14.055 2.326 1 95.94 273 ALA B O 1
ATOM 5719 N N . LEU B 1 274 ? 20.875 13.578 2.562 1 97.5 274 LEU B N 1
ATOM 5720 C CA . LEU B 1 274 ? 20.766 12.953 1.248 1 97.5 274 LEU B CA 1
ATOM 5721 C C . LEU B 1 274 ? 21.047 13.961 0.14 1 97.5 274 LEU B C 1
ATOM 572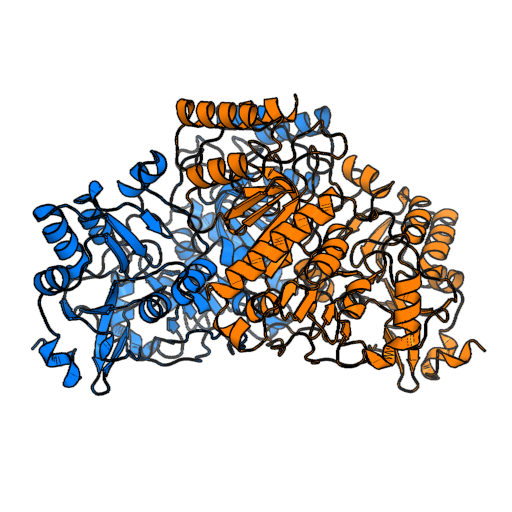3 O O . LEU B 1 274 ? 21.656 13.617 -0.88 1 97.5 274 LEU B O 1
ATOM 5727 N N . ALA B 1 275 ? 20.594 15.219 0.31 1 96.81 275 ALA B N 1
ATOM 5728 C CA . ALA B 1 275 ? 20.859 16.266 -0.67 1 96.81 275 ALA B CA 1
ATOM 5729 C C . ALA B 1 275 ? 22.359 16.438 -0.88 1 96.81 275 ALA B C 1
ATOM 5731 O O . ALA B 1 275 ? 22.828 16.609 -2.012 1 96.81 275 ALA B O 1
ATOM 5732 N N . ASP B 1 276 ? 23.094 16.406 0.221 1 95.88 276 ASP B N 1
ATOM 5733 C CA . ASP B 1 276 ? 24.547 16.516 0.136 1 95.88 276 ASP B CA 1
ATOM 5734 C C . ASP B 1 276 ? 25.156 15.312 -0.571 1 95.88 276 ASP B C 1
ATOM 5736 O O . ASP B 1 276 ? 26.031 15.461 -1.413 1 95.88 276 ASP B O 1
ATOM 5740 N N . ALA B 1 277 ? 24.641 14.141 -0.226 1 96.81 277 ALA B N 1
ATOM 5741 C CA . ALA B 1 277 ? 25.219 12.891 -0.715 1 96.81 277 ALA B CA 1
ATOM 5742 C C . ALA B 1 277 ? 24.984 12.727 -2.215 1 96.81 277 ALA B C 1
ATOM 5744 O O . ALA B 1 277 ? 25.797 12.117 -2.912 1 96.81 277 ALA B O 1
ATOM 5745 N N . VAL B 1 278 ? 23.922 13.227 -2.73 1 96.81 278 VAL B N 1
ATOM 5746 C CA . VAL B 1 278 ? 23.562 13.031 -4.137 1 96.81 278 VAL B CA 1
ATOM 5747 C C . VAL B 1 278 ? 24.516 13.852 -5.016 1 96.81 278 VAL B C 1
ATOM 5749 O O . VAL B 1 278 ? 24.703 13.531 -6.191 1 96.81 278 VAL B O 1
ATOM 5752 N N . GLN B 1 279 ? 25.078 14.891 -4.262 1 92.94 279 GLN B N 1
ATOM 5753 C CA . GLN B 1 279 ? 26.016 15.719 -5 1 92.94 279 GLN B CA 1
ATOM 5754 C C . GLN B 1 279 ? 27.25 14.922 -5.406 1 92.94 279 GLN B C 1
ATOM 5756 O O . GLN B 1 279 ? 27.891 14.273 -4.566 1 92.94 279 GLN B O 1
ATOM 5761 N N . GLY B 1 280 ? 27.594 14.602 -6.57 1 87.81 280 GLY B N 1
ATOM 5762 C CA . GLY B 1 280 ? 28.766 13.891 -7.047 1 87.81 280 GLY B CA 1
ATOM 5763 C C . GLY B 1 280 ? 28.531 12.398 -7.215 1 87.81 280 GLY B C 1
ATOM 5764 O O . GLY B 1 280 ? 29.469 11.641 -7.438 1 87.81 280 GLY B O 1
ATOM 5765 N N . SER B 1 281 ? 27.375 11.945 -6.922 1 91 281 SER B N 1
ATOM 5766 C CA . SER B 1 281 ? 27.047 10.523 -6.996 1 91 281 SER B CA 1
ATOM 5767 C C . SER B 1 281 ? 27 10.047 -8.445 1 91 281 SER B C 1
ATOM 5769 O O . SER B 1 281 ? 27.016 8.844 -8.703 1 91 281 SER B O 1
ATOM 5771 N N . GLY B 1 282 ? 26.938 10.977 -9.383 1 89.44 282 GLY B N 1
ATOM 5772 C CA . GLY B 1 282 ? 26.766 10.641 -10.781 1 89.44 282 GLY B CA 1
ATOM 5773 C C . GLY B 1 282 ? 25.312 10.359 -11.156 1 89.44 282 GLY B C 1
ATOM 5774 O O . GLY B 1 282 ? 25.016 10.125 -12.328 1 89.44 282 GLY B O 1
ATOM 5775 N N . LEU B 1 283 ? 24.406 10.477 -10.211 1 91.5 283 LEU B N 1
ATOM 5776 C CA . LEU B 1 283 ? 22.984 10.242 -10.477 1 91.5 283 LEU B CA 1
ATOM 5777 C C . LEU B 1 283 ? 22.328 11.492 -11.039 1 91.5 283 LEU B C 1
ATOM 5779 O O . LEU B 1 283 ? 22.734 12.609 -10.727 1 91.5 283 LEU B O 1
ATOM 5783 N N . SER B 1 284 ? 21.406 11.328 -11.914 1 93.56 284 SER B N 1
ATOM 5784 C CA . SER B 1 284 ? 20.453 12.336 -12.375 1 93.56 284 SER B CA 1
ATOM 5785 C C . SER B 1 284 ? 19.031 11.969 -11.969 1 93.56 284 SER B C 1
ATOM 5787 O O . SER B 1 284 ? 18.5 10.953 -12.422 1 93.56 284 SER B O 1
ATOM 5789 N N . LEU B 1 285 ? 18.484 12.812 -11.125 1 95.44 285 LEU B N 1
ATOM 5790 C CA . LEU B 1 285 ? 17.25 12.398 -10.469 1 95.44 285 LEU B CA 1
ATOM 5791 C C . LEU B 1 285 ? 16.188 13.5 -10.539 1 95.44 285 LEU B C 1
ATOM 5793 O O . LEU B 1 285 ? 16.531 14.688 -10.555 1 95.44 285 LEU B O 1
ATOM 5797 N N . GLY B 1 286 ? 14.922 13.078 -10.734 1 97.19 286 GLY B N 1
ATOM 5798 C CA . GLY B 1 286 ? 13.812 13.891 -10.25 1 97.19 286 GLY B CA 1
ATOM 5799 C C . GLY B 1 286 ? 13.477 13.617 -8.789 1 97.19 286 GLY B C 1
ATOM 5800 O O . GLY B 1 286 ? 13.781 12.547 -8.266 1 97.19 286 GLY B O 1
ATOM 5801 N N . VAL B 1 287 ? 12.922 14.625 -8.125 1 98.5 287 VAL B N 1
ATOM 5802 C CA . VAL B 1 287 ? 12.508 14.445 -6.734 1 98.5 287 VAL B CA 1
ATOM 5803 C C . VAL B 1 287 ? 10.984 14.508 -6.637 1 98.5 287 VAL B C 1
ATOM 5805 O O . VAL B 1 287 ? 10.359 15.438 -7.156 1 98.5 287 VAL B O 1
ATOM 5808 N N . TRP B 1 288 ? 10.383 13.508 -6.07 1 98.5 288 TRP B N 1
ATOM 5809 C CA . TRP B 1 288 ? 8.953 13.43 -5.77 1 98.5 288 TRP B CA 1
ATOM 5810 C C . TRP B 1 288 ? 8.719 13.25 -4.273 1 98.5 288 TRP B C 1
ATOM 5812 O O . TRP B 1 288 ? 8.844 12.141 -3.75 1 98.5 288 TRP B O 1
ATOM 5822 N N . ALA B 1 289 ? 8.32 14.336 -3.592 1 97.75 289 ALA B N 1
ATOM 5823 C CA . ALA B 1 289 ? 8.305 14.297 -2.131 1 97.75 289 ALA B CA 1
ATOM 5824 C C . ALA B 1 289 ? 6.98 14.82 -1.584 1 97.75 289 ALA B C 1
ATOM 5826 O O . ALA B 1 289 ? 6.281 15.586 -2.26 1 97.75 289 ALA B O 1
ATOM 5827 N N . GLU B 1 290 ? 6.602 14.32 -0.39 1 96.62 290 GLU B N 1
ATOM 5828 C CA . GLU B 1 290 ? 5.543 14.945 0.398 1 96.62 290 GLU B CA 1
ATOM 5829 C C . GLU B 1 290 ? 6.016 16.281 0.989 1 96.62 290 GLU B C 1
ATOM 5831 O O . GLU B 1 290 ? 5.508 17.344 0.624 1 96.62 290 GLU B O 1
ATOM 5836 N N . THR B 1 291 ? 6.992 16.297 1.83 1 95.94 291 THR B N 1
ATOM 5837 C CA . THR B 1 291 ? 7.719 17.469 2.322 1 95.94 291 THR B CA 1
ATOM 5838 C C . THR B 1 291 ? 9.195 17.375 1.955 1 95.94 291 THR B C 1
ATOM 5840 O O . THR B 1 291 ? 9.742 16.281 1.81 1 95.94 291 THR B O 1
ATOM 5843 N N . LEU B 1 292 ? 9.82 18.516 1.756 1 97.5 292 LEU B N 1
ATOM 5844 C CA . LEU B 1 292 ? 11.188 18.5 1.261 1 97.5 292 LEU B CA 1
ATOM 5845 C C . LEU B 1 292 ? 11.969 19.703 1.787 1 97.5 292 LEU B C 1
ATOM 5847 O O . LEU B 1 292 ? 11.492 20.844 1.698 1 97.5 292 LEU B O 1
ATOM 5851 N N . PRO B 1 293 ? 13.164 19.453 2.35 1 96.19 293 PRO B N 1
ATOM 5852 C CA . PRO B 1 293 ? 14.008 20.625 2.658 1 96.19 293 PRO B CA 1
ATOM 5853 C C . PRO B 1 293 ? 14.305 21.469 1.429 1 96.19 293 PRO B C 1
ATOM 5855 O O . PRO B 1 293 ? 14.656 20.938 0.373 1 96.19 293 PRO B O 1
ATOM 5858 N N . VAL B 1 294 ? 14.203 22.734 1.621 1 96.5 294 VAL B N 1
ATOM 5859 C CA . VAL B 1 294 ? 14.367 23.703 0.532 1 96.5 294 VAL B CA 1
ATOM 5860 C C . VAL B 1 294 ? 15.781 23.594 -0.032 1 96.5 294 VAL B C 1
ATOM 5862 O O . VAL B 1 294 ? 16.016 23.953 -1.19 1 96.5 294 VAL B O 1
ATOM 5865 N N . LYS B 1 295 ? 16.672 23.047 0.737 1 95.44 295 LYS B N 1
ATOM 5866 C CA . LYS B 1 295 ? 18.062 22.844 0.337 1 95.44 295 LYS B CA 1
ATOM 5867 C C . LYS B 1 295 ? 18.141 22.094 -0.992 1 95.44 295 LYS B C 1
ATOM 5869 O O . LYS B 1 295 ? 19.047 22.344 -1.789 1 95.44 295 LYS B O 1
ATOM 5874 N N . TRP B 1 296 ? 17.266 21.219 -1.295 1 97.81 296 TRP B N 1
ATOM 5875 C CA . TRP B 1 296 ? 17.266 20.406 -2.506 1 97.81 296 TRP B CA 1
ATOM 5876 C C . TRP B 1 296 ? 17.141 21.281 -3.748 1 97.81 296 TRP B C 1
ATOM 5878 O O . TRP B 1 296 ? 17.625 20.922 -4.824 1 97.81 296 TRP B O 1
ATOM 5888 N N . THR B 1 297 ? 16.469 22.422 -3.674 1 98.06 297 THR B N 1
ATOM 5889 C CA . THR B 1 297 ? 16.266 23.297 -4.82 1 98.06 297 THR B CA 1
ATOM 5890 C C . THR B 1 297 ? 17.594 23.859 -5.312 1 98.06 297 THR B C 1
ATOM 5892 O O . THR B 1 297 ? 17.719 24.234 -6.48 1 98.06 297 THR B O 1
ATOM 5895 N N . GLU B 1 298 ? 18.562 23.891 -4.453 1 97 298 GLU B N 1
ATOM 5896 C CA . GLU B 1 298 ? 19.875 24.406 -4.816 1 97 298 GLU B CA 1
ATOM 5897 C C . GLU B 1 298 ? 20.609 23.453 -5.762 1 97 298 GLU B C 1
ATOM 5899 O O . GLU B 1 298 ? 21.609 23.828 -6.383 1 97 298 GLU B O 1
ATOM 5904 N N . LEU B 1 299 ? 20.109 22.25 -5.84 1 97.38 299 LEU B N 1
ATOM 5905 C CA . LEU B 1 299 ? 20.781 21.234 -6.645 1 97.38 299 LEU B CA 1
ATOM 5906 C C . LEU B 1 299 ? 20.188 21.188 -8.047 1 97.38 299 LEU B C 1
ATOM 5908 O O . LEU B 1 299 ? 20.672 20.438 -8.906 1 97.38 299 LEU B O 1
ATOM 5912 N N . ILE B 1 300 ? 19.141 21.922 -8.328 1 96.88 300 ILE B N 1
ATOM 5913 C CA . ILE B 1 300 ? 18.547 21.969 -9.656 1 96.88 300 ILE B CA 1
ATOM 5914 C C . ILE B 1 300 ? 19.547 22.5 -10.664 1 96.88 300 ILE B C 1
ATOM 5916 O O . ILE B 1 300 ? 20.219 23.5 -10.414 1 96.88 300 ILE B O 1
ATOM 5920 N N . GLY B 1 301 ? 19.578 21.891 -11.797 1 92.38 301 GLY B N 1
ATOM 5921 C CA . GLY B 1 301 ? 20.562 22.234 -12.805 1 92.38 301 GLY B CA 1
ATOM 5922 C C . GLY B 1 301 ? 21.812 21.359 -12.734 1 92.38 301 GLY B C 1
ATOM 5923 O O . GLY B 1 301 ? 22.625 21.375 -13.648 1 92.38 301 GLY B O 1
ATOM 5924 N N . GLY B 1 302 ? 22.016 20.609 -11.672 1 95.12 302 GLY B N 1
ATOM 5925 C CA . GLY B 1 302 ? 22.984 19.547 -11.508 1 95.12 302 GLY B CA 1
ATOM 5926 C C . GLY B 1 302 ? 22.375 18.156 -11.5 1 95.12 302 GLY B C 1
ATOM 5927 O O . GLY B 1 302 ? 21.766 17.734 -12.492 1 95.12 302 GLY B O 1
ATOM 5928 N N . PRO B 1 303 ? 22.5 17.547 -10.289 1 95.31 303 PRO B N 1
ATOM 5929 C CA . PRO B 1 303 ? 22 16.172 -10.242 1 95.31 303 PRO B CA 1
ATOM 5930 C C . PRO B 1 303 ? 20.469 16.109 -10.242 1 95.31 303 PRO B C 1
ATOM 5932 O O . PRO B 1 303 ? 19.891 15.039 -10.453 1 95.31 303 PRO B O 1
ATOM 5935 N N . ILE B 1 304 ? 19.844 17.219 -10 1 97 304 ILE B N 1
ATOM 5936 C CA . ILE B 1 304 ? 18.391 17.219 -9.875 1 97 304 ILE B CA 1
ATOM 5937 C C . ILE B 1 304 ? 17.766 17.922 -11.078 1 97 304 ILE B C 1
ATOM 5939 O O . ILE B 1 304 ? 18.078 19.078 -11.359 1 97 304 ILE B O 1
ATOM 5943 N N . ASN B 1 305 ? 16.844 17.25 -11.688 1 95.75 305 ASN B N 1
ATOM 5944 C CA . ASN B 1 305 ? 16.266 17.797 -12.914 1 95.75 305 ASN B CA 1
ATOM 5945 C C . ASN B 1 305 ? 14.898 18.438 -12.656 1 95.75 305 ASN B C 1
ATOM 5947 O O . ASN B 1 305 ? 14.383 19.156 -13.508 1 95.75 305 ASN B O 1
ATOM 5951 N N . GLY B 1 306 ? 14.281 18.172 -11.578 1 97.75 306 GLY B N 1
ATOM 5952 C CA . GLY B 1 306 ? 12.984 18.719 -11.203 1 97.75 306 GLY B CA 1
ATOM 5953 C C . GLY B 1 306 ? 12.516 18.25 -9.836 1 97.75 306 GLY B C 1
ATOM 5954 O O . GLY B 1 306 ? 12.945 17.219 -9.344 1 97.75 306 GLY B O 1
ATOM 5955 N N . ILE B 1 307 ? 11.664 19.078 -9.266 1 98.62 307 ILE B N 1
ATOM 5956 C CA . ILE B 1 307 ? 11.172 18.781 -7.922 1 98.62 307 ILE B CA 1
ATOM 5957 C C . ILE B 1 307 ? 9.656 18.938 -7.879 1 98.62 307 ILE B C 1
ATOM 5959 O O . ILE B 1 307 ? 9.117 19.922 -8.406 1 98.62 307 ILE B O 1
ATOM 5963 N N . SER B 1 308 ? 8.992 17.984 -7.391 1 98.69 308 SER B N 1
ATOM 5964 C CA . SER B 1 308 ? 7.605 18.078 -6.945 1 98.69 308 SER B CA 1
ATOM 5965 C C . SER B 1 308 ? 7.484 17.781 -5.453 1 98.69 308 SER B C 1
ATOM 5967 O O . SER B 1 308 ? 8.039 16.797 -4.961 1 98.69 308 SER B O 1
ATOM 5969 N N . ALA B 1 309 ? 6.836 18.641 -4.691 1 98.25 309 ALA B N 1
ATOM 5970 C CA . ALA B 1 309 ? 6.59 18.453 -3.264 1 98.25 309 ALA B CA 1
ATOM 5971 C C . ALA B 1 309 ? 5.27 19.094 -2.848 1 98.25 309 ALA B C 1
ATOM 5973 O O . ALA B 1 309 ? 4.688 19.891 -3.598 1 98.25 309 ALA B O 1
ATOM 5974 N N . SER B 1 310 ? 4.762 18.672 -1.698 1 97.88 310 SER B N 1
ATOM 5975 C CA . SER B 1 310 ? 3.57 19.344 -1.174 1 97.88 310 SER B CA 1
ATOM 5976 C C . SER B 1 310 ? 3.943 20.547 -0.321 1 97.88 310 SER B C 1
ATOM 5978 O O . SER B 1 310 ? 3.137 21.469 -0.147 1 97.88 310 SER B O 1
ATOM 5980 N N . ALA B 1 311 ? 5.16 20.484 0.25 1 97.31 311 ALA B N 1
ATOM 5981 C CA . ALA B 1 311 ? 5.66 21.578 1.088 1 97.31 311 ALA B CA 1
ATOM 5982 C C . ALA B 1 311 ? 7.18 21.656 1.034 1 97.31 311 ALA B C 1
ATOM 5984 O O . ALA B 1 311 ? 7.863 20.641 0.993 1 97.31 311 ALA B O 1
ATOM 5985 N N . LEU B 1 312 ? 7.723 22.859 1.004 1 97.06 312 LEU B N 1
ATOM 5986 C CA . LEU B 1 312 ? 9.156 23.125 1.137 1 97.06 312 LEU B CA 1
ATOM 5987 C C . LEU B 1 312 ? 9.461 23.781 2.471 1 97.06 312 LEU B C 1
ATOM 5989 O O . LEU B 1 312 ? 8.82 24.781 2.84 1 97.06 312 LEU B O 1
ATOM 5993 N N . TYR B 1 313 ? 10.375 23.188 3.174 1 95.25 313 TYR B N 1
ATOM 5994 C CA . TYR B 1 313 ? 10.672 23.703 4.508 1 95.25 313 TYR B CA 1
ATOM 5995 C C . TYR B 1 313 ? 12.172 23.844 4.723 1 95.25 313 TYR B C 1
ATOM 5997 O O . TYR B 1 313 ? 12.969 23.438 3.871 1 95.25 313 TYR B O 1
ATOM 6005 N N . ALA B 1 314 ? 12.547 24.562 5.746 1 93.19 314 ALA B N 1
ATOM 6006 C CA . ALA B 1 314 ? 13.945 24.656 6.168 1 93.19 314 ALA B CA 1
ATOM 6007 C C . ALA B 1 314 ? 14.148 24.047 7.551 1 93.19 314 ALA B C 1
ATOM 6009 O O . ALA B 1 314 ? 13.289 24.188 8.43 1 93.19 314 ALA B O 1
ATOM 6010 N N . LEU B 1 315 ? 15.234 23.344 7.688 1 90.62 315 LEU B N 1
ATOM 6011 C CA . LEU B 1 315 ? 15.625 22.891 9.023 1 90.62 315 LEU B CA 1
ATOM 6012 C C . LEU B 1 315 ? 16.094 24.062 9.875 1 90.62 315 LEU B C 1
ATOM 6014 O O . LEU B 1 315 ? 16.469 25.109 9.352 1 90.62 315 LEU B O 1
ATOM 6018 N N . PRO B 1 316 ? 15.992 23.859 11.188 1 87.12 316 PRO B N 1
ATOM 6019 C CA . PRO B 1 316 ? 16.594 24.891 12.031 1 87.12 316 PRO B CA 1
ATOM 6020 C C . PRO B 1 316 ? 18.016 25.234 11.617 1 87.12 316 PRO B C 1
ATOM 6022 O O . PRO B 1 316 ? 18.844 24.344 11.414 1 87.12 316 PRO B O 1
ATOM 6025 N N . GLY B 1 317 ? 18.25 26.484 11.43 1 87.12 317 GLY B N 1
ATOM 6026 C CA . GLY B 1 317 ? 19.562 26.938 11 1 87.12 317 GLY B CA 1
ATOM 6027 C C . GLY B 1 317 ? 19.672 27.125 9.5 1 87.12 317 GLY B C 1
ATOM 6028 O O . GLY B 1 317 ? 20.609 27.766 9.016 1 87.12 317 GLY B O 1
ATOM 6029 N N . GLU B 1 318 ? 18.656 26.594 8.797 1 89.75 318 GLU B N 1
ATOM 6030 C CA . GLU B 1 318 ? 18.688 26.719 7.34 1 89.75 318 GLU B CA 1
ATOM 6031 C C . GLU B 1 318 ? 17.656 27.719 6.84 1 89.75 318 GLU B C 1
ATOM 6033 O O . GLU B 1 318 ? 17.328 27.734 5.648 1 89.75 318 GLU B O 1
ATOM 6038 N N . GLU B 1 319 ? 17.172 28.578 7.691 1 90.19 319 GLU B N 1
ATOM 6039 C CA . GLU B 1 319 ? 16.125 29.531 7.363 1 90.19 319 GLU B CA 1
ATOM 6040 C C . GLU B 1 319 ? 16.578 30.484 6.246 1 90.19 319 GLU B C 1
ATOM 6042 O O . GLU B 1 319 ? 15.773 30.859 5.387 1 90.19 319 GLU B O 1
ATOM 6047 N N . PRO B 1 320 ? 17.875 30.828 6.219 1 93.38 320 PRO B N 1
ATOM 6048 C CA . PRO B 1 320 ? 18.328 31.703 5.133 1 93.38 320 PRO B CA 1
ATOM 6049 C C . PRO B 1 320 ? 18.141 31.062 3.754 1 93.38 320 PRO B C 1
ATOM 6051 O O . PRO B 1 320 ? 17.938 31.781 2.766 1 93.38 320 PRO B O 1
ATOM 6054 N N . ARG B 1 321 ? 18.203 29.781 3.695 1 94.5 321 ARG B N 1
ATOM 6055 C CA . ARG B 1 321 ? 17.984 29.094 2.43 1 94.5 321 ARG B CA 1
ATOM 6056 C C . ARG B 1 321 ? 16.547 29.281 1.942 1 94.5 321 ARG B C 1
ATOM 6058 O O . ARG B 1 321 ? 16.312 29.422 0.741 1 94.5 321 ARG B O 1
ATOM 6065 N N . LEU B 1 322 ? 15.656 29.203 2.871 1 95.25 322 LEU B N 1
ATOM 6066 C CA . LEU B 1 322 ? 14.258 29.422 2.523 1 95.25 322 LEU B CA 1
ATOM 6067 C C . LEU B 1 322 ? 14.023 30.859 2.059 1 95.25 322 LEU B C 1
ATOM 6069 O O . LEU B 1 322 ? 13.328 31.078 1.07 1 95.25 322 LEU B O 1
ATOM 6073 N N . ASP B 1 323 ? 14.625 31.797 2.764 1 94.81 323 ASP B N 1
ATOM 6074 C CA . ASP B 1 323 ? 14.516 33.188 2.375 1 94.81 323 ASP B CA 1
ATOM 6075 C C . ASP B 1 323 ? 15.039 33.406 0.956 1 94.81 323 ASP B C 1
ATOM 6077 O O . ASP B 1 323 ? 14.422 34.125 0.166 1 94.81 323 ASP B O 1
ATOM 6081 N N . LYS B 1 324 ? 16.172 32.812 0.719 1 96.69 324 LYS B N 1
ATOM 6082 C CA . LYS B 1 324 ? 16.766 32.938 -0.612 1 96.69 324 LYS B CA 1
ATOM 6083 C C . LYS B 1 324 ? 15.844 32.344 -1.674 1 96.69 324 LYS B C 1
ATOM 6085 O O . LYS B 1 324 ? 15.633 32.969 -2.727 1 96.69 324 LYS B O 1
ATOM 6090 N N . PHE B 1 325 ? 15.336 31.188 -1.484 1 97.25 325 PHE B N 1
ATOM 6091 C CA . PHE B 1 325 ? 14.406 30.547 -2.41 1 97.25 325 PHE B CA 1
ATOM 6092 C C . PHE B 1 325 ? 13.203 31.453 -2.682 1 97.25 325 PHE B C 1
ATOM 6094 O O . PHE B 1 325 ? 12.805 31.625 -3.836 1 97.25 325 PHE B O 1
ATOM 6101 N N . LEU B 1 326 ? 12.609 31.984 -1.601 1 97 326 LEU B N 1
ATOM 6102 C CA . LEU B 1 326 ? 11.438 32.844 -1.728 1 97 326 LEU B CA 1
ATOM 6103 C C . LEU B 1 326 ? 11.781 34.094 -2.537 1 97 326 LEU B C 1
ATOM 6105 O O . LEU B 1 326 ? 10.992 34.531 -3.387 1 97 326 LEU B O 1
ATOM 6109 N N . GLY B 1 327 ? 12.883 34.625 -2.26 1 96.5 327 GLY B N 1
ATOM 6110 C CA . GLY B 1 327 ? 13.305 35.812 -2.998 1 96.5 327 GLY B CA 1
ATOM 6111 C C . GLY B 1 327 ? 13.508 35.531 -4.48 1 96.5 327 GLY B C 1
ATOM 6112 O O . GLY B 1 327 ? 13.258 36.406 -5.309 1 96.5 327 GLY B O 1
ATOM 6113 N N . ASP B 1 328 ? 13.93 34.281 -4.852 1 97.06 328 ASP B N 1
ATOM 6114 C CA . ASP B 1 328 ? 14.273 33.938 -6.223 1 97.06 328 ASP B CA 1
ATOM 6115 C C . ASP B 1 328 ? 13.25 32.969 -6.805 1 97.06 328 ASP B C 1
ATOM 6117 O O . ASP B 1 328 ? 13.555 32.219 -7.738 1 97.06 328 ASP B O 1
ATOM 6121 N N . TYR B 1 329 ? 12.102 32.906 -6.25 1 96.94 329 TYR B N 1
ATOM 6122 C CA . TYR B 1 329 ? 11.172 31.812 -6.559 1 96.94 329 TYR B CA 1
ATOM 6123 C C . TYR B 1 329 ? 10.875 31.766 -8.055 1 96.94 329 TYR B C 1
ATOM 6125 O O . TYR B 1 329 ? 10.617 30.688 -8.602 1 96.94 329 TYR B O 1
ATOM 6133 N N . ARG B 1 330 ? 10.891 32.875 -8.836 1 97.38 330 ARG B N 1
ATOM 6134 C CA . ARG B 1 330 ? 10.57 32.906 -10.258 1 97.38 330 ARG B CA 1
ATOM 6135 C C . ARG B 1 330 ? 11.523 32.031 -11.062 1 97.38 330 ARG B C 1
ATOM 6137 O O . ARG B 1 330 ? 11.133 31.469 -12.086 1 97.38 330 ARG B O 1
ATOM 6144 N N . ASP B 1 331 ? 12.727 31.891 -10.586 1 96.75 331 ASP B N 1
ATOM 6145 C CA . ASP B 1 331 ? 13.734 31.078 -11.258 1 96.75 331 ASP B CA 1
ATOM 6146 C C . ASP B 1 331 ? 13.383 29.594 -11.156 1 96.75 331 ASP B C 1
ATOM 6148 O O . ASP B 1 331 ? 13.938 28.766 -11.891 1 96.75 331 ASP B O 1
ATOM 6152 N N . PHE B 1 332 ? 12.5 29.297 -10.289 1 97.44 332 PHE B N 1
ATOM 6153 C CA . PHE B 1 332 ? 12.195 27.891 -10.023 1 97.44 332 PHE B CA 1
ATOM 6154 C C . PHE B 1 332 ? 10.867 27.5 -10.672 1 97.44 332 PHE B C 1
ATOM 6156 O O . PHE B 1 332 ? 10.516 26.312 -10.695 1 97.44 332 PHE B O 1
ATOM 6163 N N . VAL B 1 333 ? 10.117 28.531 -11.172 1 97.06 333 VAL B N 1
ATOM 6164 C CA . VAL B 1 333 ? 8.859 28.234 -11.859 1 97.06 333 VAL B CA 1
ATOM 6165 C C . VAL B 1 333 ? 9.117 27.297 -13.031 1 97.06 333 VAL B C 1
ATOM 6167 O O . VAL B 1 333 ? 10.016 27.547 -13.844 1 97.06 333 VAL B O 1
ATOM 6170 N N . GLY B 1 334 ? 8.398 26.172 -13.055 1 96 334 GLY B N 1
ATOM 6171 C CA . GLY B 1 334 ? 8.578 25.172 -14.094 1 96 334 GLY B CA 1
ATOM 6172 C C . GLY B 1 334 ? 9.539 24.062 -13.695 1 96 334 GLY B C 1
ATOM 6173 O O . GLY B 1 334 ? 9.578 23 -14.328 1 96 334 GLY B O 1
ATOM 6174 N N . ARG B 1 335 ? 10.312 24.266 -12.68 1 97.88 335 ARG B N 1
ATOM 6175 C CA . ARG B 1 335 ? 11.289 23.281 -12.219 1 97.88 335 ARG B CA 1
ATOM 6176 C C . ARG B 1 335 ? 10.914 22.75 -10.844 1 97.88 335 ARG B C 1
ATOM 6178 O O . ARG B 1 335 ? 11.352 21.656 -10.453 1 97.88 335 ARG B O 1
ATOM 6185 N N . VAL B 1 336 ? 10.203 23.547 -10.109 1 98.56 336 VAL B N 1
ATOM 6186 C CA . VAL B 1 336 ? 9.641 23.172 -8.812 1 98.56 336 VAL B CA 1
ATOM 6187 C C . VAL B 1 336 ? 8.117 23.281 -8.859 1 98.56 336 VAL B C 1
ATOM 6189 O O . VAL B 1 336 ? 7.578 24.297 -9.281 1 98.56 336 VAL B O 1
ATOM 6192 N N . VAL B 1 337 ? 7.469 22.25 -8.5 1 98.69 337 VAL B N 1
ATOM 6193 C CA . VAL B 1 337 ? 6.008 22.25 -8.461 1 98.69 337 VAL B CA 1
ATOM 6194 C C . VAL B 1 337 ? 5.531 21.906 -7.051 1 98.69 337 VAL B C 1
ATOM 6196 O O . VAL B 1 337 ? 5.934 20.891 -6.48 1 98.69 337 VAL B O 1
ATOM 6199 N N . ILE B 1 338 ? 4.734 22.734 -6.449 1 98.62 338 ILE B N 1
ATOM 6200 C CA . ILE B 1 338 ? 4.098 22.484 -5.164 1 98.62 338 ILE B CA 1
ATOM 6201 C C . ILE B 1 338 ? 2.666 22 -5.383 1 98.62 338 ILE B C 1
ATOM 6203 O O . ILE B 1 338 ? 1.853 22.703 -5.984 1 98.62 338 ILE B O 1
ATOM 6207 N N . ARG B 1 339 ? 2.293 20.812 -4.934 1 98.31 339 ARG B N 1
ATOM 6208 C CA . ARG B 1 339 ? 0.977 20.25 -5.207 1 98.31 339 ARG B CA 1
ATOM 6209 C C . ARG B 1 339 ? 0.378 19.625 -3.947 1 98.31 339 ARG B C 1
ATOM 6211 O O . ARG B 1 339 ? 1.065 19.484 -2.936 1 98.31 339 ARG B O 1
ATOM 6218 N N . GLY B 1 340 ? -0.874 19.281 -3.975 1 97.69 340 GLY B N 1
ATOM 6219 C CA . GLY B 1 340 ? -1.558 18.719 -2.818 1 97.69 340 GLY B CA 1
ATOM 6220 C C . GLY B 1 340 ? -1.173 17.281 -2.535 1 97.69 340 GLY B C 1
ATOM 6221 O O . GLY B 1 340 ? -0.714 16.562 -3.43 1 97.69 340 GLY B O 1
ATOM 6222 N N . GLN B 1 341 ? -1.47 16.812 -1.312 1 97.56 341 GLN B N 1
ATOM 6223 C CA . GLN B 1 341 ? -1.088 15.5 -0.821 1 97.56 341 GLN B CA 1
ATOM 6224 C C . GLN B 1 341 ? -1.85 14.398 -1.553 1 97.56 341 GLN B C 1
ATOM 6226 O O . GLN B 1 341 ? -1.374 13.266 -1.647 1 97.56 341 GLN B O 1
ATOM 6231 N N . GLU B 1 342 ? -3.047 14.672 -2.062 1 95.75 342 GLU B N 1
ATOM 6232 C CA . GLU B 1 342 ? -3.787 13.664 -2.811 1 95.75 342 GLU B CA 1
ATOM 6233 C C . GLU B 1 342 ? -3.07 13.297 -4.105 1 95.75 342 GLU B C 1
ATOM 6235 O O . GLU B 1 342 ? -3.385 12.281 -4.73 1 95.75 342 GLU B O 1
ATOM 6240 N N . VAL B 1 343 ? -2.15 14.188 -4.5 1 97.38 343 VAL B N 1
ATOM 6241 C CA . VAL B 1 343 ? -1.358 13.891 -5.688 1 97.38 343 VAL B CA 1
ATOM 6242 C C . VAL B 1 343 ? 0.024 13.391 -5.277 1 97.38 343 VAL B C 1
ATOM 6244 O O . VAL B 1 343 ? 0.432 12.289 -5.66 1 97.38 343 VAL B O 1
ATOM 6247 N N . SER B 1 344 ? 0.696 14.141 -4.41 1 97.81 344 SER B N 1
ATOM 6248 C CA . SER B 1 344 ? 2.066 13.797 -4.039 1 97.81 344 SER B CA 1
ATOM 6249 C C . SER B 1 344 ? 2.135 12.43 -3.383 1 97.81 344 SER B C 1
ATOM 6251 O O . SER B 1 344 ? 3.135 11.719 -3.516 1 97.81 344 SER B O 1
ATOM 6253 N N . ASN B 1 345 ? 1.072 12.039 -2.652 1 97.62 345 ASN B N 1
ATOM 6254 C CA . ASN B 1 345 ? 1.07 10.781 -1.908 1 97.62 345 ASN B CA 1
ATOM 6255 C C . ASN B 1 345 ? 0.18 9.734 -2.574 1 97.62 345 ASN B C 1
ATOM 6257 O O . ASN B 1 345 ? -0.147 8.719 -1.966 1 97.62 345 ASN B O 1
ATOM 6261 N N . ASN B 1 346 ? -0.21 9.969 -3.832 1 97.56 346 ASN B N 1
ATOM 6262 C CA . ASN B 1 346 ? -1.141 9.086 -4.531 1 97.56 346 ASN B CA 1
ATOM 6263 C C . ASN B 1 346 ? -0.448 7.816 -5.027 1 97.56 346 ASN B C 1
ATOM 6265 O O . ASN B 1 346 ? 0.554 7.895 -5.738 1 97.56 346 ASN B O 1
ATOM 6269 N N . PRO B 1 347 ? -1.085 6.633 -4.676 1 96.5 347 PRO B N 1
ATOM 6270 C CA . PRO B 1 347 ? -0.476 5.383 -5.129 1 96.5 347 PRO B CA 1
ATOM 6271 C C . PRO B 1 347 ? -0.323 5.316 -6.648 1 96.5 347 PRO B C 1
ATOM 6273 O O . PRO B 1 347 ? 0.654 4.754 -7.148 1 96.5 347 PRO B O 1
ATOM 6276 N N . GLU B 1 348 ? -1.25 5.867 -7.418 1 96.69 348 GLU B N 1
ATOM 6277 C CA . GLU B 1 348 ? -1.204 5.848 -8.875 1 96.69 348 GLU B CA 1
ATOM 6278 C C . GLU B 1 348 ? 0.057 6.531 -9.398 1 96.69 348 GLU B C 1
ATOM 6280 O O . GLU B 1 348 ? 0.784 5.965 -10.219 1 96.69 348 GLU B O 1
ATOM 6285 N N . VAL B 1 349 ? 0.323 7.641 -8.852 1 97.19 349 VAL B N 1
ATOM 6286 C CA . VAL B 1 349 ? 1.421 8.453 -9.367 1 97.19 349 VAL B CA 1
ATOM 6287 C C . VAL B 1 349 ? 2.754 7.887 -8.883 1 97.19 349 VAL B C 1
ATOM 6289 O O . VAL B 1 349 ? 3.705 7.77 -9.656 1 97.19 349 VAL B O 1
ATOM 6292 N N . ILE B 1 350 ? 2.805 7.492 -7.59 1 97.25 350 ILE B N 1
ATOM 6293 C CA . ILE B 1 350 ? 4.027 6.953 -7.004 1 97.25 350 ILE B CA 1
ATOM 6294 C C . ILE B 1 350 ? 4.469 5.715 -7.777 1 97.25 350 ILE B C 1
ATOM 6296 O O . ILE B 1 350 ? 5.637 5.594 -8.156 1 97.25 350 ILE B O 1
ATOM 6300 N N . GLN B 1 351 ? 3.539 4.832 -8.008 1 94.94 351 GLN B N 1
ATOM 6301 C CA . GLN B 1 351 ? 3.838 3.6 -8.727 1 94.94 351 GLN B CA 1
ATOM 6302 C C . GLN B 1 351 ? 4.277 3.896 -10.156 1 94.94 351 GLN B C 1
ATOM 6304 O O . GLN B 1 351 ? 5.238 3.301 -10.656 1 94.94 351 GLN B O 1
ATOM 6309 N N . ARG B 1 352 ? 3.629 4.73 -10.844 1 94.31 352 ARG B N 1
ATOM 6310 C CA . ARG B 1 352 ? 3.889 5.059 -12.242 1 94.31 352 ARG B CA 1
ATOM 6311 C C . ARG B 1 352 ? 5.285 5.645 -12.422 1 94.31 352 ARG B C 1
ATOM 6313 O O . ARG B 1 352 ? 6.008 5.281 -13.352 1 94.31 352 ARG B O 1
ATOM 6320 N N . LEU B 1 353 ? 5.656 6.504 -11.492 1 95.31 353 LEU B N 1
ATOM 6321 C CA . LEU B 1 353 ? 6.922 7.223 -11.602 1 95.31 353 LEU B CA 1
ATOM 6322 C C . LEU B 1 353 ? 8.094 6.324 -11.211 1 95.31 353 LEU B C 1
ATOM 6324 O O . LEU B 1 353 ? 9.25 6.711 -11.367 1 95.31 353 LEU B O 1
ATOM 6328 N N . GLY B 1 354 ? 7.805 5.137 -10.703 1 93.94 354 GLY B N 1
ATOM 6329 C CA . GLY B 1 354 ? 8.883 4.254 -10.305 1 93.94 354 GLY B CA 1
ATOM 6330 C C . GLY B 1 354 ? 9.742 4.824 -9.188 1 93.94 354 GLY B C 1
ATOM 6331 O O . GLY B 1 354 ? 10.969 4.777 -9.258 1 93.94 354 GLY B O 1
ATOM 6332 N N . VAL B 1 355 ? 9.141 5.375 -8.141 1 96.38 355 VAL B N 1
ATOM 6333 C CA . VAL B 1 355 ? 9.797 6.156 -7.098 1 96.38 355 VAL B CA 1
ATOM 6334 C C . VAL B 1 355 ? 10.695 5.25 -6.262 1 96.38 355 VAL B C 1
ATOM 6336 O O . VAL B 1 355 ? 10.266 4.176 -5.824 1 96.38 355 VAL B O 1
ATOM 6339 N N . ILE B 1 356 ? 11.938 5.621 -6.113 1 96.94 356 ILE B N 1
ATOM 6340 C CA . ILE B 1 356 ? 12.82 5.078 -5.086 1 96.94 356 ILE B CA 1
ATOM 6341 C C . ILE B 1 356 ? 12.609 5.828 -3.773 1 96.94 356 ILE B C 1
ATOM 6343 O O . ILE B 1 356 ? 13.023 6.984 -3.637 1 96.94 356 ILE B O 1
ATOM 6347 N N . SER B 1 357 ? 11.961 5.188 -2.873 1 98.19 357 SER B N 1
ATOM 6348 C CA . SER B 1 357 ? 11.562 5.859 -1.642 1 98.19 357 SER B CA 1
ATOM 6349 C C . SER B 1 357 ? 12.523 5.543 -0.5 1 98.19 357 SER B C 1
ATOM 6351 O O . SER B 1 357 ? 12.82 4.379 -0.236 1 98.19 357 SER B O 1
ATOM 6353 N N . ILE B 1 358 ? 13.047 6.562 0.128 1 98.31 358 ILE B N 1
ATOM 6354 C CA . ILE B 1 358 ? 13.844 6.43 1.343 1 98.31 358 ILE B CA 1
ATOM 6355 C C . ILE B 1 358 ? 13.023 6.883 2.551 1 98.31 358 ILE B C 1
ATOM 6357 O O . ILE B 1 358 ? 12.672 8.055 2.664 1 98.31 358 ILE B O 1
ATOM 6361 N N . GLN B 1 359 ? 12.75 5.957 3.418 1 97.44 359 GLN B N 1
ATOM 6362 C CA . GLN B 1 359 ? 11.922 6.23 4.586 1 97.44 359 GLN B CA 1
ATOM 6363 C C . GLN B 1 359 ? 12.688 5.965 5.879 1 97.44 359 GLN B C 1
ATOM 6365 O O . GLN B 1 359 ? 13.57 5.109 5.918 1 97.44 359 GLN B O 1
ATOM 6370 N N . GLN B 1 360 ? 12.375 6.707 6.852 1 96.62 360 GLN B N 1
ATOM 6371 C CA . GLN B 1 360 ? 12.984 6.508 8.164 1 96.62 360 GLN B CA 1
ATOM 6372 C C . GLN B 1 360 ? 12.086 5.664 9.062 1 96.62 360 GLN B C 1
ATOM 6374 O O . GLN B 1 360 ? 10.891 5.543 8.82 1 96.62 360 GLN B O 1
ATOM 6379 N N . ALA B 1 361 ? 12.688 5.059 10.039 1 97.44 361 ALA B N 1
ATOM 6380 C CA . ALA B 1 361 ? 11.969 4.254 11.023 1 97.44 361 ALA B CA 1
ATOM 6381 C C . ALA B 1 361 ? 12.547 4.449 12.422 1 97.44 361 ALA B C 1
ATOM 6383 O O . ALA B 1 361 ? 13.695 4.871 12.57 1 97.44 361 ALA B O 1
ATOM 6384 N N . LEU B 1 362 ? 11.703 4.25 13.445 1 97 362 LEU B N 1
ATOM 6385 C CA . LEU B 1 362 ? 12.156 4.227 14.836 1 97 362 LEU B CA 1
ATOM 6386 C C . LEU B 1 362 ? 12.953 2.963 15.125 1 97 362 LEU B C 1
ATOM 6388 O O . LEU B 1 362 ? 13.969 3.016 15.828 1 97 362 LEU B O 1
ATOM 6392 N N . GLU B 1 363 ? 12.539 1.896 14.602 1 97.56 363 GLU B N 1
ATOM 6393 C CA . GLU B 1 363 ? 13.242 0.619 14.703 1 97.56 363 GLU B CA 1
ATOM 6394 C C . GLU B 1 363 ? 12.82 -0.33 13.586 1 97.56 363 GLU B C 1
ATOM 6396 O O . GLU B 1 363 ? 11.773 -0.145 12.969 1 97.56 363 GLU B O 1
ATOM 6401 N N . VAL B 1 364 ? 13.633 -1.272 13.289 1 98.44 364 VAL B N 1
ATOM 6402 C CA . VAL B 1 364 ? 13.391 -2.342 12.328 1 98.44 364 VAL B CA 1
ATOM 6403 C C . VAL B 1 364 ? 13.734 -3.691 12.961 1 98.44 364 VAL B C 1
ATOM 6405 O O . VAL B 1 364 ? 14.75 -3.826 13.648 1 98.44 364 VAL B O 1
ATOM 6408 N N . ASP B 1 365 ? 12.852 -4.633 12.836 1 97.56 365 ASP B N 1
ATOM 6409 C CA . ASP B 1 365 ? 13.195 -5.938 13.391 1 97.56 365 ASP B CA 1
ATOM 6410 C C . ASP B 1 365 ? 14.055 -6.738 12.414 1 97.56 365 ASP B C 1
ATOM 6412 O O . ASP B 1 365 ? 14.312 -6.289 11.289 1 97.56 365 ASP B O 1
ATOM 6416 N N . ILE B 1 366 ? 14.539 -7.859 12.789 1 98.12 366 ILE B N 1
ATOM 6417 C CA . ILE B 1 366 ? 15.578 -8.586 12.055 1 98.12 366 ILE B CA 1
ATOM 6418 C C . ILE B 1 366 ? 14.984 -9.195 10.789 1 98.12 366 ILE B C 1
ATOM 6420 O O . ILE B 1 366 ? 15.711 -9.727 9.945 1 98.12 366 ILE B O 1
ATOM 6424 N N . TYR B 1 367 ? 13.68 -9.117 10.547 1 98.12 367 TYR B N 1
ATOM 6425 C CA . TYR B 1 367 ? 13.062 -9.656 9.336 1 98.12 367 TYR B CA 1
ATOM 6426 C C . TYR B 1 367 ? 12.711 -8.539 8.359 1 98.12 367 TYR B C 1
ATOM 6428 O O . TYR B 1 367 ? 12.297 -8.805 7.23 1 98.12 367 TYR B O 1
ATOM 6436 N N . GLY B 1 368 ? 12.836 -7.285 8.789 1 98.44 368 GLY B N 1
ATOM 6437 C CA . GLY B 1 368 ? 12.617 -6.152 7.906 1 98.44 368 GLY B CA 1
ATOM 6438 C C . GLY B 1 368 ? 11.297 -5.445 8.164 1 98.44 368 GLY B C 1
ATOM 6439 O O . GLY B 1 368 ? 10.914 -4.547 7.41 1 98.44 368 GLY B O 1
ATOM 6440 N N . ASN B 1 369 ? 10.484 -5.855 9.188 1 98.12 369 ASN B N 1
ATOM 6441 C CA . ASN B 1 369 ? 9.32 -5.074 9.586 1 98.12 369 ASN B CA 1
ATOM 6442 C C . ASN B 1 369 ? 9.727 -3.752 10.227 1 98.12 369 ASN B C 1
ATOM 6444 O O . ASN B 1 369 ? 10.586 -3.729 11.117 1 98.12 369 ASN B O 1
ATOM 6448 N N . ALA B 1 370 ? 9.094 -2.682 9.82 1 98.56 370 ALA B N 1
ATOM 6449 C CA . ALA B 1 370 ? 9.516 -1.367 10.297 1 98.56 370 ALA B CA 1
ATOM 6450 C C . ALA B 1 370 ? 8.453 -0.739 11.188 1 98.56 370 ALA B C 1
ATOM 6452 O O . ALA B 1 370 ? 7.266 -0.738 10.844 1 98.56 370 ALA B O 1
ATOM 6453 N N . ASN B 1 371 ? 8.867 -0.258 12.32 1 97.38 371 ASN B N 1
ATOM 6454 C CA . ASN B 1 371 ? 8.086 0.584 13.227 1 97.38 371 ASN B CA 1
ATOM 6455 C C . ASN B 1 371 ? 8.445 2.059 13.062 1 97.38 371 ASN B C 1
ATOM 6457 O O . ASN B 1 371 ? 9.57 2.463 13.367 1 97.38 371 ASN B O 1
ATOM 6461 N N . ILE B 1 372 ? 7.469 2.795 12.688 1 96.62 372 ILE B N 1
ATOM 6462 C CA . ILE B 1 372 ? 7.746 4.195 12.383 1 96.62 372 ILE B CA 1
ATOM 6463 C C . ILE B 1 372 ? 7.023 5.094 13.383 1 96.62 372 ILE B C 1
ATOM 6465 O O . ILE B 1 372 ? 7.363 6.27 13.531 1 96.62 372 ILE B O 1
ATOM 6469 N N . SER B 1 373 ? 6.141 4.574 14.18 1 96.5 373 SER B N 1
ATOM 6470 C CA . SER B 1 373 ? 5.18 5.496 14.781 1 96.5 373 SER B CA 1
ATOM 6471 C C . SER B 1 373 ? 5.102 5.297 16.297 1 96.5 373 SER B C 1
ATOM 6473 O O . SER B 1 373 ? 4.562 6.148 17 1 96.5 373 SER B O 1
ATOM 6475 N N . HIS B 1 374 ? 5.574 4.195 16.812 1 95.69 374 HIS B N 1
ATOM 6476 C CA . HIS B 1 374 ? 5.305 3.961 18.234 1 95.69 374 HIS B CA 1
ATOM 6477 C C . HIS B 1 374 ? 6.578 3.58 18.984 1 95.69 374 HIS B C 1
ATOM 6479 O O . HIS B 1 374 ? 7.453 2.91 18.422 1 95.69 374 HIS B O 1
ATOM 6485 N N . ILE B 1 375 ? 6.719 4.027 20.141 1 92.19 375 ILE B N 1
ATOM 6486 C CA . ILE B 1 375 ? 7.691 3.564 21.125 1 92.19 375 ILE B CA 1
ATOM 6487 C C . ILE B 1 375 ? 6.969 2.982 22.328 1 92.19 375 ILE B C 1
ATOM 6489 O O . ILE B 1 375 ? 6.328 3.715 23.094 1 92.19 375 ILE B O 1
ATOM 6493 N N . GLY B 1 376 ? 7.145 1.857 22.594 1 84.19 376 GLY B N 1
ATOM 6494 C CA . GLY B 1 376 ? 6.375 1.291 23.688 1 84.19 376 GLY B CA 1
ATOM 6495 C C . GLY B 1 376 ? 4.902 1.66 23.641 1 84.19 376 GLY B C 1
ATOM 6496 O O . GLY B 1 376 ? 4.383 2.281 24.562 1 84.19 376 GLY B O 1
ATOM 6497 N N . GLY B 1 377 ? 3.975 1.274 23 1 90.75 377 GLY B N 1
ATOM 6498 C CA . GLY B 1 377 ? 2.551 1.539 22.875 1 90.75 377 GLY B CA 1
ATOM 6499 C C . GLY B 1 377 ? 2.229 3.016 22.734 1 90.75 377 GLY B C 1
ATOM 6500 O O . GLY B 1 377 ? 1.091 3.381 22.422 1 90.75 377 GLY B O 1
ATOM 6501 N N . ASP B 1 378 ? 3.256 3.943 23 1 95.69 378 ASP B N 1
ATOM 6502 C CA . ASP B 1 378 ? 3.07 5.383 22.859 1 95.69 378 ASP B CA 1
ATOM 6503 C C . ASP B 1 378 ? 3.295 5.824 21.406 1 95.69 378 ASP B C 1
ATOM 6505 O O . ASP B 1 378 ? 4.289 5.441 20.781 1 95.69 378 ASP B O 1
ATOM 6509 N N . VAL B 1 379 ? 2.369 6.602 20.938 1 97.12 379 VAL B N 1
ATOM 6510 C CA . VAL B 1 379 ? 2.561 7.156 19.609 1 97.12 379 VAL B CA 1
ATOM 6511 C C . VAL B 1 379 ? 3.619 8.258 19.641 1 97.12 379 VAL B C 1
ATOM 6513 O O . VAL B 1 379 ? 3.648 9.062 20.578 1 97.12 379 VAL B O 1
ATOM 6516 N N . TYR B 1 380 ? 4.523 8.227 18.703 1 95.25 380 TYR B N 1
ATOM 6517 C CA . TYR B 1 380 ? 5.531 9.273 18.594 1 95.25 380 TYR B CA 1
ATOM 6518 C C . TYR B 1 380 ? 4.977 10.477 17.844 1 95.25 380 TYR B C 1
ATOM 6520 O O . TYR B 1 380 ? 4.719 11.523 18.453 1 95.25 380 TYR B O 1
ATOM 6528 N N . ASN B 1 381 ? 4.621 10.406 16.531 1 92.94 381 ASN B N 1
ATOM 6529 C CA . ASN B 1 381 ? 4.004 11.484 15.758 1 92.94 381 ASN B CA 1
ATOM 6530 C C . ASN B 1 381 ? 2.895 10.961 14.852 1 92.94 381 ASN B C 1
ATOM 6532 O O . ASN B 1 381 ? 1.974 11.703 14.5 1 92.94 381 ASN B O 1
ATOM 6536 N N . GLY B 1 382 ? 2.961 9.68 14.453 1 94.12 382 GLY B N 1
ATOM 6537 C CA . GLY B 1 382 ? 2.121 9.102 13.422 1 94.12 382 GLY B CA 1
ATOM 6538 C C . GLY B 1 382 ? 2.906 8.641 12.203 1 94.12 382 GLY B C 1
ATOM 6539 O O . GLY B 1 382 ? 4.125 8.82 12.141 1 94.12 382 GLY B O 1
ATOM 6540 N N . VAL B 1 383 ? 2.271 8.023 11.258 1 95.31 383 VAL B N 1
ATOM 6541 C CA . VAL B 1 383 ? 2.947 7.371 10.141 1 95.31 383 VAL B CA 1
ATOM 6542 C C . VAL B 1 383 ? 3.199 8.383 9.023 1 95.31 383 VAL B C 1
ATOM 6544 O O . VAL B 1 383 ? 4.113 8.211 8.211 1 95.31 383 VAL B O 1
ATOM 6547 N N . GLY B 1 384 ? 2.389 9.484 8.977 1 92.31 384 GLY B N 1
ATOM 6548 C CA . GLY B 1 384 ? 2.514 10.414 7.867 1 92.31 384 GLY B CA 1
ATOM 6549 C C . GLY B 1 384 ? 2.395 9.758 6.508 1 92.31 384 GLY B C 1
ATOM 6550 O O . GLY B 1 384 ? 1.487 8.953 6.281 1 92.31 384 GLY B O 1
ATOM 6551 N N . GLY B 1 385 ? 3.299 10.203 5.582 1 95.31 385 GLY B N 1
ATOM 6552 C CA . GLY B 1 385 ? 3.248 9.695 4.219 1 95.31 385 GLY B CA 1
ATOM 6553 C C . GLY B 1 385 ? 3.963 8.375 4.043 1 95.31 385 GLY B C 1
ATOM 6554 O O . GLY B 1 385 ? 3.928 7.777 2.963 1 95.31 385 GLY B O 1
ATOM 6555 N N . SER B 1 386 ? 4.555 7.824 5.09 1 96.25 386 SER B N 1
ATOM 6556 C CA . SER B 1 386 ? 5.348 6.609 4.969 1 96.25 386 SER B CA 1
ATOM 6557 C C . SER B 1 386 ? 4.508 5.449 4.445 1 96.25 386 SER B C 1
ATOM 6559 O O . SER B 1 386 ? 4.945 4.707 3.564 1 96.25 386 SER B O 1
ATOM 6561 N N . VAL B 1 387 ? 3.268 5.312 4.926 1 97.12 387 VAL B N 1
ATOM 6562 C CA . VAL B 1 387 ? 2.432 4.168 4.574 1 97.12 387 VAL B CA 1
ATOM 6563 C C . VAL B 1 387 ? 1.791 4.398 3.205 1 97.12 387 VAL B C 1
ATOM 6565 O O . VAL B 1 387 ? 1.107 3.52 2.676 1 97.12 387 VAL B O 1
ATOM 6568 N N . ASP B 1 388 ? 1.966 5.629 2.652 1 97.5 388 ASP B N 1
ATOM 6569 C CA . ASP B 1 388 ? 1.552 5.902 1.28 1 97.5 388 ASP B CA 1
ATOM 6570 C C . ASP B 1 388 ? 2.625 5.469 0.285 1 97.5 388 ASP B C 1
ATOM 6572 O O . ASP B 1 388 ? 2.326 4.816 -0.715 1 97.5 388 ASP B O 1
ATOM 6576 N N . PHE B 1 389 ? 3.855 5.77 0.577 1 98.06 389 PHE B N 1
ATOM 6577 C CA . PHE B 1 389 ? 4.961 5.531 -0.343 1 98.06 389 PHE B CA 1
ATOM 6578 C C . PHE B 1 389 ? 5.395 4.07 -0.304 1 98.06 389 PHE B C 1
ATOM 6580 O O . PHE B 1 389 ? 5.73 3.49 -1.338 1 98.06 389 PHE B O 1
ATOM 6587 N N . ALA B 1 390 ? 5.355 3.477 0.833 1 97.88 390 ALA B N 1
ATOM 6588 C CA . ALA B 1 390 ? 5.973 2.17 1.057 1 97.88 390 ALA B CA 1
ATOM 6589 C C . ALA B 1 390 ? 5.375 1.116 0.128 1 97.88 390 ALA B C 1
ATOM 6591 O O . ALA B 1 390 ? 6.102 0.449 -0.611 1 97.88 390 ALA B O 1
ATOM 6592 N N . PRO B 1 391 ? 4.059 0.979 0.065 1 97.5 391 PRO B N 1
ATOM 6593 C CA . PRO B 1 391 ? 3.525 -0.103 -0.764 1 97.5 391 PRO B CA 1
ATOM 6594 C C . PRO B 1 391 ? 3.639 0.187 -2.26 1 97.5 391 PRO B C 1
ATOM 6596 O O . PRO B 1 391 ? 3.547 -0.73 -3.078 1 97.5 391 PRO B O 1
ATOM 6599 N N . SER B 1 392 ? 3.826 1.435 -2.664 1 96.44 392 SER B N 1
ATOM 6600 C CA . SER B 1 392 ? 3.709 1.808 -4.07 1 96.44 392 SER B CA 1
ATOM 6601 C C . SER B 1 392 ? 5.07 2.135 -4.672 1 96.44 392 SER B C 1
ATOM 6603 O O . SER B 1 392 ? 5.191 2.318 -5.887 1 96.44 392 SER B O 1
ATOM 6605 N N . ALA B 1 393 ? 6.109 2.16 -3.85 1 96.62 393 ALA B N 1
ATOM 6606 C CA . ALA B 1 393 ? 7.453 2.469 -4.328 1 96.62 393 ALA B CA 1
ATOM 6607 C C . ALA B 1 393 ? 7.996 1.341 -5.199 1 96.62 393 ALA B C 1
ATOM 6609 O O . ALA B 1 393 ? 7.648 0.174 -5.004 1 96.62 393 ALA B O 1
ATOM 6610 N N . SER B 1 394 ? 8.836 1.704 -6.16 1 94.12 394 SER B N 1
ATOM 6611 C CA . SER B 1 394 ? 9.547 0.712 -6.957 1 94.12 394 SER B CA 1
ATOM 6612 C C . SER B 1 394 ? 10.648 0.038 -6.145 1 94.12 394 SER B C 1
ATOM 6614 O O . SER B 1 394 ? 10.977 -1.127 -6.379 1 94.12 394 SER B O 1
ATOM 6616 N N . LEU B 1 395 ? 11.227 0.788 -5.34 1 96.25 395 LEU B N 1
ATOM 6617 C CA . LEU B 1 395 ? 12.234 0.353 -4.375 1 96.25 395 LEU B CA 1
ATOM 6618 C C . LEU B 1 395 ? 12.086 1.102 -3.057 1 96.25 395 LEU B C 1
ATOM 6620 O O . LEU B 1 395 ? 12.055 2.334 -3.037 1 96.25 395 LEU B O 1
ATOM 6624 N N . LEU B 1 396 ? 11.93 0.387 -2.002 1 98.12 396 LEU B N 1
ATOM 6625 C CA . LEU B 1 396 ? 11.812 1.009 -0.688 1 98.12 396 LEU B CA 1
ATOM 6626 C C . LEU B 1 396 ? 13.07 0.762 0.143 1 98.12 396 LEU B C 1
ATOM 6628 O O . LEU B 1 396 ? 13.445 -0.388 0.378 1 98.12 396 LEU B O 1
ATOM 6632 N N . ILE B 1 397 ? 13.703 1.804 0.553 1 98.62 397 ILE B N 1
ATOM 6633 C CA . ILE B 1 397 ? 14.852 1.784 1.455 1 98.62 397 ILE B CA 1
ATOM 6634 C C . ILE B 1 397 ? 14.438 2.312 2.826 1 98.62 397 ILE B C 1
ATOM 6636 O O . ILE B 1 397 ? 13.953 3.439 2.945 1 98.62 397 ILE B O 1
ATOM 6640 N N . ILE B 1 398 ? 14.539 1.489 3.84 1 98.81 398 ILE B N 1
ATOM 6641 C CA . ILE B 1 398 ? 14.367 1.962 5.211 1 98.81 398 ILE B CA 1
ATOM 6642 C C . ILE B 1 398 ? 15.719 2.355 5.793 1 98.81 398 ILE B C 1
ATOM 6644 O O . ILE B 1 398 ? 16.641 1.532 5.863 1 98.81 398 ILE B O 1
ATOM 6648 N N . ALA B 1 399 ? 15.828 3.617 6.188 1 98.62 399 ALA B N 1
ATOM 6649 C CA . ALA B 1 399 ? 17.078 4.164 6.715 1 98.62 399 ALA B CA 1
ATOM 6650 C C . ALA B 1 399 ? 16.906 4.605 8.164 1 98.62 399 ALA B C 1
ATOM 6652 O O . ALA B 1 399 ? 15.961 5.312 8.5 1 98.62 399 ALA B O 1
ATOM 6653 N N . LEU B 1 400 ? 17.766 4.215 9.039 1 98.38 400 LEU B N 1
ATOM 6654 C CA . LEU B 1 400 ? 17.719 4.582 10.453 1 98.38 400 LEU B CA 1
ATOM 6655 C C . LEU B 1 400 ? 19.078 4.391 11.109 1 98.38 400 LEU B C 1
ATOM 6657 O O . LEU B 1 400 ? 19.875 3.549 10.68 1 98.38 400 LEU B O 1
ATOM 6661 N N . PRO B 1 401 ? 19.375 5.203 12.164 1 98.19 401 PRO B N 1
ATOM 6662 C CA . PRO B 1 401 ? 20.562 4.871 12.961 1 98.19 401 PRO B CA 1
ATOM 6663 C C . PRO B 1 401 ? 20.469 3.486 13.602 1 98.19 401 PRO B C 1
ATOM 6665 O O . PRO B 1 401 ? 19.375 3.004 13.883 1 98.19 401 PRO B O 1
ATOM 6668 N N . SER B 1 402 ? 21.594 2.873 13.828 1 98.56 402 SER B N 1
ATOM 6669 C CA . SER B 1 402 ? 21.609 1.527 14.391 1 98.56 402 SER B CA 1
ATOM 6670 C C . SER B 1 402 ? 21.297 1.549 15.883 1 98.56 402 SER B C 1
ATOM 6672 O O . SER B 1 402 ? 20.953 0.518 16.469 1 98.56 402 SER B O 1
ATOM 6674 N N . THR B 1 403 ? 21.469 2.75 16.547 1 97.69 403 THR B N 1
ATOM 6675 C CA . THR B 1 403 ? 21.172 2.91 17.953 1 97.69 403 THR B CA 1
ATOM 6676 C C . THR B 1 403 ? 20.484 4.25 18.219 1 97.69 403 THR B C 1
ATOM 6678 O O . THR B 1 403 ? 20.453 5.113 17.344 1 97.69 403 THR B O 1
ATOM 6681 N N . THR B 1 404 ? 19.859 4.355 19.406 1 95.38 404 THR B N 1
ATOM 6682 C CA . THR B 1 404 ? 19.469 5.68 19.891 1 95.38 404 THR B CA 1
ATOM 6683 C C . THR B 1 404 ? 20.688 6.59 20 1 95.38 404 THR B C 1
ATOM 6685 O O . THR B 1 404 ? 21.828 6.121 19.938 1 95.38 404 THR B O 1
ATOM 6688 N N . SER B 1 405 ? 20.391 7.863 20.156 1 91.88 405 SER B N 1
ATOM 6689 C CA . SER B 1 405 ? 21.469 8.859 20.109 1 91.88 405 SER B CA 1
ATOM 6690 C C . SER B 1 405 ? 22.484 8.625 21.219 1 91.88 405 SER B C 1
ATOM 6692 O O . SER B 1 405 ? 23.672 8.938 21.047 1 91.88 405 SER B O 1
ATOM 6694 N N . ASP B 1 406 ? 22.062 7.992 22.297 1 93.5 406 ASP B N 1
ATOM 6695 C CA . ASP B 1 406 ? 22.953 7.746 23.422 1 93.5 406 ASP B CA 1
ATOM 6696 C C . ASP B 1 406 ? 23.703 6.426 23.25 1 93.5 406 ASP B C 1
ATOM 6698 O O . ASP B 1 406 ? 24.562 6.078 24.062 1 93.5 406 ASP B O 1
ATOM 6702 N N . GLY B 1 407 ? 23.328 5.719 22.25 1 93.56 407 GLY B N 1
ATOM 6703 C CA . GLY B 1 407 ? 24.031 4.48 21.953 1 93.56 407 GLY B CA 1
ATOM 6704 C C . GLY B 1 407 ? 23.609 3.326 22.844 1 93.56 407 GLY B C 1
ATOM 6705 O O . GLY B 1 407 ? 24.203 2.25 22.797 1 93.56 407 GLY B O 1
ATOM 6706 N N . LEU B 1 408 ? 22.531 3.463 23.625 1 93.69 408 LEU B N 1
ATOM 6707 C CA . LEU B 1 408 ? 22.219 2.512 24.672 1 93.69 408 LEU B CA 1
ATOM 6708 C C . LEU B 1 408 ? 21.141 1.532 24.234 1 93.69 408 LEU B C 1
ATOM 6710 O O . LEU B 1 408 ? 20.969 0.47 24.844 1 93.69 408 LEU B O 1
ATOM 6714 N N . VAL B 1 409 ? 20.422 1.924 23.266 1 95 409 VAL B N 1
ATOM 6715 C CA . VAL B 1 409 ? 19.312 1.086 22.812 1 95 409 VAL B CA 1
ATOM 6716 C C . VAL B 1 409 ? 19.469 0.776 21.328 1 95 409 VAL B C 1
ATOM 6718 O O . VAL B 1 409 ? 19.672 1.685 20.516 1 95 409 VAL B O 1
ATOM 6721 N N . SER B 1 410 ? 19.453 -0.504 20.953 1 97.44 410 SER B N 1
ATOM 6722 C CA . SER B 1 410 ? 19.5 -0.918 19.562 1 97.44 410 SER B CA 1
ATOM 6723 C C . SER B 1 410 ? 18.219 -0.561 18.828 1 97.44 410 SER B C 1
ATOM 6725 O O . SER B 1 410 ? 17.125 -0.719 19.359 1 97.44 410 SER B O 1
ATOM 6727 N N . ARG B 1 411 ? 18.344 -0.06 17.578 1 97.81 411 ARG B N 1
ATOM 6728 C CA . ARG B 1 411 ? 17.172 0.224 16.75 1 97.81 411 ARG B CA 1
ATOM 6729 C C . ARG B 1 411 ? 16.938 -0.891 15.742 1 97.81 411 ARG B C 1
ATOM 6731 O O . ARG B 1 411 ? 15.938 -0.874 15.016 1 97.81 411 ARG B O 1
ATOM 6738 N N . ILE B 1 412 ? 17.922 -1.809 15.617 1 98.5 412 ILE B N 1
ATOM 6739 C CA . ILE B 1 412 ? 17.656 -3.133 15.062 1 98.5 412 ILE B CA 1
ATOM 6740 C C . ILE B 1 412 ? 17.266 -4.094 16.172 1 98.5 412 ILE B C 1
ATOM 6742 O O . ILE B 1 412 ? 18.031 -4.316 17.125 1 98.5 412 ILE B O 1
ATOM 6746 N N . VAL B 1 413 ? 16.016 -4.648 16.094 1 96.44 413 VAL B N 1
ATOM 6747 C CA . VAL B 1 413 ? 15.492 -5.395 17.234 1 96.44 413 VAL B CA 1
ATOM 6748 C C . VAL B 1 413 ? 15.062 -6.789 16.781 1 96.44 413 VAL B C 1
ATOM 6750 O O . VAL B 1 413 ? 14.867 -7.027 15.586 1 96.44 413 VAL B O 1
ATOM 6753 N N . PRO B 1 414 ? 14.984 -7.738 17.688 1 95.06 414 PRO B N 1
ATOM 6754 C CA . PRO B 1 414 ? 14.547 -9.086 17.312 1 95.06 414 PRO B CA 1
ATOM 6755 C C . PRO B 1 414 ? 13.156 -9.102 16.688 1 95.06 414 PRO B C 1
ATOM 6757 O O . PRO B 1 414 ? 12.938 -9.742 15.656 1 95.06 414 PRO B O 1
ATOM 6760 N N . ALA B 1 415 ? 12.211 -8.5 17.328 1 92.19 415 ALA B N 1
ATOM 6761 C CA . ALA B 1 415 ? 10.836 -8.305 16.891 1 92.19 415 ALA B CA 1
ATOM 6762 C C . ALA B 1 415 ? 10.312 -6.934 17.328 1 92.19 415 ALA B C 1
ATOM 6764 O O . ALA B 1 415 ? 10.586 -6.484 18.438 1 92.19 415 ALA B O 1
ATOM 6765 N N . THR B 1 416 ? 9.703 -6.258 16.422 1 91.31 416 THR B N 1
ATOM 6766 C CA . THR B 1 416 ? 9.125 -4.973 16.812 1 91.31 416 THR B CA 1
ATOM 6767 C C . THR B 1 416 ? 7.734 -5.16 17.406 1 91.31 416 THR B C 1
ATOM 6769 O O . THR B 1 416 ? 7.004 -6.074 17.016 1 91.31 416 THR B O 1
ATOM 6772 N N . GLY B 1 417 ? 7.383 -4.309 18.359 1 85.69 417 GLY B N 1
ATOM 6773 C CA . GLY B 1 417 ? 6.078 -4.387 19 1 85.69 417 GLY B CA 1
ATOM 6774 C C . GLY B 1 417 ? 4.973 -3.771 18.156 1 85.69 417 GLY B C 1
ATOM 6775 O O . GLY B 1 417 ? 3.789 -3.965 18.453 1 85.69 417 GLY B O 1
ATOM 6776 N N . HIS B 1 418 ? 5.363 -3.039 17.203 1 93.62 418 HIS B N 1
ATOM 6777 C CA . HIS B 1 418 ? 4.426 -2.348 16.328 1 93.62 418 HIS B CA 1
ATOM 6778 C C . HIS B 1 418 ? 4.926 -2.338 14.883 1 93.62 418 HIS B C 1
ATOM 6780 O O . HIS B 1 418 ? 6.09 -2.021 14.633 1 93.62 418 HIS B O 1
ATOM 6786 N N . VAL B 1 419 ? 4.098 -2.742 13.93 1 96.75 419 VAL B N 1
ATOM 6787 C CA . VAL B 1 419 ? 4.5 -2.797 12.523 1 96.75 419 VAL B CA 1
ATOM 6788 C C . VAL B 1 419 ? 3.67 -1.807 11.711 1 96.75 419 VAL B C 1
ATOM 6790 O O . VAL B 1 419 ? 2.453 -1.964 11.586 1 96.75 419 VAL B O 1
ATOM 6793 N N . ASP B 1 420 ? 4.324 -0.785 11.203 1 97.88 420 ASP B N 1
ATOM 6794 C CA . ASP B 1 420 ? 3.68 0.169 10.305 1 97.88 420 ASP B CA 1
ATOM 6795 C C . ASP B 1 420 ? 3.902 -0.213 8.844 1 97.88 420 ASP B C 1
ATOM 6797 O O . ASP B 1 420 ? 3.021 -0.016 8 1 97.88 420 ASP B O 1
ATOM 6801 N N . VAL B 1 421 ? 5.117 -0.66 8.555 1 98.25 421 VAL B N 1
ATOM 6802 C CA . VAL B 1 421 ? 5.496 -1.125 7.223 1 98.25 421 VAL B CA 1
ATOM 6803 C C . VAL B 1 421 ? 5.992 -2.566 7.301 1 98.25 421 VAL B C 1
ATOM 6805 O O . VAL B 1 421 ? 7.109 -2.82 7.758 1 98.25 421 VAL B O 1
ATOM 6808 N N . PRO B 1 422 ? 5.207 -3.492 6.863 1 98.06 422 PRO B N 1
ATOM 6809 C CA . PRO B 1 422 ? 5.59 -4.902 6.945 1 98.06 422 PRO B CA 1
ATOM 6810 C C . PRO B 1 422 ? 6.734 -5.262 5.996 1 98.06 422 PRO B C 1
ATOM 6812 O O . PRO B 1 422 ? 6.984 -4.543 5.027 1 98.06 422 PRO B O 1
ATOM 6815 N N . GLU B 1 423 ? 7.348 -6.344 6.219 1 97.56 423 GLU B N 1
ATOM 6816 C CA . GLU B 1 423 ? 8.523 -6.848 5.512 1 97.56 423 GLU B CA 1
ATOM 6817 C C . GLU B 1 423 ? 8.258 -6.973 4.016 1 97.56 423 GLU B C 1
ATOM 6819 O O . GLU B 1 423 ? 9.18 -6.859 3.203 1 97.56 423 GLU B O 1
ATOM 6824 N N . HIS B 1 424 ? 6.996 -7.082 3.623 1 96 424 HIS B N 1
ATOM 6825 C CA . HIS B 1 424 ? 6.637 -7.328 2.232 1 96 424 HIS B CA 1
ATOM 6826 C C . HIS B 1 424 ? 7.02 -6.148 1.346 1 96 424 HIS B C 1
ATOM 6828 O O . HIS B 1 424 ? 7.227 -6.309 0.141 1 96 424 HIS B O 1
ATOM 6834 N N . TYR B 1 425 ? 7.109 -5.004 1.947 1 97.75 425 TYR B N 1
ATOM 6835 C CA . TYR B 1 425 ? 7.355 -3.791 1.174 1 97.75 425 TYR B CA 1
ATOM 6836 C C . TYR B 1 425 ? 8.82 -3.375 1.26 1 97.75 425 TYR B C 1
ATOM 6838 O O . TYR B 1 425 ? 9.297 -2.588 0.438 1 97.75 425 TYR B O 1
ATOM 6846 N N . VAL B 1 426 ? 9.547 -3.852 2.246 1 98.62 426 VAL B N 1
ATOM 6847 C CA . VAL B 1 426 ? 10.891 -3.361 2.543 1 98.62 426 VAL B CA 1
ATOM 6848 C C . VAL B 1 426 ? 11.914 -4.086 1.669 1 98.62 426 VAL B C 1
ATOM 6850 O O . VAL B 1 426 ? 12.062 -5.305 1.765 1 98.62 426 VAL B O 1
ATOM 6853 N N . ASP B 1 427 ? 12.633 -3.346 0.848 1 98.12 427 ASP B N 1
ATOM 6854 C CA . ASP B 1 427 ? 13.602 -3.93 -0.079 1 98.12 427 ASP B CA 1
ATOM 6855 C C . ASP B 1 427 ? 15.016 -3.871 0.493 1 98.12 427 ASP B C 1
ATOM 6857 O O . ASP B 1 427 ? 15.82 -4.781 0.27 1 98.12 427 ASP B O 1
ATOM 6861 N N . VAL B 1 428 ? 15.297 -2.732 1.144 1 98.75 428 VAL B N 1
ATOM 6862 C CA . VAL B 1 428 ? 16.656 -2.469 1.614 1 98.75 428 VAL B CA 1
ATOM 6863 C C . VAL B 1 428 ? 16.609 -1.796 2.984 1 98.75 428 VAL B C 1
ATOM 6865 O O . VAL B 1 428 ? 15.742 -0.955 3.238 1 98.75 428 VAL B O 1
ATOM 6868 N N . VAL B 1 429 ? 17.484 -2.168 3.852 1 98.94 429 VAL B N 1
ATOM 6869 C CA . VAL B 1 429 ? 17.688 -1.486 5.125 1 98.94 429 VAL B CA 1
ATOM 6870 C C . VAL B 1 429 ? 19.078 -0.89 5.176 1 98.94 429 VAL B C 1
ATOM 6872 O O . VAL B 1 429 ? 20.062 -1.553 4.816 1 98.94 429 VAL B O 1
ATOM 6875 N N . VAL B 1 430 ? 19.172 0.353 5.562 1 98.88 430 VAL B N 1
ATOM 6876 C CA . VAL B 1 430 ? 20.453 1.044 5.621 1 98.88 430 VAL B CA 1
ATOM 6877 C C . VAL B 1 430 ? 20.641 1.67 7 1 98.88 430 VAL B C 1
ATOM 6879 O O . VAL B 1 430 ? 19.75 2.355 7.504 1 98.88 430 VAL B O 1
ATOM 6882 N N . THR B 1 431 ? 21.734 1.416 7.691 1 98.88 431 THR B N 1
ATOM 6883 C CA . THR B 1 431 ? 22.234 2.148 8.852 1 98.88 431 THR B CA 1
ATOM 6884 C C . THR B 1 431 ? 23.625 2.693 8.586 1 98.88 431 THR B C 1
ATOM 6886 O O . THR B 1 431 ? 24.172 2.518 7.496 1 98.88 431 THR B O 1
ATOM 6889 N N . GLU B 1 432 ? 24.125 3.432 9.625 1 98.5 432 GLU B N 1
ATOM 6890 C CA . GLU B 1 432 ? 25.5 3.914 9.477 1 98.5 432 GLU B CA 1
ATOM 6891 C C . GLU B 1 432 ? 26.5 2.754 9.461 1 98.5 432 GLU B C 1
ATOM 6893 O O . GLU B 1 432 ? 27.641 2.926 9.055 1 98.5 432 GLU B O 1
ATOM 6898 N N . GLN B 1 433 ? 26.031 1.524 9.812 1 98.69 433 GLN B N 1
ATOM 6899 C CA . GLN B 1 433 ? 26.875 0.333 9.828 1 98.69 433 GLN B CA 1
ATOM 6900 C C . GLN B 1 433 ? 27 -0.272 8.43 1 98.69 433 GLN B C 1
ATOM 6902 O O . GLN B 1 433 ? 28.016 -0.921 8.125 1 98.69 433 GLN B O 1
ATOM 6907 N N . GLY B 1 434 ? 25.969 -0.141 7.66 1 98.75 434 GLY B N 1
ATOM 6908 C CA . GLY B 1 434 ? 26.016 -0.745 6.336 1 98.75 434 GLY B CA 1
ATOM 6909 C C . GLY B 1 434 ? 24.641 -0.891 5.711 1 98.75 434 GLY B C 1
ATOM 6910 O O . GLY B 1 434 ? 23.688 -0.227 6.129 1 98.75 434 GLY B O 1
ATOM 6911 N N . VAL B 1 435 ? 24.594 -1.663 4.586 1 98.81 435 VAL B N 1
ATOM 6912 C CA . VAL B 1 435 ? 23.391 -1.846 3.77 1 98.81 435 VAL B CA 1
ATOM 6913 C C . VAL B 1 435 ? 23.016 -3.326 3.723 1 98.81 435 VAL B C 1
ATOM 6915 O O . VAL B 1 435 ? 23.875 -4.184 3.51 1 98.81 435 VAL B O 1
ATOM 6918 N N . ALA B 1 436 ? 21.781 -3.633 3.979 1 98.88 436 ALA B N 1
ATOM 6919 C CA . ALA B 1 436 ? 21.234 -4.973 3.773 1 98.88 436 ALA B CA 1
ATOM 6920 C C . ALA B 1 436 ? 20.219 -4.98 2.635 1 98.88 436 ALA B C 1
ATOM 6922 O O . ALA B 1 436 ? 19.125 -4.43 2.768 1 98.88 436 ALA B O 1
ATOM 6923 N N . ASP B 1 437 ? 20.578 -5.543 1.475 1 98.06 437 ASP B N 1
ATOM 6924 C CA . ASP B 1 437 ? 19.641 -5.797 0.386 1 98.06 437 ASP B CA 1
ATOM 6925 C C . ASP B 1 437 ? 18.812 -7.051 0.659 1 98.06 437 ASP B C 1
ATOM 6927 O O . ASP B 1 437 ? 19.328 -8.164 0.66 1 98.06 437 ASP B O 1
ATOM 6931 N N . LEU B 1 438 ? 17.469 -6.891 0.837 1 98.56 438 LEU B N 1
ATOM 6932 C CA . LEU B 1 438 ? 16.625 -7.961 1.345 1 98.56 438 LEU B CA 1
ATOM 6933 C C . LEU B 1 438 ? 15.836 -8.617 0.213 1 98.56 438 LEU B C 1
ATOM 6935 O O . LEU B 1 438 ? 15.125 -9.594 0.431 1 98.56 438 LEU B O 1
ATOM 6939 N N . ARG B 1 439 ? 15.828 -8.141 -1.007 1 96.38 439 ARG B N 1
ATOM 6940 C CA . ARG B 1 439 ? 15.047 -8.641 -2.131 1 96.38 439 ARG B CA 1
ATOM 6941 C C . ARG B 1 439 ? 15.398 -10.086 -2.455 1 96.38 439 ARG B C 1
ATOM 6943 O O . ARG B 1 439 ? 16.578 -10.43 -2.564 1 96.38 439 ARG B O 1
ATOM 6950 N N . GLY B 1 440 ? 14.328 -10.891 -2.48 1 95.38 440 GLY B N 1
ATOM 6951 C CA . GLY B 1 440 ? 14.492 -12.281 -2.881 1 95.38 440 GLY B CA 1
ATOM 6952 C C . GLY B 1 440 ? 14.977 -13.172 -1.752 1 95.38 440 GLY B C 1
ATOM 6953 O O . GLY B 1 440 ? 15.125 -14.383 -1.931 1 95.38 440 GLY B O 1
ATOM 6954 N N . LEU B 1 441 ? 15.203 -12.594 -0.562 1 97.69 441 LEU B N 1
ATOM 6955 C CA . LEU B 1 441 ? 15.719 -13.375 0.56 1 97.69 441 LEU B CA 1
ATOM 6956 C C . LEU B 1 441 ? 14.57 -13.898 1.424 1 97.69 441 LEU B C 1
ATOM 6958 O O . LEU B 1 441 ? 13.656 -13.148 1.772 1 97.69 441 LEU B O 1
ATOM 6962 N N . PRO B 1 442 ? 14.594 -15.227 1.732 1 97.62 442 PRO B N 1
ATOM 6963 C CA . PRO B 1 442 ? 13.648 -15.695 2.748 1 97.62 442 PRO B CA 1
ATOM 6964 C C . PRO B 1 442 ? 13.898 -15.078 4.121 1 97.62 442 PRO B C 1
ATOM 6966 O O . PRO B 1 442 ? 14.992 -14.57 4.379 1 97.62 442 PRO B O 1
ATOM 6969 N N . PRO B 1 443 ? 12.914 -15.094 5.051 1 97.5 443 PRO B N 1
ATOM 6970 C CA . PRO B 1 443 ? 13.031 -14.43 6.352 1 97.5 443 PRO B CA 1
ATOM 6971 C C . PRO B 1 443 ? 14.305 -14.828 7.102 1 97.5 443 PRO B C 1
ATOM 6973 O O . PRO B 1 443 ? 14.945 -13.977 7.723 1 97.5 443 PRO B O 1
ATOM 6976 N N . ARG B 1 444 ? 14.742 -16.047 7.062 1 97.5 444 ARG B N 1
ATOM 6977 C CA . ARG B 1 444 ? 15.93 -16.5 7.773 1 97.5 444 ARG B CA 1
ATOM 6978 C C . ARG B 1 444 ? 17.188 -15.797 7.25 1 97.5 444 ARG B C 1
ATOM 6980 O O . ARG B 1 444 ? 18.047 -15.383 8.031 1 97.5 444 ARG B O 1
ATOM 6987 N N . ASP B 1 445 ? 17.25 -15.68 5.957 1 98 445 ASP B N 1
ATOM 6988 C CA . ASP B 1 445 ? 18.391 -14.992 5.352 1 98 445 ASP B CA 1
ATOM 6989 C C . ASP B 1 445 ? 18.281 -13.484 5.559 1 98 445 ASP B C 1
ATOM 6991 O O . ASP B 1 445 ? 19.312 -12.805 5.699 1 98 445 ASP B O 1
ATOM 6995 N N . ARG B 1 446 ? 17.078 -12.914 5.547 1 98.56 446 ARG B N 1
ATOM 6996 C CA . ARG B 1 446 ? 16.906 -11.5 5.859 1 98.56 446 ARG B CA 1
ATOM 6997 C C . ARG B 1 446 ? 17.453 -11.172 7.246 1 98.56 446 ARG B C 1
ATOM 6999 O O . ARG B 1 446 ? 18.125 -10.156 7.426 1 98.56 446 ARG B O 1
ATOM 7006 N N . ALA B 1 447 ? 17.125 -12.055 8.188 1 98.44 447 ALA B N 1
ATOM 7007 C CA . ALA B 1 447 ? 17.578 -11.852 9.555 1 98.44 447 ALA B CA 1
ATOM 7008 C C . ALA B 1 447 ? 19.094 -11.734 9.609 1 98.44 447 ALA B C 1
ATOM 7010 O O . ALA B 1 447 ? 19.641 -10.781 10.188 1 98.44 447 ALA B O 1
ATOM 7011 N N . ARG B 1 448 ? 19.781 -12.633 8.984 1 98.31 448 ARG B N 1
ATOM 7012 C CA . ARG B 1 448 ? 21.234 -12.625 8.984 1 98.31 448 ARG B CA 1
ATOM 7013 C C . ARG B 1 448 ? 21.781 -11.391 8.281 1 98.31 448 ARG B C 1
ATOM 7015 O O . ARG B 1 448 ? 22.719 -10.75 8.773 1 98.31 448 ARG B O 1
ATOM 7022 N N . ALA B 1 449 ? 21.156 -11.07 7.117 1 98.81 449 ALA B N 1
ATOM 7023 C CA . ALA B 1 449 ? 21.594 -9.906 6.348 1 98.81 449 ALA B CA 1
ATOM 7024 C C . ALA B 1 449 ? 21.484 -8.633 7.172 1 98.81 449 ALA B C 1
ATOM 7026 O O . ALA B 1 449 ? 22.406 -7.82 7.203 1 98.81 449 ALA B O 1
ATOM 7027 N N . ILE B 1 450 ? 20.391 -8.453 7.879 1 98.94 450 ILE B N 1
ATOM 7028 C CA . ILE B 1 450 ? 20.156 -7.242 8.648 1 98.94 450 ILE B CA 1
ATOM 7029 C C . ILE B 1 450 ? 21.094 -7.207 9.859 1 98.94 450 ILE B C 1
ATOM 7031 O O . ILE B 1 450 ? 21.734 -6.184 10.125 1 98.94 450 ILE B O 1
ATOM 7035 N N . ILE B 1 451 ? 21.219 -8.328 10.586 1 98.81 451 ILE B N 1
ATOM 7036 C CA . ILE B 1 451 ? 22.047 -8.383 11.781 1 98.81 451 ILE B CA 1
ATOM 7037 C C . ILE B 1 451 ? 23.5 -8.109 11.422 1 98.81 451 ILE B C 1
ATOM 7039 O O . ILE B 1 451 ? 24.156 -7.273 12.047 1 98.81 451 ILE B O 1
ATOM 7043 N N . GLU B 1 452 ? 24 -8.719 10.398 1 98.69 452 GLU B N 1
ATOM 7044 C CA . GLU B 1 452 ? 25.422 -8.68 10.047 1 98.69 452 GLU B CA 1
ATOM 7045 C C . GLU B 1 452 ? 25.797 -7.324 9.445 1 98.69 452 GLU B C 1
ATOM 7047 O O . GLU B 1 452 ? 26.906 -6.836 9.656 1 98.69 452 GLU B O 1
ATOM 7052 N N . ASN B 1 453 ? 24.812 -6.703 8.75 1 98.81 453 ASN B N 1
ATOM 7053 C CA . ASN B 1 453 ? 25.219 -5.535 7.969 1 98.81 453 ASN B CA 1
ATOM 7054 C C . ASN B 1 453 ? 24.703 -4.242 8.602 1 98.81 453 ASN B C 1
ATOM 7056 O O . ASN B 1 453 ? 25.266 -3.17 8.367 1 98.81 453 ASN B O 1
ATOM 7060 N N . CYS B 1 454 ? 23.625 -4.293 9.398 1 98.88 454 CYS B N 1
ATOM 7061 C CA . CYS B 1 454 ? 22.969 -3.043 9.758 1 98.88 454 CYS B CA 1
ATOM 7062 C C . CYS B 1 454 ? 22.984 -2.834 11.266 1 98.88 454 CYS B C 1
ATOM 7064 O O . CYS B 1 454 ? 22.797 -1.716 11.75 1 98.88 454 CYS B O 1
ATOM 7066 N N . ALA B 1 455 ? 23.156 -3.852 12.086 1 98.81 455 ALA B N 1
ATOM 7067 C CA . ALA B 1 455 ? 23.141 -3.727 13.539 1 98.81 455 ALA B CA 1
ATOM 7068 C C . ALA B 1 455 ? 24.438 -3.109 14.047 1 98.81 455 ALA B C 1
ATOM 7070 O O . ALA B 1 455 ? 25.516 -3.375 13.5 1 98.81 455 ALA B O 1
ATOM 7071 N N . HIS B 1 456 ? 24.344 -2.289 15.133 1 98.5 456 HIS B N 1
ATOM 7072 C CA . HIS B 1 456 ? 25.547 -1.805 15.805 1 98.5 456 HIS B CA 1
ATOM 7073 C C . HIS B 1 456 ? 26.359 -2.959 16.391 1 98.5 456 HIS B C 1
ATOM 7075 O O . HIS B 1 456 ? 25.781 -3.9 16.953 1 98.5 456 HIS B O 1
ATOM 7081 N N . PRO B 1 457 ? 27.656 -2.836 16.281 1 98 457 PRO B N 1
ATOM 7082 C CA . PRO B 1 457 ? 28.5 -3.924 16.766 1 98 457 PRO B CA 1
ATOM 7083 C C . PRO B 1 457 ? 28.203 -4.301 18.219 1 98 457 PRO B C 1
ATOM 7085 O O . PRO B 1 457 ? 28.281 -5.477 18.594 1 98 457 PRO B O 1
ATOM 7088 N N . ARG B 1 458 ? 27.766 -3.379 19.031 1 96.69 458 ARG B N 1
ATOM 7089 C CA . ARG B 1 458 ? 27.469 -3.586 20.438 1 96.69 458 ARG B CA 1
ATOM 7090 C C . ARG B 1 458 ? 26.312 -4.57 20.625 1 96.69 458 ARG B C 1
ATOM 7092 O O . ARG B 1 458 ? 26.234 -5.254 21.641 1 96.69 458 ARG B O 1
ATOM 7099 N N . PHE B 1 459 ? 25.484 -4.676 19.672 1 97.69 459 PHE B N 1
ATOM 7100 C CA . PHE B 1 459 ? 24.25 -5.441 19.859 1 97.69 459 PHE B CA 1
ATOM 7101 C C . PHE B 1 459 ? 24.203 -6.633 18.922 1 97.69 459 PHE B C 1
ATOM 7103 O O . PHE B 1 459 ? 23.297 -7.457 18.984 1 97.69 459 PHE B O 1
ATOM 7110 N N . ARG B 1 460 ? 25.125 -6.77 18.016 1 97.62 460 ARG B N 1
ATOM 7111 C CA . ARG B 1 460 ? 25.109 -7.773 16.953 1 97.62 460 ARG B CA 1
ATOM 7112 C C . ARG B 1 460 ? 25.141 -9.18 17.531 1 97.62 460 ARG B C 1
ATOM 7114 O O . ARG B 1 460 ? 24.344 -10.031 17.141 1 97.62 460 ARG B O 1
ATOM 7121 N N . ASP B 1 461 ? 26.031 -9.406 18.453 1 96.94 461 ASP B N 1
ATOM 7122 C CA . ASP B 1 461 ? 26.172 -10.734 19.047 1 96.94 461 ASP B CA 1
ATOM 7123 C C . ASP B 1 461 ? 24.891 -11.141 19.781 1 96.94 461 ASP B C 1
ATOM 7125 O O . ASP B 1 461 ? 24.453 -12.289 19.688 1 96.94 461 ASP B O 1
ATOM 7129 N N . GLY B 1 462 ? 24.344 -10.172 20.5 1 96 462 GLY B N 1
ATOM 7130 C CA . GLY B 1 462 ? 23.094 -10.438 21.188 1 96 462 GLY B CA 1
ATOM 7131 C C . GLY B 1 462 ? 21.953 -10.789 20.234 1 96 462 GLY B C 1
ATOM 7132 O O . GLY B 1 462 ? 21.188 -11.711 20.5 1 96 462 GLY B O 1
ATOM 7133 N N . LEU B 1 463 ? 21.875 -10.133 19.141 1 97.31 463 LEU B N 1
ATOM 7134 C CA . LEU B 1 463 ? 20.844 -10.398 18.141 1 97.31 463 LEU B CA 1
ATOM 7135 C C . LEU B 1 463 ? 21.047 -11.766 17.5 1 97.31 463 LEU B C 1
ATOM 7137 O O . LEU B 1 463 ? 20.078 -12.492 17.25 1 97.31 463 LEU B O 1
ATOM 7141 N N . LEU B 1 464 ? 22.312 -12.07 17.219 1 96.81 464 LEU B N 1
ATOM 7142 C CA . LEU B 1 464 ? 22.625 -13.375 16.641 1 96.81 464 LEU B CA 1
ATOM 7143 C C . LEU B 1 464 ? 22.266 -14.5 17.609 1 96.81 464 LEU B C 1
ATOM 7145 O O . LEU B 1 464 ? 21.719 -15.523 17.203 1 96.81 464 LEU B O 1
ATOM 7149 N N . LYS B 1 465 ? 22.562 -14.281 18.875 1 95.44 465 LYS B N 1
ATOM 7150 C CA . LYS B 1 465 ? 22.219 -15.266 19.891 1 95.44 465 LYS B CA 1
ATOM 7151 C C . LYS B 1 465 ? 20.719 -15.461 19.984 1 95.44 465 LYS B C 1
ATOM 7153 O O . LYS B 1 465 ? 20.234 -16.594 20.078 1 95.44 465 LYS B O 1
ATOM 7158 N N . TYR B 1 466 ? 19.969 -14.383 19.969 1 94.44 466 TYR B N 1
ATOM 7159 C CA . TYR B 1 466 ? 18.516 -14.469 19.938 1 94.44 466 TYR B CA 1
ATOM 7160 C C . TYR B 1 466 ? 18.047 -15.281 18.734 1 94.44 466 TYR B C 1
ATOM 7162 O O . TYR B 1 466 ? 17.219 -16.188 18.875 1 94.44 466 TYR B O 1
ATOM 7170 N N . TYR B 1 467 ? 18.594 -14.922 17.578 1 96.12 467 TYR B N 1
ATOM 7171 C CA . TYR B 1 467 ? 18.141 -15.547 16.328 1 96.12 467 TYR B CA 1
ATOM 7172 C C . TYR B 1 467 ? 18.406 -17.047 16.359 1 96.12 467 TYR B C 1
ATOM 7174 O O . TYR B 1 467 ? 17.531 -17.844 16.016 1 96.12 467 TYR B O 1
ATOM 7182 N N . GLU B 1 468 ? 19.562 -17.406 16.766 1 95.94 468 GLU B N 1
ATOM 7183 C CA . GLU B 1 468 ? 19.922 -18.828 16.828 1 95.94 468 GLU B CA 1
ATOM 7184 C C . GLU B 1 468 ? 19.047 -19.578 17.812 1 95.94 468 GLU B C 1
ATOM 7186 O O . GLU B 1 468 ? 18.641 -20.719 17.562 1 95.94 468 GLU B O 1
ATOM 7191 N N . ALA B 1 469 ? 18.703 -18.953 18.891 1 94.44 469 ALA B N 1
ATOM 7192 C CA . ALA B 1 469 ? 17.875 -19.578 19.906 1 94.44 469 ALA B CA 1
ATOM 7193 C C . ALA B 1 469 ? 16.469 -19.844 19.375 1 94.44 469 ALA B C 1
ATOM 7195 O O . ALA B 1 469 ? 15.898 -20.906 19.625 1 94.44 469 ALA B O 1
ATOM 7196 N N . VAL B 1 470 ? 15.938 -18.875 18.688 1 93.81 470 VAL B N 1
ATOM 7197 C CA . VAL B 1 470 ? 14.562 -19.031 18.234 1 93.81 470 VAL B CA 1
ATOM 7198 C C . VAL B 1 470 ? 14.516 -20.016 17.062 1 93.81 470 VAL B C 1
ATOM 7200 O O . VAL B 1 470 ? 13.539 -20.75 16.891 1 93.81 470 VAL B O 1
ATOM 7203 N N . VAL B 1 471 ? 15.531 -20.047 16.234 1 94.94 471 VAL B N 1
ATOM 7204 C CA . VAL B 1 471 ? 15.609 -21.031 15.156 1 94.94 471 VAL B CA 1
ATOM 7205 C C . VAL B 1 471 ? 15.625 -22.438 15.742 1 94.94 471 VAL B C 1
ATOM 7207 O O . VAL B 1 471 ? 14.93 -23.328 15.25 1 94.94 471 VAL B O 1
ATOM 7210 N N . GLU B 1 472 ? 16.406 -22.609 16.75 1 93.31 472 GLU B N 1
ATOM 7211 C CA . GLU B 1 472 ? 16.547 -23.906 17.391 1 93.31 472 GLU B CA 1
ATOM 7212 C C . GLU B 1 472 ? 15.25 -24.312 18.109 1 93.31 472 GLU B C 1
ATOM 7214 O O . GLU B 1 472 ? 14.812 -25.453 18.016 1 93.31 472 GLU B O 1
ATOM 7219 N N . ARG B 1 473 ? 14.609 -23.422 18.766 1 89.5 473 ARG B N 1
ATOM 7220 C CA . ARG B 1 473 ? 13.461 -23.703 19.625 1 89.5 473 ARG B CA 1
ATOM 7221 C C . ARG B 1 473 ? 12.188 -23.859 18.812 1 89.5 473 ARG B C 1
ATOM 7223 O O . ARG B 1 473 ? 11.352 -24.703 19.109 1 89.5 473 ARG B O 1
ATOM 7230 N N . ARG B 1 474 ? 12.016 -23 17.844 1 88.31 474 ARG B N 1
ATOM 7231 C CA . ARG B 1 474 ? 10.719 -22.891 17.188 1 88.31 474 ARG B CA 1
ATOM 7232 C C . ARG B 1 474 ? 10.797 -23.375 15.742 1 88.31 474 ARG B C 1
ATOM 7234 O O . ARG B 1 474 ? 9.859 -23.984 15.234 1 88.31 474 ARG B O 1
ATOM 7241 N N . GLY B 1 475 ? 11.984 -23.062 15.125 1 93.19 475 GLY B N 1
ATOM 7242 C CA . GLY B 1 475 ? 12.055 -23.266 13.688 1 93.19 475 GLY B CA 1
ATOM 7243 C C . GLY B 1 475 ? 11.047 -22.453 12.914 1 93.19 475 GLY B C 1
ATOM 7244 O O . GLY B 1 475 ? 10.781 -21.297 13.258 1 93.19 475 GLY B O 1
ATOM 7245 N N . GLY B 1 476 ? 10.547 -22.984 11.766 1 95.38 476 GLY B N 1
ATOM 7246 C CA . GLY B 1 476 ? 9.555 -22.297 10.961 1 95.38 476 GLY B CA 1
ATOM 7247 C C . GLY B 1 476 ? 10.164 -21.438 9.867 1 95.38 476 GLY B C 1
ATOM 7248 O O . GLY B 1 476 ? 11.391 -21.328 9.773 1 95.38 476 GLY B O 1
ATOM 7249 N N . HIS B 1 477 ? 9.32 -20.953 9.039 1 97.38 477 HIS B N 1
ATOM 7250 C CA . HIS B 1 477 ? 9.711 -20.062 7.941 1 97.38 477 HIS B CA 1
ATOM 7251 C C . HIS B 1 477 ? 10.273 -18.75 8.469 1 97.38 477 HIS B C 1
ATOM 7253 O O . HIS B 1 477 ? 11.266 -18.234 7.938 1 97.38 477 HIS B O 1
ATOM 7259 N N . GLU B 1 478 ? 9.648 -18.188 9.43 1 96.81 478 GLU B N 1
ATOM 7260 C CA . GLU B 1 478 ? 10.047 -16.969 10.117 1 96.81 478 GLU B CA 1
ATOM 7261 C C . GLU B 1 478 ? 10.07 -17.156 11.625 1 96.81 478 GLU B C 1
ATOM 7263 O O . GLU B 1 478 ? 9.133 -16.766 12.328 1 96.81 478 GLU B O 1
ATOM 7268 N N . PRO B 1 479 ? 11.164 -17.688 12.125 1 94.12 479 PRO B N 1
ATOM 7269 C CA . PRO B 1 479 ? 11.25 -18 13.555 1 94.12 479 PRO B CA 1
ATOM 7270 C C . PRO B 1 479 ? 11.188 -16.75 14.43 1 94.12 479 PRO B C 1
ATOM 7272 O O . PRO B 1 479 ? 11.891 -15.766 14.164 1 94.12 479 PRO B O 1
ATOM 7275 N N . TYR B 1 480 ? 10.328 -16.812 15.398 1 86.56 480 TYR B N 1
ATOM 7276 C CA . TYR B 1 480 ? 10.266 -15.734 16.375 1 86.56 480 TYR B CA 1
ATOM 7277 C C . TYR B 1 480 ? 9.695 -16.234 17.703 1 86.56 480 TYR B C 1
ATOM 7279 O O . TYR B 1 480 ? 9.133 -17.328 17.766 1 86.56 480 TYR B O 1
ATOM 7287 N N . ASP B 1 481 ? 9.938 -15.531 18.688 1 85.81 481 ASP B N 1
ATOM 7288 C CA . ASP B 1 481 ? 9.383 -15.727 20.031 1 85.81 481 ASP B CA 1
ATOM 7289 C C . ASP B 1 481 ? 9.031 -14.391 20.672 1 85.81 481 ASP B C 1
ATOM 7291 O O . ASP B 1 481 ? 9.922 -13.633 21.062 1 85.81 481 ASP B O 1
ATOM 7295 N N . LEU B 1 482 ? 7.668 -14.164 20.828 1 81.44 482 LEU B N 1
ATOM 7296 C CA . LEU B 1 482 ? 7.227 -12.875 21.344 1 81.44 482 LEU B CA 1
ATOM 7297 C C . LEU B 1 482 ? 7.672 -12.672 22.781 1 81.44 482 LEU B C 1
ATOM 7299 O O . LEU B 1 482 ? 7.969 -11.547 23.203 1 81.44 482 LEU B O 1
ATOM 7303 N N . GLY B 1 483 ? 7.684 -13.719 23.531 1 81.38 483 GLY B N 1
ATOM 7304 C CA . GLY B 1 483 ? 8.156 -13.625 24.906 1 81.38 483 GLY B CA 1
ATOM 7305 C C . GLY B 1 483 ? 9.609 -13.227 25 1 81.38 483 GLY B C 1
ATOM 7306 O O . GLY B 1 483 ? 9.953 -12.305 25.75 1 81.38 483 GLY B O 1
ATOM 7307 N N . LEU B 1 484 ? 10.477 -13.875 24.203 1 81 484 LEU B N 1
ATOM 7308 C CA . LEU B 1 484 ? 11.906 -13.562 24.188 1 81 484 LEU B CA 1
ATOM 7309 C C . LEU B 1 484 ? 12.148 -12.172 23.609 1 81 484 LEU B C 1
ATOM 7311 O O . LEU B 1 484 ? 13.023 -11.445 24.094 1 81 484 LEU B O 1
ATOM 7315 N N . ALA B 1 485 ? 11.398 -11.836 22.609 1 81.88 485 ALA B N 1
ATOM 7316 C CA . ALA B 1 485 ? 11.516 -10.508 22.031 1 81.88 485 ALA B CA 1
ATOM 7317 C C . ALA B 1 485 ? 11.125 -9.43 23.031 1 81.88 485 ALA B C 1
ATOM 7319 O O . ALA B 1 485 ? 11.773 -8.383 23.109 1 81.88 485 ALA B O 1
ATOM 7320 N N . GLY B 1 486 ? 10.039 -9.695 23.734 1 78.12 486 GLY B N 1
ATOM 7321 C CA . GLY B 1 486 ? 9.617 -8.766 24.766 1 78.12 486 GLY B CA 1
ATOM 7322 C C . GLY B 1 486 ? 10.68 -8.539 25.828 1 78.12 486 GLY B C 1
ATOM 7323 O O . GLY B 1 486 ? 10.875 -7.414 26.297 1 78.12 486 GLY B O 1
ATOM 7324 N N . LYS B 1 487 ? 11.375 -9.594 26.219 1 78.88 487 LYS B N 1
ATOM 7325 C CA . LYS B 1 487 ? 12.453 -9.477 27.203 1 78.88 487 LYS B CA 1
ATOM 7326 C C . LYS B 1 487 ? 13.57 -8.578 26.688 1 78.88 487 LYS B C 1
ATOM 7328 O O . LYS B 1 487 ? 14.109 -7.766 27.438 1 78.88 487 LYS B O 1
ATOM 7333 N N . TRP B 1 488 ? 13.914 -8.688 25.453 1 79.38 488 TRP B N 1
ATOM 7334 C CA . TRP B 1 488 ? 14.93 -7.848 24.828 1 79.38 488 TRP B CA 1
ATOM 7335 C C . TRP B 1 488 ? 14.523 -6.379 24.875 1 79.38 488 TRP B C 1
ATOM 7337 O O . TRP B 1 488 ? 15.336 -5.512 25.203 1 79.38 488 TRP B O 1
ATOM 7347 N N . LEU B 1 489 ? 13.289 -6.16 24.531 1 71.44 489 LEU B N 1
ATOM 7348 C CA . LEU B 1 489 ? 12.82 -4.781 24.438 1 71.44 489 LEU B CA 1
ATOM 7349 C C . LEU B 1 489 ? 12.766 -4.129 25.812 1 71.44 489 LEU B C 1
ATOM 7351 O O . LEU B 1 489 ? 12.891 -2.908 25.922 1 71.44 489 LEU B O 1
ATOM 7355 N N . ASN B 1 490 ? 12.594 -4.965 26.844 1 69.44 490 ASN B N 1
ATOM 7356 C CA . ASN B 1 490 ? 12.461 -4.441 28.203 1 69.44 490 ASN B CA 1
ATOM 7357 C C . ASN B 1 490 ? 13.82 -4.332 28.891 1 69.44 490 ASN B C 1
ATOM 7359 O O . ASN B 1 490 ? 13.953 -3.619 29.891 1 69.44 490 ASN B O 1
ATOM 7363 N N . ASP B 1 491 ? 14.828 -5.113 28.469 1 68.44 491 ASP B N 1
ATOM 7364 C CA . ASP B 1 491 ? 16.172 -5.066 29.047 1 68.44 491 ASP B CA 1
ATOM 7365 C C . ASP B 1 491 ? 16.969 -3.895 28.5 1 68.44 491 ASP B C 1
ATOM 7367 O O . ASP B 1 491 ? 17.797 -3.316 29.203 1 68.44 491 ASP B O 1
#

pLDDT: mean 94.4, std 7.13, range [35.47, 98.94]

Radius of gyration: 28.07 Å; Cα contacts (8 Å, |Δi|>4): 2539; chains: 2; bounding box: 60×89×73 Å

InterPro domains:
  IPR003702 Acetyl-CoA hydrolase/transferase, N-terminal [PF02550] (25-177)
  IPR026888 Acetyl-CoA hydrolase/transferase, C-terminal domain [PF13336] (333-466)
  IPR037171 NagB/RpiA transferase-like [SSF100950] (4-218)
  IPR037171 NagB/RpiA transferase-like [SSF100950] (253-472)
  IPR038460 Acetyl-CoA hydrolase/transferase, C-terminal domain superfamily [G3DSA:3.40.1080.20] (341-478)
  IPR046433 Acetyl-CoA hydrolase/transferase [PTHR43609] (3-487)

Foldseek 3Di:
DLCPFEQAPLCVVQADFLLVLLVPQPDQEEEEEFEDEQQFQTDQRNLQSNLVVCLVPPRHEYEYEYLEFHFPRSCVSCVSPVVRYAEYDAWALDDDVLVCVQVVRHHYHHDANLVVLVCQLVQVRAAAEYETEFAGQDHVRFTQHDQFCRSVLSNQNRYQAYEYEHEPLFHRLFQQEAEDDDDVPDDPPDQAQLDHDHDSTDDHDPNRYNHYYYHHDDTGHRPNADADDPFLLLLLLQVLLVVLVVLVVCLCPVCQVVLLAEEEQEDHNSLVSNLVNLVPSPAAYEYQYAEHELSNVVCDVHSYPAYEYRHYDHHVVRVVSVVVCRVVVVVCRSRHYHYYCNQSLPLSNQQSSQYEYEEEAQAAELQGFGHRADDPSRGDIHCYSVLSNQQRHNAYEYEYAQAPPVRPGGRHANDDPDGSHGSVRHQWYTGSQHIQGCPPHFSLVSNVSCLVRPHDPVCSVVSVVQSVVQCVVPNDSHGDDPVVRVVSSVD/DLCPFEQAPLCVVFADFLLVLLVVQPDQEEEEEFEDEQQFQTDQRNLQSNLVVCLVPPRHEYEYEYLEFHFPRSCVSCVSPVVRYAEYDAWALDDDVLVCVQVVRHHYHHDANLVVLVCLLVQVRAAAEYETEFAGQDHVRFTQHDQFCRSVLSNQNRYQAYEYEHEPLFHRLFQQEAEDDDDVPDDPPDQAQLDHDHDSTDDHDPNRYNHYYYHHDDTGHRPNADADDPFLLLLLLQVLLVVLVVLVVCLCVVCQVVLLAEEEQEDHNSLVSNLVNLVPSPAAYEYQYAEHELSNVVCDVHSYPAYEYRHYDHHVVRVVSVVVCRVVVVVCRSRHYHYYCNQSLPLSNQQSSQYEYEAEAQAAELQGFGHRADDPSRGDIHCYSVLSNQQRHNAYEYEYAQAPPVRPGGRHANDDPDGSHGSVRHQWYTGSQHIQGCPPHFSLVSNVSCLVRHHDPVCSVVSVVQSVVQCVVPNDSHGDDPVVRVVSSVD

Nearest PDB structures (foldseek):
  2g39-assembly1_B  TM=9.244E-01  e=1.498E-46  Pseudomonas aeruginosa
  5dw4-assembly1_B  TM=9.330E-01  e=1.245E-45  Acetobacter aceti 1023
  4eu8-assembly1_B  TM=9.274E-01  e=1.217E-44  Acetobacter aceti
  5ddk-assembly1_B  TM=9.140E-01  e=2.211E-44  Acetobacter aceti 1023
  2nvv-assembly1_B  TM=9.095E-01  e=9.973E-41  Porphyromonas gingivalis W83

Solvent-accessible surface area (backbone atoms only — not comparable to full-atom values): 47405 Å² total; per-residue (Å²): 119,82,62,74,39,53,46,22,72,89,47,59,88,33,54,48,54,38,56,58,45,38,72,71,62,60,63,50,68,42,24,41,30,38,21,14,31,59,7,24,38,46,50,67,57,49,48,47,29,41,26,52,49,51,54,70,68,54,85,40,45,27,32,43,36,42,41,35,34,49,22,48,66,49,53,56,27,48,61,66,33,60,86,32,41,49,31,45,31,34,43,40,68,42,68,65,66,32,50,32,25,24,69,61,71,26,44,45,39,53,33,29,44,28,60,44,35,49,36,23,46,50,47,74,45,63,29,49,31,19,36,32,30,22,20,27,29,35,70,87,49,32,29,22,44,42,64,24,36,21,37,35,66,30,38,58,67,28,23,61,27,30,34,42,32,31,29,65,62,48,64,70,50,69,55,32,36,27,55,51,78,88,54,91,38,46,84,75,91,60,62,53,58,49,61,74,84,43,35,50,38,49,77,66,63,70,88,31,55,67,29,33,27,79,43,62,70,73,81,50,55,31,80,76,40,61,69,62,49,70,59,33,40,45,27,21,42,52,52,44,51,50,51,45,52,43,56,70,71,36,68,44,37,70,38,52,75,67,60,44,33,26,36,20,59,41,59,55,27,44,28,54,27,32,50,60,37,44,58,85,56,80,54,56,30,26,31,51,23,56,44,36,54,43,71,52,65,76,36,53,86,64,42,25,74,24,30,21,24,8,19,54,29,49,52,70,89,35,52,66,56,43,52,51,46,56,76,48,43,76,81,35,45,75,36,36,32,34,24,23,28,64,53,56,37,20,41,40,48,36,40,30,44,45,22,36,32,38,39,69,41,67,31,32,17,31,58,44,32,25,18,51,26,59,57,69,40,25,57,57,36,36,54,40,56,53,64,28,47,41,74,27,31,67,41,24,33,40,38,36,62,24,38,46,96,84,63,80,43,68,20,54,33,78,52,64,96,49,58,62,42,32,39,73,43,46,31,28,40,33,14,59,67,29,66,19,80,36,71,88,41,20,41,64,54,24,25,52,41,34,41,75,24,22,30,39,78,90,47,28,64,60,50,51,53,51,51,53,50,27,42,71,74,66,29,28,33,43,48,66,49,50,48,63,28,38,50,60,75,72,103,118,82,62,74,38,51,47,21,73,92,46,58,87,33,54,48,54,38,54,57,45,39,72,72,62,61,64,51,68,40,25,40,30,38,21,15,31,59,7,23,38,45,50,69,57,48,48,46,28,40,26,54,50,52,54,69,68,54,84,40,45,26,33,41,36,43,41,35,35,49,21,48,67,50,52,56,26,48,61,67,32,59,85,33,41,50,30,46,31,34,44,41,68,42,68,64,65,31,52,32,24,23,69,60,70,25,44,48,40,54,32,30,44,28,61,45,35,48,36,24,46,49,48,76,46,65,29,49,32,20,37,32,30,22,22,27,29,36,71,87,49,32,29,23,46,41,66,23,36,20,38,36,66,28,37,58,69,29,22,61,28,32,34,41,33,30,29,64,62,48,63,71,51,68,54,33,36,27,55,50,78,87,54,90,38,46,83,75,92,58,62,51,57,48,61,75,85,42,36,50,38,47,78,66,63,70,87,31,53,67,28,34,27,79,43,61,69,72,81,52,53,30,80,77,37,60,70,63,51,71,59,33,40,45,26,21,40,53,50,46,50,50,49,46,51,44,55,70,71,35,67,43,37,69,38,52,75,66,61,46,32,26,35,20,58,41,60,56,28,44,27,54,27,33,51,59,36,45,59,86,56,80,52,56,29,27,31,52,23,56,43,35,58,43,72,51,66,75,38,53,85,62,41,25,74,23,29,21,26,8,20,53,31,47,52,68,91,35,54,66,56,44,53,51,46,56,75,48,43,76,81,34,47,74,35,37,32,34,24,24,29,65,55,57,36,20,40,40,47,37,39,31,43,45,22,36,31,36,38,68,41,68,29,31,16,32,57,44,32,26,18,52,25,60,57,83,35,22,57,57,39,36,52,40,55,53,64,28,46,41,76,28,30,65,40,24,33,41,38,36,62,24,38,45,97,85,63,81,42,68,18,54,33,80,54,63,95,50,58,64,43,31,38,72,42,47,33,29,40,32,13,59,66,28,66,20,79,35,71,89,40,20,43,62,55,24,26,51,40,33,42,75,25,23,31,39,78,91,48,30,64,60,49,50,51,51,50,54,49,27,42,71,74,66,28,29,32,43,48,66,48,51,48,61,30,38,51,58,76,73,105